Protein AF-0000000080889737 (afdb_homodimer)

Nearest PDB structures (foldseek):
  6ryp-assembly1_A  TM=1.732E-01  e=6.998E+00  Staphylococcus aureus
  6ryp-assembly1_A  TM=1.732E-01  e=7.139E+00  Staphylococcus aureus

pLDDT: mean 74.16, std 23.26, range [21.64, 98.75]

Organism: NCBI:txid3140254

Solvent-accessible surface area (backbone atoms only — not comparable to full-atom values): 50080 Å² total; per-residue (Å²): 130,80,76,72,72,70,71,72,69,67,74,71,61,77,74,63,71,77,74,74,55,51,22,38,29,39,62,39,66,63,62,84,56,89,77,61,66,96,61,54,48,76,28,49,43,54,47,41,39,51,41,52,27,42,63,52,41,45,27,58,56,53,74,92,54,93,87,60,56,65,66,61,43,58,71,64,33,32,68,84,51,82,49,72,81,49,82,46,80,57,62,31,30,44,34,38,37,38,22,29,40,83,57,65,67,75,52,39,95,63,80,43,56,31,27,28,47,71,49,60,49,60,48,53,51,32,44,33,52,52,49,53,47,55,52,47,19,63,74,51,70,30,72,66,46,57,62,45,71,47,29,74,20,27,36,31,36,34,37,32,64,46,90,77,64,82,65,59,71,80,49,74,61,60,38,65,66,56,49,29,68,73,66,32,64,76,63,40,66,71,52,45,64,63,37,69,47,40,42,45,33,52,33,52,51,36,43,42,45,31,34,36,74,54,24,43,62,47,31,60,72,50,44,17,28,37,46,36,36,45,40,32,47,30,45,35,29,72,74,63,28,73,85,28,70,56,36,50,51,50,49,52,54,53,21,53,41,49,44,44,30,53,59,57,38,58,98,45,40,32,37,40,35,42,25,28,58,75,61,92,76,58,75,82,61,90,62,56,46,61,47,65,55,62,77,50,67,59,76,72,70,74,77,69,79,72,74,73,75,80,72,76,77,79,76,80,76,71,77,75,75,83,73,81,78,79,74,79,78,75,79,76,77,73,80,56,94,46,52,23,80,37,57,65,52,26,25,69,72,26,56,42,10,64,76,34,32,44,62,34,71,46,93,86,43,88,70,19,14,26,34,47,45,41,68,47,73,46,71,56,96,88,41,76,43,73,42,41,33,27,62,55,24,24,76,35,75,42,53,53,64,64,42,48,52,49,48,50,52,48,49,52,49,51,50,46,49,49,48,53,49,51,49,52,51,54,57,62,66,48,74,70,76,68,66,77,63,66,69,77,66,75,78,74,133,132,78,76,71,70,69,71,72,69,67,72,70,60,76,75,63,70,78,74,74,56,51,21,38,30,38,62,38,66,63,61,83,56,92,77,61,65,96,59,56,48,76,26,49,43,54,45,40,40,51,40,52,27,40,62,52,40,44,25,58,56,52,74,92,54,94,86,60,56,65,66,63,44,58,72,64,32,32,68,86,51,85,48,71,83,48,85,46,83,57,63,29,30,45,35,39,36,37,24,30,39,82,56,66,66,74,52,37,95,62,80,41,56,29,26,29,48,73,48,61,51,58,48,53,53,34,43,34,51,51,49,52,48,53,51,47,19,63,74,52,71,30,72,65,47,57,63,47,71,47,29,74,20,27,36,31,35,32,36,32,66,46,90,76,66,83,66,59,72,80,49,74,60,61,38,67,66,57,50,28,67,73,64,32,63,77,64,41,66,71,52,46,64,63,36,68,46,40,42,45,32,52,33,53,50,37,42,42,45,34,35,35,73,55,24,43,63,47,32,61,74,50,46,16,29,37,45,36,37,44,40,30,46,29,45,34,28,72,74,61,28,73,84,29,70,57,36,49,52,51,49,51,53,52,21,53,41,50,47,45,31,52,58,56,36,60,96,46,40,32,38,41,33,41,26,30,58,73,62,94,75,59,75,81,61,92,62,56,44,61,50,66,56,61,76,49,66,58,75,71,70,71,75,67,80,73,75,72,75,80,72,74,80,73,82,75,79,69,78,77,72,80,72,83,74,79,71,78,76,73,76,75,76,74,82,56,95,43,54,22,79,38,56,65,53,27,25,68,73,27,56,40,9,64,75,35,32,44,62,34,70,45,94,88,41,88,72,20,15,24,32,46,45,42,70,46,73,47,71,56,95,88,41,76,43,72,42,41,32,26,62,55,26,24,77,36,76,42,53,54,64,64,41,49,52,50,48,49,51,46,49,52,48,50,49,47,49,49,48,52,48,50,50,50,52,54,56,61,67,50,75,70,79,70,70,76,69,70,65,80,71,75,77,77,127

Structure (mmCIF, N/CA/C/O backbone):
data_AF-0000000080889737-model_v1
#
loop_
_entity.id
_entity.type
_entity.pdbx_description
1 polymer 'DUF3844 domain-containing protein'
#
loop_
_atom_site.group_PDB
_atom_site.id
_atom_site.type_symbol
_atom_site.label_atom_id
_atom_site.label_alt_id
_atom_site.label_comp_id
_atom_site.label_asym_id
_atom_site.label_entity_id
_atom_site.label_seq_id
_atom_site.pdbx_PDB_ins_code
_atom_site.Cartn_x
_atom_site.Cartn_y
_atom_site.Cartn_z
_atom_site.occupancy
_atom_site.B_iso_or_equiv
_atom_site.auth_seq_id
_atom_site.auth_comp_id
_atom_site.auth_asym_id
_atom_site.auth_atom_id
_atom_site.pdbx_PDB_model_num
ATOM 1 N N . MET A 1 1 ? -20.016 -43.688 48.219 1 25.53 1 MET A N 1
ATOM 2 C CA . MET A 1 1 ? -20.312 -42.5 47.469 1 25.53 1 MET A CA 1
ATOM 3 C C . MET A 1 1 ? -19.047 -41.906 46.844 1 25.53 1 MET A C 1
ATOM 5 O O . MET A 1 1 ? -19.062 -40.812 46.281 1 25.53 1 MET A O 1
ATOM 9 N N . LYS A 1 2 ? -17.828 -42.469 47.125 1 28.89 2 LYS A N 1
ATOM 10 C CA . LYS A 1 2 ? -16.516 -42 46.719 1 28.89 2 LYS A CA 1
ATOM 11 C C . LYS A 1 2 ? -16.25 -42.281 45.25 1 28.89 2 LYS A C 1
ATOM 13 O O . LYS A 1 2 ? -15.156 -42 44.75 1 28.89 2 LYS A O 1
ATOM 18 N N . ALA A 1 3 ? -17 -43.219 44.625 1 37.38 3 ALA A N 1
ATOM 19 C CA . ALA A 1 3 ? -16.625 -43.719 43.312 1 37.38 3 ALA A CA 1
ATOM 20 C C . ALA A 1 3 ? -16.812 -42.656 42.25 1 37.38 3 ALA A C 1
ATOM 22 O O . ALA A 1 3 ? -16.453 -42.844 41.094 1 37.38 3 ALA A O 1
ATOM 23 N N . THR A 1 4 ? -17.672 -41.594 42.562 1 36.59 4 THR A N 1
ATOM 24 C CA . THR A 1 4 ? -18.125 -40.812 41.438 1 36.59 4 THR A CA 1
ATOM 25 C C . THR A 1 4 ? -17.016 -39.875 40.969 1 36.59 4 THR A C 1
ATOM 27 O O . THR A 1 4 ? -17.219 -39.062 40.031 1 36.59 4 THR A O 1
ATOM 30 N N . LEU A 1 5 ? -15.914 -39.688 41.719 1 41.41 5 LEU A N 1
ATOM 31 C CA . LEU A 1 5 ? -15.07 -38.562 41.375 1 41.41 5 LEU A CA 1
ATOM 32 C C . LEU A 1 5 ? -14.219 -38.875 40.156 1 41.41 5 LEU A C 1
ATOM 34 O O . LEU A 1 5 ? -13.555 -38 39.594 1 41.41 5 LEU A O 1
ATOM 38 N N . LEU A 1 6 ? -13.992 -40.188 39.781 1 38.62 6 LEU A N 1
ATOM 39 C CA . LEU A 1 6 ? -12.898 -40.438 38.844 1 38.62 6 LEU A CA 1
ATOM 40 C C . LEU A 1 6 ? -13.297 -40.094 37.438 1 38.62 6 LEU A C 1
ATOM 42 O O . LEU A 1 6 ? -12.453 -40.062 36.531 1 38.62 6 LEU A O 1
ATOM 46 N N . SER A 1 7 ? -14.609 -40.125 37.062 1 36.62 7 SER A N 1
ATOM 47 C CA . SER A 1 7 ? -14.875 -40.188 35.656 1 36.62 7 SER A CA 1
ATOM 48 C C . SER A 1 7 ? -14.672 -38.844 34.969 1 36.62 7 SER A C 1
ATOM 50 O O . SER A 1 7 ? -14.891 -38.719 33.75 1 36.62 7 SER A O 1
ATOM 52 N N . THR A 1 8 ? -14.617 -37.75 35.75 1 41.69 8 THR A N 1
ATOM 53 C CA . THR A 1 8 ? -14.766 -36.5 34.969 1 41.69 8 THR A CA 1
ATOM 54 C C . THR A 1 8 ? -13.477 -36.188 34.219 1 41.69 8 THR A C 1
ATOM 56 O O . THR A 1 8 ? -13.414 -35.188 33.5 1 41.69 8 THR A O 1
ATOM 59 N N . LEU A 1 9 ? -12.32 -36.875 34.469 1 38.62 9 LEU A N 1
ATOM 60 C CA . LEU A 1 9 ? -11.117 -36.281 33.875 1 38.62 9 LEU A CA 1
ATOM 61 C C . LEU A 1 9 ? -11.055 -36.562 32.375 1 38.62 9 LEU A C 1
ATOM 63 O O . LEU A 1 9 ? -10.109 -36.188 31.703 1 38.62 9 LEU A O 1
ATOM 67 N N . ALA A 1 10 ? -11.812 -37.531 31.844 1 37.31 10 ALA A N 1
ATOM 68 C CA . ALA A 1 10 ? -11.398 -38 30.516 1 37.31 10 ALA A CA 1
ATOM 69 C C . ALA A 1 10 ? -11.648 -36.906 29.453 1 37.31 10 ALA A C 1
ATOM 71 O O . ALA A 1 10 ? -11.273 -37.094 28.297 1 37.31 10 ALA A O 1
ATOM 72 N N . VAL A 1 11 ? -12.641 -36.094 29.656 1 38.22 11 VAL A N 1
ATOM 73 C CA . VAL A 1 11 ? -13.031 -35.375 28.422 1 38.22 11 VAL A CA 1
ATOM 74 C C . VAL A 1 11 ? -11.977 -34.344 28.062 1 38.22 11 VAL A C 1
ATOM 76 O O . VAL A 1 11 ? -12.289 -33.312 27.453 1 38.22 11 VAL A O 1
ATOM 79 N N . LEU A 1 12 ? -10.812 -34.312 28.719 1 37.28 12 LEU A N 1
ATOM 80 C CA . LEU A 1 12 ? -9.977 -33.312 28.047 1 37.28 12 LEU A CA 1
ATOM 81 C C . LEU A 1 12 ? -9.711 -33.719 26.609 1 37.28 12 LEU A C 1
ATOM 83 O O . LEU A 1 12 ? -8.773 -34.469 26.328 1 37.28 12 LEU A O 1
ATOM 87 N N . ALA A 1 13 ? -10.664 -34.281 25.891 1 34.97 13 ALA A N 1
ATOM 88 C CA . ALA A 1 13 ? -10.43 -34.5 24.469 1 34.97 13 ALA A CA 1
ATOM 89 C C . ALA A 1 13 ? -9.562 -33.406 23.875 1 34.97 13 ALA A C 1
ATOM 91 O O . ALA A 1 13 ? -9.641 -32.25 24.312 1 34.97 13 ALA A O 1
ATOM 92 N N . SER A 1 14 ? -8.484 -33.781 23.234 1 34.56 14 SER A N 1
ATOM 93 C CA . SER A 1 14 ? -7.477 -33.094 22.438 1 34.56 14 SER A CA 1
ATOM 94 C C . SER A 1 14 ? -8.117 -32.062 21.516 1 34.56 14 SER A C 1
ATOM 96 O O . SER A 1 14 ? -8.844 -32.438 20.594 1 34.56 14 SER A O 1
ATOM 98 N N . LEU A 1 15 ? -8.656 -30.984 22.031 1 35.72 15 LEU A N 1
ATOM 99 C CA . LEU A 1 15 ? -8.805 -29.891 21.078 1 35.72 15 LEU A CA 1
ATOM 100 C C . LEU A 1 15 ? -7.668 -29.891 20.062 1 35.72 15 LEU A C 1
ATOM 102 O O . LEU A 1 15 ? -6.551 -29.484 20.375 1 35.72 15 LEU A O 1
ATOM 106 N N . ARG A 1 16 ? -7.566 -30.922 19.234 1 36.78 16 ARG A N 1
ATOM 107 C CA . ARG A 1 16 ? -6.68 -30.734 18.094 1 36.78 16 ARG A CA 1
ATOM 108 C C . ARG A 1 16 ? -6.719 -29.297 17.578 1 36.78 16 ARG A C 1
ATOM 110 O O . ARG A 1 16 ? -7.793 -28.734 17.375 1 36.78 16 ARG A O 1
ATOM 117 N N . PRO A 1 17 ? -5.777 -28.547 17.875 1 40.69 17 PRO A N 1
ATOM 118 C CA . PRO A 1 17 ? -5.734 -27.234 17.234 1 40.69 17 PRO A CA 1
ATOM 119 C C . PRO A 1 17 ? -6.199 -27.266 15.773 1 40.69 17 PRO A C 1
ATOM 121 O O . PRO A 1 17 ? -5.953 -28.25 15.07 1 40.69 17 PRO A O 1
ATOM 124 N N . ALA A 1 18 ? -7.414 -26.953 15.43 1 42.88 18 ALA A N 1
ATOM 125 C CA . ALA A 1 18 ? -7.852 -26.75 14.055 1 42.88 18 ALA A CA 1
ATOM 126 C C . ALA A 1 18 ? -6.672 -26.453 13.141 1 42.88 18 ALA A C 1
ATOM 128 O O . ALA A 1 18 ? -5.891 -25.531 13.406 1 42.88 18 ALA A O 1
ATOM 129 N N . SER A 1 19 ? -5.965 -27.484 12.586 1 48.62 19 SER A N 1
ATOM 130 C CA . SER A 1 19 ? -4.906 -27.375 11.594 1 48.62 19 SER A CA 1
ATOM 131 C C . SER A 1 19 ? -5.086 -26.125 10.727 1 48.62 19 SER A C 1
ATOM 133 O O . SER A 1 19 ? -6.207 -25.812 10.312 1 48.62 19 SER A O 1
ATOM 135 N N . ALA A 1 20 ? -4.207 -25.188 10.781 1 61.47 20 ALA A N 1
ATOM 136 C CA . ALA A 1 20 ? -4.18 -23.984 9.953 1 61.47 20 ALA A CA 1
ATOM 137 C C . ALA A 1 20 ? -4.387 -24.328 8.484 1 61.47 20 ALA A C 1
ATOM 139 O O . ALA A 1 20 ? -3.779 -25.266 7.965 1 61.47 20 ALA A O 1
ATOM 140 N N . ALA A 1 21 ? -5.516 -23.984 7.82 1 82.69 21 ALA A N 1
ATOM 141 C CA . ALA A 1 21 ? -5.871 -24.203 6.422 1 82.69 21 ALA A CA 1
ATOM 142 C C . ALA A 1 21 ? -4.758 -23.734 5.492 1 82.69 21 ALA A C 1
ATOM 144 O O . ALA A 1 21 ? -4.074 -22.75 5.785 1 82.69 21 ALA A O 1
ATOM 145 N N . ASN A 1 22 ? -4.336 -24.609 4.535 1 91.62 22 ASN A N 1
ATOM 146 C CA . ASN A 1 22 ? -3.34 -24.281 3.525 1 91.62 22 ASN A CA 1
ATOM 147 C C . ASN A 1 22 ? -3.854 -23.219 2.562 1 91.62 22 ASN A C 1
ATOM 149 O O . ASN A 1 22 ? -5.062 -23.062 2.387 1 91.62 22 ASN A O 1
ATOM 153 N N . ALA A 1 23 ? -2.963 -22.422 2.113 1 95.69 23 ALA A N 1
ATOM 154 C CA . ALA A 1 23 ? -3.344 -21.469 1.075 1 95.69 23 ALA A CA 1
ATOM 155 C C . ALA A 1 23 ? -3.516 -22.156 -0.272 1 95.69 23 ALA A C 1
ATOM 157 O O . ALA A 1 23 ? -2.602 -22.844 -0.747 1 95.69 23 ALA A O 1
ATOM 158 N N . ALA A 1 24 ? -4.633 -22.016 -0.938 1 96.56 24 ALA A N 1
ATOM 159 C CA . ALA A 1 24 ? -4.961 -22.688 -2.188 1 96.56 24 ALA A CA 1
ATOM 160 C C . ALA A 1 24 ? -4.633 -21.812 -3.393 1 96.56 24 ALA A C 1
ATOM 162 O O . ALA A 1 24 ? -4.969 -20.625 -3.412 1 96.56 24 ALA A O 1
ATOM 163 N N . PHE A 1 25 ? -3.975 -22.391 -4.398 1 96.94 25 PHE A N 1
ATOM 164 C CA . PHE A 1 25 ? -3.633 -21.641 -5.609 1 96.94 25 PHE A CA 1
ATOM 165 C C . PHE A 1 25 ? -4.219 -22.328 -6.84 1 96.94 25 PHE A C 1
ATOM 167 O O . PHE A 1 25 ? -4.105 -23.547 -6.996 1 96.94 25 PHE A O 1
ATOM 174 N N . TYR A 1 26 ? -4.879 -21.5 -7.641 1 96.06 26 TYR A N 1
ATOM 175 C CA . TYR A 1 26 ? -5.477 -21.906 -8.914 1 96.06 26 TYR A CA 1
ATOM 176 C C . TYR A 1 26 ? -4.742 -21.266 -10.086 1 96.06 26 TYR A C 1
ATOM 178 O O . TYR A 1 26 ? -4.473 -20.062 -10.078 1 96.06 26 TYR A O 1
ATOM 186 N N . THR A 1 27 ? -4.348 -22.109 -11.039 1 94.06 27 THR A N 1
ATOM 187 C CA . THR A 1 27 ? -3.568 -21.578 -12.156 1 94.06 27 THR A CA 1
ATOM 188 C C . THR A 1 27 ? -4.156 -22.031 -13.484 1 94.06 27 THR A C 1
ATOM 190 O O . THR A 1 27 ? -4.781 -23.094 -13.562 1 94.06 27 THR A O 1
ATOM 193 N N . TRP A 1 28 ? -4.035 -21.203 -14.484 1 91.75 28 TRP A N 1
ATOM 194 C CA . TRP A 1 28 ? -4.398 -21.5 -15.867 1 91.75 28 TRP A CA 1
ATOM 195 C C . TRP A 1 28 ? -3.303 -21.047 -16.828 1 91.75 28 TRP A C 1
ATOM 197 O O . TRP A 1 28 ? -2.688 -20 -16.625 1 91.75 28 TRP A O 1
ATOM 207 N N . PRO A 1 29 ? -2.988 -21.672 -17.891 1 89 29 PRO A N 1
ATOM 208 C CA . PRO A 1 29 ? -3.512 -22.984 -18.266 1 89 29 PRO A CA 1
ATOM 209 C C . PRO A 1 29 ? -2.865 -24.125 -17.5 1 89 29 PRO A C 1
ATOM 211 O O . PRO A 1 29 ? -1.823 -23.938 -16.859 1 89 29 PRO A O 1
ATOM 214 N N . ASN A 1 30 ? -3.561 -25.188 -17.391 1 84.12 30 ASN A N 1
ATOM 215 C CA . ASN A 1 30 ? -3.006 -26.375 -16.766 1 84.12 30 ASN A CA 1
ATOM 216 C C . ASN A 1 30 ? -2.98 -27.562 -17.75 1 84.12 30 ASN A C 1
ATOM 218 O O . ASN A 1 30 ? -3.801 -27.625 -18.656 1 84.12 30 ASN A O 1
ATOM 222 N N . SER A 1 31 ? -1.761 -28.297 -17.688 1 68.19 31 SER A N 1
ATOM 223 C CA . SER A 1 31 ? -1.694 -29.484 -18.531 1 68.19 31 SER A CA 1
ATOM 224 C C . SER A 1 31 ? -2.766 -30.5 -18.125 1 68.19 31 SER A C 1
ATOM 226 O O . SER A 1 31 ? -3.119 -30.609 -16.953 1 68.19 31 SER A O 1
ATOM 228 N N . VAL A 1 32 ? -3.699 -30.875 -19.078 1 57.19 32 VAL A N 1
ATOM 229 C CA . VAL A 1 32 ? -4.738 -31.891 -18.875 1 57.19 32 VAL A CA 1
ATOM 230 C C . VAL A 1 32 ? -4.102 -33.188 -18.406 1 57.19 32 VAL A C 1
ATOM 232 O O . VAL A 1 32 ? -3.379 -33.844 -19.172 1 57.19 32 VAL A O 1
ATOM 235 N N . SER A 1 33 ? -3.299 -33.219 -17.422 1 51.44 33 SER A N 1
ATOM 236 C CA . SER A 1 33 ? -2.803 -34.562 -17.188 1 51.44 33 SER A CA 1
ATOM 237 C C . SER A 1 33 ? -3.928 -35.5 -16.75 1 51.44 33 SER A C 1
ATOM 239 O O . SER A 1 33 ? -4.715 -35.188 -15.867 1 51.44 33 SER A O 1
ATOM 241 N N . THR A 1 34 ? -4.336 -36.406 -17.562 1 48.47 34 THR A N 1
ATOM 242 C CA . THR A 1 34 ? -5.18 -37.562 -17.281 1 48.47 34 THR A CA 1
ATOM 243 C C . THR A 1 34 ? -4.891 -38.125 -15.898 1 48.47 34 THR A C 1
ATOM 245 O O . THR A 1 34 ? -5.766 -38.719 -15.266 1 48.47 34 THR A O 1
ATOM 248 N N . ASP A 1 35 ? -3.57 -38.219 -15.445 1 47.88 35 ASP A N 1
ATOM 249 C CA . ASP A 1 35 ? -3.197 -38.969 -14.242 1 47.88 35 ASP A CA 1
ATOM 250 C C . ASP A 1 35 ? -3.047 -38.031 -13.047 1 47.88 35 ASP A C 1
ATOM 252 O O . ASP A 1 35 ? -2.324 -38.344 -12.094 1 47.88 35 ASP A O 1
ATOM 256 N N . ARG A 1 36 ? -3.359 -36.781 -13.086 1 54.38 36 ARG A N 1
ATOM 257 C CA . ARG A 1 36 ? -3.131 -35.938 -11.914 1 54.38 36 ARG A CA 1
ATOM 258 C C . ARG A 1 36 ? -3.873 -36.5 -10.695 1 54.38 36 ARG A C 1
ATOM 260 O O . ARG A 1 36 ? -5.066 -36.781 -10.773 1 54.38 36 ARG A O 1
ATOM 267 N N . SER A 1 37 ? -3.172 -36.906 -9.773 1 57.22 37 SER A N 1
ATOM 268 C CA . SER A 1 37 ? -3.738 -37.344 -8.5 1 57.22 37 SER A CA 1
ATOM 269 C C . SER A 1 37 ? -4.836 -36.406 -8.039 1 57.22 37 SER A C 1
ATOM 271 O O . SER A 1 37 ? -4.82 -35.219 -8.375 1 57.22 37 SER A O 1
ATOM 273 N N . GLU A 1 38 ? -5.984 -36.906 -7.621 1 66.56 38 GLU A N 1
ATOM 274 C CA . GLU A 1 38 ? -7.203 -36.281 -7.121 1 66.56 38 GLU A CA 1
ATOM 275 C C . GLU A 1 38 ? -6.883 -35.219 -6.062 1 66.56 38 GLU A C 1
ATOM 277 O O . GLU A 1 38 ? -7.668 -34.312 -5.852 1 66.56 38 GLU A O 1
ATOM 282 N N . LYS A 1 39 ? -5.555 -35.188 -5.551 1 82.56 39 LYS A N 1
ATOM 283 C CA . LYS A 1 39 ? -5.277 -34.25 -4.461 1 82.56 39 LYS A CA 1
ATOM 284 C C . LYS A 1 39 ? -4.273 -33.188 -4.895 1 82.56 39 LYS A C 1
ATOM 286 O O . LYS A 1 39 ? -3.311 -33.5 -5.605 1 82.56 39 LYS A O 1
ATOM 291 N N . PRO A 1 40 ? -4.453 -32.031 -4.562 1 90.44 40 PRO A N 1
ATOM 292 C CA . PRO A 1 40 ? -3.508 -30.953 -4.891 1 90.44 40 PRO A CA 1
ATOM 293 C C . PRO A 1 40 ? -2.127 -31.188 -4.285 1 90.44 40 PRO A C 1
ATOM 295 O O . PRO A 1 40 ? -2.01 -31.781 -3.215 1 90.44 40 PRO A O 1
ATOM 298 N N . GLU A 1 41 ? -1.133 -30.797 -5.016 1 92.06 41 GLU A N 1
ATOM 299 C CA . GLU A 1 41 ? 0.22 -30.828 -4.473 1 92.06 41 GLU A CA 1
ATOM 300 C C . GLU A 1 41 ? 0.368 -29.859 -3.303 1 92.06 41 GLU A C 1
ATOM 302 O O . GLU A 1 41 ? -0.063 -28.719 -3.389 1 92.06 41 GLU A O 1
ATOM 307 N N . VAL A 1 42 ? 0.894 -30.344 -2.219 1 94.44 42 VAL A N 1
ATOM 308 C CA . VAL A 1 42 ? 1.177 -29.484 -1.081 1 94.44 42 VAL A CA 1
ATOM 309 C C . VAL A 1 42 ? 2.639 -29.031 -1.119 1 94.44 42 VAL A C 1
ATOM 311 O O . VAL A 1 42 ? 3.547 -29.875 -1.066 1 94.44 42 VAL A O 1
ATOM 314 N N . LEU A 1 43 ? 2.846 -27.797 -1.239 1 94.62 43 LEU A N 1
ATOM 315 C CA . LEU A 1 43 ? 4.18 -27.219 -1.413 1 94.62 43 LEU A CA 1
ATOM 316 C C . LEU A 1 43 ? 4.633 -26.516 -0.144 1 94.62 43 LEU A C 1
ATOM 318 O O . LEU A 1 43 ? 3.818 -25.938 0.577 1 94.62 43 LEU A O 1
ATOM 322 N N . SER A 1 44 ? 5.969 -26.578 0.11 1 92.25 44 SER A N 1
ATOM 323 C CA . SER A 1 44 ? 6.57 -25.734 1.138 1 92.25 44 SER A CA 1
ATOM 324 C C . SER A 1 44 ? 6.598 -24.281 0.708 1 92.25 44 SER A C 1
ATOM 326 O O . SER A 1 44 ? 6.25 -23.953 -0.429 1 92.25 44 SER A O 1
ATOM 328 N N . HIS A 1 45 ? 6.973 -23.406 1.587 1 92.25 45 HIS A N 1
ATOM 329 C CA . HIS A 1 45 ? 7.07 -21.984 1.271 1 92.25 45 HIS A CA 1
ATOM 330 C C . HIS A 1 45 ? 8.031 -21.75 0.111 1 92.25 45 HIS A C 1
ATOM 332 O O . HIS A 1 45 ? 7.703 -21.016 -0.827 1 92.25 45 HIS A O 1
ATOM 338 N N . LEU A 1 46 ? 9.195 -22.375 0.16 1 90.5 46 LEU A N 1
ATOM 339 C CA . LEU A 1 46 ? 10.18 -22.234 -0.911 1 90.5 46 LEU A CA 1
ATOM 340 C C . LEU A 1 46 ? 9.609 -22.75 -2.23 1 90.5 46 LEU A C 1
ATOM 342 O O . LEU A 1 46 ? 9.719 -22.094 -3.262 1 90.5 46 LEU A O 1
ATOM 346 N N . GLU A 1 47 ? 8.992 -23.906 -2.184 1 92.31 47 GLU A N 1
ATOM 347 C CA . GLU A 1 47 ? 8.422 -24.516 -3.389 1 92.31 47 GLU A CA 1
ATOM 348 C C . GLU A 1 47 ? 7.301 -23.641 -3.955 1 92.31 47 GLU A C 1
ATOM 350 O O . GLU A 1 47 ? 7.145 -23.547 -5.176 1 92.31 47 GLU A O 1
ATOM 355 N N . GLY A 1 48 ? 6.465 -23.078 -3.059 1 94.25 48 GLY A N 1
ATOM 356 C CA . GLY A 1 48 ? 5.422 -22.172 -3.502 1 94.25 48 GLY A CA 1
ATOM 357 C C . GLY A 1 48 ? 5.957 -20.984 -4.281 1 94.25 48 GLY A C 1
ATOM 358 O O . GLY A 1 48 ? 5.438 -20.641 -5.344 1 94.25 48 GLY A O 1
ATOM 359 N N . ARG A 1 49 ? 6.988 -20.375 -3.754 1 93.81 49 ARG A N 1
ATOM 360 C CA . ARG A 1 49 ? 7.641 -19.266 -4.445 1 93.81 49 ARG A CA 1
ATOM 361 C C . ARG A 1 49 ? 8.156 -19.703 -5.812 1 93.81 49 ARG A C 1
ATOM 363 O O . ARG A 1 49 ? 7.945 -19 -6.812 1 93.81 49 ARG A O 1
ATOM 370 N N . LEU A 1 50 ? 8.812 -20.859 -5.836 1 91.44 50 LEU A N 1
ATOM 371 C CA . LEU A 1 50 ? 9.398 -21.344 -7.082 1 91.44 50 LEU A CA 1
ATOM 372 C C . LEU A 1 50 ? 8.312 -21.656 -8.102 1 91.44 50 LEU A C 1
ATOM 374 O O . LEU A 1 50 ? 8.484 -21.406 -9.297 1 91.44 50 LEU A O 1
ATOM 378 N N . ALA A 1 51 ? 7.25 -22.234 -7.641 1 92.19 51 ALA A N 1
ATOM 379 C CA . ALA A 1 51 ? 6.137 -22.547 -8.531 1 92.19 51 ALA A CA 1
ATOM 380 C C . ALA A 1 51 ? 5.562 -21.281 -9.148 1 92.19 51 ALA A C 1
ATOM 382 O O . ALA A 1 51 ? 5.324 -21.219 -10.359 1 92.19 51 ALA A O 1
ATOM 383 N N . LEU A 1 52 ? 5.367 -20.281 -8.328 1 93.56 52 LEU A N 1
ATOM 384 C CA . LEU A 1 52 ? 4.824 -19 -8.812 1 93.56 52 LEU A CA 1
ATOM 385 C C . LEU A 1 52 ? 5.797 -18.328 -9.766 1 93.56 52 LEU A C 1
ATOM 387 O O . LEU A 1 52 ? 5.387 -17.812 -10.805 1 93.56 52 LEU A O 1
ATOM 391 N N . ALA A 1 53 ? 7.043 -18.328 -9.391 1 91.56 53 ALA A N 1
ATOM 392 C CA . ALA A 1 53 ? 8.062 -17.734 -10.258 1 91.56 53 ALA A CA 1
ATOM 393 C C . ALA A 1 53 ? 8.086 -18.422 -11.617 1 91.56 53 ALA A C 1
ATOM 395 O O . ALA A 1 53 ? 8.203 -17.766 -12.656 1 91.56 53 ALA A O 1
ATOM 396 N N . SER A 1 54 ? 7.941 -19.688 -11.594 1 89 54 SER A N 1
ATOM 397 C CA . SER A 1 54 ? 7.953 -20.453 -12.836 1 89 54 SER A CA 1
ATOM 398 C C . SER A 1 54 ? 6.754 -20.094 -13.711 1 89 54 SER A C 1
ATOM 400 O O . SER A 1 54 ? 6.895 -19.891 -14.914 1 89 54 SER A O 1
ATOM 402 N N . ARG A 1 55 ? 5.625 -20 -13.078 1 89.56 55 ARG A N 1
ATOM 403 C CA . ARG A 1 55 ? 4.398 -19.688 -13.805 1 89.56 55 ARG A CA 1
ATOM 404 C C . ARG A 1 55 ? 4.469 -18.297 -14.43 1 89.56 55 ARG A C 1
ATOM 406 O O . ARG A 1 55 ? 3.869 -18.062 -15.477 1 89.56 55 ARG A O 1
ATOM 413 N N . LEU A 1 56 ? 5.254 -17.453 -13.828 1 91.19 56 LEU A N 1
ATOM 414 C CA . LEU A 1 56 ? 5.336 -16.078 -14.281 1 91.19 56 LEU A CA 1
ATOM 415 C C . LEU A 1 56 ? 6.539 -15.867 -15.195 1 91.19 56 LEU A C 1
ATOM 417 O O . LEU A 1 56 ? 6.793 -14.75 -15.656 1 91.19 56 LEU A O 1
ATOM 421 N N . GLY A 1 57 ? 7.277 -16.906 -15.406 1 87.12 57 GLY A N 1
ATOM 422 C CA . GLY A 1 57 ? 8.477 -16.812 -16.219 1 87.12 57 GLY A CA 1
ATOM 423 C C . GLY A 1 57 ? 9.617 -16.109 -15.523 1 87.12 57 GLY A C 1
ATOM 424 O O . GLY A 1 57 ? 10.406 -15.398 -16.156 1 87.12 57 GLY A O 1
ATOM 425 N N . LEU A 1 58 ? 9.672 -16.234 -14.242 1 88.75 58 LEU A N 1
ATOM 426 C CA . LEU A 1 58 ? 10.648 -15.469 -13.469 1 88.75 58 LEU A CA 1
ATOM 427 C C . LEU A 1 58 ? 11.633 -16.406 -12.781 1 88.75 58 LEU A C 1
ATOM 429 O O . LEU A 1 58 ? 12.336 -16 -11.852 1 88.75 58 LEU A O 1
ATOM 433 N N . SER A 1 59 ? 11.789 -17.625 -13.18 1 86.62 59 SER A N 1
ATOM 434 C CA . SER A 1 59 ? 12.609 -18.641 -12.531 1 86.62 59 SER A CA 1
ATOM 435 C C . SER A 1 59 ? 14.086 -18.234 -12.523 1 86.62 59 SER A C 1
ATOM 437 O O . SER A 1 59 ? 14.852 -18.688 -11.664 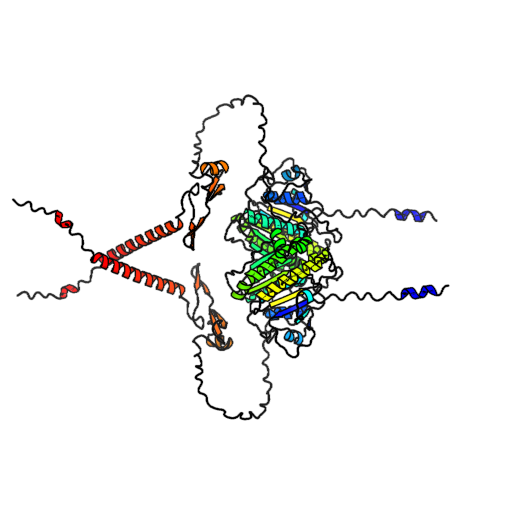1 86.62 59 SER A O 1
ATOM 439 N N . GLN A 1 60 ? 14.492 -17.406 -13.414 1 84.94 60 GLN A N 1
ATOM 440 C CA . GLN A 1 60 ? 15.891 -17.016 -13.547 1 84.94 60 GLN A CA 1
ATOM 441 C C . GLN A 1 60 ? 16.375 -16.281 -12.312 1 84.94 60 GLN A C 1
ATOM 443 O O . GLN A 1 60 ? 17.578 -16.188 -12.07 1 84.94 60 GLN A O 1
ATOM 448 N N . PHE A 1 61 ? 15.492 -15.758 -11.562 1 85.94 61 PHE A N 1
ATOM 449 C CA . PHE A 1 61 ? 15.891 -14.977 -10.391 1 85.94 61 PHE A CA 1
ATOM 450 C C . PHE A 1 61 ? 15.906 -15.852 -9.141 1 85.94 61 PHE A C 1
ATOM 452 O O . PHE A 1 61 ? 16.219 -15.375 -8.055 1 85.94 61 PHE A O 1
ATOM 459 N N . HIS A 1 62 ? 15.602 -17.109 -9.336 1 86.81 62 HIS A N 1
ATOM 460 C CA . HIS A 1 62 ? 15.461 -17.969 -8.172 1 86.81 62 HIS A CA 1
ATOM 461 C C . HIS A 1 62 ? 16.312 -19.234 -8.32 1 86.81 62 HIS A C 1
ATOM 463 O O . HIS A 1 62 ? 16.609 -19.656 -9.438 1 86.81 62 HIS A O 1
ATOM 469 N N . GLN A 1 63 ? 16.766 -19.781 -7.176 1 83.06 63 GLN A N 1
ATOM 470 C CA . GLN A 1 63 ? 17.547 -21.016 -7.141 1 83.06 63 GLN A CA 1
ATOM 471 C C . GLN A 1 63 ? 16.766 -22.141 -6.469 1 83.06 63 GLN A C 1
ATOM 473 O O . GLN A 1 63 ? 15.992 -21.906 -5.539 1 83.06 63 GLN A O 1
ATOM 478 N N . LEU A 1 64 ? 17.141 -23.297 -7.102 1 83.44 64 LEU A N 1
ATOM 479 C CA . LEU A 1 64 ? 16.547 -24.469 -6.461 1 83.44 64 LEU A CA 1
ATOM 480 C C . LEU A 1 64 ? 17.172 -24.703 -5.086 1 83.44 64 LEU A C 1
ATOM 482 O O . LEU A 1 64 ? 18.391 -24.688 -4.941 1 83.44 64 LEU A O 1
ATOM 486 N N . GLY A 1 65 ? 16.5 -24.375 -4.023 1 76.19 65 GLY A N 1
ATOM 487 C CA . GLY A 1 65 ? 16.969 -24.547 -2.66 1 76.19 65 GLY A CA 1
ATOM 488 C C . GLY A 1 65 ? 17.031 -26 -2.236 1 76.19 65 GLY A C 1
ATOM 489 O O . GLY A 1 65 ? 16.469 -26.875 -2.902 1 76.19 65 GLY A O 1
ATOM 490 N N . THR A 1 66 ? 17.812 -26.125 -1.128 1 79.12 66 THR A N 1
ATOM 491 C CA . THR A 1 66 ? 17.906 -27.469 -0.555 1 79.12 66 THR A CA 1
ATOM 492 C C . THR A 1 66 ? 16.531 -27.938 -0.05 1 79.12 66 THR A C 1
ATOM 494 O O . THR A 1 66 ? 15.812 -27.156 0.582 1 79.12 66 THR A O 1
ATOM 497 N N . GLY A 1 67 ? 16.047 -29.141 -0.553 1 79.38 67 GLY A N 1
ATOM 498 C CA . GLY A 1 67 ? 14.812 -29.703 -0.037 1 79.38 67 GLY A CA 1
ATOM 499 C C . GLY A 1 67 ? 13.641 -29.547 -0.985 1 79.38 67 GLY A C 1
ATOM 500 O O . GLY A 1 67 ? 12.562 -30.094 -0.748 1 79.38 67 GLY A O 1
ATOM 501 N N . SER A 1 68 ? 13.969 -28.766 -1.998 1 85.62 68 SER A N 1
ATOM 502 C CA . SER A 1 68 ? 12.883 -28.625 -2.961 1 85.62 68 SER A CA 1
ATOM 503 C C . SER A 1 68 ? 12.727 -29.891 -3.811 1 85.62 68 SER A C 1
ATOM 505 O O . SER A 1 68 ? 13.719 -30.516 -4.191 1 85.62 68 SER A O 1
ATOM 507 N N . ASP A 1 69 ? 11.492 -30.281 -3.996 1 87.62 69 ASP A N 1
ATOM 508 C CA . ASP A 1 69 ? 11.164 -31.406 -4.859 1 87.62 69 ASP A CA 1
ATOM 509 C C . ASP A 1 69 ? 10.867 -30.938 -6.281 1 87.62 69 ASP A C 1
ATOM 511 O O . ASP A 1 69 ? 9.797 -30.406 -6.555 1 87.62 69 ASP A O 1
ATOM 515 N N . VAL A 1 70 ? 11.719 -31.266 -7.172 1 84.88 70 VAL A N 1
ATOM 516 C CA . VAL A 1 70 ? 11.641 -30.781 -8.547 1 84.88 70 VAL A CA 1
ATOM 517 C C . VAL A 1 70 ? 10.43 -31.406 -9.242 1 84.88 70 VAL A C 1
ATOM 519 O O . VAL A 1 70 ? 9.805 -30.781 -10.094 1 84.88 70 VAL A O 1
ATOM 522 N N . ASN A 1 71 ? 10.102 -32.594 -8.859 1 84.38 71 ASN A N 1
ATOM 523 C CA . ASN A 1 71 ? 8.945 -33.25 -9.469 1 84.38 71 ASN A CA 1
ATOM 524 C C . ASN A 1 71 ? 7.648 -32.531 -9.148 1 84.38 71 ASN A C 1
ATOM 526 O O . ASN A 1 71 ? 6.785 -32.375 -10.008 1 84.38 71 ASN A O 1
ATOM 530 N N . LYS A 1 72 ? 7.551 -32.094 -7.895 1 87.31 72 LYS A N 1
ATOM 531 C CA . LYS A 1 72 ? 6.375 -31.312 -7.527 1 87.31 72 LYS A CA 1
ATOM 532 C C . LYS A 1 72 ? 6.285 -30.031 -8.352 1 87.31 72 LYS A C 1
ATOM 534 O O . LYS A 1 72 ? 5.207 -29.672 -8.812 1 87.31 72 LYS A O 1
ATOM 539 N N . LEU A 1 73 ? 7.406 -29.406 -8.516 1 89.25 73 LEU A N 1
ATOM 540 C CA . LEU A 1 73 ? 7.457 -28.156 -9.258 1 89.25 73 LEU A CA 1
ATOM 541 C C . LEU A 1 73 ? 7.074 -28.375 -10.719 1 89.25 73 LEU A C 1
ATOM 543 O O . LEU A 1 73 ? 6.391 -27.547 -11.312 1 89.25 73 LEU A O 1
ATOM 547 N N . GLN A 1 74 ? 7.441 -29.484 -11.297 1 84.12 74 GLN A N 1
ATOM 548 C CA . GLN A 1 74 ? 7.105 -29.797 -12.68 1 84.12 74 GLN A CA 1
ATOM 549 C C . GLN A 1 74 ? 5.617 -30.094 -12.836 1 84.12 74 GLN A C 1
ATOM 551 O O . GLN A 1 74 ? 5.008 -29.75 -13.844 1 84.12 74 GLN A O 1
ATOM 556 N N . ASN A 1 75 ? 5.109 -30.703 -11.836 1 84.69 75 ASN A N 1
ATOM 557 C CA . ASN A 1 75 ? 3.701 -31.078 -11.883 1 84.69 75 ASN A CA 1
ATOM 558 C C . ASN A 1 75 ? 2.789 -29.859 -11.875 1 84.69 75 ASN A C 1
ATOM 560 O O . ASN A 1 75 ? 1.681 -29.906 -12.406 1 84.69 75 ASN A O 1
ATOM 564 N N . VAL A 1 76 ? 3.289 -28.766 -11.227 1 89.25 76 VAL A N 1
ATOM 565 C CA . VAL A 1 76 ? 2.408 -27.609 -11.094 1 89.25 76 VAL A CA 1
ATOM 566 C C . VAL A 1 76 ? 2.812 -26.531 -12.094 1 89.25 76 VAL A C 1
ATOM 568 O O . VAL A 1 76 ? 2.213 -25.453 -12.133 1 89.25 76 VAL A O 1
ATOM 571 N N . ALA A 1 77 ? 3.756 -26.828 -12.891 1 84.56 77 ALA A N 1
ATOM 572 C CA . ALA A 1 77 ? 4.25 -25.875 -13.883 1 84.56 77 ALA A CA 1
ATOM 573 C C . ALA A 1 77 ? 3.262 -25.719 -15.039 1 84.56 77 ALA A C 1
ATOM 575 O O . ALA A 1 77 ? 2.391 -26.578 -15.227 1 84.56 77 ALA A O 1
ATOM 576 N N . SER A 1 78 ? 3.361 -24.609 -15.703 1 81.56 78 SER A N 1
ATOM 577 C CA . SER A 1 78 ? 2.578 -24.406 -16.922 1 81.56 78 SER A CA 1
ATOM 578 C C . SER A 1 78 ? 3.01 -25.375 -18.016 1 81.56 78 SER A C 1
ATOM 580 O O . SER A 1 78 ? 4.188 -25.719 -18.125 1 81.56 78 SER A O 1
ATOM 582 N N . PRO A 1 79 ? 2.068 -25.875 -18.797 1 75.75 79 PRO A N 1
ATOM 583 C CA . PRO A 1 79 ? 2.436 -26.766 -19.906 1 75.75 79 PRO A CA 1
ATOM 584 C C . PRO A 1 79 ? 3.441 -26.141 -20.859 1 75.75 79 PRO A C 1
ATOM 586 O O . PRO A 1 79 ? 4.168 -26.859 -21.562 1 75.75 79 PRO A O 1
ATOM 589 N N . ARG A 1 80 ? 3.4 -24.875 -20.891 1 68.06 80 ARG A N 1
ATOM 590 C CA . ARG A 1 80 ? 4.297 -24.188 -21.812 1 68.06 80 ARG A CA 1
ATOM 591 C C . ARG A 1 80 ? 5.715 -24.125 -21.25 1 68.06 80 ARG A C 1
ATOM 593 O O . ARG A 1 80 ? 6.668 -23.859 -21.984 1 68.06 80 ARG A O 1
ATOM 600 N N . MET A 1 81 ? 5.727 -24.25 -19.969 1 60.62 81 MET A N 1
ATOM 601 C CA . MET A 1 81 ? 7.043 -24.156 -19.344 1 60.62 81 MET A CA 1
ATOM 602 C C . MET A 1 81 ? 7.637 -25.547 -19.109 1 60.62 81 MET A C 1
ATOM 604 O O . MET A 1 81 ? 7.141 -26.297 -18.281 1 60.62 81 MET A O 1
ATOM 608 N N . ARG A 1 82 ? 8.508 -26.062 -20.016 1 50.84 82 ARG A N 1
ATOM 609 C CA . ARG A 1 82 ? 9.055 -27.422 -19.906 1 50.84 82 ARG A CA 1
ATOM 610 C C . ARG A 1 82 ? 9.977 -27.547 -18.703 1 50.84 82 ARG A C 1
ATOM 612 O O . ARG A 1 82 ? 9.836 -28.484 -17.906 1 50.84 82 ARG A O 1
ATOM 619 N N . LEU A 1 83 ? 11.125 -26.625 -18.734 1 53.44 83 LEU A N 1
ATOM 620 C CA . LEU A 1 83 ? 12.094 -26.75 -17.656 1 53.44 83 LEU A CA 1
ATOM 621 C C . LEU A 1 83 ? 12.125 -25.469 -16.812 1 53.44 83 LEU A C 1
ATOM 623 O O . LEU A 1 83 ? 11.914 -24.375 -17.328 1 53.44 83 LEU A O 1
ATOM 627 N N . TRP A 1 84 ? 12.062 -25.672 -15.406 1 54.22 84 TRP A N 1
ATOM 628 C CA . TRP A 1 84 ? 12.156 -24.578 -14.453 1 54.22 84 TRP A CA 1
ATOM 629 C C . TRP A 1 84 ? 13.18 -23.531 -14.922 1 54.22 84 TRP A C 1
ATOM 631 O O . TRP A 1 84 ? 13.008 -22.344 -14.68 1 54.22 84 TRP A O 1
ATOM 641 N N . THR A 1 85 ? 14.25 -24.062 -15.562 1 51.75 85 THR A N 1
ATOM 642 C CA . THR A 1 85 ? 15.375 -23.219 -15.938 1 51.75 85 THR A CA 1
ATOM 643 C C . THR A 1 85 ? 15.094 -22.516 -17.266 1 51.75 85 THR A C 1
ATOM 645 O O . THR A 1 85 ? 15.898 -21.688 -17.719 1 51.75 85 THR A O 1
ATOM 648 N N . ASP A 1 86 ? 14 -22.859 -17.859 1 52.69 86 ASP A N 1
ATOM 649 C CA . ASP A 1 86 ? 13.812 -22.328 -19.203 1 52.69 86 ASP A CA 1
ATOM 650 C C . ASP A 1 86 ? 13.445 -20.844 -19.172 1 52.69 86 ASP A C 1
ATOM 652 O O . ASP A 1 86 ? 12.742 -20.391 -18.266 1 52.69 86 ASP A O 1
ATOM 656 N N . LYS A 1 87 ? 14.32 -20 -19.672 1 50.53 87 LYS A N 1
ATOM 657 C CA . LYS A 1 87 ? 13.969 -18.594 -19.875 1 50.53 87 LYS A CA 1
ATOM 658 C C . LYS A 1 87 ? 12.68 -18.469 -20.688 1 50.53 87 LYS A C 1
ATOM 660 O O . LYS A 1 87 ? 12.672 -18.703 -21.906 1 50.53 87 LYS A O 1
ATOM 665 N N . SER A 1 88 ? 11.617 -18.953 -20.266 1 52.28 88 SER A N 1
ATOM 666 C CA . SER A 1 88 ? 10.469 -18.797 -21.156 1 52.28 88 SER A CA 1
ATOM 667 C C . SER A 1 88 ? 9.977 -17.359 -21.188 1 52.28 88 SER A C 1
ATOM 669 O O . SER A 1 88 ? 10.289 -16.578 -20.281 1 52.28 88 SER A O 1
ATOM 671 N N . ASP A 1 89 ? 9.555 -16.891 -22.391 1 54 89 ASP A N 1
ATOM 672 C CA . ASP A 1 89 ? 8.812 -15.688 -22.719 1 54 89 ASP A CA 1
ATOM 673 C C . ASP A 1 89 ? 7.711 -15.422 -21.688 1 54 89 ASP A C 1
ATOM 675 O O . ASP A 1 89 ? 6.891 -16.297 -21.422 1 54 89 ASP A O 1
ATOM 679 N N . VAL A 1 90 ? 8 -14.609 -20.828 1 59.06 90 VAL A N 1
ATOM 680 C CA . VAL A 1 90 ? 7.023 -14.156 -19.844 1 59.06 90 VAL A CA 1
ATOM 681 C C . VAL A 1 90 ? 5.738 -13.734 -20.547 1 59.06 90 VAL A C 1
ATOM 683 O O . VAL A 1 90 ? 5.746 -12.812 -21.375 1 59.06 90 VAL A O 1
ATOM 686 N N . ASP A 1 91 ? 4.734 -14.68 -20.781 1 70.88 91 ASP A N 1
ATOM 687 C CA . ASP A 1 91 ? 3.465 -14.07 -21.172 1 70.88 91 ASP A CA 1
ATOM 688 C C . ASP A 1 91 ? 2.822 -13.344 -20 1 70.88 91 ASP A C 1
ATOM 690 O O . ASP A 1 91 ? 2.99 -13.742 -18.844 1 70.88 91 ASP A O 1
ATOM 694 N N . GLY A 1 92 ? 2.244 -12.195 -20.375 1 89.44 92 GLY A N 1
ATOM 695 C CA . GLY A 1 92 ? 1.449 -11.477 -19.391 1 89.44 92 GLY A CA 1
ATOM 696 C C . GLY A 1 92 ? 0.504 -12.383 -18.625 1 89.44 92 GLY A C 1
ATOM 697 O O . GLY A 1 92 ? 0.049 -13.398 -19.141 1 89.44 92 GLY A O 1
ATOM 698 N N . THR A 1 93 ? 0.305 -12.195 -17.375 1 95.56 93 THR A N 1
ATOM 699 C CA . THR A 1 93 ? -0.472 -13.031 -16.469 1 95.56 93 THR A CA 1
ATOM 700 C C . THR A 1 93 ? -1.338 -12.18 -15.555 1 95.56 93 THR A C 1
ATOM 702 O O . THR A 1 93 ? -0.92 -11.102 -15.125 1 95.56 93 THR A O 1
ATOM 705 N N . VAL A 1 94 ? -2.572 -12.633 -15.352 1 98 94 VAL A N 1
ATOM 706 C CA . VAL A 1 94 ? -3.389 -12.047 -14.297 1 98 94 VAL A CA 1
ATOM 707 C C . VAL A 1 94 ? -3.133 -12.773 -12.984 1 98 94 VAL A C 1
ATOM 709 O O . VAL A 1 94 ? -3.436 -13.961 -12.852 1 98 94 VAL A O 1
ATOM 712 N N . VAL A 1 95 ? -2.535 -12.078 -12.047 1 98.44 95 VAL A N 1
ATOM 713 C CA . VAL A 1 95 ? -2.227 -12.641 -10.742 1 98.44 95 VAL A CA 1
ATOM 714 C C . VAL A 1 95 ? -3.1 -11.984 -9.672 1 98.44 95 VAL A C 1
ATOM 716 O O . VAL A 1 95 ? -3.031 -10.773 -9.469 1 98.44 95 VAL A O 1
ATOM 719 N N . ILE A 1 96 ? -3.9 -12.758 -8.969 1 98.75 96 ILE A N 1
ATOM 720 C CA . ILE A 1 96 ? -4.762 -12.227 -7.914 1 98.75 96 ILE A CA 1
ATOM 721 C C . ILE A 1 96 ? -4.574 -13.039 -6.633 1 98.75 96 ILE A C 1
ATOM 723 O O . ILE A 1 96 ? -4.672 -14.273 -6.652 1 98.75 96 ILE A O 1
ATOM 727 N N . THR A 1 97 ? -4.273 -12.43 -5.555 1 98.5 97 THR A N 1
ATOM 728 C CA . THR A 1 97 ? -4.25 -13.062 -4.238 1 98.5 97 THR A CA 1
ATOM 729 C C . THR A 1 97 ? -5.281 -12.422 -3.314 1 98.5 97 THR A C 1
ATOM 731 O O . THR A 1 97 ? -5.422 -11.195 -3.285 1 98.5 97 THR A O 1
ATOM 734 N N . VAL A 1 98 ? -6.027 -13.227 -2.619 1 98.44 98 VAL A N 1
ATOM 735 C CA . VAL A 1 98 ? -7.059 -12.766 -1.695 1 98.44 98 VAL A CA 1
ATOM 736 C C . VAL A 1 98 ? -6.793 -13.328 -0.3 1 98.44 98 VAL A C 1
ATOM 738 O O . VAL A 1 98 ? -6.73 -14.547 -0.115 1 98.44 98 VAL A O 1
ATOM 741 N N . GLY A 1 99 ? -6.652 -12.422 0.64 1 97.12 99 GLY A N 1
ATOM 742 C CA . GLY A 1 99 ? -6.488 -12.836 2.025 1 97.12 99 GLY A CA 1
ATOM 743 C C . GLY A 1 99 ? -7.801 -12.945 2.775 1 97.12 99 GLY A C 1
ATOM 744 O O . GLY A 1 99 ? -8.766 -12.242 2.465 1 97.12 99 GLY A O 1
ATOM 745 N N . GLY A 1 100 ? -7.832 -13.812 3.795 1 96.31 100 GLY A N 1
ATOM 746 C CA . GLY A 1 100 ? -8.969 -13.922 4.691 1 96.31 100 GLY A CA 1
ATOM 747 C C . GLY A 1 100 ? -10.016 -14.906 4.215 1 96.31 100 GLY A C 1
ATOM 748 O O . GLY A 1 100 ? -11.188 -14.805 4.578 1 96.31 100 GLY A O 1
ATOM 749 N N . VAL A 1 101 ? -9.586 -15.844 3.396 1 96.62 101 VAL A N 1
ATOM 750 C CA . VAL A 1 101 ? -10.523 -16.797 2.816 1 96.62 101 VAL A CA 1
ATOM 751 C C . VAL A 1 101 ? -10.641 -18.016 3.721 1 96.62 101 VAL A C 1
ATOM 753 O O . VAL A 1 101 ? -9.719 -18.828 3.803 1 96.62 101 VAL A O 1
ATOM 756 N N . SER A 1 102 ? -11.758 -18.156 4.301 1 92.81 102 SER A N 1
ATOM 757 C CA . SER A 1 102 ? -11.953 -19.281 5.223 1 92.81 102 SER A CA 1
ATOM 758 C C . SER A 1 102 ? -12.352 -20.547 4.477 1 92.81 102 SER A C 1
ATOM 760 O O . SER A 1 102 ? -11.961 -21.656 4.863 1 92.81 102 SER A O 1
ATOM 762 N N . LYS A 1 103 ? -13.133 -20.453 3.473 1 92.81 103 LYS A N 1
ATOM 763 C CA . LYS A 1 103 ? -13.594 -21.578 2.67 1 92.81 103 LYS A CA 1
ATOM 764 C C . LYS A 1 103 ? -13.328 -21.344 1.186 1 92.81 103 LYS A C 1
ATOM 766 O O . LYS A 1 103 ? -14.102 -20.672 0.505 1 92.81 103 LYS A O 1
ATOM 771 N N . ALA A 1 104 ? -12.344 -22.031 0.727 1 93.69 104 ALA A N 1
ATOM 772 C CA . ALA A 1 104 ? -11.914 -21.844 -0.657 1 93.69 104 ALA A CA 1
ATOM 773 C C . ALA A 1 104 ? -13 -22.281 -1.633 1 93.69 104 ALA A C 1
ATOM 775 O O . ALA A 1 104 ? -13.102 -21.75 -2.74 1 93.69 104 ALA A O 1
ATOM 776 N N . ASP A 1 105 ? -13.859 -23.172 -1.254 1 92.88 105 ASP A N 1
ATOM 777 C CA . ASP A 1 105 ? -14.875 -23.75 -2.129 1 92.88 105 ASP A CA 1
ATOM 778 C C . ASP A 1 105 ? -15.93 -22.703 -2.5 1 92.88 105 ASP A C 1
ATOM 780 O O . ASP A 1 105 ? -16.625 -22.859 -3.504 1 92.88 105 ASP A O 1
ATOM 784 N N . VAL A 1 106 ? -16.062 -21.703 -1.714 1 94.56 106 VAL A N 1
ATOM 785 C CA . VAL A 1 106 ? -17 -20.625 -2.01 1 94.56 106 VAL A CA 1
ATOM 786 C C . VAL A 1 106 ? -16.484 -19.812 -3.201 1 94.56 106 VAL A C 1
ATOM 788 O O . VAL A 1 106 ? -17.281 -19.266 -3.973 1 94.56 106 VAL A O 1
ATOM 791 N N . PHE A 1 107 ? -15.195 -19.781 -3.354 1 96.69 107 PHE A N 1
ATOM 792 C CA . PHE A 1 107 ? -14.562 -18.906 -4.332 1 96.69 107 PHE A CA 1
ATOM 793 C C . PHE A 1 107 ? -14.352 -19.625 -5.652 1 96.69 107 PHE A C 1
ATOM 795 O O . PHE A 1 107 ? -14.422 -19.016 -6.723 1 96.69 107 PHE A O 1
ATOM 802 N N . MET A 1 108 ? -14.023 -20.844 -5.562 1 94.19 108 MET A N 1
ATOM 803 C CA . MET A 1 108 ? -13.703 -21.609 -6.762 1 94.19 108 MET A CA 1
ATOM 804 C C . MET A 1 108 ? -14.391 -22.969 -6.742 1 94.19 108 MET A C 1
ATOM 806 O O . MET A 1 108 ? -14.398 -23.656 -5.719 1 94.19 108 MET A O 1
ATOM 810 N N . ASP A 1 109 ? -14.898 -23.328 -7.949 1 89.81 109 ASP A N 1
ATOM 811 C CA . ASP A 1 109 ? -15.609 -24.594 -8.07 1 89.81 109 ASP A CA 1
ATOM 812 C C . ASP A 1 109 ? -14.656 -25.734 -8.43 1 89.81 109 ASP A C 1
ATOM 814 O O . ASP A 1 109 ? -15.062 -26.906 -8.477 1 89.81 109 ASP A O 1
ATOM 818 N N . ARG A 1 110 ? -13.492 -25.531 -8.594 1 89.75 110 ARG A N 1
ATOM 819 C CA . ARG A 1 110 ? -12.508 -26.547 -8.945 1 89.75 110 ARG A CA 1
ATOM 820 C C . ARG A 1 110 ? -11.461 -26.688 -7.848 1 89.75 110 ARG A C 1
ATOM 822 O O . ARG A 1 110 ? -11.344 -25.828 -6.973 1 89.75 110 ARG A O 1
ATOM 829 N N . LYS A 1 111 ? -10.75 -27.781 -7.91 1 91.38 111 LYS A N 1
ATOM 830 C CA . LYS A 1 111 ? -9.672 -28.016 -6.953 1 91.38 111 LYS A CA 1
ATOM 831 C C . LYS A 1 111 ? -8.445 -27.172 -7.289 1 91.38 111 LYS A C 1
ATOM 833 O O . LYS A 1 111 ? -8.148 -26.953 -8.469 1 91.38 111 LYS A O 1
ATOM 838 N N . PRO A 1 112 ? -7.828 -26.734 -6.238 1 94.69 112 PRO A N 1
ATOM 839 C CA . PRO A 1 112 ? -6.594 -26 -6.512 1 94.69 112 PRO A CA 1
ATOM 840 C C . PRO A 1 112 ? -5.516 -26.875 -7.156 1 94.69 112 PRO A C 1
ATOM 842 O O . PRO A 1 112 ? -5.527 -28.094 -7 1 94.69 112 PRO A O 1
ATOM 845 N N . ILE A 1 113 ? -4.648 -26.219 -7.91 1 93.5 113 ILE A N 1
ATOM 846 C CA . ILE A 1 113 ? -3.535 -26.922 -8.539 1 93.5 113 ILE A CA 1
ATOM 847 C C . ILE A 1 113 ? -2.482 -27.266 -7.484 1 93.5 113 ILE A C 1
ATOM 849 O O . ILE A 1 113 ? -1.912 -28.359 -7.5 1 93.5 113 ILE A O 1
ATOM 853 N N . PHE A 1 114 ? -2.26 -26.375 -6.605 1 94.81 114 PHE A N 1
ATOM 854 C CA . PHE A 1 114 ? -1.392 -26.672 -5.469 1 94.81 114 PHE A CA 1
ATOM 855 C C . PHE A 1 114 ? -1.795 -25.844 -4.254 1 94.81 114 PHE A C 1
ATOM 857 O O . PHE A 1 114 ? -2.59 -24.906 -4.371 1 94.81 114 PHE A O 1
ATOM 864 N N . GLU A 1 115 ? -1.33 -26.266 -3.129 1 96.06 115 GLU A N 1
ATOM 865 C CA . GLU A 1 115 ? -1.499 -25.578 -1.858 1 96.06 115 GLU A CA 1
ATOM 866 C C . GLU A 1 115 ? -0.152 -25.312 -1.191 1 96.06 115 GLU A C 1
ATOM 868 O O . GLU A 1 115 ? 0.789 -26.078 -1.35 1 96.06 115 GLU A O 1
ATOM 873 N N . ILE A 1 116 ? -0.052 -24.188 -0.601 1 94.38 116 ILE A N 1
ATOM 874 C CA . ILE A 1 116 ? 1.144 -23.906 0.186 1 94.38 116 ILE A CA 1
ATOM 875 C C . ILE A 1 116 ? 0.885 -24.234 1.654 1 94.38 116 ILE A C 1
ATOM 877 O O . ILE A 1 116 ? -0.062 -23.719 2.256 1 94.38 116 ILE A O 1
ATOM 881 N N . ASP A 1 117 ? 1.776 -25.031 2.184 1 89.75 117 ASP A N 1
ATOM 882 C CA . ASP A 1 117 ? 1.618 -25.484 3.562 1 89.75 117 ASP A CA 1
ATOM 883 C C . ASP A 1 117 ? 1.873 -24.344 4.551 1 89.75 117 ASP A C 1
ATOM 885 O O . ASP A 1 117 ? 2.436 -23.312 4.184 1 89.75 117 ASP A O 1
ATOM 889 N N . ASP A 1 118 ? 1.421 -24.531 5.75 1 83.56 118 ASP A N 1
ATOM 890 C CA . ASP A 1 118 ? 1.575 -23.5 6.773 1 83.56 118 ASP A CA 1
ATOM 891 C C . ASP A 1 118 ? 1.18 -22.125 6.238 1 83.56 118 ASP A C 1
ATOM 893 O O . ASP A 1 118 ? 2.02 -21.391 5.711 1 83.56 118 ASP A O 1
ATOM 897 N N . THR A 1 119 ? 0.032 -21.812 6.367 1 83.06 119 THR A N 1
ATOM 898 C CA . THR A 1 119 ? -0.555 -20.594 5.805 1 83.06 119 THR A CA 1
ATOM 899 C C . THR A 1 119 ? 0.337 -19.391 6.074 1 83.06 119 THR A C 1
ATOM 901 O O . THR A 1 119 ? 0.538 -19 7.227 1 83.06 119 THR A O 1
ATOM 904 N N . PRO A 1 120 ? 0.845 -18.875 4.926 1 87.12 120 PRO A N 1
ATOM 905 C CA . PRO A 1 120 ? 1.591 -17.625 5.094 1 87.12 120 PRO A CA 1
ATOM 906 C C . PRO A 1 120 ? 0.689 -16.453 5.445 1 87.12 120 PRO A C 1
ATOM 908 O O . PRO A 1 120 ? -0.494 -16.453 5.094 1 87.12 120 PRO A O 1
ATOM 911 N N . ALA A 1 121 ? 1.298 -15.5 6.176 1 88.88 121 ALA A N 1
ATOM 912 C CA . ALA A 1 121 ? 0.552 -14.266 6.406 1 88.88 121 ALA A CA 1
ATOM 913 C C . ALA A 1 121 ? 0.246 -13.562 5.09 1 88.88 121 ALA A C 1
ATOM 915 O O . ALA A 1 121 ? 1.062 -13.57 4.164 1 88.88 121 ALA A O 1
ATOM 916 N N . VAL A 1 122 ? -0.931 -12.953 5.051 1 93 122 VAL A N 1
ATOM 917 C CA . VAL A 1 122 ? -1.356 -12.289 3.826 1 93 122 VAL A CA 1
ATOM 918 C C . VAL A 1 122 ? -0.348 -11.203 3.451 1 93 122 VAL A C 1
ATOM 920 O O . VAL A 1 122 ? -0.098 -10.969 2.268 1 93 122 VAL A O 1
ATOM 923 N N . SER A 1 123 ? 0.284 -10.539 4.453 1 90.81 123 SER A N 1
ATOM 924 C CA . SER A 1 123 ? 1.289 -9.516 4.184 1 90.81 123 SER A CA 1
ATOM 925 C C . SER A 1 123 ? 2.531 -10.117 3.535 1 90.81 123 SER A C 1
ATOM 927 O O . SER A 1 123 ? 3.166 -9.477 2.691 1 90.81 123 SER A O 1
ATOM 929 N N . GLU A 1 124 ? 2.889 -11.367 3.895 1 91.38 124 GLU A N 1
ATOM 930 C CA . GLU A 1 124 ? 4.031 -12.047 3.293 1 91.38 124 GLU A CA 1
ATOM 931 C C . GLU A 1 124 ? 3.754 -12.414 1.839 1 91.38 124 GLU A C 1
ATOM 933 O O . GLU A 1 124 ? 4.645 -12.336 0.991 1 91.38 124 GLU A O 1
ATOM 938 N N . VAL A 1 125 ? 2.561 -12.828 1.641 1 95.44 125 VAL A N 1
ATOM 939 C CA . VAL A 1 125 ? 2.17 -13.102 0.263 1 95.44 125 VAL A CA 1
ATOM 940 C C . VAL A 1 125 ? 2.25 -11.828 -0.567 1 95.44 125 VAL A C 1
ATOM 942 O O . VAL A 1 125 ? 2.744 -11.844 -1.697 1 95.44 125 VAL A O 1
ATOM 945 N N . GLY A 1 126 ? 1.76 -10.758 -0.005 1 96.06 126 GLY A N 1
ATOM 946 C CA . GLY A 1 126 ? 1.88 -9.469 -0.671 1 96.06 126 GLY A CA 1
ATOM 947 C C . GLY A 1 126 ? 3.316 -9.086 -0.972 1 96.06 126 GLY A C 1
ATOM 948 O O . GLY A 1 126 ? 3.613 -8.57 -2.053 1 96.06 126 GLY A O 1
ATOM 949 N N . ARG A 1 127 ? 4.195 -9.344 -0.053 1 93 127 ARG A N 1
ATOM 950 C CA . ARG A 1 127 ? 5.613 -9.062 -0.254 1 93 127 ARG A CA 1
ATOM 951 C C . ARG A 1 127 ? 6.184 -9.891 -1.4 1 93 127 ARG A C 1
ATOM 953 O O . ARG A 1 127 ? 7.008 -9.406 -2.176 1 93 127 ARG A O 1
ATOM 960 N N . LEU A 1 128 ? 5.812 -11.117 -1.408 1 95.06 128 LEU A N 1
ATOM 961 C CA . LEU A 1 128 ? 6.246 -11.969 -2.516 1 95.06 128 LEU A CA 1
ATOM 962 C C . LEU A 1 128 ? 5.754 -11.414 -3.848 1 95.06 128 LEU A C 1
ATOM 964 O O . LEU A 1 128 ? 6.512 -11.359 -4.82 1 95.06 128 LEU A O 1
ATOM 968 N N . MET A 1 129 ? 4.484 -10.977 -3.898 1 96.81 129 MET A N 1
ATOM 969 C CA . MET A 1 129 ? 3.934 -10.422 -5.133 1 96.81 129 MET A CA 1
ATOM 970 C C . MET A 1 129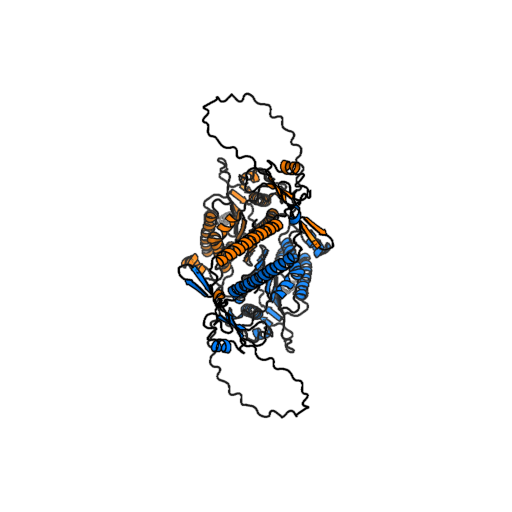 ? 4.719 -9.195 -5.574 1 96.81 129 MET A C 1
ATOM 972 O O . MET A 1 129 ? 4.984 -9.016 -6.766 1 96.81 129 MET A O 1
ATOM 976 N N . LYS A 1 130 ? 5.047 -8.383 -4.605 1 93.88 130 LYS A N 1
ATOM 977 C CA . LYS A 1 130 ? 5.836 -7.195 -4.934 1 93.88 130 LYS A CA 1
ATOM 978 C C . LYS A 1 130 ? 7.207 -7.582 -5.473 1 93.88 130 LYS A C 1
ATOM 980 O O . LYS A 1 130 ? 7.715 -6.953 -6.402 1 93.88 130 LYS A O 1
ATOM 985 N N . ARG A 1 131 ? 7.801 -8.586 -4.906 1 91.56 131 ARG A N 1
ATOM 986 C CA . ARG A 1 131 ? 9.086 -9.078 -5.398 1 91.56 131 ARG A CA 1
ATOM 987 C C . ARG A 1 131 ? 8.961 -9.594 -6.828 1 91.56 131 ARG A C 1
ATOM 989 O O . ARG A 1 131 ? 9.781 -9.266 -7.688 1 91.56 131 ARG A O 1
ATOM 996 N N . LEU A 1 132 ? 7.988 -10.375 -7.035 1 93.44 132 LEU A N 1
ATOM 997 C CA . LEU A 1 132 ? 7.77 -10.93 -8.367 1 93.44 132 LEU A CA 1
ATOM 998 C C . LEU A 1 132 ? 7.473 -9.828 -9.375 1 93.44 132 LEU A C 1
ATOM 1000 O O . LEU A 1 132 ? 7.871 -9.922 -10.539 1 93.44 132 LEU A O 1
ATOM 1004 N N . GLU A 1 133 ? 6.777 -8.82 -8.93 1 94.31 133 GLU A N 1
ATOM 1005 C CA . GLU A 1 133 ? 6.539 -7.645 -9.766 1 94.31 133 GLU A CA 1
ATOM 1006 C C . GLU A 1 133 ? 7.852 -6.992 -10.188 1 94.31 133 GLU A C 1
ATOM 1008 O O . GLU A 1 133 ? 8.039 -6.664 -11.359 1 94.31 133 GLU A O 1
ATOM 1013 N N . THR A 1 134 ? 8.727 -6.809 -9.242 1 90.81 134 THR A N 1
ATOM 1014 C CA . THR A 1 134 ? 10.023 -6.203 -9.523 1 90.81 134 THR A CA 1
ATOM 1015 C C . THR A 1 134 ? 10.812 -7.055 -10.516 1 90.81 134 THR A C 1
ATOM 1017 O O . THR A 1 134 ? 11.477 -6.523 -11.406 1 90.81 134 THR A O 1
ATOM 1020 N N . GLU A 1 135 ? 10.773 -8.336 -10.32 1 89.69 135 GLU A N 1
ATOM 1021 C CA . GLU A 1 135 ? 11.43 -9.242 -11.25 1 89.69 135 GLU A CA 1
ATOM 1022 C C . GLU A 1 135 ? 10.828 -9.141 -12.648 1 89.69 135 GLU A C 1
ATOM 1024 O O . GLU A 1 135 ? 11.555 -9.156 -13.641 1 89.69 135 GLU A O 1
ATOM 1029 N N . ALA A 1 136 ? 9.523 -9.039 -12.719 1 91.69 136 ALA A N 1
ATOM 1030 C CA . ALA A 1 136 ? 8.844 -8.898 -14.008 1 91.69 136 ALA A CA 1
ATOM 1031 C C . ALA A 1 136 ? 9.266 -7.609 -14.711 1 91.69 136 ALA A C 1
ATOM 1033 O O . ALA A 1 136 ? 9.414 -7.586 -15.93 1 91.69 136 ALA A O 1
ATOM 1034 N N . GLU A 1 137 ? 9.43 -6.562 -13.914 1 90.5 137 GLU A N 1
ATOM 1035 C CA . GLU A 1 137 ? 9.914 -5.301 -14.477 1 90.5 137 GLU A CA 1
ATOM 1036 C C . GLU A 1 137 ? 11.25 -5.488 -15.188 1 90.5 137 GLU A C 1
ATOM 1038 O O . GLU A 1 137 ? 11.461 -4.938 -16.266 1 90.5 137 GLU A O 1
ATOM 1043 N N . LYS A 1 138 ? 12.07 -6.234 -14.531 1 86.25 138 LYS A N 1
ATOM 1044 C CA . LYS A 1 138 ? 13.406 -6.445 -15.086 1 86.25 138 LYS A CA 1
ATOM 1045 C C . LYS A 1 138 ? 13.344 -7.266 -16.375 1 86.25 138 LYS A C 1
ATOM 1047 O O . LYS A 1 138 ? 14.062 -6.973 -17.328 1 86.25 138 LYS A O 1
ATOM 1052 N N . VAL A 1 139 ? 12.461 -8.219 -16.312 1 86.19 139 VAL A N 1
ATOM 1053 C CA . VAL A 1 139 ? 12.359 -9.102 -17.469 1 86.19 139 VAL A CA 1
ATOM 1054 C C . VAL A 1 139 ? 11.711 -8.352 -18.641 1 86.19 139 VAL A C 1
ATOM 1056 O O . VAL A 1 139 ? 12.156 -8.469 -19.781 1 86.19 139 VAL A O 1
ATOM 1059 N N . MET A 1 140 ? 10.727 -7.559 -18.391 1 86.19 140 MET A N 1
ATOM 1060 C CA . MET A 1 140 ? 10.016 -6.848 -19.438 1 86.19 140 MET A CA 1
ATOM 1061 C C . MET A 1 140 ? 10.68 -5.512 -19.734 1 86.19 140 MET A C 1
ATOM 1063 O O . MET A 1 140 ? 10.289 -4.812 -20.688 1 86.19 140 MET A O 1
ATOM 1067 N N . ALA A 1 141 ? 11.656 -5.109 -18.953 1 86.19 141 ALA A N 1
ATOM 1068 C CA . ALA A 1 141 ? 12.422 -3.879 -19.125 1 86.19 141 ALA A CA 1
ATOM 1069 C C . ALA A 1 141 ? 11.508 -2.654 -19.109 1 86.19 141 ALA A C 1
ATOM 1071 O O . ALA A 1 141 ? 11.656 -1.762 -19.953 1 86.19 141 ALA A O 1
ATOM 1072 N N . THR A 1 142 ? 10.477 -2.709 -18.375 1 88.25 142 THR A N 1
ATOM 1073 C CA . THR A 1 142 ? 9.547 -1.602 -18.172 1 88.25 142 THR A CA 1
ATOM 1074 C C . THR A 1 142 ? 9.219 -1.437 -16.688 1 88.25 142 THR A C 1
ATOM 1076 O O . THR A 1 142 ? 9.242 -2.406 -15.93 1 88.25 142 THR A O 1
ATOM 1079 N N . ASN A 1 143 ? 8.891 -0.222 -16.328 1 87 143 ASN A N 1
ATOM 1080 C CA . ASN A 1 143 ? 8.492 0.023 -14.938 1 87 143 ASN A CA 1
ATOM 1081 C C . ASN A 1 143 ? 7.031 -0.34 -14.703 1 87 143 ASN A C 1
ATOM 1083 O O . ASN A 1 143 ? 6.191 -0.161 -15.586 1 87 143 ASN A O 1
ATOM 1087 N N . ALA A 1 144 ? 6.824 -0.767 -13.492 1 92.12 144 ALA A N 1
ATOM 1088 C CA . ALA A 1 144 ? 5.449 -1.072 -13.102 1 92.12 144 ALA A CA 1
ATOM 1089 C C . ALA A 1 144 ? 4.609 0.198 -13.023 1 92.12 144 ALA A C 1
ATOM 1091 O O . ALA A 1 144 ? 5.113 1.262 -12.656 1 92.12 144 ALA A O 1
ATOM 1092 N N . LYS A 1 145 ? 3.42 0.085 -13.469 1 93.12 145 LYS A N 1
ATOM 1093 C CA . LYS A 1 145 ? 2.414 1.117 -13.227 1 93.12 145 LYS A CA 1
ATOM 1094 C C . LYS A 1 145 ? 1.548 0.773 -12.023 1 93.12 145 LYS A C 1
ATOM 1096 O O . LYS A 1 145 ? 0.927 -0.291 -11.977 1 93.12 145 LYS A O 1
ATOM 1101 N N . PHE A 1 146 ? 1.549 1.7 -11.016 1 94.19 146 PHE A N 1
ATOM 1102 C CA . PHE A 1 146 ? 0.747 1.509 -9.812 1 94.19 146 PHE A CA 1
ATOM 1103 C C . PHE A 1 146 ? -0.654 2.078 -10 1 94.19 146 PHE A C 1
ATOM 1105 O O . PHE A 1 146 ? -0.812 3.242 -10.375 1 94.19 146 PHE A O 1
ATOM 1112 N N . LEU A 1 147 ? -1.657 1.247 -9.734 1 94.75 147 LEU A N 1
ATOM 1113 C CA . LEU A 1 147 ? -3.021 1.651 -10.062 1 94.75 147 LEU A CA 1
ATOM 1114 C C . LEU A 1 147 ? -3.836 1.89 -8.797 1 94.75 147 LEU A C 1
ATOM 1116 O O . LEU A 1 147 ? -4.781 2.68 -8.797 1 94.75 147 LEU A O 1
ATOM 1120 N N . TYR A 1 148 ? -3.521 1.214 -7.805 1 95.19 148 TYR A N 1
ATOM 1121 C CA . TYR A 1 148 ? -4.27 1.292 -6.555 1 95.19 148 TYR A CA 1
ATOM 1122 C C . TYR A 1 148 ? -3.42 0.829 -5.379 1 95.19 148 TYR A C 1
ATOM 1124 O O . TYR A 1 148 ? -2.621 -0.101 -5.508 1 95.19 148 TYR A O 1
ATOM 1132 N N . SER A 1 149 ? -3.584 1.426 -4.246 1 94.88 149 SER A N 1
ATOM 1133 C CA . SER A 1 149 ? -3.037 0.943 -2.982 1 94.88 149 SER A CA 1
ATOM 1134 C C . SER A 1 149 ? -3.844 1.462 -1.797 1 94.88 149 SER A C 1
ATOM 1136 O O . SER A 1 149 ? -4.488 2.51 -1.888 1 94.88 149 SER A O 1
ATOM 1138 N N . ASN A 1 150 ? -3.859 0.757 -0.766 1 92.31 150 ASN A N 1
ATOM 1139 C CA . ASN A 1 150 ? -4.445 1.248 0.477 1 92.31 150 ASN A CA 1
ATOM 1140 C C . ASN A 1 150 ? -3.498 1.053 1.657 1 92.31 150 ASN A C 1
ATOM 1142 O O . ASN A 1 150 ? -2.414 0.488 1.503 1 92.31 150 ASN A O 1
ATOM 1146 N N . SER A 1 151 ? -3.846 1.56 2.781 1 91.69 151 SER A N 1
ATOM 1147 C CA . SER A 1 151 ? -2.938 1.619 3.922 1 91.69 151 SER A CA 1
ATOM 1148 C C . SER A 1 151 ? -2.891 0.286 4.66 1 91.69 151 SER A C 1
ATOM 1150 O O . SER A 1 151 ? -2.24 0.17 5.703 1 91.69 151 SER A O 1
ATOM 1152 N N . ASN A 1 152 ? -3.576 -0.715 4.16 1 92.38 152 ASN A N 1
ATOM 1153 C CA . ASN A 1 152 ? -3.555 -2.037 4.777 1 92.38 152 ASN A CA 1
ATOM 1154 C C . ASN A 1 152 ? -2.766 -3.035 3.936 1 92.38 152 ASN A C 1
ATOM 1156 O O . ASN A 1 152 ? -2.715 -4.223 4.258 1 92.38 152 ASN A O 1
ATOM 1160 N N . GLY A 1 153 ? -2.225 -2.543 2.939 1 94.56 153 GLY A N 1
ATOM 1161 C CA . GLY A 1 153 ? -1.301 -3.373 2.184 1 94.56 153 GLY A CA 1
ATOM 1162 C C . GLY A 1 153 ? -1.896 -3.908 0.895 1 94.56 153 GLY A C 1
ATOM 1163 O O . GLY A 1 153 ? -1.236 -4.645 0.159 1 94.56 153 GLY A O 1
ATOM 1164 N N . GLY A 1 154 ? -3.172 -3.596 0.577 1 96.88 154 GLY A N 1
ATOM 1165 C CA . GLY A 1 154 ? -3.746 -3.941 -0.713 1 96.88 154 GLY A CA 1
ATOM 1166 C C . GLY A 1 154 ? -3.215 -3.092 -1.852 1 96.88 154 GLY A C 1
ATOM 1167 O O . GLY A 1 154 ? -2.951 -1.901 -1.673 1 96.88 154 GLY A O 1
ATOM 1168 N N . PHE A 1 155 ? -3.066 -3.764 -3.031 1 97.69 155 PHE A N 1
ATOM 1169 C CA . PHE A 1 155 ? -2.564 -2.984 -4.156 1 97.69 155 PHE A CA 1
ATOM 1170 C C . PHE A 1 155 ? -2.953 -3.631 -5.48 1 97.69 155 PHE A C 1
ATOM 1172 O O . PHE A 1 155 ? -3.334 -4.805 -5.516 1 97.69 155 PHE A O 1
ATOM 1179 N N . VAL A 1 156 ? -2.951 -2.871 -6.539 1 97.94 156 VAL A N 1
ATOM 1180 C CA . VAL A 1 156 ? -3.051 -3.291 -7.93 1 97.94 156 VAL A CA 1
ATOM 1181 C C . VAL A 1 156 ? -1.956 -2.619 -8.758 1 97.94 156 VAL A C 1
ATOM 1183 O O . VAL A 1 156 ? -1.898 -1.39 -8.836 1 97.94 156 VAL A O 1
ATOM 1186 N N . ASP A 1 157 ? -1.09 -3.455 -9.312 1 97.44 157 ASP A N 1
ATOM 1187 C CA . ASP A 1 157 ? 0.003 -2.967 -10.148 1 97.44 157 ASP A CA 1
ATOM 1188 C C . ASP A 1 157 ? 0.06 -3.723 -11.477 1 97.44 157 ASP A C 1
ATOM 1190 O O . ASP A 1 157 ? -0.412 -4.859 -11.57 1 97.44 157 ASP A O 1
ATOM 1194 N N . THR A 1 158 ? 0.598 -3.094 -12.484 1 96.56 158 THR A N 1
ATOM 1195 C CA . THR A 1 158 ? 0.742 -3.748 -13.781 1 96.56 158 THR A CA 1
ATOM 1196 C C . THR A 1 158 ? 2.154 -3.559 -14.328 1 96.56 158 THR A C 1
ATOM 1198 O O . THR A 1 158 ? 2.791 -2.535 -14.078 1 96.56 158 THR A O 1
ATOM 1201 N N . VAL A 1 159 ? 2.658 -4.562 -14.922 1 95.69 159 VAL A N 1
ATOM 1202 C CA . VAL A 1 159 ? 3.885 -4.512 -15.711 1 95.69 159 VAL A CA 1
ATOM 1203 C C . VAL A 1 159 ? 3.578 -4.848 -17.172 1 95.69 159 VAL A C 1
ATOM 1205 O O . VAL A 1 159 ? 3.111 -5.949 -17.469 1 95.69 159 VAL A O 1
ATOM 1208 N N . SER A 1 160 ? 3.73 -3.877 -18.016 1 94.56 160 SER A N 1
ATOM 1209 C CA . SER A 1 160 ? 3.414 -4.023 -19.438 1 94.56 160 SER A CA 1
ATOM 1210 C C . SER A 1 160 ? 4.656 -3.848 -20.297 1 94.56 160 SER A C 1
ATOM 1212 O O . SER A 1 160 ? 5.492 -2.982 -20.031 1 94.56 160 SER A O 1
ATOM 1214 N N . PRO A 1 161 ? 4.762 -4.691 -21.297 1 90.88 161 PRO A N 1
ATOM 1215 C CA . PRO A 1 161 ? 5.867 -4.477 -22.234 1 90.88 161 PRO A CA 1
ATOM 1216 C C . PRO A 1 161 ? 5.668 -3.236 -23.109 1 90.88 161 PRO A C 1
ATOM 1218 O O . PRO A 1 161 ? 6.609 -2.787 -23.766 1 90.88 161 PRO A O 1
ATOM 1221 N N . ALA A 1 162 ? 4.488 -2.67 -23.047 1 87.75 162 ALA A N 1
ATOM 1222 C CA . ALA A 1 162 ? 4.227 -1.443 -23.797 1 87.75 162 ALA A CA 1
ATOM 1223 C C . ALA A 1 162 ? 4.836 -0.231 -23.094 1 87.75 162 ALA A C 1
ATOM 1225 O O . ALA A 1 162 ? 4.746 -0.103 -21.875 1 87.75 162 ALA A O 1
ATOM 1226 N N . HIS A 1 163 ? 5.559 0.611 -23.766 1 79.69 163 HIS A N 1
ATOM 1227 C CA . HIS A 1 163 ? 6.211 1.779 -23.188 1 79.69 163 HIS A CA 1
ATOM 1228 C C . HIS A 1 163 ? 5.195 2.727 -22.547 1 79.69 163 HIS A C 1
ATOM 1230 O O . HIS A 1 163 ? 5.434 3.264 -21.469 1 79.69 163 HIS A O 1
ATOM 1236 N N . ALA A 1 164 ? 4.137 2.934 -23.281 1 84.88 164 ALA A N 1
ATOM 1237 C CA . ALA A 1 164 ? 3.049 3.725 -22.703 1 84.88 164 ALA A CA 1
ATOM 1238 C C . ALA A 1 164 ? 1.802 2.871 -22.5 1 84.88 164 ALA A C 1
ATOM 1240 O O . ALA A 1 164 ? 0.992 2.711 -23.406 1 84.88 164 ALA A O 1
ATOM 1241 N N . SER A 1 165 ? 1.766 2.318 -21.312 1 89.94 165 SER A N 1
ATOM 1242 C CA . SER A 1 165 ? 0.64 1.432 -21.031 1 89.94 165 SER A CA 1
ATOM 1243 C C . SER A 1 165 ? -0.66 2.215 -20.891 1 89.94 165 SER A C 1
ATOM 1245 O O . SER A 1 165 ? -0.708 3.225 -20.188 1 89.94 165 SER A O 1
ATOM 1247 N N . GLY A 1 166 ? -1.697 1.747 -21.562 1 90.88 166 GLY A N 1
ATOM 1248 C CA . GLY A 1 166 ? -3.023 2.328 -21.438 1 90.88 166 GLY A CA 1
ATOM 1249 C C . GLY A 1 166 ? -3.867 1.661 -20.375 1 90.88 166 GLY A C 1
ATOM 1250 O O . GLY A 1 166 ? -5.055 1.966 -20.234 1 90.88 166 GLY A O 1
ATOM 1251 N N . ILE A 1 167 ? -3.279 0.748 -19.641 1 93.81 167 ILE A N 1
ATOM 1252 C CA . ILE A 1 167 ? -4.031 0.065 -18.594 1 93.81 167 ILE A CA 1
ATOM 1253 C C . ILE A 1 167 ? -4.359 1.047 -17.469 1 93.81 167 ILE A C 1
ATOM 1255 O O . ILE A 1 167 ? -3.479 1.751 -16.969 1 93.81 167 ILE A O 1
ATOM 1259 N N . ASP A 1 168 ? -5.574 1.122 -17.156 1 90.81 168 ASP A N 1
ATOM 1260 C CA . ASP A 1 168 ? -6.035 2.039 -16.125 1 90.81 168 ASP A CA 1
ATOM 1261 C C . ASP A 1 168 ? -7.078 1.377 -15.219 1 90.81 168 ASP A C 1
ATOM 1263 O O . ASP A 1 168 ? -7.566 0.287 -15.531 1 90.81 168 ASP A O 1
ATOM 1267 N N . LEU A 1 169 ? -7.207 1.976 -14.078 1 91.69 169 LEU A N 1
ATOM 1268 C CA . LEU A 1 169 ? -8.195 1.542 -13.094 1 91.69 169 LEU A CA 1
ATOM 1269 C C . LEU A 1 169 ? -9.047 2.719 -12.625 1 91.69 169 LEU A C 1
ATOM 1271 O O . LEU A 1 169 ? -8.555 3.604 -11.922 1 91.69 169 LEU A O 1
ATOM 1275 N N . VAL A 1 170 ? -10.25 2.828 -13.156 1 82 170 VAL A N 1
ATOM 1276 C CA . VAL A 1 170 ? -11.203 3.85 -12.727 1 82 170 VAL A CA 1
ATOM 1277 C C . VAL A 1 170 ? -12.328 3.203 -11.922 1 82 170 VAL A C 1
ATOM 1279 O O . VAL A 1 170 ? -13.227 2.58 -12.492 1 82 170 VAL A O 1
ATOM 1282 N N . ALA A 1 171 ? -12.18 3.268 -10.664 1 83.31 171 ALA A N 1
ATOM 1283 C CA . ALA A 1 171 ? -13.195 2.697 -9.781 1 83.31 171 ALA A CA 1
ATOM 1284 C C . ALA A 1 171 ? -13.883 3.785 -8.961 1 83.31 171 ALA A C 1
ATOM 1286 O O . ALA A 1 171 ? -13.242 4.766 -8.562 1 83.31 171 ALA A O 1
ATOM 1287 N N . ASP A 1 172 ? -15.117 3.705 -8.852 1 78.38 172 ASP A N 1
ATOM 1288 C CA . ASP A 1 172 ? -15.867 4.617 -7.988 1 78.38 172 ASP A CA 1
ATOM 1289 C C . ASP A 1 172 ? -15.75 4.211 -6.52 1 78.38 172 ASP A C 1
ATOM 1291 O O . ASP A 1 172 ? -16.719 3.721 -5.93 1 78.38 172 ASP A O 1
ATOM 1295 N N . MET A 1 173 ? -14.625 4.457 -5.934 1 77 173 MET A N 1
ATOM 1296 C CA . MET A 1 173 ? -14.359 3.936 -4.598 1 77 173 MET A CA 1
ATOM 1297 C C . MET A 1 173 ? -14.758 4.945 -3.527 1 77 173 MET A C 1
ATOM 1299 O O . MET A 1 173 ? -14.68 4.656 -2.332 1 77 173 MET A O 1
ATOM 1303 N N . ASN A 1 174 ? -15.297 6.09 -3.842 1 74 174 ASN A N 1
ATOM 1304 C CA . ASN A 1 174 ? -15.602 7.121 -2.852 1 74 174 ASN A CA 1
ATOM 1305 C C . ASN A 1 174 ? -17.094 7.406 -2.779 1 74 174 ASN A C 1
ATOM 1307 O O . ASN A 1 174 ? -17.516 8.445 -2.26 1 74 174 ASN A O 1
ATOM 1311 N N . ARG A 1 175 ? -17.828 6.457 -3.297 1 79.94 175 ARG A N 1
ATOM 1312 C CA . ARG A 1 175 ? -19.281 6.621 -3.279 1 79.94 175 ARG A CA 1
ATOM 1313 C C . ARG A 1 175 ? -19.953 5.398 -2.672 1 79.94 175 ARG A C 1
ATOM 1315 O O . ARG A 1 175 ? -20.094 4.367 -3.332 1 79.94 175 ARG A O 1
ATOM 1322 N N . TRP A 1 176 ? -20.453 5.57 -1.534 1 85.81 176 TRP A N 1
ATOM 1323 C CA . TRP A 1 176 ? -21.125 4.484 -0.831 1 85.81 176 TRP A CA 1
ATOM 1324 C C . TRP A 1 176 ? -22.328 3.996 -1.617 1 85.81 176 TRP A C 1
ATOM 1326 O O . TRP A 1 176 ? -22.609 2.797 -1.66 1 85.81 176 TRP A O 1
ATOM 1336 N N . THR A 1 177 ? -23 4.934 -2.287 1 88.12 177 THR A N 1
ATOM 1337 C CA . THR A 1 177 ? -24.188 4.609 -3.057 1 88.12 177 THR A CA 1
ATOM 1338 C C . THR A 1 177 ? -23.859 3.67 -4.211 1 88.12 177 THR A C 1
ATOM 1340 O O . THR A 1 177 ? -24.656 2.801 -4.566 1 88.12 177 THR A O 1
ATOM 1343 N N . ALA A 1 178 ? -22.703 3.922 -4.77 1 89.44 178 ALA A N 1
ATOM 1344 C CA . ALA A 1 178 ? -22.266 3.041 -5.852 1 89.44 178 ALA A CA 1
ATOM 1345 C C . ALA A 1 178 ? -22.047 1.617 -5.348 1 89.44 178 ALA A C 1
ATOM 1347 O O . ALA A 1 178 ? -22.375 0.65 -6.043 1 89.44 178 ALA A O 1
ATOM 1348 N N . PHE A 1 179 ? -21.562 1.487 -4.148 1 93.06 179 PHE A N 1
ATOM 1349 C CA . PHE A 1 179 ? -21.359 0.183 -3.529 1 93.06 179 PHE A CA 1
ATOM 1350 C C . PHE A 1 179 ? -22.703 -0.494 -3.254 1 93.06 179 PHE A C 1
ATOM 1352 O O . PHE A 1 179 ? -22.875 -1.676 -3.557 1 93.06 179 PHE A O 1
ATOM 1359 N N . GLU A 1 180 ? -23.641 0.273 -2.727 1 93.44 180 GLU A N 1
ATOM 1360 C CA . GLU A 1 180 ? -24.969 -0.256 -2.453 1 93.44 180 GLU A CA 1
ATOM 1361 C C . GLU A 1 180 ? -25.641 -0.753 -3.732 1 93.44 180 GLU A C 1
ATOM 1363 O O . GLU A 1 180 ? -26.297 -1.799 -3.732 1 93.44 180 GLU A O 1
ATOM 1368 N N . ALA A 1 181 ? -25.469 -0.008 -4.723 1 94.12 181 ALA A N 1
ATOM 1369 C CA . ALA A 1 181 ? -26.047 -0.391 -6.004 1 94.12 181 ALA A CA 1
ATOM 1370 C C . ALA A 1 181 ? -25.406 -1.66 -6.547 1 94.12 181 ALA A C 1
ATOM 1372 O O . ALA A 1 181 ? -26.062 -2.482 -7.184 1 94.12 181 ALA A O 1
ATOM 1373 N N . ALA A 1 182 ? -24.141 -1.815 -6.324 1 94.75 182 ALA A N 1
ATOM 1374 C CA . ALA A 1 182 ? -23.375 -2.928 -6.891 1 94.75 182 ALA A CA 1
ATOM 1375 C C . ALA A 1 182 ? -23.688 -4.23 -6.156 1 94.75 182 ALA A C 1
ATOM 1377 O O . ALA A 1 182 ? -23.734 -5.301 -6.766 1 94.75 182 ALA A O 1
ATOM 1378 N N . VAL A 1 183 ? -23.891 -4.18 -4.836 1 96.38 183 VAL A N 1
ATOM 1379 C CA . VAL A 1 183 ? -23.984 -5.418 -4.07 1 96.38 183 VAL A CA 1
ATOM 1380 C C . VAL A 1 183 ? -25.438 -5.648 -3.641 1 96.38 183 VAL A C 1
ATOM 1382 O O . VAL A 1 183 ? -25.797 -6.742 -3.203 1 96.38 183 VAL A O 1
ATOM 1385 N N . GLY A 1 184 ? -26.281 -4.684 -3.736 1 95.69 184 GLY A N 1
ATOM 1386 C CA . GLY A 1 184 ? -27.656 -4.742 -3.254 1 95.69 184 GLY A CA 1
ATOM 1387 C C . GLY A 1 184 ? -27.812 -4.18 -1.855 1 95.69 184 GLY A C 1
ATOM 1388 O O . GLY A 1 184 ? -26.922 -4.301 -1.021 1 95.69 184 GLY A O 1
ATOM 1389 N N . GLN A 1 185 ? -28.969 -3.65 -1.55 1 94.12 185 GLN A N 1
ATOM 1390 C CA . GLN A 1 185 ? -29.234 -2.959 -0.292 1 94.12 185 GLN A CA 1
ATOM 1391 C C . GLN A 1 185 ? -29.141 -3.918 0.892 1 94.12 185 GLN A C 1
ATOM 1393 O O . GLN A 1 185 ? -28.609 -3.555 1.951 1 94.12 185 GLN A O 1
ATOM 1398 N N . SER A 1 186 ? -29.609 -5.059 0.749 1 95.31 186 SER A N 1
ATOM 1399 C CA . SER A 1 186 ? -29.625 -6.031 1.835 1 95.31 186 SER A CA 1
ATOM 1400 C C . SER A 1 186 ? -28.203 -6.395 2.275 1 95.31 186 SER A C 1
ATOM 1402 O O . SER A 1 186 ? -27.891 -6.336 3.463 1 95.31 186 SER A O 1
ATOM 1404 N N . ASP A 1 187 ? -27.359 -6.727 1.31 1 96.88 187 ASP A N 1
ATOM 1405 C CA . ASP A 1 187 ? -25.984 -7.078 1.628 1 96.88 187 ASP A CA 1
ATOM 1406 C C . ASP A 1 187 ? -25.203 -5.859 2.129 1 96.88 187 ASP A C 1
ATOM 1408 O O . ASP A 1 187 ? -24.438 -5.953 3.094 1 96.88 187 ASP A O 1
ATOM 1412 N N . ALA A 1 188 ? -25.438 -4.68 1.558 1 95.81 188 ALA A N 1
ATOM 1413 C CA . ALA A 1 188 ? -24.719 -3.453 1.903 1 95.81 188 ALA A CA 1
ATOM 1414 C C . ALA A 1 188 ? -25.016 -3.029 3.338 1 95.81 188 ALA A C 1
ATOM 1416 O O . ALA A 1 188 ? -24.188 -2.414 4 1 95.81 188 ALA A O 1
ATOM 1417 N N . SER A 1 189 ? -26.156 -3.375 3.846 1 95.19 189 SER A N 1
ATOM 1418 C CA . SER A 1 189 ? -26.609 -2.938 5.164 1 95.19 189 SER A CA 1
ATOM 1419 C C . SER A 1 189 ? -25.75 -3.547 6.266 1 95.19 189 SER A C 1
ATOM 1421 O O . SER A 1 189 ? -25.719 -3.047 7.395 1 95.19 189 SER A O 1
ATOM 1423 N N . LEU A 1 190 ? -25.031 -4.59 5.965 1 96.31 190 LEU A N 1
ATOM 1424 C CA . LEU A 1 190 ? -24.203 -5.254 6.957 1 96.31 190 LEU A CA 1
ATOM 1425 C C . LEU A 1 190 ? -22.891 -4.488 7.168 1 96.31 190 LEU A C 1
ATOM 1427 O O . LEU A 1 190 ? -22.156 -4.754 8.125 1 96.31 190 LEU A O 1
ATOM 1431 N N . PHE A 1 191 ? -22.594 -3.533 6.285 1 94.75 191 PHE A N 1
ATOM 1432 C CA . PHE A 1 191 ? -21.359 -2.77 6.336 1 94.75 191 PHE A CA 1
ATOM 1433 C C . PHE A 1 191 ? -21.609 -1.336 6.781 1 94.75 191 PHE A C 1
ATOM 1435 O O . PHE A 1 191 ? -22.719 -0.813 6.59 1 94.75 191 PHE A O 1
ATOM 1442 N N . LYS A 1 192 ? -20.562 -0.811 7.391 1 89.81 192 LYS A N 1
ATOM 1443 C CA . LYS A 1 192 ? -20.656 0.562 7.883 1 89.81 192 LYS A CA 1
ATOM 1444 C C . LYS A 1 192 ? -19.656 1.469 7.168 1 89.81 192 LYS A C 1
ATOM 1446 O O . LYS A 1 192 ? -18.484 1.123 7.031 1 89.81 192 LYS A O 1
ATOM 1451 N N . SER A 1 193 ? -20.094 2.672 6.801 1 85.81 193 SER A N 1
ATOM 1452 C CA . SER A 1 193 ? -19.281 3.602 6.02 1 85.81 193 SER A CA 1
ATOM 1453 C C . SER A 1 193 ? -18.25 4.305 6.898 1 85.81 193 SER A C 1
ATOM 1455 O O . SER A 1 193 ? -17.359 4.98 6.387 1 85.81 193 SER A O 1
ATOM 1457 N N . ASP A 1 194 ? -18.297 4.113 8.156 1 80.62 194 ASP A N 1
ATOM 1458 C CA . ASP A 1 194 ? -17.344 4.758 9.062 1 80.62 194 ASP A CA 1
ATOM 1459 C C . ASP A 1 194 ? -16.422 3.73 9.703 1 80.62 194 ASP A C 1
ATOM 1461 O O . ASP A 1 194 ? -15.664 4.055 10.625 1 80.62 194 ASP A O 1
ATOM 1465 N N . ALA A 1 195 ? -16.578 2.512 9.328 1 85.94 195 ALA A N 1
ATOM 1466 C CA . ALA A 1 195 ? -15.695 1.459 9.82 1 85.94 195 ALA A CA 1
ATOM 1467 C C . ALA A 1 195 ? -14.578 1.173 8.828 1 85.94 195 ALA A C 1
ATOM 1469 O O . ALA A 1 195 ? -14.836 0.861 7.66 1 85.94 195 ALA A O 1
ATOM 1470 N N . ALA A 1 196 ? -13.406 1.204 9.359 1 84.94 196 ALA A N 1
ATOM 1471 C CA . ALA A 1 196 ? -12.219 1.113 8.516 1 84.94 196 ALA A CA 1
ATOM 1472 C C . ALA A 1 196 ? -12.219 -0.178 7.707 1 84.94 196 ALA A C 1
ATOM 1474 O O . ALA A 1 196 ? -12.047 -0.151 6.484 1 84.94 196 ALA A O 1
ATOM 1475 N N . ALA A 1 197 ? -12.445 -1.281 8.352 1 89.75 197 ALA A N 1
ATOM 1476 C CA . ALA A 1 197 ? -12.398 -2.578 7.684 1 89.75 197 ALA A CA 1
ATOM 1477 C C . ALA A 1 197 ? -13.469 -2.67 6.594 1 89.75 197 ALA A C 1
ATOM 1479 O O . ALA A 1 197 ? -13.227 -3.25 5.531 1 89.75 197 ALA A O 1
ATOM 1480 N N . ASP A 1 198 ? -14.602 -2.057 6.789 1 92.31 198 ASP A N 1
ATOM 1481 C CA . ASP A 1 198 ? -15.711 -2.09 5.836 1 92.31 198 ASP A CA 1
ATOM 1482 C C . ASP A 1 198 ? -15.422 -1.202 4.629 1 92.31 198 ASP A C 1
ATOM 1484 O O . ASP A 1 198 ? -15.719 -1.573 3.49 1 92.31 198 ASP A O 1
ATOM 1488 N N . VAL A 1 199 ? -14.828 -0.135 4.91 1 89.44 199 VAL A N 1
ATOM 1489 C CA . VAL A 1 199 ? -14.477 0.788 3.838 1 89.44 199 VAL A CA 1
ATOM 1490 C C . VAL A 1 199 ? -13.414 0.153 2.938 1 89.44 199 VAL A C 1
ATOM 1492 O O . VAL A 1 199 ? -13.5 0.241 1.711 1 89.44 199 VAL A O 1
ATOM 1495 N N . ASP A 1 200 ? -12.43 -0.463 3.527 1 91.56 200 ASP A N 1
ATOM 1496 C CA . ASP A 1 200 ? -11.414 -1.173 2.752 1 91.56 200 ASP A CA 1
ATOM 1497 C C . ASP A 1 200 ? -12.047 -2.248 1.873 1 91.56 200 ASP A C 1
ATOM 1499 O O . ASP A 1 200 ? -11.641 -2.443 0.728 1 91.56 200 ASP A O 1
ATOM 1503 N N . PHE A 1 201 ? -12.992 -2.938 2.447 1 96.56 201 PHE A N 1
ATOM 1504 C CA . PHE A 1 201 ? -13.672 -3.988 1.697 1 96.56 201 PHE A CA 1
ATOM 1505 C C . PHE A 1 201 ? -14.39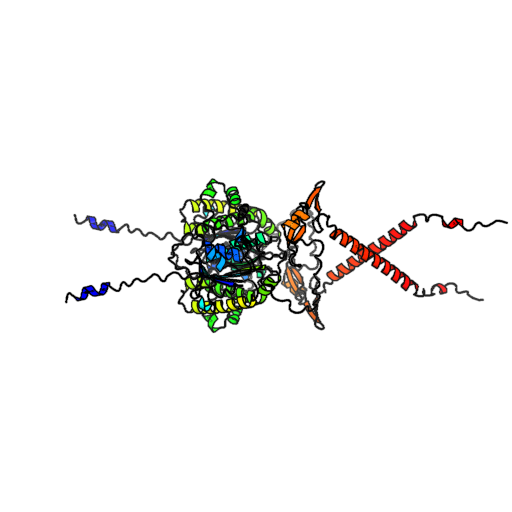8 -3.406 0.493 1 96.56 201 PHE A C 1
ATOM 1507 O O . PHE A 1 201 ? -14.297 -3.934 -0.616 1 96.56 201 PHE A O 1
ATOM 1514 N N . LEU A 1 202 ? -15.172 -2.389 0.751 1 94.44 202 LEU A N 1
ATOM 1515 C CA . LEU A 1 202 ? -15.891 -1.726 -0.331 1 94.44 202 LEU A CA 1
ATOM 1516 C C . LEU A 1 202 ? -14.93 -1.283 -1.43 1 94.44 202 LEU A C 1
ATOM 1518 O O . LEU A 1 202 ? -15.195 -1.503 -2.615 1 94.44 202 LEU A O 1
ATOM 1522 N N . GLU A 1 203 ? -13.844 -0.634 -1.062 1 93.38 203 GLU A N 1
ATOM 1523 C CA . GLU A 1 203 ? -12.867 -0.158 -2.041 1 93.38 203 GLU A CA 1
ATOM 1524 C C . GLU A 1 203 ? -12.328 -1.307 -2.887 1 93.38 203 GLU A C 1
ATOM 1526 O O . GLU A 1 203 ? -12.336 -1.233 -4.117 1 93.38 203 GLU A O 1
ATOM 1531 N N . GLU A 1 204 ? -11.922 -2.322 -2.238 1 96.88 204 GLU A N 1
ATOM 1532 C CA . GLU A 1 204 ? -11.305 -3.438 -2.949 1 96.88 204 GLU A CA 1
ATOM 1533 C C . GLU A 1 204 ? -12.328 -4.184 -3.805 1 96.88 204 GLU A C 1
ATOM 1535 O O . GLU A 1 204 ? -11.992 -4.688 -4.879 1 96.88 204 GLU A O 1
ATOM 1540 N N . TYR A 1 205 ? -13.586 -4.273 -3.305 1 97.69 205 TYR A N 1
ATOM 1541 C CA . TYR A 1 205 ? -14.648 -4.852 -4.117 1 97.69 205 TYR A CA 1
ATOM 1542 C C . TYR A 1 205 ? -14.836 -4.066 -5.41 1 97.69 205 TYR A C 1
ATOM 1544 O O . TYR A 1 205 ? -14.906 -4.652 -6.496 1 97.69 205 TYR A O 1
ATOM 1552 N N . MET A 1 206 ? -14.914 -2.762 -5.281 1 96.31 206 MET A N 1
ATOM 1553 C CA . MET A 1 206 ? -15.133 -1.906 -6.445 1 96.31 206 MET A CA 1
ATOM 1554 C C . MET A 1 206 ? -13.938 -1.954 -7.391 1 96.31 206 MET A C 1
ATOM 1556 O O . MET A 1 206 ? -14.102 -1.861 -8.609 1 96.31 206 MET A O 1
ATOM 1560 N N . VAL A 1 207 ? -12.758 -2.096 -6.875 1 96.75 207 VAL A N 1
ATOM 1561 C CA . VAL A 1 207 ? -11.539 -2.234 -7.664 1 96.75 207 VAL A CA 1
ATOM 1562 C C . VAL A 1 207 ? -11.609 -3.506 -8.508 1 96.75 207 VAL A C 1
ATOM 1564 O O . VAL A 1 207 ? -11.383 -3.469 -9.719 1 96.75 207 VAL A O 1
ATOM 1567 N N . LEU A 1 208 ? -11.961 -4.621 -7.879 1 97.69 208 LEU A N 1
ATOM 1568 C CA . LEU A 1 208 ? -12.062 -5.883 -8.609 1 97.69 208 LEU A CA 1
ATOM 1569 C C . LEU A 1 208 ? -13.141 -5.805 -9.688 1 97.69 208 LEU A C 1
ATOM 1571 O O . LEU A 1 208 ? -12.953 -6.316 -10.797 1 97.69 208 LEU A O 1
ATOM 1575 N N . LYS A 1 209 ? -14.227 -5.18 -9.336 1 97.12 209 LYS A N 1
ATOM 1576 C CA . LYS A 1 209 ? -15.289 -4.992 -10.32 1 97.12 209 LYS A CA 1
ATOM 1577 C C . LYS A 1 209 ? -14.797 -4.207 -11.531 1 97.12 209 LYS A C 1
ATOM 1579 O O . LYS A 1 209 ? -15.086 -4.566 -12.672 1 97.12 209 LYS A O 1
ATOM 1584 N N . ALA A 1 210 ? -14.078 -3.139 -11.289 1 96.75 210 ALA A N 1
ATOM 1585 C CA . ALA A 1 210 ? -13.523 -2.314 -12.359 1 96.75 210 ALA A CA 1
ATOM 1586 C C . ALA A 1 210 ? -12.531 -3.105 -13.211 1 96.75 210 ALA A C 1
ATOM 1588 O O . ALA A 1 210 ? -12.484 -2.945 -14.43 1 96.75 210 ALA A O 1
ATOM 1589 N N . ILE A 1 211 ? -11.742 -3.936 -12.586 1 97.75 211 ILE A N 1
ATOM 1590 C CA . ILE A 1 211 ? -10.766 -4.762 -13.297 1 97.75 211 ILE A CA 1
ATOM 1591 C C . ILE A 1 211 ? -11.492 -5.723 -14.234 1 97.75 211 ILE A C 1
ATOM 1593 O O . ILE A 1 211 ? -11.133 -5.852 -15.406 1 97.75 211 ILE A O 1
ATOM 1597 N N . ALA A 1 212 ? -12.516 -6.355 -13.734 1 97.44 212 ALA A N 1
ATOM 1598 C CA . ALA A 1 212 ? -13.281 -7.316 -14.523 1 97.44 212 ALA A CA 1
ATOM 1599 C C . ALA A 1 212 ? -13.938 -6.645 -15.727 1 97.44 212 ALA A C 1
ATOM 1601 O O . ALA A 1 212 ? -13.969 -7.211 -16.812 1 97.44 212 ALA A O 1
ATOM 1602 N N . GLU A 1 213 ? -14.359 -5.441 -15.531 1 95.25 213 GLU A N 1
ATOM 1603 C CA . GLU A 1 213 ? -15.18 -4.773 -16.531 1 95.25 213 GLU A CA 1
ATOM 1604 C C . GLU A 1 213 ? -14.32 -4.055 -17.562 1 95.25 213 GLU A C 1
ATOM 1606 O O . GLU A 1 213 ? -14.695 -3.955 -18.734 1 95.25 213 GLU A O 1
ATOM 1611 N N . LYS A 1 214 ? -13.18 -3.568 -17.141 1 93.38 214 LYS A N 1
ATOM 1612 C CA . LYS A 1 214 ? -12.492 -2.639 -18.031 1 93.38 214 LYS A CA 1
ATOM 1613 C C . LYS A 1 214 ? -11.016 -2.992 -18.172 1 93.38 214 LYS A C 1
ATOM 1615 O O . LYS A 1 214 ? -10.492 -3.088 -19.281 1 93.38 214 LYS A O 1
ATOM 1620 N N . SER A 1 215 ? -10.328 -3.289 -17.156 1 96.19 215 SER A N 1
ATOM 1621 C CA . SER A 1 215 ? -8.867 -3.322 -17.156 1 96.19 215 SER A CA 1
ATOM 1622 C C . SER A 1 215 ? -8.336 -4.602 -17.797 1 96.19 215 SER A C 1
ATOM 1624 O O . SER A 1 215 ? -7.305 -4.582 -18.469 1 96.19 215 SER A O 1
ATOM 1626 N N . VAL A 1 216 ? -9.047 -5.75 -17.625 1 97.12 216 VAL A N 1
ATOM 1627 C CA . VAL A 1 216 ? -8.539 -7.051 -18.062 1 97.12 216 VAL A CA 1
ATOM 1628 C C . VAL A 1 216 ? -8.375 -7.062 -19.578 1 97.12 216 VAL A C 1
ATOM 1630 O O . VAL A 1 216 ? -7.414 -7.645 -20.094 1 97.12 216 VAL A O 1
ATOM 1633 N N . GLU A 1 217 ? -9.219 -6.453 -20.281 1 95.56 217 GLU A N 1
ATOM 1634 C CA . GLU A 1 217 ? -9.133 -6.43 -21.734 1 95.56 217 GLU A CA 1
ATOM 1635 C C . GLU A 1 217 ? -7.848 -5.75 -22.203 1 95.56 217 GLU A C 1
ATOM 1637 O O . GLU A 1 217 ? -7.184 -6.234 -23.109 1 95.56 217 GLU A O 1
ATOM 1642 N N . GLN A 1 218 ? -7.547 -4.656 -21.641 1 95.5 218 GLN A N 1
ATOM 1643 C CA . GLN A 1 218 ? -6.328 -3.945 -22 1 95.5 218 GLN A CA 1
ATOM 1644 C C . GLN A 1 218 ? -5.086 -4.723 -21.562 1 95.5 218 GLN A C 1
ATOM 1646 O O . GLN A 1 218 ? -4.055 -4.684 -22.234 1 95.5 218 GLN A O 1
ATOM 1651 N N . VAL A 1 219 ? -5.18 -5.387 -20.438 1 97 219 VAL A N 1
ATOM 1652 C CA . VAL A 1 219 ? -4.094 -6.242 -19.969 1 97 219 VAL A CA 1
ATOM 1653 C C . VAL A 1 219 ? -3.795 -7.32 -21 1 97 219 VAL A C 1
ATOM 1655 O O . VAL A 1 219 ? -2.635 -7.547 -21.359 1 97 219 VAL A O 1
ATOM 1658 N N . LYS A 1 220 ? -4.82 -7.934 -21.5 1 95.56 220 LYS A N 1
ATOM 1659 C CA . LYS A 1 220 ? -4.676 -8.953 -22.547 1 95.56 220 LYS A CA 1
ATOM 1660 C C . LYS A 1 220 ? -4.078 -8.352 -23.812 1 95.56 220 LYS A C 1
ATOM 1662 O O . LYS A 1 220 ? -3.156 -8.922 -24.406 1 95.56 220 LYS A O 1
ATOM 1667 N N . ALA A 1 221 ? -4.555 -7.191 -24.172 1 94.06 221 ALA A N 1
ATOM 1668 C CA . ALA A 1 221 ? -4.121 -6.539 -25.406 1 94.06 221 ALA A CA 1
ATOM 1669 C C . ALA A 1 221 ? -2.641 -6.176 -25.344 1 94.06 221 ALA A C 1
ATOM 1671 O O . ALA A 1 221 ? -1.933 -6.262 -26.359 1 94.06 221 ALA A O 1
ATOM 1672 N N . GLU A 1 222 ? -2.184 -5.859 -24.203 1 94.25 222 GLU A N 1
ATOM 1673 C CA . GLU A 1 222 ? -0.803 -5.41 -24.062 1 94.25 222 GLU A CA 1
ATOM 1674 C C . GLU A 1 222 ? 0.114 -6.566 -23.656 1 94.25 222 GLU A C 1
ATOM 1676 O O . GLU A 1 222 ? 1.326 -6.387 -23.531 1 94.25 222 GLU A O 1
ATOM 1681 N N . LYS A 1 223 ? -0.506 -7.719 -23.438 1 93.38 223 LYS A N 1
ATOM 1682 C CA . LYS A 1 223 ? 0.243 -8.867 -22.938 1 93.38 223 LYS A CA 1
ATOM 1683 C C . LYS A 1 223 ? 0.958 -8.539 -21.641 1 93.38 223 LYS A C 1
ATOM 1685 O O . LYS A 1 223 ? 2.131 -8.867 -21.453 1 93.38 223 LYS A O 1
ATOM 1690 N N . ALA A 1 224 ? 0.217 -7.785 -20.812 1 96.06 224 ALA A N 1
ATOM 1691 C CA . ALA A 1 224 ? 0.765 -7.301 -19.547 1 96.06 224 ALA A CA 1
ATOM 1692 C C . ALA A 1 224 ? 0.509 -8.297 -18.422 1 96.06 224 ALA A C 1
ATOM 1694 O O . ALA A 1 224 ? -0.253 -9.25 -18.594 1 96.06 224 ALA A O 1
ATOM 1695 N N . THR A 1 225 ? 1.271 -8.125 -17.359 1 96.81 225 THR A N 1
ATOM 1696 C CA . THR A 1 225 ? 0.973 -8.812 -16.109 1 96.81 225 THR A CA 1
ATOM 1697 C C . THR A 1 225 ? 0.338 -7.855 -15.109 1 96.81 225 THR A C 1
ATOM 1699 O O . THR A 1 225 ? 0.842 -6.75 -14.898 1 96.81 225 THR A O 1
ATOM 1702 N N . ILE A 1 226 ? -0.772 -8.258 -14.586 1 98.12 226 ILE A N 1
ATOM 1703 C CA . ILE A 1 226 ? -1.408 -7.457 -13.547 1 98.12 226 ILE A CA 1
ATOM 1704 C C . ILE A 1 226 ? -1.341 -8.203 -12.211 1 98.12 226 ILE A C 1
ATOM 1706 O O . ILE A 1 226 ? -1.676 -9.383 -12.133 1 98.12 226 ILE A O 1
ATOM 1710 N N . PHE A 1 227 ? -0.803 -7.535 -11.188 1 98.44 227 PHE A N 1
ATOM 1711 C CA . PHE A 1 227 ? -0.72 -8.039 -9.82 1 98.44 227 PHE A CA 1
ATOM 1712 C C . PHE A 1 227 ? -1.793 -7.41 -8.945 1 98.44 227 PHE A C 1
ATOM 1714 O O . PHE A 1 227 ? -1.789 -6.195 -8.727 1 98.44 227 PHE A O 1
ATOM 1721 N N . VAL A 1 228 ? -2.699 -8.211 -8.445 1 98.62 228 VAL A N 1
ATOM 1722 C CA . VAL A 1 228 ? -3.783 -7.754 -7.582 1 98.62 228 VAL A CA 1
ATOM 1723 C C . VAL A 1 228 ? -3.686 -8.445 -6.223 1 98.62 228 VAL A C 1
ATOM 1725 O O . VAL A 1 228 ? -3.732 -9.672 -6.137 1 98.62 228 VAL A O 1
ATOM 1728 N N . HIS A 1 229 ? -3.514 -7.684 -5.188 1 98.62 229 HIS A N 1
ATOM 1729 C CA . HIS A 1 229 ? -3.439 -8.211 -3.828 1 98.62 229 HIS A CA 1
ATOM 1730 C C . HIS A 1 229 ? -4.535 -7.613 -2.949 1 98.62 229 HIS A C 1
ATOM 1732 O O . HIS A 1 229 ? -4.52 -6.418 -2.65 1 98.62 229 HIS A O 1
ATOM 1738 N N . ILE A 1 230 ? -5.48 -8.469 -2.545 1 98.38 230 ILE A N 1
ATOM 1739 C CA . ILE A 1 230 ? -6.66 -8.07 -1.784 1 98.38 230 ILE A CA 1
ATOM 1740 C C . ILE A 1 230 ? -6.52 -8.523 -0.334 1 98.38 230 ILE A C 1
ATOM 1742 O O . ILE A 1 230 ? -6.273 -9.703 -0.07 1 98.38 230 ILE A O 1
ATOM 1746 N N . VAL A 1 231 ? -6.781 -7.598 0.623 1 97.12 231 VAL A N 1
ATOM 1747 C CA . VAL A 1 231 ? -6.488 -7.938 2.012 1 97.12 231 VAL A CA 1
ATOM 1748 C C . VAL A 1 231 ? -7.703 -7.625 2.885 1 97.12 231 VAL A C 1
ATOM 1750 O O . VAL A 1 231 ? -7.719 -7.953 4.074 1 97.12 231 VAL A O 1
ATOM 1753 N N . SER A 1 232 ? -8.734 -7.074 2.385 1 96.06 232 SER A N 1
ATOM 1754 C CA . SER A 1 232 ? -9.828 -6.523 3.174 1 96.06 232 SER A CA 1
ATOM 1755 C C . SER A 1 232 ? -10.617 -7.625 3.879 1 96.06 232 SER A C 1
ATOM 1757 O O . SER A 1 232 ? -11.117 -7.426 4.984 1 96.06 232 SER A O 1
ATOM 1759 N N . LEU A 1 233 ? -10.75 -8.781 3.227 1 96.75 233 LEU A N 1
ATOM 1760 C CA . LEU A 1 233 ? -11.461 -9.883 3.867 1 96.75 233 LEU A CA 1
ATOM 1761 C C . LEU A 1 233 ? -10.727 -10.336 5.125 1 96.75 233 LEU A C 1
ATOM 1763 O O . LEU A 1 233 ? -11.359 -10.75 6.102 1 96.75 233 LEU A O 1
ATOM 1767 N N . ASP A 1 234 ? -9.469 -10.281 5.059 1 95.31 234 ASP A N 1
ATOM 1768 C CA . ASP A 1 234 ? -8.664 -10.609 6.23 1 95.31 234 ASP A CA 1
ATOM 1769 C C . ASP A 1 234 ? -8.914 -9.625 7.371 1 95.31 234 ASP A C 1
ATOM 1771 O O . ASP A 1 234 ? -9.016 -10.023 8.531 1 95.31 234 ASP A O 1
ATOM 1775 N N . SER A 1 235 ? -9.039 -8.352 7.031 1 92.5 235 SER A N 1
ATOM 1776 C CA . SER A 1 235 ? -9.344 -7.332 8.023 1 92.5 235 SER A CA 1
ATOM 1777 C C . SER A 1 235 ? -10.703 -7.586 8.68 1 92.5 235 SER A C 1
ATOM 1779 O O . SER A 1 235 ? -10.844 -7.457 9.898 1 92.5 235 SER A O 1
ATOM 1781 N N . ILE A 1 236 ? -11.641 -7.938 7.879 1 95.38 236 ILE A N 1
ATOM 1782 C CA . ILE A 1 236 ? -12.977 -8.227 8.391 1 95.38 236 ILE A CA 1
ATOM 1783 C C . ILE A 1 236 ? -12.93 -9.469 9.281 1 95.38 236 ILE A C 1
ATOM 1785 O O . ILE A 1 236 ? -13.562 -9.508 10.336 1 95.38 236 ILE A O 1
ATOM 1789 N N . SER A 1 237 ? -12.18 -10.477 8.906 1 94.44 237 SER A N 1
ATOM 1790 C CA . SER A 1 237 ? -12.07 -11.688 9.703 1 94.44 237 SER A CA 1
ATOM 1791 C C . SER A 1 237 ? -11.461 -11.398 11.078 1 94.44 237 SER A C 1
ATOM 1793 O O . SER A 1 237 ? -11.867 -11.992 12.078 1 94.44 237 SER A O 1
ATOM 1795 N N . ARG A 1 238 ? -10.555 -10.523 11.133 1 89 238 ARG A N 1
ATOM 1796 C CA . ARG A 1 238 ? -9.891 -10.18 12.391 1 89 238 ARG A CA 1
ATOM 1797 C C . ARG A 1 238 ? -10.812 -9.383 13.297 1 89 238 ARG A C 1
ATOM 1799 O O . ARG A 1 238 ? -10.828 -9.594 14.516 1 89 238 ARG A O 1
ATOM 1806 N N . LYS A 1 239 ? -11.578 -8.539 12.695 1 88.25 239 LYS A N 1
ATOM 1807 C CA . LYS A 1 239 ? -12.414 -7.629 13.469 1 88.25 239 LYS A CA 1
ATOM 1808 C C . LYS A 1 239 ? -13.719 -8.305 13.898 1 88.25 239 LYS A C 1
ATOM 1810 O O . LYS A 1 239 ? -14.133 -8.188 15.055 1 88.25 239 LYS A O 1
ATOM 1815 N N . ASP A 1 240 ? -14.312 -9 12.938 1 92.38 240 ASP A N 1
ATOM 1816 C CA . ASP A 1 240 ? -15.664 -9.508 13.172 1 92.38 240 ASP A CA 1
ATOM 1817 C C . ASP A 1 240 ? -15.656 -11.023 13.375 1 92.38 240 ASP A C 1
ATOM 1819 O O . ASP A 1 240 ? -16.625 -11.594 13.867 1 92.38 240 ASP A O 1
ATOM 1823 N N . GLY A 1 241 ? -14.617 -11.688 13.031 1 92 241 GLY A N 1
ATOM 1824 C CA . GLY A 1 241 ? -14.531 -13.133 13.141 1 92 241 GLY A CA 1
ATOM 1825 C C . GLY A 1 241 ? -14.922 -13.844 11.859 1 92 241 GLY A C 1
ATOM 1826 O O . GLY A 1 241 ? -15.781 -13.367 11.109 1 92 241 GLY A O 1
ATOM 1827 N N . VAL A 1 242 ? -14.375 -14.992 11.727 1 91.12 242 VAL A N 1
ATOM 1828 C CA . VAL A 1 242 ? -14.547 -15.766 10.5 1 91.12 242 VAL A CA 1
ATOM 1829 C C . VAL A 1 242 ? -15.961 -16.328 10.438 1 91.12 242 VAL A C 1
ATOM 1831 O O . VAL A 1 242 ? -16.5 -16.562 9.352 1 91.12 242 VAL A O 1
ATOM 1834 N N . ASN A 1 243 ? -16.609 -16.5 11.57 1 92.81 243 ASN A N 1
ATOM 1835 C CA . ASN A 1 243 ? -17.938 -17.094 11.617 1 92.81 243 ASN A CA 1
ATOM 1836 C C . ASN A 1 243 ? -19.031 -16.031 11.68 1 92.81 243 ASN A C 1
ATOM 1838 O O . ASN A 1 243 ? -20.219 -16.359 11.719 1 92.81 243 ASN A O 1
ATOM 1842 N N . SER A 1 244 ? -18.672 -14.797 11.594 1 95.5 244 SER A N 1
ATOM 1843 C CA . SER A 1 244 ? -19.656 -13.719 11.625 1 95.5 244 SER A CA 1
ATOM 1844 C C . SER A 1 244 ? -20.469 -13.68 10.344 1 95.5 244 SER A C 1
ATOM 1846 O O . SER A 1 244 ? -20 -14.117 9.289 1 95.5 244 SER A O 1
ATOM 1848 N N . GLN A 1 245 ? -21.703 -13.195 10.492 1 96.56 245 GLN A N 1
ATOM 1849 C CA . GLN A 1 245 ? -22.547 -13.016 9.32 1 96.56 245 GLN A CA 1
ATOM 1850 C C . GLN A 1 245 ? -21.891 -12.07 8.305 1 96.56 245 GLN A C 1
ATOM 1852 O O . GLN A 1 245 ? -21.984 -12.297 7.098 1 96.56 245 GLN A O 1
ATOM 1857 N N . LYS A 1 246 ? -21.281 -11.031 8.758 1 97.06 246 LYS A N 1
ATOM 1858 C CA . LYS A 1 246 ? -20.594 -10.07 7.887 1 97.06 246 LYS A CA 1
ATOM 1859 C C . LYS A 1 246 ? -19.5 -10.742 7.066 1 97.06 246 LYS A C 1
ATOM 1861 O O . LYS A 1 246 ? -19.422 -10.539 5.852 1 97.06 246 LYS A O 1
ATOM 1866 N N . HIS A 1 247 ? -18.688 -11.531 7.695 1 97 247 HIS A N 1
ATOM 1867 C CA . HIS A 1 247 ? -17.609 -12.195 6.969 1 97 247 HIS A CA 1
ATOM 1868 C C . HIS A 1 247 ? -18.172 -13.156 5.922 1 97 247 HIS A C 1
ATOM 1870 O O . HIS A 1 247 ? -17.625 -13.266 4.82 1 97 247 HIS A O 1
ATOM 1876 N N . LYS A 1 248 ? -19.219 -13.828 6.234 1 96.94 248 LYS A N 1
ATOM 1877 C CA . LYS A 1 248 ? -19.844 -14.766 5.305 1 96.94 248 LYS A CA 1
ATOM 1878 C C . LYS A 1 248 ? -20.359 -14.055 4.059 1 96.94 248 LYS A C 1
ATOM 1880 O O . LYS A 1 248 ? -20.094 -14.477 2.934 1 96.94 248 LYS A O 1
ATOM 1885 N N . VAL A 1 249 ? -21.047 -12.992 4.262 1 97.94 249 VAL A N 1
ATOM 1886 C CA . VAL A 1 249 ? -21.594 -12.234 3.145 1 97.94 249 VAL A CA 1
ATOM 1887 C C . VAL A 1 249 ? -20.469 -11.586 2.352 1 97.94 249 VAL A C 1
ATOM 1889 O O . VAL A 1 249 ? -20.484 -11.578 1.118 1 97.94 249 VAL A O 1
ATOM 1892 N N . ALA A 1 250 ? -19.484 -11.023 3.062 1 98.44 250 ALA A N 1
ATOM 1893 C CA . A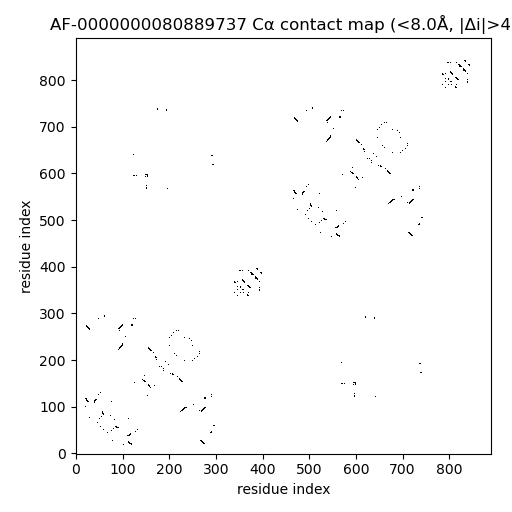LA A 1 250 ? -18.312 -10.445 2.398 1 98.44 250 ALA A CA 1
ATOM 1894 C C . ALA A 1 250 ? -17.625 -11.484 1.523 1 98.44 250 ALA A C 1
ATOM 1896 O O . ALA A 1 250 ? -17.219 -11.18 0.396 1 98.44 250 ALA A O 1
ATOM 1897 N N . SER A 1 251 ? -17.5 -12.703 2.025 1 98.06 251 SER A N 1
ATOM 1898 C CA . SER A 1 251 ? -16.875 -13.789 1.272 1 98.06 251 SER A CA 1
ATOM 1899 C C . SER A 1 251 ? -17.656 -14.117 0.008 1 98.06 251 SER A C 1
ATOM 1901 O O . SER A 1 251 ? -17.078 -14.297 -1.062 1 98.06 251 SER A O 1
ATOM 1903 N N . LYS A 1 252 ? -18.891 -14.148 0.141 1 97.94 252 LYS A N 1
ATOM 1904 C CA . LYS A 1 252 ? -19.75 -14.438 -1.008 1 97.94 252 LYS A CA 1
ATOM 1905 C C . LYS A 1 252 ? -19.625 -13.344 -2.07 1 97.94 252 LYS A C 1
ATOM 1907 O O . LYS A 1 252 ? -19.516 -13.648 -3.264 1 97.94 252 LYS A O 1
ATOM 1912 N N . LEU A 1 253 ? -19.688 -12.125 -1.653 1 98.38 253 LEU A N 1
ATOM 1913 C CA . LEU A 1 253 ? -19.562 -10.992 -2.568 1 98.38 253 LEU A CA 1
ATOM 1914 C C . LEU A 1 253 ? -18.203 -10.992 -3.258 1 98.38 253 LEU A C 1
ATOM 1916 O O . LEU A 1 253 ? -18.125 -10.836 -4.477 1 98.38 253 LEU A O 1
ATOM 1920 N N . MET A 1 254 ? -17.125 -11.172 -2.48 1 98.44 254 MET A N 1
ATOM 1921 C CA . MET A 1 254 ? -15.773 -11.195 -3.02 1 98.44 254 MET A CA 1
ATOM 1922 C C . MET A 1 254 ? -15.602 -12.352 -4 1 98.44 254 MET A C 1
ATOM 1924 O O . MET A 1 254 ? -14.977 -12.195 -5.051 1 98.44 254 MET A O 1
ATOM 1928 N N . ALA A 1 255 ? -16.188 -13.484 -3.666 1 98.44 255 ALA A N 1
ATOM 1929 C CA . ALA A 1 255 ? -16.141 -14.648 -4.543 1 98.44 255 ALA A CA 1
ATOM 1930 C C . ALA A 1 255 ? -16.812 -14.359 -5.883 1 98.44 255 ALA A C 1
ATOM 1932 O O . ALA A 1 255 ? -16.297 -14.719 -6.938 1 98.44 255 ALA A O 1
ATOM 1933 N N . ALA A 1 256 ? -17.906 -13.742 -5.828 1 98 256 ALA A N 1
ATOM 1934 C CA . ALA A 1 256 ? -18.656 -13.438 -7.039 1 98 256 ALA A CA 1
ATOM 1935 C C . ALA A 1 256 ? -17.875 -12.523 -7.969 1 98 256 ALA A C 1
ATOM 1937 O O . ALA A 1 256 ? -17.812 -12.758 -9.172 1 98 256 ALA A O 1
ATOM 1938 N N . VAL A 1 257 ? -17.297 -11.469 -7.418 1 98 257 VAL A N 1
ATOM 1939 C CA . VAL A 1 257 ? -16.562 -10.523 -8.258 1 98 257 VAL A CA 1
ATOM 1940 C C . VAL A 1 257 ? -15.273 -11.156 -8.758 1 98 257 VAL A C 1
ATOM 1942 O O . VAL A 1 257 ? -14.836 -10.898 -9.875 1 98 257 VAL A O 1
ATOM 1945 N N . LEU A 1 258 ? -14.656 -11.992 -7.945 1 98.19 258 LEU A N 1
ATOM 1946 C CA . LEU A 1 258 ? -13.461 -12.711 -8.375 1 98.19 258 LEU A CA 1
ATOM 1947 C C . LEU A 1 258 ? -13.773 -13.617 -9.562 1 98.19 258 LEU A C 1
ATOM 1949 O O . LEU A 1 258 ? -12.977 -13.719 -10.492 1 98.19 258 LEU A O 1
ATOM 1953 N N . LYS A 1 259 ? -14.875 -14.289 -9.492 1 97.19 259 LYS A N 1
ATOM 1954 C CA . LYS A 1 259 ? -15.297 -15.141 -10.602 1 97.19 259 LYS A CA 1
ATOM 1955 C C . LYS A 1 259 ? -15.516 -14.328 -11.875 1 97.19 259 LYS A C 1
ATOM 1957 O O . LYS A 1 259 ? -15.242 -14.805 -12.977 1 97.19 259 LYS A O 1
ATOM 1962 N N . GLN A 1 260 ? -16 -13.117 -11.75 1 97.56 260 GLN A N 1
ATOM 1963 C CA . GLN A 1 260 ? -16.141 -12.227 -12.898 1 97.56 260 GLN A CA 1
ATOM 1964 C C . GLN A 1 260 ? -14.781 -11.891 -13.508 1 97.56 260 GLN A C 1
ATOM 1966 O O . GLN A 1 260 ? -14.633 -11.852 -14.727 1 97.56 260 GLN A O 1
ATOM 1971 N N . VAL A 1 261 ? -13.805 -11.609 -12.648 1 98.06 261 VAL A N 1
ATOM 1972 C CA . VAL A 1 261 ? -12.461 -11.32 -13.141 1 98.06 261 VAL A CA 1
ATOM 1973 C C . VAL A 1 261 ? -11.898 -12.547 -13.867 1 98.06 261 VAL A C 1
ATOM 1975 O O . VAL A 1 261 ? -11.312 -12.422 -14.938 1 98.06 261 VAL A O 1
ATOM 1978 N N . ALA A 1 262 ? -12.094 -13.703 -13.234 1 96.56 262 ALA A N 1
ATOM 1979 C CA . ALA A 1 262 ? -11.609 -14.945 -13.836 1 96.56 262 ALA A CA 1
ATOM 1980 C C . ALA A 1 262 ? -12.242 -15.18 -15.203 1 96.56 262 ALA A C 1
ATOM 1982 O O . ALA A 1 262 ? -11.562 -15.594 -16.141 1 96.56 262 ALA A O 1
ATOM 1983 N N . SER A 1 263 ? -13.492 -14.891 -15.32 1 96.31 263 SER A N 1
ATOM 1984 C CA . SER A 1 263 ? -14.203 -15.039 -16.594 1 96.31 263 SER A CA 1
ATOM 1985 C C . SER A 1 263 ? -13.68 -14.062 -17.641 1 96.31 263 SER A C 1
ATOM 1987 O O . SER A 1 263 ? -13.492 -14.43 -18.797 1 96.31 263 SER A O 1
ATOM 1989 N N . ALA A 1 264 ? -13.461 -12.844 -17.203 1 97.31 264 ALA A N 1
ATOM 1990 C CA . ALA A 1 264 ? -12.93 -11.836 -18.109 1 97.31 264 ALA A CA 1
ATOM 1991 C C . ALA A 1 264 ? -11.531 -12.211 -18.594 1 97.31 264 ALA A C 1
ATOM 1993 O O . ALA A 1 264 ? -11.133 -11.867 -19.703 1 97.31 264 ALA A O 1
ATOM 1994 N N . ALA A 1 265 ? -10.82 -12.945 -17.75 1 96.94 265 ALA A N 1
ATOM 1995 C CA . ALA A 1 265 ? -9.438 -13.305 -18.047 1 96.94 265 ALA A CA 1
ATOM 1996 C C . ALA A 1 265 ? -9.367 -14.641 -18.797 1 96.94 265 ALA A C 1
ATOM 1998 O O . ALA A 1 265 ? -8.281 -15.188 -19 1 96.94 265 ALA A O 1
ATOM 1999 N N . GLU A 1 266 ? -10.484 -15.164 -19.156 1 94.5 266 GLU A N 1
ATOM 2000 C CA . GLU A 1 266 ? -10.5 -16.469 -19.812 1 94.5 266 GLU A CA 1
ATOM 2001 C C . GLU A 1 266 ? -9.57 -16.484 -21.016 1 94.5 266 GLU A C 1
ATOM 2003 O O . GLU A 1 266 ? -9.539 -15.523 -21.797 1 94.5 266 GLU A O 1
ATOM 2008 N N . GLY A 1 267 ? -8.812 -17.531 -21.141 1 91.56 267 GLY A N 1
ATOM 2009 C CA . GLY A 1 267 ? -7.891 -17.672 -22.266 1 91.56 267 GLY A CA 1
ATOM 2010 C C . GLY A 1 267 ? -6.551 -17 -22.031 1 91.56 267 GLY A C 1
ATOM 2011 O O . GLY A 1 267 ? -5.633 -17.141 -22.844 1 91.56 267 GLY A O 1
ATOM 2012 N N . TYR A 1 268 ? -6.465 -16.219 -21.016 1 94.5 268 TYR A N 1
ATOM 2013 C CA . TYR A 1 268 ? -5.227 -15.555 -20.641 1 94.5 268 TYR A CA 1
ATOM 2014 C C . TYR A 1 268 ? -4.617 -16.203 -19.406 1 94.5 268 TYR A C 1
ATOM 2016 O O . TYR A 1 268 ? -5.332 -16.594 -18.484 1 94.5 268 TYR A O 1
ATOM 2024 N N . PRO A 1 269 ? -3.295 -16.438 -19.375 1 94.06 269 PRO A N 1
ATOM 2025 C CA . PRO A 1 269 ? -2.697 -17.031 -18.188 1 94.06 269 PRO A CA 1
ATOM 2026 C C . PRO A 1 269 ? -3.125 -16.328 -16.891 1 94.06 269 PRO A C 1
ATOM 2028 O O . PRO A 1 269 ? -3.17 -15.102 -16.844 1 94.06 269 PRO A O 1
ATOM 2031 N N . SER A 1 270 ? -3.49 -17.141 -15.93 1 96.25 270 SER A N 1
ATOM 2032 C CA . SER A 1 270 ? -4 -16.562 -14.688 1 96.25 270 SER A CA 1
ATOM 2033 C C . SER A 1 270 ? -3.555 -17.391 -13.484 1 96.25 270 SER A C 1
ATOM 2035 O O . SER A 1 270 ? -3.4 -18.609 -13.57 1 96.25 270 SER A O 1
ATOM 2037 N N . ILE A 1 271 ? -3.285 -16.719 -12.375 1 97 271 ILE A N 1
ATOM 2038 C CA . ILE A 1 271 ? -2.984 -17.297 -11.07 1 97 271 ILE A CA 1
ATOM 2039 C C . ILE A 1 271 ? -3.893 -16.672 -10.008 1 97 271 ILE A C 1
ATOM 2041 O O . ILE A 1 271 ? -3.918 -15.453 -9.852 1 97 271 ILE A O 1
ATOM 2045 N N . ILE A 1 272 ? -4.645 -17.438 -9.32 1 98.31 272 ILE A N 1
ATOM 2046 C CA . ILE A 1 272 ? -5.473 -16.969 -8.219 1 98.31 272 ILE A CA 1
ATOM 2047 C C . ILE A 1 272 ? -5.074 -17.672 -6.926 1 98.31 272 ILE A C 1
ATOM 2049 O O . ILE A 1 272 ? -5.117 -18.906 -6.848 1 98.31 272 ILE A O 1
ATOM 2053 N N . GLY A 1 273 ? -4.613 -16.938 -5.949 1 98.12 273 GLY A N 1
ATOM 2054 C CA . GLY A 1 273 ? -4.262 -17.469 -4.641 1 98.12 273 GLY A CA 1
ATOM 2055 C C . GLY A 1 273 ? -5.242 -17.062 -3.555 1 98.12 273 GLY A C 1
ATOM 2056 O O . GLY A 1 273 ? -5.531 -15.883 -3.375 1 98.12 273 GLY A O 1
ATOM 2057 N N . LEU A 1 274 ? -5.758 -18.031 -2.848 1 98 274 LEU A N 1
ATOM 2058 C CA . LEU A 1 274 ? -6.664 -17.812 -1.724 1 98 274 LEU A CA 1
ATOM 2059 C C . LEU A 1 274 ? -5.98 -18.156 -0.403 1 98 274 LEU A C 1
ATOM 2061 O O . LEU A 1 274 ? -5.656 -19.312 -0.142 1 98 274 LEU A O 1
ATOM 2065 N N . VAL A 1 275 ? -5.805 -17.141 0.457 1 96.56 275 VAL A N 1
ATOM 2066 C CA . VAL A 1 275 ? -5.027 -17.25 1.687 1 96.56 275 VAL A CA 1
ATOM 2067 C C . VAL A 1 275 ? -5.965 -17.266 2.891 1 96.56 275 VAL A C 1
ATOM 2069 O O . VAL A 1 275 ? -6.719 -16.312 3.102 1 96.56 275 VAL A O 1
ATOM 2072 N N . PRO A 1 276 ? -5.914 -18.281 3.688 1 94.81 276 PRO A N 1
ATOM 2073 C CA . PRO A 1 276 ? -6.762 -18.312 4.883 1 94.81 276 PRO A CA 1
ATOM 2074 C C . PRO A 1 276 ? -6.363 -17.266 5.922 1 94.81 276 PRO A C 1
ATOM 2076 O O . PRO A 1 276 ? -5.25 -16.734 5.875 1 94.81 276 PRO A O 1
ATOM 2079 N N . PRO A 1 277 ? -7.352 -16.953 6.781 1 90.69 277 PRO A N 1
ATOM 2080 C CA . PRO A 1 277 ? -7.012 -15.992 7.84 1 90.69 277 PRO A CA 1
ATOM 2081 C C . PRO A 1 277 ? -5.98 -16.547 8.82 1 90.69 277 PRO A C 1
ATOM 2083 O O . PRO A 1 277 ? -5.938 -17.75 9.062 1 90.69 277 PRO A O 1
ATOM 2086 N N . THR A 1 278 ? -5.035 -15.664 9.156 1 73.5 278 THR A N 1
ATOM 2087 C CA . THR A 1 278 ? -4.012 -16.094 10.102 1 73.5 278 THR A CA 1
ATOM 2088 C C . THR A 1 278 ? -4.57 -16.125 11.523 1 73.5 278 THR A C 1
ATOM 2090 O O . THR A 1 278 ? -5.359 -15.258 11.906 1 73.5 278 THR A O 1
ATOM 2093 N N . SER A 1 279 ? -4.355 -17.297 12.109 1 59.81 279 SER A N 1
ATOM 2094 C CA . SER A 1 279 ? -4.773 -17.391 13.508 1 59.81 279 SER A CA 1
ATOM 2095 C C . SER A 1 279 ? -3.969 -16.438 14.383 1 59.81 279 SER A C 1
ATOM 2097 O O . SER A 1 279 ? -2.801 -16.172 14.109 1 59.81 279 SER A O 1
ATOM 2099 N N . LYS A 1 280 ? -4.57 -15.586 15.211 1 54 280 LYS A N 1
ATOM 2100 C CA . LYS A 1 280 ? -3.961 -14.664 16.156 1 54 280 LYS A CA 1
ATOM 2101 C C . LYS A 1 280 ? -2.689 -15.25 16.766 1 54 280 LYS A C 1
ATOM 2103 O O . LYS A 1 280 ? -1.738 -14.523 17.047 1 54 280 LYS A O 1
ATOM 2108 N N . ASN A 1 281 ? -2.619 -16.531 16.969 1 47.28 281 ASN A N 1
ATOM 2109 C CA . ASN A 1 281 ? -1.555 -17.172 17.734 1 47.28 281 ASN A CA 1
ATOM 2110 C C . ASN A 1 281 ? -0.462 -17.719 16.828 1 47.28 281 ASN A C 1
ATOM 2112 O O . ASN A 1 281 ? 0.407 -18.469 17.266 1 47.28 281 ASN A O 1
ATOM 2116 N N . ALA A 1 282 ? -0.616 -17.5 15.742 1 45.78 282 ALA A N 1
ATOM 2117 C CA . ALA A 1 282 ? 0.371 -18.219 14.945 1 45.78 282 ALA A CA 1
ATOM 2118 C C . ALA A 1 282 ? 1.735 -17.531 15.016 1 45.78 282 ALA A C 1
ATOM 2120 O O . ALA A 1 282 ? 1.844 -16.328 14.805 1 45.78 282 ALA A O 1
ATOM 2121 N N . LYS A 1 283 ? 2.619 -18.094 15.812 1 45.78 283 LYS A N 1
ATOM 2122 C CA . LYS A 1 283 ? 4.016 -17.672 15.891 1 45.78 283 LYS A CA 1
ATOM 2123 C C . LYS A 1 283 ? 4.574 -17.375 14.5 1 45.78 283 LYS A C 1
ATOM 2125 O O . LYS A 1 283 ? 4.512 -18.219 13.602 1 45.78 283 LYS A O 1
ATOM 2130 N N . ARG A 1 284 ? 4.645 -16.125 14.148 1 50.25 284 ARG A N 1
ATOM 2131 C CA . ARG A 1 284 ? 5.199 -15.648 12.883 1 50.25 284 ARG A CA 1
ATOM 2132 C C . ARG A 1 284 ? 6.562 -16.281 12.617 1 50.25 284 ARG A C 1
ATOM 2134 O O . ARG A 1 284 ? 7.551 -15.922 13.266 1 50.25 284 ARG A O 1
ATOM 2141 N N . ILE A 1 285 ? 6.617 -17.578 12.25 1 46.28 285 ILE A N 1
ATOM 2142 C CA . ILE A 1 285 ? 7.895 -18.188 11.883 1 46.28 285 ILE A CA 1
ATOM 2143 C C . ILE A 1 285 ? 8.453 -17.484 10.648 1 46.28 285 ILE A C 1
ATOM 2145 O O . ILE A 1 285 ? 7.723 -17.219 9.688 1 46.28 285 ILE A O 1
ATOM 2149 N N . ASP A 1 286 ? 9.586 -16.734 10.898 1 53.97 286 ASP A N 1
ATOM 2150 C CA . ASP A 1 286 ? 10.352 -16.328 9.719 1 53.97 286 ASP A CA 1
ATOM 2151 C C . ASP A 1 286 ? 10.266 -17.391 8.625 1 53.97 286 ASP A C 1
ATOM 2153 O O . ASP A 1 286 ? 10.562 -18.562 8.859 1 53.97 286 ASP A O 1
ATOM 2157 N N . ASN A 1 287 ? 9.297 -17.156 7.645 1 63.88 287 ASN A N 1
ATOM 2158 C CA . ASN A 1 287 ? 9.141 -18.156 6.586 1 63.88 287 ASN A CA 1
ATOM 2159 C C . ASN A 1 287 ? 9.914 -17.766 5.332 1 63.88 287 ASN A C 1
ATOM 2161 O O . ASN A 1 287 ? 10.359 -16.625 5.203 1 63.88 287 ASN A O 1
ATOM 2165 N N . ASP A 1 288 ? 10.406 -18.719 4.602 1 74.94 288 ASP A N 1
ATOM 2166 C CA . ASP A 1 288 ? 11.242 -18.594 3.412 1 74.94 288 ASP A CA 1
ATOM 2167 C C . ASP A 1 288 ? 10.398 -18.344 2.168 1 74.94 288 ASP A C 1
ATOM 2169 O O . ASP A 1 288 ? 10.758 -18.766 1.068 1 74.94 288 ASP A O 1
ATOM 2173 N N . LEU A 1 289 ? 9.195 -17.719 2.41 1 83.38 289 LEU A N 1
ATOM 2174 C CA . LEU A 1 289 ? 8.312 -17.562 1.261 1 83.38 289 LEU A CA 1
ATOM 2175 C C . LEU A 1 289 ? 8.883 -16.531 0.281 1 83.38 289 LEU A C 1
ATOM 2177 O O . LEU A 1 289 ? 8.875 -16.766 -0.932 1 83.38 289 LEU A O 1
ATOM 2181 N N . VAL A 1 290 ? 9.391 -15.469 0.729 1 83.88 290 VAL A N 1
ATOM 2182 C CA . VAL A 1 290 ? 9.828 -14.383 -0.141 1 83.88 290 VAL A CA 1
ATOM 2183 C C . VAL A 1 290 ? 11.281 -14.594 -0.554 1 83.88 290 VAL A C 1
ATOM 2185 O O . VAL A 1 290 ? 11.672 -14.25 -1.671 1 83.88 290 VAL A O 1
ATOM 2188 N N . GLY A 1 291 ? 12.07 -15.242 0.206 1 76.81 291 GLY A N 1
ATOM 2189 C CA . GLY A 1 291 ? 13.477 -15.477 -0.099 1 76.81 291 GLY A CA 1
ATOM 2190 C C . GLY A 1 291 ? 14.344 -14.258 0.135 1 76.81 291 GLY A C 1
ATOM 2191 O O . GLY A 1 291 ? 13.953 -13.336 0.851 1 76.81 291 GLY A O 1
ATOM 2192 N N . THR A 1 292 ? 15.555 -14.352 -0.478 1 69.81 292 THR A N 1
ATOM 2193 C CA . THR A 1 292 ? 16.562 -13.32 -0.203 1 69.81 292 THR A CA 1
ATOM 2194 C C . THR A 1 292 ? 16.297 -12.078 -1.05 1 69.81 292 THR A C 1
ATOM 2196 O O . THR A 1 292 ? 15.758 -12.172 -2.15 1 69.81 292 THR A O 1
ATOM 2199 N N . PHE A 1 293 ? 16.703 -10.977 -0.577 1 66.06 293 PHE A N 1
ATOM 2200 C CA . PHE A 1 293 ? 16.453 -9.641 -1.095 1 66.06 293 PHE A CA 1
ATOM 2201 C C . PHE A 1 293 ? 17.188 -9.414 -2.408 1 66.06 293 PHE A C 1
ATOM 2203 O O . PHE A 1 293 ? 16.672 -8.789 -3.326 1 66.06 293 PHE A O 1
ATOM 2210 N N . GLU A 1 294 ? 18.312 -9.992 -2.553 1 67.75 294 GLU A N 1
ATOM 2211 C CA . GLU A 1 294 ? 19.141 -9.648 -3.707 1 67.75 294 GLU A CA 1
ATOM 2212 C C . GLU A 1 294 ? 18.625 -10.32 -4.977 1 67.75 294 GLU A C 1
ATOM 2214 O O . GLU A 1 294 ? 18.406 -11.539 -4.996 1 67.75 294 GLU A O 1
ATOM 2219 N N . LEU A 1 295 ? 18.359 -9.469 -5.855 1 65.69 295 LEU A N 1
ATOM 2220 C CA . LEU A 1 295 ? 17.969 -10 -7.156 1 65.69 295 LEU A CA 1
ATOM 2221 C C . LEU A 1 295 ? 19.203 -10.406 -7.965 1 65.69 295 LEU A C 1
ATOM 2223 O O . LEU A 1 295 ? 19.891 -9.555 -8.516 1 65.69 295 LEU A O 1
ATOM 2227 N N . LYS A 1 296 ? 19.688 -11.68 -7.754 1 63.59 296 LYS A N 1
ATOM 2228 C CA . LYS A 1 296 ? 20.797 -12.172 -8.562 1 63.59 296 LYS A CA 1
ATOM 2229 C C . LYS A 1 296 ? 20.328 -13.219 -9.57 1 63.59 296 LYS A C 1
ATOM 2231 O O . LYS A 1 296 ? 19.609 -14.148 -9.203 1 63.59 296 LYS A O 1
ATOM 2236 N N . LYS A 1 297 ? 20.594 -12.883 -10.82 1 63.34 297 LYS A N 1
ATOM 2237 C CA . LYS A 1 297 ? 20.312 -13.906 -11.82 1 63.34 297 LYS A CA 1
ATOM 2238 C C . LYS A 1 297 ? 21.188 -15.133 -11.625 1 63.34 297 LYS A C 1
ATOM 2240 O O . LYS A 1 297 ? 22.359 -15.016 -11.281 1 63.34 297 LYS A O 1
ATOM 2245 N N . ARG A 1 298 ? 20.609 -16.344 -11.578 1 59.84 298 ARG A N 1
ATOM 2246 C CA . ARG A 1 298 ? 21.359 -17.578 -11.438 1 59.84 298 ARG A CA 1
ATOM 2247 C C . ARG A 1 298 ? 22.484 -17.656 -12.461 1 59.84 298 ARG A C 1
ATOM 2249 O O . ARG A 1 298 ? 22.312 -17.297 -13.625 1 59.84 298 ARG A O 1
ATOM 2256 N N . LYS A 1 299 ? 23.688 -17.812 -11.797 1 50.16 299 LYS A N 1
ATOM 2257 C CA . LYS A 1 299 ? 24.797 -18.047 -12.703 1 50.16 299 LYS A CA 1
ATOM 2258 C C . LYS A 1 299 ? 24.562 -19.297 -13.547 1 50.16 299 LYS A C 1
ATOM 2260 O O . LYS A 1 299 ? 24.172 -20.344 -13.023 1 50.16 299 LYS A O 1
ATOM 2265 N N . GLU A 1 300 ? 24.156 -19.234 -14.602 1 44.66 300 GLU A N 1
ATOM 2266 C CA . GLU A 1 300 ? 24 -20.391 -15.477 1 44.66 300 GLU A CA 1
ATOM 2267 C C . GLU A 1 300 ? 25.156 -21.375 -15.289 1 44.66 300 GLU A C 1
ATOM 2269 O O . GLU A 1 300 ? 26.328 -21 -15.375 1 44.66 300 GLU A O 1
ATOM 2274 N N . ALA A 1 301 ? 25.094 -22.406 -14.391 1 39.62 301 ALA A N 1
ATOM 2275 C CA . ALA A 1 301 ? 26.125 -23.438 -14.484 1 39.62 301 ALA A CA 1
ATOM 2276 C C . ALA A 1 301 ? 26.469 -23.719 -15.945 1 39.62 301 ALA A C 1
ATOM 2278 O O . ALA A 1 301 ? 25.594 -23.781 -16.797 1 39.62 301 ALA A O 1
ATOM 2279 N N . PRO A 1 302 ? 27.688 -23.688 -16.281 1 34 302 PRO A N 1
ATOM 2280 C CA . PRO A 1 302 ? 28 -24.156 -17.641 1 34 302 PRO A CA 1
ATOM 2281 C C . PRO A 1 302 ? 27.375 -25.516 -17.953 1 34 302 PRO A C 1
ATOM 2283 O O . PRO A 1 302 ? 27.297 -26.375 -17.062 1 34 302 PRO A O 1
ATOM 2286 N N . LEU A 1 303 ? 26.484 -25.688 -18.797 1 34.44 303 LEU A N 1
ATOM 2287 C CA . LEU A 1 303 ? 26.062 -27 -19.266 1 34.44 303 LEU A CA 1
ATOM 2288 C C . LEU A 1 303 ? 27.203 -28 -19.219 1 34.44 303 LEU A C 1
ATOM 2290 O O . LEU A 1 303 ? 28.234 -27.797 -19.859 1 34.44 303 LEU A O 1
ATOM 2294 N N . ALA A 1 304 ? 27.359 -28.75 -18.219 1 32.44 304 ALA A N 1
ATOM 2295 C CA . ALA A 1 304 ? 28.234 -29.891 -18.438 1 32.44 304 ALA A CA 1
ATOM 2296 C C . ALA A 1 304 ? 28 -30.516 -19.797 1 32.44 304 ALA A C 1
ATOM 2298 O O . ALA A 1 304 ? 26.859 -30.609 -20.266 1 32.44 304 ALA A O 1
ATOM 2299 N N . PRO A 1 305 ? 29 -30.828 -20.609 1 31.48 305 PRO A N 1
ATOM 2300 C CA . PRO A 1 305 ? 28.797 -31.547 -21.859 1 31.48 305 PRO A CA 1
ATOM 2301 C C . PRO A 1 305 ? 27.953 -32.812 -21.672 1 31.48 305 PRO A C 1
ATOM 2303 O O . PRO A 1 305 ? 28.297 -33.688 -20.859 1 31.48 305 PRO A O 1
ATOM 2306 N N . SER A 1 306 ? 26.703 -32.781 -21.641 1 30.75 306 SER A N 1
ATOM 2307 C CA . SER A 1 306 ? 25.922 -34.031 -21.641 1 30.75 306 SER A CA 1
ATOM 2308 C C . SER A 1 306 ? 26.609 -35.125 -22.453 1 30.75 306 SER A C 1
ATOM 2310 O O . SER A 1 306 ? 26.875 -34.938 -23.641 1 30.75 306 SER A O 1
ATOM 2312 N N . GLN A 1 307 ? 27.406 -35.906 -21.891 1 29.08 307 GLN A N 1
ATOM 2313 C CA . GLN A 1 307 ? 27.734 -37.156 -22.609 1 29.08 307 GLN A CA 1
ATOM 2314 C C . GLN A 1 307 ? 26.484 -37.75 -23.25 1 29.08 307 GLN A C 1
ATOM 2316 O O . GLN A 1 307 ? 25.438 -37.844 -22.609 1 29.08 307 GLN A O 1
ATOM 2321 N N . THR A 1 308 ? 26.344 -37.781 -24.547 1 30.39 308 THR A N 1
ATOM 2322 C CA . THR A 1 308 ? 25.359 -38.375 -25.438 1 30.39 308 THR A CA 1
ATOM 2323 C C . THR A 1 308 ? 25.031 -39.812 -24.984 1 30.39 308 THR A C 1
ATOM 2325 O O . THR A 1 308 ? 25.906 -40.688 -25 1 30.39 308 THR A O 1
ATOM 2328 N N . PRO A 1 309 ? 24.312 -40.031 -23.938 1 30.05 309 PRO A N 1
ATOM 2329 C CA . PRO A 1 309 ? 24.109 -41.469 -23.828 1 30.05 309 PRO A CA 1
ATOM 2330 C C . PRO A 1 309 ? 23.734 -42.125 -25.156 1 30.05 309 PRO A C 1
ATOM 2332 O O . PRO A 1 309 ? 23 -41.531 -25.953 1 30.05 309 PRO A O 1
ATOM 2335 N N . LYS A 1 310 ? 24.562 -43 -25.656 1 30.09 310 LYS A N 1
ATOM 2336 C CA . LYS A 1 310 ? 24.406 -43.875 -26.812 1 30.09 310 LYS A CA 1
ATOM 2337 C C . LYS A 1 310 ? 23.062 -44.594 -26.781 1 30.09 310 LYS A C 1
ATOM 2339 O O . LYS A 1 310 ? 22.891 -45.531 -26.016 1 30.09 310 LYS A O 1
ATOM 2344 N N . PHE A 1 311 ? 21.891 -43.875 -26.844 1 25.55 311 PHE A N 1
ATOM 2345 C CA . PHE A 1 311 ? 20.672 -44.656 -27.094 1 25.55 311 PHE A CA 1
ATOM 2346 C C . PHE A 1 311 ? 20.875 -45.625 -28.266 1 25.55 311 PHE A C 1
ATOM 2348 O O . PHE A 1 311 ? 21.312 -45.219 -29.344 1 25.55 311 PHE A O 1
ATOM 2355 N N . THR A 1 312 ? 21.172 -46.781 -28 1 24.64 312 THR A N 1
ATOM 2356 C CA . THR A 1 312 ? 21.109 -47.875 -28.969 1 24.64 312 THR A CA 1
ATOM 2357 C C . THR A 1 312 ? 19.859 -47.75 -29.844 1 24.64 312 THR A C 1
ATOM 2359 O O . THR A 1 312 ? 18.766 -47.562 -29.328 1 24.64 312 THR A O 1
ATOM 2362 N N . ALA A 1 313 ? 20.016 -47.5 -31.156 1 25.06 313 ALA A N 1
ATOM 2363 C CA . ALA A 1 313 ? 19.172 -47.375 -32.344 1 25.06 313 ALA A CA 1
ATOM 2364 C C . ALA A 1 313 ? 18.141 -48.5 -32.375 1 25.06 313 ALA A C 1
ATOM 2366 O O . ALA A 1 313 ? 18.469 -49.656 -32.688 1 25.06 313 ALA A O 1
ATOM 2367 N N . ALA A 1 314 ? 17.359 -48.75 -31.328 1 24.53 314 ALA A N 1
ATOM 2368 C CA . ALA A 1 314 ? 16.453 -49.875 -31.578 1 24.53 314 ALA A CA 1
ATOM 2369 C C . ALA A 1 314 ? 15.836 -49.781 -32.969 1 24.53 314 ALA A C 1
ATOM 2371 O O . ALA A 1 314 ? 15.609 -48.688 -33.469 1 24.53 314 ALA A O 1
ATOM 2372 N N . GLU A 1 315 ? 15.734 -50.906 -33.656 1 23.33 315 GLU A N 1
ATOM 2373 C CA . GLU A 1 315 ? 15.531 -51.438 -35.031 1 23.33 315 GLU A CA 1
ATOM 2374 C C . GLU A 1 315 ? 14.305 -50.812 -35.656 1 23.33 315 GLU A C 1
ATOM 2376 O O . GLU A 1 315 ? 14.391 -50.281 -36.781 1 23.33 315 GLU A O 1
ATOM 2381 N N . ALA A 1 316 ? 13.164 -51.531 -35.875 1 22.67 316 ALA A N 1
ATOM 2382 C CA . ALA A 1 316 ? 12.484 -51.875 -37.125 1 22.67 316 ALA A CA 1
ATOM 2383 C C . ALA A 1 316 ? 11.383 -50.875 -37.438 1 22.67 316 ALA A C 1
ATOM 2385 O O . ALA A 1 316 ? 10.445 -50.688 -36.656 1 22.67 316 ALA A O 1
ATOM 2386 N N . VAL A 1 317 ? 11.711 -49.75 -37.969 1 25 317 VAL A N 1
ATOM 2387 C CA . VAL A 1 317 ? 10.719 -48.906 -38.594 1 25 317 VAL A CA 1
ATOM 2388 C C . VAL A 1 317 ? 9.797 -49.75 -39.469 1 25 317 VAL A C 1
ATOM 2390 O O . VAL A 1 317 ? 10.242 -50.375 -40.438 1 25 317 VAL A O 1
ATOM 2393 N N . ILE A 1 318 ? 8.906 -50.469 -38.812 1 23.44 318 ILE A N 1
ATOM 2394 C CA . ILE A 1 318 ? 8.031 -51.219 -39.719 1 23.44 318 ILE A CA 1
ATOM 2395 C C . ILE A 1 318 ? 7.457 -50.281 -40.781 1 23.44 318 ILE A C 1
ATOM 2397 O O . ILE A 1 318 ? 7.016 -49.156 -40.438 1 23.44 318 ILE A O 1
ATOM 2401 N N . PRO A 1 319 ? 7.766 -50.5 -42.094 1 24.84 319 PRO A N 1
ATOM 2402 C CA . PRO A 1 319 ? 7.363 -49.812 -43.312 1 24.84 319 PRO A CA 1
ATOM 2403 C C . PRO A 1 319 ? 5.875 -49.469 -43.344 1 24.84 319 PRO A C 1
ATOM 2405 O O . PRO A 1 319 ? 5.031 -50.375 -43.25 1 24.84 319 PRO A O 1
ATOM 2408 N N . LEU A 1 320 ? 5.395 -48.625 -42.375 1 23.67 320 LEU A N 1
ATOM 2409 C CA . LEU A 1 320 ? 3.973 -48.469 -42.656 1 23.67 320 LEU A CA 1
ATOM 2410 C C . LEU A 1 320 ? 3.756 -48.156 -44.125 1 23.67 320 LEU A C 1
ATOM 2412 O O . LEU A 1 320 ? 4.535 -47.438 -44.75 1 23.67 320 LEU A O 1
ATOM 2416 N N . LYS A 1 321 ? 3.012 -48.938 -44.812 1 22.8 321 LYS A N 1
ATOM 2417 C CA . LYS A 1 321 ? 2.512 -49.062 -46.188 1 22.8 321 LYS A CA 1
ATOM 2418 C C . LYS A 1 321 ? 2.1 -47.719 -46.781 1 22.8 321 LYS A C 1
ATOM 2420 O O . LYS A 1 321 ? 1.569 -46.875 -46.062 1 22.8 321 LYS A O 1
ATOM 2425 N N . ASN A 1 322 ? 2.408 -47.5 -48.062 1 21.64 322 ASN A N 1
ATOM 2426 C CA . ASN A 1 322 ? 2.436 -46.562 -49.188 1 21.64 322 ASN A CA 1
ATOM 2427 C C . ASN A 1 322 ? 1.101 -45.875 -49.344 1 21.64 322 ASN A C 1
ATOM 2429 O O . ASN A 1 322 ? 0.25 -46.312 -50.125 1 21.64 322 ASN A O 1
ATOM 2433 N N . LYS A 1 323 ? 0.233 -45.625 -48.281 1 22.89 323 LYS A N 1
ATOM 2434 C CA . LYS A 1 323 ? -1.01 -45.281 -48.969 1 22.89 323 LYS A CA 1
ATOM 2435 C C . LYS A 1 323 ? -0.819 -44.062 -49.875 1 22.89 323 LYS A C 1
ATOM 2437 O O . LYS A 1 323 ? 0.111 -43.281 -49.656 1 22.89 323 LYS A O 1
ATOM 2442 N N . ASN A 1 324 ? -1.791 -43.656 -50.594 1 22.62 324 ASN A N 1
ATOM 2443 C CA . ASN A 1 324 ? -2.086 -42.938 -51.812 1 22.62 324 ASN A CA 1
ATOM 2444 C C . ASN A 1 324 ? -1.672 -41.469 -51.719 1 22.62 324 ASN A C 1
ATOM 2446 O O . ASN A 1 324 ? -1.752 -40.875 -50.656 1 22.62 324 ASN A O 1
ATOM 2450 N N . LYS A 1 325 ? -0.933 -40.844 -52.688 1 23.22 325 LYS A N 1
ATOM 2451 C CA . LYS A 1 325 ? -0.149 -39.75 -53.25 1 23.22 325 LYS A CA 1
ATOM 2452 C C . LYS A 1 325 ? -0.915 -38.438 -53.156 1 23.22 325 LYS A C 1
ATOM 2454 O O . LYS A 1 325 ? -0.527 -37.438 -53.781 1 23.22 325 LYS A O 1
ATOM 2459 N N . GLY A 1 326 ? -2.023 -38.281 -52.344 1 24.27 326 GLY A N 1
ATOM 2460 C CA . GLY A 1 326 ? -2.641 -37.094 -52.938 1 24.27 326 GLY A CA 1
ATOM 2461 C C . GLY A 1 326 ? -1.791 -35.844 -52.812 1 24.27 326 GLY A C 1
ATOM 2462 O O . GLY A 1 326 ? -0.896 -35.781 -51.969 1 24.27 326 GLY A O 1
ATOM 2463 N N . LYS A 1 327 ? -1.52 -34.969 -53.812 1 24.86 327 LYS A N 1
ATOM 2464 C CA . LYS A 1 327 ? -0.751 -33.844 -54.344 1 24.86 327 LYS A CA 1
ATOM 2465 C C . LYS A 1 327 ? -0.799 -32.656 -53.406 1 24.86 327 LYS A C 1
ATOM 2467 O O . LYS A 1 327 ? -0.433 -31.531 -53.781 1 24.86 327 LYS A O 1
ATOM 2472 N N . ASP A 1 328 ? -1.259 -32.719 -52.125 1 24.8 328 ASP A N 1
ATOM 2473 C CA . ASP A 1 328 ? -1.576 -31.359 -51.719 1 24.8 328 ASP A CA 1
ATOM 2474 C C . ASP A 1 328 ? -0.308 -30.516 -51.594 1 24.8 328 ASP A C 1
ATOM 2476 O O . ASP A 1 328 ? 0.665 -30.969 -50.969 1 24.8 328 ASP A O 1
ATOM 2480 N N . THR A 1 329 ? 0.072 -29.547 -52.438 1 25.42 329 THR A N 1
ATOM 2481 C CA . THR A 1 329 ? 1.084 -28.531 -52.719 1 25.42 329 THR A CA 1
ATOM 2482 C C . THR A 1 329 ? 1.366 -27.703 -51.469 1 25.42 329 THR A C 1
ATOM 2484 O O . THR A 1 329 ? 0.66 -26.719 -51.188 1 25.42 329 THR A O 1
ATOM 2487 N N . ASN A 1 330 ? 1.545 -28.234 -50.344 1 25.78 330 ASN A N 1
ATOM 2488 C CA . ASN A 1 330 ? 1.715 -27.328 -49.219 1 25.78 330 ASN A CA 1
ATOM 2489 C C . ASN A 1 330 ? 2.982 -26.484 -49.344 1 25.78 330 ASN A C 1
ATOM 2491 O O . ASN A 1 330 ? 4.09 -27.031 -49.375 1 25.78 330 ASN A O 1
ATOM 2495 N N . LYS A 1 331 ? 2.979 -25.312 -50.062 1 27.28 331 LYS A N 1
ATOM 2496 C CA . LYS A 1 331 ? 4 -24.297 -50.312 1 27.28 331 LYS A CA 1
ATOM 2497 C C . LYS A 1 331 ? 4.805 -23.984 -49.062 1 27.28 331 LYS A C 1
ATOM 2499 O O . LYS A 1 331 ? 4.238 -23.594 -48.031 1 27.28 331 LYS A O 1
ATOM 2504 N N . ILE A 1 332 ? 5.957 -24.516 -48.938 1 29.42 332 ILE A N 1
ATOM 2505 C CA . ILE A 1 332 ? 6.98 -24.266 -47.906 1 29.42 332 ILE A CA 1
ATOM 2506 C C . ILE A 1 332 ? 7.348 -22.781 -47.938 1 29.42 332 ILE A C 1
ATOM 2508 O O . ILE A 1 332 ? 7.82 -22.25 -48.938 1 29.42 332 ILE A O 1
ATOM 2512 N N . ALA A 1 333 ? 6.684 -21.969 -47.281 1 31.06 333 ALA A N 1
ATOM 2513 C CA . ALA A 1 333 ? 6.984 -20.547 -47.156 1 31.06 333 ALA A CA 1
ATOM 2514 C C . ALA A 1 333 ? 8.477 -20.328 -46.969 1 31.06 333 ALA A C 1
ATOM 2516 O O . ALA A 1 333 ? 9.117 -21 -46.156 1 31.06 333 ALA A O 1
ATOM 2517 N N . ARG A 1 334 ? 9.242 -19.844 -47.938 1 31.75 334 ARG A N 1
ATOM 2518 C CA . ARG A 1 334 ? 10.625 -19.406 -48 1 31.75 334 ARG A CA 1
ATOM 2519 C C . ARG A 1 334 ? 11.023 -18.625 -46.75 1 31.75 334 ARG A C 1
ATOM 2521 O O . ARG A 1 334 ? 10.297 -17.75 -46.281 1 31.75 334 ARG A O 1
ATOM 2528 N N . PRO A 1 335 ? 12.047 -19.125 -46.062 1 36.53 335 PRO A N 1
ATOM 2529 C CA . PRO A 1 335 ? 12.555 -18.438 -44.844 1 36.53 335 PRO A CA 1
ATOM 2530 C C . PRO A 1 335 ? 12.969 -17 -45.125 1 36.53 335 PRO A C 1
ATOM 2532 O O . PRO A 1 335 ? 13.664 -16.719 -46.094 1 36.53 335 PRO A O 1
ATOM 2535 N N . ARG A 1 336 ? 12.242 -16.047 -44.938 1 44.88 336 ARG A N 1
ATOM 2536 C CA . ARG A 1 336 ? 12.539 -14.641 -45.156 1 44.88 336 ARG A CA 1
ATOM 2537 C C . ARG A 1 336 ? 13.93 -14.281 -44.656 1 44.88 336 ARG A C 1
ATOM 2539 O O . ARG A 1 336 ? 14.375 -14.812 -43.625 1 44.88 336 ARG A O 1
ATOM 2546 N N . PRO A 1 337 ? 14.766 -13.508 -45.406 1 55.53 337 PRO A N 1
ATOM 2547 C CA . PRO A 1 337 ? 16.062 -12.945 -45.031 1 55.53 337 PRO A CA 1
ATOM 2548 C C . PRO A 1 337 ? 16.031 -12.203 -43.688 1 55.53 337 PRO A C 1
ATOM 2550 O O . PRO A 1 337 ? 15.148 -11.375 -43.469 1 55.53 337 PRO A O 1
ATOM 2553 N N . GLY A 1 338 ? 16.75 -12.75 -42.625 1 60.38 338 GLY A N 1
ATOM 2554 C CA . GLY A 1 338 ? 16.875 -12.164 -41.312 1 60.38 338 GLY A CA 1
ATOM 2555 C C . GLY A 1 338 ? 16.297 -13.047 -40.219 1 60.38 338 GLY A C 1
ATOM 2556 O O . GLY A 1 338 ? 16.328 -12.68 -39.031 1 60.38 338 GLY A O 1
ATOM 2557 N N . CYS A 1 339 ? 15.797 -14.156 -40.688 1 66.31 339 CYS A N 1
ATOM 2558 C CA . CYS A 1 339 ? 15.234 -15.094 -39.719 1 66.31 339 CYS A CA 1
ATOM 2559 C C . CYS A 1 339 ? 16.141 -16.312 -39.562 1 66.31 339 CYS A C 1
ATOM 2561 O O . CYS A 1 339 ? 16.516 -16.953 -40.531 1 66.31 339 CYS A O 1
ATOM 2563 N N . PHE A 1 340 ? 16.688 -16.562 -38.344 1 73.94 340 PHE A N 1
ATOM 2564 C CA . PHE A 1 340 ? 17.547 -17.703 -38.031 1 73.94 340 PHE A CA 1
ATOM 2565 C C . PHE A 1 340 ? 16.797 -18.719 -37.188 1 73.94 340 PHE A C 1
ATOM 2567 O O . PHE A 1 340 ? 15.867 -18.375 -36.438 1 73.94 340 PHE A O 1
ATOM 2574 N N . GLU A 1 341 ? 17.062 -19.938 -37.25 1 68.19 341 GLU A N 1
ATOM 2575 C CA . GLU A 1 341 ? 16.344 -21.047 -36.656 1 68.19 341 GLU A CA 1
ATOM 2576 C C . GLU A 1 341 ? 16.516 -21.062 -35.125 1 68.19 341 GLU A C 1
ATOM 2578 O O . GLU A 1 341 ? 15.641 -21.562 -34.406 1 68.19 341 GLU A O 1
ATOM 2583 N N . SER A 1 342 ? 17.672 -20.547 -34.625 1 72.69 342 SER A N 1
ATOM 2584 C CA . SER A 1 342 ? 17.969 -20.5 -33.219 1 72.69 342 SER A CA 1
ATOM 2585 C C . SER A 1 342 ? 18.812 -19.281 -32.844 1 72.69 342 SER A C 1
ATOM 2587 O O . SER A 1 342 ? 19.391 -18.641 -33.719 1 72.69 342 SER A O 1
ATOM 2589 N N . ARG A 1 343 ? 18.812 -18.922 -31.609 1 73.94 343 ARG A N 1
ATOM 2590 C CA . ARG A 1 343 ? 19.562 -17.781 -31.094 1 73.94 343 ARG A CA 1
ATOM 2591 C C . ARG A 1 343 ? 21.062 -17.922 -31.391 1 73.94 343 ARG A C 1
ATOM 2593 O O . ARG A 1 343 ? 21.719 -16.953 -31.766 1 73.94 343 ARG A O 1
ATOM 2600 N N . ASP A 1 344 ? 21.594 -19.094 -31.297 1 73.81 344 ASP A N 1
ATOM 2601 C CA . ASP A 1 344 ? 23.016 -19.328 -31.547 1 73.81 344 ASP A CA 1
ATOM 2602 C C . ASP A 1 344 ? 23.344 -19.141 -33.031 1 73.81 344 ASP A C 1
ATOM 2604 O O . ASP A 1 344 ? 24.391 -18.562 -33.375 1 73.81 344 ASP A O 1
ATOM 2608 N N . VAL A 1 345 ? 22.484 -19.562 -33.781 1 74.31 345 VAL A N 1
ATOM 2609 C CA . VAL A 1 345 ? 22.703 -19.406 -35.188 1 74.31 345 VAL A CA 1
ATOM 2610 C C . VAL A 1 345 ? 22.594 -17.922 -35.562 1 74.31 345 VAL A C 1
ATOM 2612 O O . VAL A 1 345 ? 23.391 -17.422 -36.375 1 74.31 345 VAL A O 1
ATOM 2615 N N . CYS A 1 346 ? 21.719 -17.297 -34.938 1 75 346 CYS A N 1
ATOM 2616 C CA . CYS A 1 346 ? 21.594 -15.844 -35.094 1 75 346 CYS A CA 1
ATOM 2617 C C . CYS A 1 346 ? 22.859 -15.133 -34.656 1 75 346 CYS A C 1
ATOM 2619 O O . CYS A 1 346 ? 23.406 -14.312 -35.406 1 75 346 CYS A O 1
ATOM 2621 N N . GLY A 1 347 ? 23.328 -15.406 -33.562 1 76.19 347 GLY A N 1
ATOM 2622 C CA . GLY A 1 347 ? 24.531 -14.805 -33.062 1 76.19 347 GLY A CA 1
ATOM 2623 C C . GLY A 1 347 ? 25.766 -15.125 -33.875 1 76.19 347 GLY A C 1
ATOM 2624 O O . GLY A 1 347 ? 26.562 -14.242 -34.219 1 76.19 347 GLY A O 1
ATOM 2625 N N . ASN A 1 348 ? 25.953 -16.391 -34.219 1 74.06 348 ASN A N 1
ATOM 2626 C CA . ASN A 1 348 ? 27.125 -16.797 -34.969 1 74.06 348 ASN A CA 1
ATOM 2627 C C . ASN A 1 348 ? 27.109 -16.25 -36.375 1 74.06 348 ASN A C 1
ATOM 2629 O O . ASN A 1 348 ? 28.141 -15.891 -36.938 1 74.06 348 ASN A O 1
ATOM 2633 N N . SER A 1 349 ? 25.828 -16.188 -36.875 1 72.25 349 SER A N 1
ATOM 2634 C CA . SER A 1 349 ? 25.688 -15.758 -38.25 1 72.25 349 SER A CA 1
ATOM 2635 C C . SER A 1 349 ? 25.797 -14.242 -38.375 1 72.25 349 SER A C 1
ATOM 2637 O O . SER A 1 349 ? 26.125 -13.711 -39.438 1 72.25 349 SER A O 1
ATOM 2639 N N . THR A 1 350 ? 25.453 -13.617 -37.312 1 74.62 350 THR A N 1
ATOM 2640 C CA . THR A 1 350 ? 25.438 -12.164 -37.312 1 74.62 350 THR A CA 1
ATOM 2641 C C . THR A 1 350 ? 26.578 -11.594 -36.5 1 74.62 350 THR A C 1
ATOM 2643 O O . THR A 1 350 ? 26.672 -10.375 -36.312 1 74.62 350 THR A O 1
ATOM 2646 N N . ASN A 1 351 ? 27.516 -12.359 -36.031 1 74.62 351 ASN A N 1
ATOM 2647 C CA . ASN A 1 351 ? 28.609 -11.945 -35.188 1 74.62 351 ASN A CA 1
ATOM 2648 C C . ASN A 1 351 ? 28.109 -11.211 -33.938 1 74.62 351 ASN A C 1
ATOM 2650 O O . ASN A 1 351 ? 28.594 -10.117 -33.625 1 74.62 351 ASN A O 1
ATOM 2654 N N . SER A 1 352 ? 27.188 -11.812 -33.344 1 74 352 SER A N 1
ATOM 2655 C CA . SER A 1 352 ? 26.531 -11.25 -32.156 1 74 352 SER A CA 1
ATOM 2656 C C . SER A 1 352 ? 25.938 -9.875 -32.469 1 74 352 SER A C 1
ATOM 2658 O O . SER A 1 352 ? 26.141 -8.93 -31.719 1 74 352 SER A O 1
ATOM 2660 N N . CYS A 1 353 ? 25.234 -9.75 -33.469 1 73.19 353 CYS A N 1
ATOM 2661 C CA . CYS A 1 353 ? 24.625 -8.539 -34 1 73.19 353 CYS A CA 1
ATOM 2662 C C . CYS A 1 353 ? 25.641 -7.41 -34.094 1 73.19 353 CYS A C 1
ATOM 2664 O O . CYS A 1 353 ? 25.328 -6.254 -33.812 1 73.19 353 CYS A O 1
ATOM 2666 N N . ASN A 1 354 ? 26.875 -7.793 -34.406 1 74.06 354 ASN A N 1
ATOM 2667 C CA . ASN A 1 354 ? 28.031 -6.914 -34.562 1 74.06 354 ASN A CA 1
ATOM 2668 C C . ASN A 1 354 ? 28.281 -6.078 -33.312 1 74.06 354 ASN A C 1
ATOM 2670 O O . ASN A 1 354 ? 28.844 -4.98 -33.406 1 74.06 354 ASN A O 1
ATOM 2674 N N . GLY A 1 355 ? 27.828 -6.523 -32.188 1 73.56 355 GLY A N 1
ATOM 2675 C CA . GLY A 1 355 ? 28.094 -5.848 -30.938 1 73.56 355 GLY A CA 1
ATOM 2676 C C . GLY A 1 355 ? 27.141 -4.695 -30.656 1 73.56 355 GLY A C 1
ATOM 2677 O O . GLY A 1 355 ? 27.359 -3.91 -29.734 1 73.56 355 GLY A O 1
ATOM 2678 N N . ARG A 1 356 ? 26.172 -4.559 -31.422 1 69.44 356 ARG A N 1
ATOM 2679 C CA . ARG A 1 356 ? 25.266 -3.418 -31.328 1 69.44 356 ARG A CA 1
ATOM 2680 C C . ARG A 1 356 ? 23.812 -3.877 -31.219 1 69.44 356 ARG A C 1
ATOM 2682 O O . ARG A 1 356 ? 22.891 -3.127 -31.531 1 69.44 356 ARG A O 1
ATOM 2689 N N . GLY A 1 357 ? 23.609 -5.129 -30.859 1 70.62 357 GLY A N 1
ATOM 2690 C CA . GLY A 1 357 ? 22.281 -5.691 -30.719 1 70.62 357 GLY A CA 1
ATOM 2691 C C . GLY A 1 357 ? 22.281 -7.059 -30.062 1 70.62 357 GLY A C 1
ATOM 2692 O O . GLY A 1 357 ? 23.312 -7.523 -29.578 1 70.62 357 GLY A O 1
ATOM 2693 N N . SER A 1 358 ? 21.109 -7.605 -29.922 1 75.5 358 SER A N 1
ATOM 2694 C CA . SER A 1 358 ? 20.953 -8.953 -29.375 1 75.5 358 SER A CA 1
ATOM 2695 C C . SER A 1 358 ? 19.922 -9.742 -30.172 1 75.5 358 SER A C 1
ATOM 2697 O O . SER A 1 358 ? 18.938 -9.188 -30.656 1 75.5 358 SER A O 1
ATOM 2699 N N . CYS A 1 359 ? 20.281 -10.977 -30.422 1 74.38 359 CYS A N 1
ATOM 2700 C CA . CYS A 1 359 ? 19.391 -11.859 -31.141 1 74.38 359 CYS A CA 1
ATOM 2701 C C . CYS A 1 359 ? 18.109 -12.109 -30.344 1 74.38 359 CYS A C 1
ATOM 2703 O O . CYS A 1 359 ? 18.172 -12.5 -29.172 1 74.38 359 CYS A O 1
ATOM 2705 N N . MET A 1 360 ? 17.016 -11.672 -31.141 1 74.31 360 MET A N 1
ATOM 2706 C CA . MET A 1 360 ? 15.719 -11.844 -30.516 1 74.31 360 MET A CA 1
ATOM 2707 C C . MET A 1 360 ? 14.781 -12.633 -31.422 1 74.31 360 MET A C 1
ATOM 2709 O O . MET A 1 360 ? 14.859 -12.531 -32.656 1 74.31 360 MET A O 1
ATOM 2713 N N . LYS A 1 361 ? 13.961 -13.461 -30.766 1 70.88 361 LYS A N 1
ATOM 2714 C CA . LYS A 1 361 ? 12.969 -14.211 -31.547 1 70.88 361 LYS A CA 1
ATOM 2715 C C . LYS A 1 361 ? 11.867 -13.297 -32.062 1 70.88 361 LYS A C 1
ATOM 2717 O O . LYS A 1 361 ? 11.344 -12.469 -31.312 1 70.88 361 LYS A O 1
ATOM 2722 N N . SER A 1 362 ? 11.547 -13.43 -33.312 1 63.25 362 SER A N 1
ATOM 2723 C CA . SER A 1 362 ? 10.539 -12.602 -33.969 1 63.25 362 SER A CA 1
ATOM 2724 C C . SER A 1 362 ? 9.141 -12.914 -33.438 1 63.25 362 SER A C 1
ATOM 2726 O O . SER A 1 362 ? 8.781 -14.078 -33.25 1 63.25 362 SER A O 1
ATOM 2728 N N . SER A 1 363 ? 8.328 -11.836 -33.094 1 58.03 363 SER A N 1
ATOM 2729 C CA . SER A 1 363 ? 6.961 -11.977 -32.625 1 58.03 363 SER A CA 1
ATOM 2730 C C . SER A 1 363 ? 5.996 -12.258 -33.781 1 58.03 363 SER A C 1
ATOM 2732 O O . SER A 1 363 ? 4.871 -12.703 -33.562 1 58.03 363 SER A O 1
ATOM 2734 N N . THR A 1 364 ? 6.34 -12.148 -34.969 1 55.47 364 THR A N 1
ATOM 2735 C CA . THR A 1 364 ? 5.43 -12.211 -36.094 1 55.47 364 THR A CA 1
ATOM 2736 C C . THR A 1 364 ? 5.656 -13.484 -36.906 1 55.47 364 THR A C 1
ATOM 2738 O O . THR A 1 364 ? 4.758 -13.953 -37.594 1 55.47 364 THR A O 1
ATOM 2741 N N . GLN A 1 365 ? 6.902 -14.023 -36.781 1 55.34 365 GLN A N 1
ATOM 2742 C CA . GLN A 1 365 ? 7.172 -15.211 -37.594 1 55.34 365 GLN A CA 1
ATOM 2743 C C . GLN A 1 365 ? 7.66 -16.359 -36.719 1 55.34 365 GLN A C 1
ATOM 2745 O O . GLN A 1 365 ? 8.547 -16.188 -35.875 1 55.34 365 GLN A O 1
ATOM 2750 N N . SER A 1 366 ? 6.961 -17.453 -36.781 1 60.28 366 SER A N 1
ATOM 2751 C CA . SER A 1 366 ? 7.301 -18.672 -36.031 1 60.28 366 SER A CA 1
ATOM 2752 C C . SER A 1 366 ? 8.711 -19.156 -36.375 1 60.28 366 SER A C 1
ATOM 2754 O O . SER A 1 366 ? 9.102 -19.156 -37.562 1 60.28 366 SER A O 1
ATOM 2756 N N . ASN A 1 367 ? 9.578 -19.5 -35.344 1 60.56 367 ASN A N 1
ATOM 2757 C CA . ASN A 1 367 ? 10.898 -20.094 -35.469 1 60.56 367 ASN A CA 1
ATOM 2758 C C . ASN A 1 367 ? 11.891 -19.156 -36.125 1 60.56 367 ASN A C 1
ATOM 2760 O O . ASN A 1 367 ? 12.711 -19.578 -36.938 1 60.56 367 ASN A O 1
ATOM 2764 N N . CYS A 1 368 ? 11.688 -17.859 -35.875 1 69 368 CYS A N 1
ATOM 2765 C CA . CYS A 1 368 ? 12.594 -16.891 -36.469 1 69 368 CYS A CA 1
ATOM 2766 C C . CYS A 1 368 ? 13.289 -16.062 -35.406 1 69 368 CYS A C 1
ATOM 2768 O O . CYS A 1 368 ? 12.633 -15.391 -34.594 1 69 368 CYS A O 1
ATOM 2770 N N . TRP A 1 369 ? 14.57 -16.188 -35.312 1 72.31 369 TRP A N 1
ATOM 2771 C CA . TRP A 1 369 ? 15.453 -15.344 -34.531 1 72.31 369 TRP A CA 1
ATOM 2772 C C . TRP A 1 369 ? 16.078 -14.25 -35.375 1 72.31 369 TRP A C 1
ATOM 2774 O O . TRP A 1 369 ? 16.562 -14.508 -36.469 1 72.31 369 TRP A O 1
ATOM 2784 N N . SER A 1 370 ? 15.812 -13.008 -34.906 1 77.25 370 SER A N 1
ATOM 2785 C CA . SER A 1 370 ? 16.406 -11.891 -35.625 1 77.25 370 SER A CA 1
ATOM 2786 C C . SER A 1 370 ? 17.094 -10.914 -34.688 1 77.25 370 SER A C 1
ATOM 2788 O O . SER A 1 370 ? 16.781 -10.891 -33.469 1 77.25 370 SER A O 1
ATOM 2790 N N . CYS A 1 371 ? 18.016 -10.055 -35.125 1 74.06 371 CYS A N 1
ATOM 2791 C CA . CYS A 1 371 ? 18.781 -9.078 -34.344 1 74.06 371 CYS A CA 1
ATOM 2792 C C . CYS A 1 371 ? 17.922 -7.871 -34 1 74.06 371 CYS A C 1
ATOM 2794 O O . CYS A 1 371 ? 17.281 -7.277 -34.875 1 74.06 371 CYS A O 1
ATOM 2796 N N . ALA A 1 372 ? 17.703 -7.672 -32.781 1 74.12 372 ALA A N 1
ATOM 2797 C CA . ALA A 1 372 ? 17.188 -6.387 -32.312 1 74.12 372 ALA A CA 1
ATOM 2798 C C . ALA A 1 372 ? 18.312 -5.402 -32.031 1 74.12 372 ALA A C 1
ATOM 2800 O O . ALA A 1 372 ? 19.078 -5.566 -31.078 1 74.12 372 ALA A O 1
ATOM 2801 N N . CYS A 1 373 ? 18.375 -4.363 -32.75 1 69.94 373 CYS A N 1
ATOM 2802 C CA . CYS A 1 373 ? 19.5 -3.428 -32.781 1 69.94 373 CYS A CA 1
ATOM 2803 C C . CYS A 1 373 ? 19.344 -2.355 -31.703 1 69.94 373 CYS A C 1
ATOM 2805 O O . CYS A 1 373 ? 18.234 -1.881 -31.453 1 69.94 373 CYS A O 1
ATOM 2807 N N . ASN A 1 374 ? 20.391 -2.055 -30.938 1 69.44 374 ASN A N 1
ATOM 2808 C CA . ASN A 1 374 ? 20.438 -0.976 -29.953 1 69.44 374 ASN A CA 1
ATOM 2809 C C . ASN A 1 374 ? 21.141 0.259 -30.516 1 69.44 374 ASN A C 1
ATOM 2811 O O . ASN A 1 374 ? 22.016 0.143 -31.375 1 69.44 374 ASN A O 1
ATOM 2815 N N . ALA A 1 375 ? 20.656 1.413 -29.906 1 70.06 375 ALA A N 1
ATOM 2816 C CA . ALA A 1 375 ? 21.328 2.645 -30.328 1 70.06 375 ALA A CA 1
ATOM 2817 C C . ALA A 1 375 ? 22.656 2.822 -29.609 1 70.06 375 ALA A C 1
ATOM 2819 O O . ALA A 1 375 ? 22.812 2.451 -28.438 1 70.06 375 ALA A O 1
ATOM 2820 N N . THR A 1 376 ? 23.672 3.281 -30.312 1 69.19 376 THR A N 1
ATOM 2821 C CA . THR A 1 376 ? 24.984 3.627 -29.75 1 69.19 376 THR A CA 1
ATOM 2822 C C . THR A 1 376 ? 25.109 5.137 -29.578 1 69.19 376 THR A C 1
ATOM 2824 O O . THR A 1 376 ? 24.828 5.898 -30.5 1 69.19 376 THR A O 1
ATOM 2827 N N . ILE A 1 377 ? 25.344 5.586 -28.391 1 65.56 377 ILE A N 1
ATOM 2828 C CA . ILE A 1 377 ? 25.594 6.996 -28.109 1 65.56 377 ILE A CA 1
ATOM 2829 C C . ILE A 1 377 ? 27.094 7.242 -27.969 1 65.56 377 ILE A C 1
ATOM 2831 O O . ILE A 1 377 ? 27.75 6.676 -27.094 1 65.56 377 ILE A O 1
ATOM 2835 N N . ILE A 1 378 ? 27.703 7.938 -28.938 1 63.66 378 ILE A N 1
ATOM 2836 C CA . ILE A 1 378 ? 29.109 8.344 -28.891 1 63.66 378 ILE A CA 1
ATOM 2837 C C . ILE A 1 378 ? 29.203 9.852 -28.703 1 63.66 378 ILE A C 1
ATOM 2839 O O . ILE A 1 378 ? 28.516 10.609 -29.391 1 63.66 378 ILE A O 1
ATOM 2843 N N . LYS A 1 379 ? 29.969 10.273 -27.766 1 59.72 379 LYS A N 1
ATOM 2844 C CA . LYS A 1 379 ? 30.266 11.688 -27.578 1 59.72 379 LYS A CA 1
ATOM 2845 C C . LYS A 1 379 ? 31.297 12.18 -28.594 1 59.72 379 LYS A C 1
ATOM 2847 O O . LYS A 1 379 ? 32.438 11.727 -28.578 1 59.72 379 LYS A O 1
ATOM 2852 N N . VAL A 1 380 ? 30.828 12.711 -29.453 1 58.66 380 VAL A N 1
ATOM 2853 C CA . VAL A 1 380 ? 31.719 13.375 -30.391 1 58.66 380 VAL A CA 1
ATOM 2854 C C . VAL A 1 380 ? 31.672 14.891 -30.188 1 58.66 380 VAL A C 1
ATOM 2856 O O . VAL A 1 380 ? 30.609 15.5 -30.312 1 58.66 380 VAL A O 1
ATOM 2859 N N . HIS A 1 381 ? 32.781 15.484 -29.859 1 58.84 381 HIS A N 1
ATOM 2860 C CA . HIS A 1 381 ? 33.062 16.906 -29.641 1 58.84 381 HIS A CA 1
ATOM 2861 C C . HIS A 1 381 ? 32.062 17.484 -28.625 1 58.84 381 HIS A C 1
ATOM 2863 O O . HIS A 1 381 ? 31.562 18.594 -28.812 1 58.84 381 HIS A O 1
ATOM 2869 N N . GLY A 1 382 ? 31.703 16.672 -27.516 1 62 382 GLY A N 1
ATOM 2870 C CA . GLY A 1 382 ? 30.906 17.156 -26.406 1 62 382 GLY A CA 1
ATOM 2871 C C . GLY A 1 382 ? 29.406 16.938 -26.594 1 62 382 GLY A C 1
ATOM 2872 O O . GLY A 1 382 ? 28.609 17.266 -25.719 1 62 382 GLY A O 1
ATOM 2873 N N . GLN A 1 383 ? 28.859 16.484 -27.688 1 56.66 383 GLN A N 1
ATOM 2874 C CA . GLN A 1 383 ? 27.453 16.203 -27.969 1 56.66 383 GLN A CA 1
ATOM 2875 C C . GLN A 1 383 ? 27.219 14.703 -28.172 1 56.66 383 GLN A C 1
ATOM 2877 O O . GLN A 1 383 ? 28.062 14.008 -28.734 1 56.66 383 GLN A O 1
ATOM 2882 N N . ASN A 1 384 ? 26.25 14.195 -27.531 1 55.16 384 ASN A N 1
ATOM 2883 C CA . ASN A 1 384 ? 25.875 12.789 -27.703 1 55.16 384 ASN A CA 1
ATOM 2884 C C . ASN A 1 384 ? 25.281 12.531 -29.078 1 55.16 384 ASN A C 1
ATOM 2886 O O . ASN A 1 384 ? 24.266 13.133 -29.438 1 55.16 384 ASN A O 1
ATOM 2890 N N . LYS A 1 385 ? 25.891 11.891 -29.797 1 58.91 385 LYS A N 1
ATOM 2891 C CA . LYS A 1 385 ? 25.391 11.422 -31.078 1 58.91 385 LYS A CA 1
ATOM 2892 C C . LYS A 1 385 ? 24.828 10.008 -30.969 1 58.91 385 LYS A C 1
ATOM 2894 O O . LYS A 1 385 ? 25.547 9.062 -30.656 1 58.91 385 LYS A O 1
ATOM 2899 N N . THR A 1 386 ? 23.562 9.906 -31.078 1 65.5 386 THR A N 1
ATOM 2900 C CA . THR A 1 386 ? 22.891 8.609 -31.031 1 65.5 386 THR A CA 1
ATOM 2901 C C . THR A 1 386 ? 22.781 8.023 -32.438 1 65.5 386 THR A C 1
ATOM 2903 O O . THR A 1 386 ? 22.234 8.672 -33.344 1 65.5 386 THR A O 1
ATOM 2906 N N . THR A 1 387 ? 23.344 6.875 -32.594 1 67.69 387 THR A N 1
ATOM 2907 C CA . THR A 1 387 ? 23.25 6.16 -33.844 1 67.69 387 THR A CA 1
ATOM 2908 C C . THR A 1 387 ? 22.344 4.938 -33.719 1 67.69 387 THR A C 1
ATOM 2910 O O . THR A 1 387 ? 22.531 4.109 -32.812 1 67.69 387 THR A O 1
ATOM 2913 N N . TYR A 1 388 ? 21.375 4.988 -34.562 1 72.5 388 TYR A N 1
ATOM 2914 C CA . TYR A 1 388 ? 20.484 3.836 -34.594 1 72.5 388 TYR A CA 1
ATOM 2915 C C . TYR A 1 388 ? 20.969 2.828 -35.656 1 72.5 388 TYR A C 1
ATOM 2917 O O . TYR A 1 388 ? 21.406 3.209 -36.719 1 72.5 388 TYR A O 1
ATOM 2925 N N . TRP A 1 389 ? 20.969 1.63 -35.188 1 72.38 389 TRP A N 1
ATOM 2926 C CA . TRP A 1 389 ? 21.438 0.538 -36.031 1 72.38 389 TRP A CA 1
ATOM 2927 C C . TRP A 1 389 ? 20.25 -0.301 -36.531 1 72.38 389 TRP A C 1
ATOM 2929 O O . TRP A 1 389 ? 19.25 -0.443 -35.844 1 72.38 389 TRP A O 1
ATOM 2939 N N . GLY A 1 390 ? 20.359 -0.657 -37.844 1 70.38 390 GLY A N 1
ATOM 2940 C CA . GLY A 1 390 ? 19.359 -1.499 -38.469 1 70.38 390 GLY A CA 1
ATOM 2941 C C . GLY A 1 390 ? 19.953 -2.602 -39.344 1 70.38 390 GLY A C 1
ATOM 2942 O O . GLY A 1 390 ? 21.188 -2.738 -39.406 1 70.38 390 GLY A O 1
ATOM 2943 N N . GLY A 1 391 ? 19.094 -3.549 -39.875 1 72.31 391 GLY A N 1
ATOM 2944 C CA . GLY A 1 391 ? 19.484 -4.715 -40.656 1 72.31 391 GLY A CA 1
ATOM 2945 C C . GLY A 1 391 ? 19.266 -6.023 -39.906 1 72.31 391 GLY A C 1
ATOM 2946 O O . GLY A 1 391 ? 18.969 -6.027 -38.719 1 72.31 391 GLY A O 1
ATOM 2947 N N . ASN A 1 392 ? 19.594 -7.094 -40.562 1 72.31 392 ASN A N 1
ATOM 2948 C CA . ASN A 1 392 ? 19.344 -8.422 -40 1 72.31 392 ASN A CA 1
ATOM 2949 C C . ASN A 1 392 ? 20.359 -8.766 -38.938 1 72.31 392 ASN A C 1
ATOM 2951 O O . ASN A 1 392 ? 20.109 -9.625 -38.094 1 72.31 392 ASN A O 1
ATOM 2955 N N . ALA A 1 393 ? 21.516 -8.008 -38.938 1 74.5 393 ALA A N 1
ATOM 2956 C CA . ALA A 1 393 ? 22.594 -8.242 -38 1 74.5 393 ALA A CA 1
ATOM 2957 C C . ALA A 1 393 ? 23.062 -6.926 -37.375 1 74.5 393 ALA A C 1
ATOM 2959 O O . ALA A 1 393 ? 24.188 -6.836 -36.875 1 74.5 393 ALA A O 1
ATOM 2960 N N . CYS A 1 394 ? 22.312 -5.824 -37.469 1 74.06 394 CYS A N 1
ATOM 2961 C CA . CYS A 1 394 ? 22.609 -4.496 -36.938 1 74.06 394 CYS A CA 1
ATOM 2962 C C . CYS A 1 394 ? 23.875 -3.934 -37.562 1 74.06 394 CYS A C 1
ATOM 2964 O O . CYS A 1 394 ? 24.688 -3.322 -36.875 1 74.06 394 CYS A O 1
ATOM 2966 N N . GLN A 1 395 ? 24.016 -4.289 -38.75 1 71.19 395 GLN A N 1
ATOM 2967 C CA . GLN A 1 395 ? 25.266 -3.957 -39.438 1 71.19 395 GLN A CA 1
ATOM 2968 C C . GLN A 1 395 ? 25.141 -2.631 -40.188 1 71.19 395 GLN A C 1
ATOM 2970 O O . GLN A 1 395 ? 26.141 -2.064 -40.625 1 71.19 395 GLN A O 1
ATOM 2975 N N . LYS A 1 396 ? 23.875 -2.215 -40.219 1 74 396 LYS A N 1
ATOM 2976 C CA . LYS A 1 396 ? 23.703 -0.992 -41 1 74 396 LYS A CA 1
ATOM 2977 C C . LYS A 1 396 ? 23.188 0.146 -40.125 1 74 396 LYS A C 1
ATOM 2979 O O . LYS A 1 396 ? 22.391 -0.08 -39.219 1 74 396 LYS A O 1
ATOM 2984 N N . GLU A 1 397 ? 23.734 1.27 -40.156 1 71.19 397 GLU A N 1
ATOM 2985 C CA . GLU A 1 397 ? 23.188 2.451 -39.5 1 71.19 397 GLU A CA 1
ATOM 2986 C C . GLU A 1 397 ? 21.797 2.779 -40.031 1 71.19 397 GLU A C 1
ATOM 2988 O O . GLU A 1 397 ? 21.594 2.869 -41.25 1 71.19 397 GLU A O 1
ATOM 2993 N N . ASP A 1 398 ? 20.766 2.619 -39.062 1 59.56 398 ASP A N 1
ATOM 2994 C CA . ASP A 1 398 ? 19.391 2.916 -39.438 1 59.56 398 ASP A CA 1
ATOM 2995 C C . ASP A 1 398 ? 19.188 4.41 -39.688 1 59.56 398 ASP A C 1
ATOM 2997 O O . ASP A 1 398 ? 19.094 5.199 -38.75 1 59.56 398 ASP A O 1
ATOM 3001 N N . VAL A 1 399 ? 19.328 4.828 -40.75 1 58.78 399 VAL A N 1
ATOM 3002 C CA . VAL A 1 399 ? 19.125 6.195 -41.219 1 58.78 399 VAL A CA 1
ATOM 3003 C C . VAL A 1 399 ? 17.703 6.367 -41.719 1 58.78 399 VAL A C 1
ATOM 3005 O O . VAL A 1 399 ? 17.406 7.258 -42.531 1 58.78 399 VAL A O 1
ATOM 3008 N N . SER A 1 400 ? 16.812 5.461 -41.125 1 54.72 400 SER A N 1
ATOM 3009 C CA . SER A 1 400 ? 15.453 5.414 -41.656 1 54.72 400 SER A CA 1
ATOM 3010 C C . SER A 1 400 ? 14.672 6.676 -41.281 1 54.72 400 SER A C 1
ATOM 3012 O O . SER A 1 400 ? 13.883 7.172 -42.094 1 54.72 400 SER A O 1
ATOM 3014 N N . VAL A 1 401 ? 14.914 7.113 -40.094 1 54.31 401 VAL A N 1
ATOM 3015 C CA . VAL A 1 401 ? 14.172 8.312 -39.688 1 54.31 401 VAL A CA 1
ATOM 3016 C C . VAL A 1 401 ? 14.656 9.508 -40.531 1 54.31 401 VAL A C 1
ATOM 3018 O O . VAL A 1 401 ? 13.852 10.219 -41.125 1 54.31 401 VAL A O 1
ATOM 3021 N N . PRO A 1 402 ? 15.859 9.672 -40.5 1 55.09 402 PRO A N 1
ATOM 3022 C CA . PRO A 1 402 ? 16.266 10.781 -41.375 1 55.09 402 PRO A CA 1
ATOM 3023 C C . PRO A 1 402 ? 15.93 10.539 -42.844 1 55.09 402 PRO A C 1
ATOM 3025 O O . PRO A 1 402 ? 15.562 11.477 -43.531 1 55.09 402 PRO A O 1
ATOM 3028 N N . PHE A 1 403 ? 15.883 9.359 -43.156 1 58.41 403 PHE A N 1
ATOM 3029 C CA . PHE A 1 403 ? 15.562 9.008 -44.562 1 58.41 403 PHE A CA 1
ATOM 3030 C C . PHE A 1 403 ? 14.078 9.211 -44.844 1 58.41 403 PHE A C 1
ATOM 3032 O O . PHE A 1 403 ? 13.703 9.773 -45.875 1 58.41 403 PHE A O 1
ATOM 3039 N N . LEU A 1 404 ? 13.367 8.758 -43.938 1 60.28 404 LEU A N 1
ATOM 3040 C CA . LEU A 1 404 ? 11.93 8.953 -44.094 1 60.28 404 LEU A CA 1
ATOM 3041 C C . LEU A 1 404 ? 11.578 10.438 -44.094 1 60.28 404 LEU A C 1
ATOM 3043 O O . LEU A 1 404 ? 10.734 10.891 -44.875 1 60.28 404 LEU A O 1
ATOM 3047 N N . LEU A 1 405 ? 12.18 11.125 -43.312 1 62.91 405 LEU A N 1
ATOM 3048 C CA . LEU A 1 405 ? 11.992 12.578 -43.281 1 62.91 405 LEU A CA 1
ATOM 3049 C C . LEU A 1 405 ? 12.445 13.188 -44.625 1 62.91 405 LEU A C 1
ATOM 3051 O O . LEU A 1 405 ? 11.773 14.062 -45.156 1 62.91 405 LEU A O 1
ATOM 3055 N N . PHE A 1 406 ? 13.469 12.625 -45.125 1 64.81 406 PHE A N 1
ATOM 3056 C CA . PHE A 1 406 ? 14.016 13.109 -46.375 1 64.81 406 PHE A CA 1
ATOM 3057 C C . PHE A 1 406 ? 13.109 12.719 -47.531 1 64.81 406 PHE A C 1
ATOM 3059 O O . PHE A 1 406 ? 12.867 13.531 -48.438 1 64.81 406 PHE A O 1
ATOM 3066 N N . VAL A 1 407 ? 12.57 11.602 -47.469 1 68.25 407 VAL A N 1
ATOM 3067 C CA . VAL A 1 407 ? 11.719 11.117 -48.562 1 68.25 407 VAL A CA 1
ATOM 3068 C C . VAL A 1 407 ? 10.359 11.805 -48.5 1 68.25 407 VAL A C 1
ATOM 3070 O O . VAL A 1 407 ? 9.828 12.242 -49.531 1 68.25 407 VAL A O 1
ATOM 3073 N N . THR A 1 408 ? 9.922 11.93 -47.375 1 67.5 408 THR A N 1
ATOM 3074 C CA . THR A 1 408 ? 8.633 12.594 -47.219 1 67.5 408 THR A CA 1
ATOM 3075 C C . THR A 1 408 ? 8.734 14.07 -47.594 1 67.5 408 THR A C 1
ATOM 3077 O O . THR A 1 408 ? 7.84 14.609 -48.25 1 67.5 408 THR A O 1
ATOM 3080 N N . PHE A 1 409 ? 9.797 14.633 -47.188 1 69.56 409 PHE A N 1
ATOM 3081 C CA . PHE A 1 409 ? 10.062 16 -47.594 1 69.56 409 PHE A CA 1
ATOM 3082 C C . PHE A 1 409 ? 10.203 16.109 -49.094 1 69.56 409 PHE A C 1
ATOM 3084 O O . PHE A 1 409 ? 9.688 17.047 -49.719 1 69.56 409 PHE A O 1
ATOM 3091 N N . GLY A 1 410 ? 10.75 15.094 -49.625 1 67.19 410 GLY A N 1
ATOM 3092 C CA . GLY A 1 410 ? 10.883 15.031 -51.062 1 67.19 410 GLY A CA 1
ATOM 3093 C C . GLY A 1 410 ? 9.555 14.875 -51.781 1 67.19 410 GLY A C 1
ATOM 3094 O O . GLY A 1 410 ? 9.297 15.555 -52.781 1 67.19 410 GLY A O 1
ATOM 3095 N N . ILE A 1 411 ? 8.773 14.148 -51.281 1 71.56 411 ILE A N 1
ATOM 3096 C CA . ILE A 1 411 ? 7.465 13.898 -51.875 1 71.56 411 ILE A CA 1
ATOM 3097 C C . ILE A 1 411 ? 6.59 15.141 -51.75 1 71.56 411 ILE A C 1
ATOM 3099 O O . ILE A 1 411 ? 5.949 15.57 -52.719 1 71.56 411 ILE A O 1
ATOM 3103 N N . ILE A 1 412 ? 6.645 15.719 -50.656 1 75 412 ILE A N 1
ATOM 3104 C CA . ILE A 1 412 ? 5.855 16.922 -50.406 1 75 412 ILE A CA 1
ATOM 3105 C C . ILE A 1 412 ? 6.348 18.047 -51.312 1 75 412 ILE A C 1
ATOM 3107 O O . ILE A 1 412 ? 5.543 18.766 -51.906 1 75 412 ILE A O 1
ATOM 3111 N N . MET A 1 413 ? 7.547 18.016 -51.5 1 73.44 413 MET A N 1
ATOM 3112 C CA . MET A 1 413 ? 8.141 19.016 -52.375 1 73.44 413 MET A CA 1
ATOM 3113 C C . MET A 1 413 ? 7.742 18.766 -53.812 1 73.44 413 MET A C 1
ATOM 3115 O O . MET A 1 413 ? 7.422 19.703 -54.562 1 73.44 413 MET A O 1
ATOM 3119 N N . THR A 1 414 ? 7.707 17.641 -54.281 1 73.5 414 THR A N 1
ATOM 3120 C CA . THR A 1 414 ? 7.332 17.281 -55.625 1 73.5 414 THR A CA 1
ATOM 3121 C C . THR A 1 414 ? 5.844 17.531 -55.875 1 73.5 414 THR A C 1
ATOM 3123 O O . THR A 1 414 ? 5.453 18.016 -56.938 1 73.5 414 THR A O 1
ATOM 3126 N N . LEU A 1 415 ? 5.105 17.25 -54.906 1 75.75 415 LEU A N 1
ATOM 3127 C CA . LEU A 1 415 ? 3.674 17.5 -55 1 75.75 415 LEU A CA 1
ATOM 3128 C C . LEU A 1 415 ? 3.391 19 -54.969 1 75.75 415 LEU A C 1
ATOM 3130 O O . LEU A 1 415 ? 2.512 19.484 -55.688 1 75.75 415 LEU A O 1
ATOM 3134 N N . GLY A 1 416 ? 4.211 19.562 -54.125 1 72.12 416 GLY A N 1
ATOM 3135 C CA . GLY A 1 416 ? 4.141 21.016 -54.125 1 72.12 416 GLY A CA 1
ATOM 3136 C C . GLY A 1 416 ? 4.496 21.625 -55.438 1 72.12 416 GLY A C 1
ATOM 3137 O O . GLY A 1 416 ? 3.805 22.531 -55.906 1 72.12 416 GLY A O 1
ATOM 3138 N N . VAL A 1 417 ? 5.445 21.109 -56.031 1 73.69 417 VAL A N 1
ATOM 3139 C CA . VAL A 1 417 ? 5.863 21.578 -57.375 1 73.69 417 VAL A CA 1
ATOM 3140 C C . VAL A 1 417 ? 4.785 21.234 -58.406 1 73.69 417 VAL A C 1
ATOM 3142 O O . VAL A 1 417 ? 4.422 22.078 -59.219 1 73.69 417 VAL A O 1
ATOM 3145 N N . ALA A 1 418 ? 4.219 20.156 -58.375 1 73.88 418 ALA A N 1
ATOM 3146 C CA . ALA A 1 418 ? 3.168 19.734 -59.281 1 73.88 418 ALA A CA 1
ATOM 3147 C C . ALA A 1 418 ? 1.903 20.562 -59.094 1 73.88 418 ALA A C 1
ATOM 3149 O O . ALA A 1 418 ? 1.255 20.953 -60.062 1 73.88 418 ALA A O 1
ATOM 3150 N N . TRP A 1 419 ? 1.735 20.812 -57.875 1 74.88 419 TRP A N 1
ATOM 3151 C CA . TRP A 1 419 ? 0.588 21.656 -57.531 1 74.88 419 TRP A CA 1
ATOM 3152 C C . TRP A 1 419 ? 0.785 23.078 -58.031 1 74.88 419 TRP A C 1
ATOM 3154 O O . TRP A 1 419 ? -0.126 23.656 -58.625 1 74.88 419 TRP A O 1
ATOM 3164 N N . THR A 1 420 ? 1.963 23.578 -57.844 1 68.88 420 THR A N 1
ATOM 3165 C CA . THR A 1 420 ? 2.311 24.891 -58.375 1 68.88 420 THR A CA 1
ATOM 3166 C C . THR A 1 420 ? 2.238 24.906 -59.906 1 68.88 420 THR A C 1
ATOM 3168 O O . THR A 1 420 ? 1.721 25.859 -60.5 1 68.88 420 THR A O 1
ATOM 3171 N N . ILE A 1 421 ? 2.629 23.844 -60.469 1 72.12 421 ILE A N 1
ATOM 3172 C CA . ILE A 1 421 ? 2.578 23.719 -61.906 1 72.12 421 ILE A CA 1
ATOM 3173 C C . ILE A 1 421 ? 1.125 23.641 -62.375 1 72.12 421 ILE A C 1
ATOM 3175 O O . ILE A 1 421 ? 0.732 24.312 -63.344 1 72.12 421 ILE A O 1
ATOM 3179 N N . ASN A 1 422 ? 0.338 22.859 -61.75 1 68 422 ASN A N 1
ATOM 3180 C CA . ASN A 1 422 ? -1.067 22.703 -62.125 1 68 422 ASN A CA 1
ATOM 3181 C C . ASN A 1 422 ? -1.842 24 -61.938 1 68 422 ASN A C 1
ATOM 3183 O O . ASN A 1 422 ? -2.674 24.359 -62.781 1 68 422 ASN A O 1
ATOM 3187 N N . LYS A 1 423 ? -1.508 24.625 -60.875 1 67.88 423 LYS A N 1
ATOM 3188 C CA . LYS A 1 423 ? -2.16 25.906 -60.656 1 67.88 423 LYS A CA 1
ATOM 3189 C C . LYS A 1 423 ? -1.674 26.953 -61.656 1 67.88 423 LYS A C 1
ATOM 3191 O O . LYS A 1 423 ? -2.457 27.766 -62.125 1 67.88 423 LYS A O 1
ATOM 3196 N N . MET A 1 424 ? -0.499 26.797 -61.969 1 59.75 424 MET A N 1
ATOM 3197 C CA . MET A 1 424 ? 0.056 27.672 -63 1 59.75 424 MET A CA 1
ATOM 3198 C C . MET A 1 424 ? -0.557 27.375 -64.375 1 59.75 424 MET A C 1
ATOM 3200 O O . MET A 1 424 ? -0.853 28.281 -65.125 1 59.75 424 MET A O 1
ATOM 3204 N N . LEU A 1 425 ? -0.889 26.219 -64.688 1 63.22 425 LEU A N 1
ATOM 3205 C CA . LEU A 1 425 ? -1.505 25.828 -65.938 1 63.22 425 LEU A CA 1
ATOM 3206 C C . LEU A 1 425 ? -2.986 26.188 -65.938 1 63.22 425 LEU A C 1
ATOM 3208 O O . LEU A 1 425 ? -3.523 26.562 -67 1 63.22 425 LEU A O 1
ATOM 3212 N N . SER A 1 426 ? -3.588 26 -64.875 1 53.06 426 SER A N 1
ATOM 3213 C CA . SER A 1 426 ? -5.004 26.344 -64.812 1 53.06 426 SER A CA 1
ATOM 3214 C C . SER A 1 426 ? -5.203 27.859 -64.812 1 53.06 426 SER A C 1
ATOM 3216 O O . SER A 1 426 ? -6.191 28.359 -65.375 1 53.06 426 SER A O 1
ATOM 3218 N N . MET A 1 427 ? -4.324 28.531 -64.125 1 50.06 427 MET A N 1
ATOM 3219 C CA . MET A 1 427 ? -4.422 29.984 -64.188 1 50.06 427 MET A CA 1
ATOM 3220 C C . MET A 1 427 ? -4.164 30.469 -65.625 1 50.06 427 MET A C 1
ATOM 3222 O O . MET A 1 427 ? -4.66 31.531 -66 1 50.06 427 MET A O 1
ATOM 3226 N N . GLY A 1 428 ? -3.326 29.656 -66.312 1 47.06 428 GLY A N 1
ATOM 3227 C CA . GLY A 1 428 ? -3.08 30.047 -67.688 1 47.06 428 GLY A CA 1
ATOM 3228 C C . GLY A 1 428 ? -4.328 30 -68.562 1 47.06 428 GLY A C 1
ATOM 3229 O O . GLY A 1 428 ? -4.336 30.531 -69.688 1 47.06 428 GLY A O 1
ATOM 3230 N N . GLU A 1 429 ? -5.18 29 -68.312 1 45.75 429 GLU A N 1
ATOM 3231 C CA . GLU A 1 429 ? -6.309 28.906 -69.188 1 45.75 429 GLU A CA 1
ATOM 3232 C C . GLU A 1 429 ? -7.32 30.016 -68.938 1 45.75 429 GLU A C 1
ATOM 3234 O O . GLU A 1 429 ? -8.367 30.078 -69.625 1 45.75 429 GLU A O 1
ATOM 3239 N N . GLU A 1 430 ? -7.199 30.625 -67.75 1 39.72 430 GLU A N 1
ATOM 3240 C CA . GLU A 1 430 ? -8.203 31.672 -67.625 1 39.72 430 GLU A CA 1
ATOM 3241 C C . GLU A 1 430 ? -7.844 32.875 -68.5 1 39.72 430 GLU A C 1
ATOM 3243 O O . GLU A 1 430 ? -6.695 33.344 -68.5 1 39.72 430 GLU A O 1
ATOM 3248 N N . GLU A 1 431 ? -8.641 33.062 -69.5 1 37.31 431 GLU A N 1
ATOM 3249 C CA . GLU A 1 431 ? -8.633 34.219 -70.438 1 37.31 431 GLU A CA 1
ATOM 3250 C C . GLU A 1 431 ? -8.383 35.5 -69.688 1 37.31 431 GLU A C 1
ATOM 3252 O O . GLU A 1 431 ? -8.969 35.75 -68.625 1 37.31 431 GLU A O 1
ATOM 3257 N N . LEU A 1 432 ? -7.156 35.969 -69.688 1 36.47 432 LEU A N 1
ATOM 3258 C CA . LEU A 1 432 ? -6.84 37.281 -69.125 1 36.47 432 LEU A CA 1
ATOM 3259 C C . LEU A 1 432 ? -7.938 38.281 -69.5 1 36.47 432 LEU A C 1
ATOM 3261 O O . LEU A 1 432 ? -8.422 38.312 -70.625 1 36.47 432 LEU A O 1
ATOM 3265 N N . PRO A 1 433 ? -8.82 38.656 -68.625 1 36.69 433 PRO A N 1
ATOM 3266 C CA . PRO A 1 433 ? -9.82 39.656 -69.062 1 36.69 433 PRO A CA 1
ATOM 3267 C C . PRO A 1 433 ? -9.211 40.781 -69.875 1 36.69 433 PRO A C 1
ATOM 3269 O O . PRO A 1 433 ? -8.047 41.125 -69.688 1 36.69 433 PRO A O 1
ATOM 3272 N N . GLY A 1 434 ? -9.508 40.906 -71.188 1 36.47 434 GLY A N 1
ATOM 3273 C CA . GLY A 1 434 ? -9.219 41.875 -72.25 1 36.47 434 GLY A CA 1
ATOM 3274 C C . GLY A 1 434 ? -9.25 43.312 -71.75 1 36.47 434 GLY A C 1
ATOM 3275 O O . GLY A 1 434 ? -9.367 44.25 -72.562 1 36.47 434 GLY A O 1
ATOM 3276 N N . GLU A 1 435 ? -9.266 43.438 -70.438 1 35.06 435 GLU A N 1
ATOM 3277 C CA . GLU A 1 435 ? -9.594 44.812 -70.062 1 35.06 435 GLU A CA 1
ATOM 3278 C C . GLU A 1 435 ? -8.57 45.781 -70.625 1 35.06 435 GLU A C 1
ATOM 3280 O O . GLU A 1 435 ? -8.688 47 -70.438 1 35.06 435 GLU A O 1
ATOM 3285 N N . LEU A 1 436 ? -7.406 45.25 -71.062 1 32.44 436 LEU A N 1
ATOM 3286 C CA . LEU A 1 436 ? -6.523 46.406 -71.312 1 32.44 436 LEU A CA 1
ATOM 3287 C C . LEU A 1 436 ? -7.039 47.25 -72.5 1 32.44 436 LEU A C 1
ATOM 3289 O O . LEU A 1 436 ? -6.355 48.156 -72.938 1 32.44 436 LEU A O 1
ATOM 3293 N N . SER A 1 437 ? -8.062 46.625 -73.188 1 31.5 437 SER A N 1
ATOM 3294 C CA . SER A 1 437 ? -8.281 47.312 -74.438 1 31.5 437 SER A CA 1
ATOM 3295 C C . SER A 1 437 ? -8.781 48.75 -74.188 1 31.5 437 SER A C 1
ATOM 3297 O O . SER A 1 437 ? -9.203 49.438 -75.125 1 31.5 437 SER A O 1
ATOM 3299 N N . ALA A 1 438 ? -9.242 49.031 -73 1 32.78 438 ALA A N 1
ATOM 3300 C CA . ALA A 1 438 ? -10.094 50.219 -73 1 32.78 438 ALA A CA 1
ATOM 3301 C C . ALA A 1 438 ? -9.32 51.469 -73.438 1 32.78 438 ALA A C 1
ATOM 3303 O O . ALA A 1 438 ? -9.898 52.531 -73.625 1 32.78 438 ALA A O 1
ATOM 3304 N N . GLY A 1 439 ? -7.988 51.469 -73.188 1 32.41 439 GLY A N 1
ATOM 3305 C CA . GLY A 1 439 ? -7.547 52.844 -73.188 1 32.41 439 GLY A CA 1
ATOM 3306 C C . GLY A 1 439 ? -7.668 53.469 -74.562 1 32.41 439 GLY A C 1
ATOM 3307 O O . GLY A 1 439 ? -7.637 54.688 -74.75 1 32.41 439 GLY A O 1
ATOM 3308 N N . VAL A 1 440 ? -7.199 52.688 -75.625 1 32.47 440 VAL A N 1
ATOM 3309 C CA . VAL A 1 440 ? -6.848 53.562 -76.75 1 32.47 440 VAL A CA 1
ATOM 3310 C C . VAL A 1 440 ? -8.109 53.969 -77.5 1 32.47 440 VAL A C 1
ATOM 3312 O O . VAL A 1 440 ? -8.766 53.125 -78.125 1 32.47 440 VAL A O 1
ATOM 3315 N N . ALA A 1 441 ? -9.07 54.688 -76.812 1 32.69 441 ALA A N 1
ATOM 3316 C CA . ALA A 1 441 ? -10.172 55.344 -77.5 1 32.69 441 ALA A CA 1
ATOM 3317 C C . ALA A 1 441 ? -9.688 56.094 -78.75 1 32.69 441 ALA A C 1
ATOM 3319 O O . ALA A 1 441 ? -8.836 56.969 -78.688 1 32.69 441 ALA A O 1
ATOM 3320 N N . ILE A 1 442 ? -9.492 55.438 -79.875 1 28.45 442 ILE A N 1
ATOM 3321 C CA . ILE A 1 442 ? -9.352 56.188 -81.125 1 28.45 442 ILE A CA 1
ATOM 3322 C C . ILE A 1 442 ? -10.555 57.094 -81.375 1 28.45 442 ILE A C 1
ATOM 3324 O O . ILE A 1 442 ? -11.688 56.625 -81.438 1 28.45 442 ILE A O 1
ATOM 3328 N N . VAL A 1 443 ? -10.562 58.281 -80.688 1 27.33 443 VAL A N 1
ATOM 3329 C CA . VAL A 1 443 ? -11.438 59.375 -81.062 1 27.33 443 VAL A CA 1
ATOM 3330 C C . VAL A 1 443 ? -11.406 59.594 -82.562 1 27.33 443 VAL A C 1
ATOM 3332 O O . VAL A 1 443 ? -10.352 59.812 -83.125 1 27.33 443 VAL A O 1
ATOM 3335 N N . LYS A 1 444 ? -12.227 58.812 -83.312 1 26.34 444 LYS A N 1
ATOM 3336 C CA . LYS A 1 444 ? -12.5 59.25 -84.688 1 26.34 444 LYS A CA 1
ATOM 3337 C C . LYS A 1 444 ? -12.984 60.719 -84.688 1 26.34 444 LYS A C 1
ATOM 3339 O O . LYS A 1 444 ? -13.867 61.094 -83.938 1 26.34 444 LYS A O 1
ATOM 3344 N N . LYS A 1 445 ? -12.453 61.531 -85.625 1 23.45 445 LYS A N 1
ATOM 3345 C CA . LYS A 1 445 ? -13.148 62.562 -86.438 1 23.45 445 LYS A CA 1
ATOM 3346 C C . LYS A 1 445 ? -14.328 61.938 -87.188 1 23.45 445 LYS A C 1
ATOM 3348 O O . LYS A 1 445 ? -14.219 60.875 -87.75 1 23.45 445 LYS A O 1
ATOM 3353 N N . MET B 1 1 ? 6.074 -13.398 66.375 1 26.56 1 MET B N 1
ATOM 3354 C CA . MET B 1 1 ? 6.676 -13.555 65.062 1 26.56 1 MET B CA 1
ATOM 3355 C C . MET B 1 1 ? 5.641 -13.312 63.938 1 26.56 1 MET B C 1
ATOM 3357 O O . MET B 1 1 ? 5.91 -13.562 62.75 1 26.56 1 MET B O 1
ATOM 3361 N N . LYS B 1 2 ? 4.336 -13.102 64.312 1 29.67 2 LYS B N 1
ATOM 3362 C CA . LYS B 1 2 ? 3.191 -12.969 63.375 1 29.67 2 LYS B CA 1
ATOM 3363 C C . LYS B 1 2 ? 3.178 -11.609 62.719 1 29.67 2 LYS B C 1
ATOM 3365 O O . LYS B 1 2 ? 2.273 -11.305 61.938 1 29.67 2 LYS B O 1
ATOM 3370 N N . ALA B 1 3 ? 3.922 -10.609 63.219 1 37.94 3 ALA B N 1
ATOM 3371 C CA . ALA B 1 3 ? 3.746 -9.234 62.75 1 37.94 3 ALA B CA 1
ATOM 3372 C C . ALA B 1 3 ? 4.285 -9.07 61.344 1 37.94 3 ALA B C 1
ATOM 3374 O O . ALA B 1 3 ? 4.105 -8.016 60.719 1 37.94 3 ALA B O 1
ATOM 3375 N N . THR B 1 4 ? 5.211 -10 60.938 1 37.44 4 THR B N 1
ATOM 3376 C CA . THR B 1 4 ? 5.969 -9.625 59.719 1 37.44 4 THR B CA 1
ATOM 3377 C C . THR B 1 4 ? 5.121 -9.797 58.469 1 37.44 4 THR B C 1
ATOM 3379 O O . THR B 1 4 ? 5.602 -9.57 57.375 1 37.44 4 THR B O 1
ATOM 3382 N N . LEU B 1 5 ? 3.93 -10.453 58.562 1 41.47 5 LEU B N 1
ATOM 3383 C CA . LEU B 1 5 ? 3.336 -10.828 57.281 1 41.47 5 LEU B CA 1
ATOM 3384 C C . LEU B 1 5 ? 2.67 -9.625 56.625 1 41.47 5 LEU B C 1
ATOM 3386 O O . LEU B 1 5 ? 2.225 -9.711 55.5 1 41.47 5 LEU B O 1
ATOM 3390 N N . LEU B 1 6 ? 2.361 -8.508 57.375 1 37.78 6 LEU B N 1
ATOM 3391 C CA . LEU B 1 6 ? 1.436 -7.547 56.812 1 37.78 6 LEU B CA 1
ATOM 3392 C C . LEU B 1 6 ? 2.146 -6.66 55.781 1 37.78 6 LEU B C 1
ATOM 3394 O O . LEU B 1 6 ? 1.503 -5.875 55.094 1 37.78 6 LEU B O 1
ATOM 3398 N N . SER B 1 7 ? 3.49 -6.5 55.875 1 36.5 7 SER B N 1
ATOM 3399 C CA . SER B 1 7 ? 4.031 -5.355 55.156 1 36.5 7 SER B CA 1
ATOM 3400 C C . SER B 1 7 ? 4.117 -5.641 53.656 1 36.5 7 SER B C 1
ATOM 3402 O O . SER B 1 7 ? 4.574 -4.793 52.875 1 36.5 7 SER B O 1
ATOM 3404 N N . THR B 1 8 ? 4.059 -6.918 53.25 1 41.56 8 THR B N 1
ATOM 3405 C CA . THR B 1 8 ? 4.477 -7.09 51.844 1 41.56 8 THR B CA 1
ATOM 3406 C C . THR B 1 8 ? 3.387 -6.613 50.906 1 41.56 8 THR B C 1
ATOM 3408 O O . THR B 1 8 ? 3.551 -6.684 49.688 1 41.56 8 THR B O 1
ATOM 3411 N N . LEU B 1 9 ? 2.146 -6.242 51.375 1 37.97 9 LEU B N 1
ATOM 3412 C CA . LEU B 1 9 ? 1.136 -6.012 50.344 1 37.97 9 LEU B CA 1
ATOM 3413 C C . LEU B 1 9 ? 1.353 -4.668 49.656 1 37.97 9 LEU B C 1
ATOM 3415 O O . LEU B 1 9 ? 0.586 -4.289 48.75 1 37.97 9 LEU B O 1
ATOM 3419 N N . ALA B 1 10 ? 2.133 -3.736 50.219 1 37.41 10 ALA B N 1
ATOM 3420 C CA . ALA B 1 10 ? 1.947 -2.371 49.719 1 37.41 10 ALA B CA 1
ATOM 3421 C C . ALA B 1 10 ? 2.49 -2.215 48.312 1 37.41 10 ALA B C 1
ATOM 3423 O O . ALA B 1 10 ? 2.299 -1.176 47.688 1 37.41 10 ALA B O 1
ATOM 3424 N N . VAL B 1 11 ? 3.521 -2.947 47.969 1 37.41 11 VAL B N 1
ATOM 3425 C CA . VAL B 1 11 ? 4.203 -2.432 46.812 1 37.41 11 VAL B CA 1
ATOM 3426 C C . VAL B 1 11 ? 3.373 -2.727 45.562 1 37.41 11 VAL B C 1
ATOM 3428 O O . VAL B 1 11 ? 3.918 -2.889 44.469 1 37.41 11 VAL B O 1
ATOM 3431 N N . LEU B 1 12 ? 2.146 -3.199 45.688 1 36.91 12 LEU B N 1
ATOM 3432 C CA . LEU B 1 12 ? 1.57 -3.211 44.344 1 36.91 12 LEU B CA 1
ATOM 3433 C C . LEU B 1 12 ? 1.506 -1.801 43.75 1 36.91 12 LEU B C 1
ATOM 3435 O O . LEU B 1 12 ? 0.535 -1.076 44 1 36.91 12 LEU B O 1
ATOM 3439 N N . A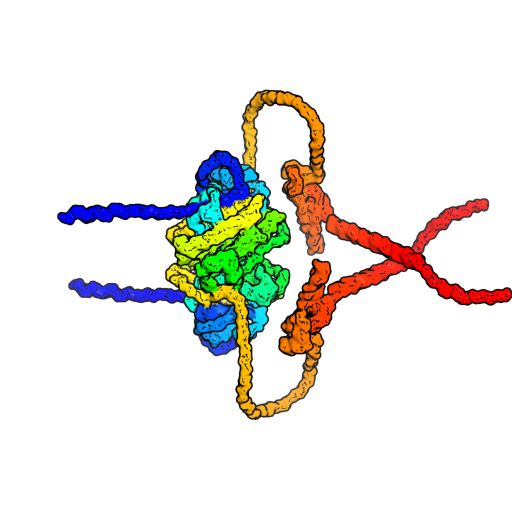LA B 1 13 ? 2.482 -0.952 44 1 35.03 13 ALA B N 1
ATOM 3440 C CA . ALA B 1 13 ? 2.471 0.328 43.281 1 35.03 13 ALA B CA 1
ATOM 3441 C C . ALA B 1 13 ? 1.884 0.18 41.906 1 35.03 13 ALA B C 1
ATOM 3443 O O . ALA B 1 13 ? 2.051 -0.859 41.25 1 35.03 13 ALA B O 1
ATOM 3444 N N . SER B 1 14 ? 0.919 1.021 41.562 1 34.47 14 SER B N 1
ATOM 3445 C CA . SER B 1 14 ? 0.162 1.3 40.344 1 34.47 14 SER B CA 1
ATOM 3446 C C . SER B 1 14 ? 1.074 1.342 39.125 1 34.47 14 SER B C 1
ATOM 3448 O O . SER B 1 14 ? 1.929 2.225 39.031 1 34.47 14 SER B O 1
ATOM 3450 N N . LEU B 1 15 ? 1.614 0.232 38.719 1 35.69 15 LEU B N 1
ATOM 3451 C CA . LEU B 1 15 ? 2.051 0.297 37.312 1 35.69 15 LEU B CA 1
ATOM 3452 C C . LEU B 1 15 ? 1.129 1.196 36.5 1 35.69 15 LEU B C 1
ATOM 3454 O O . LEU B 1 15 ? 0.022 0.793 36.125 1 35.69 15 LEU B O 1
ATOM 3458 N N . ARG B 1 16 ? 1.095 2.477 36.812 1 36.47 16 ARG B N 1
ATOM 3459 C CA . ARG B 1 16 ? 0.458 3.35 35.844 1 36.47 16 ARG B CA 1
ATOM 3460 C C . ARG B 1 16 ? 0.741 2.875 34.406 1 36.47 16 ARG B C 1
ATOM 3462 O O . ARG B 1 16 ? 1.89 2.6 34.062 1 36.47 16 ARG B O 1
ATOM 3469 N N . PRO B 1 17 ? -0.148 2.254 33.781 1 40.78 17 PRO B N 1
ATOM 3470 C CA . PRO B 1 17 ? 0.069 1.967 32.375 1 40.78 17 PRO B CA 1
ATOM 3471 C C . PRO B 1 17 ? 0.792 3.098 31.641 1 40.78 17 PRO B C 1
ATOM 3473 O O . PRO B 1 17 ? 0.572 4.273 31.953 1 40.78 17 PRO B O 1
ATOM 3476 N N . ALA B 1 18 ? 2.07 3.082 31.453 1 42.59 18 ALA B N 1
ATOM 3477 C CA . ALA B 1 18 ? 2.775 4.012 30.578 1 42.59 18 ALA B CA 1
ATOM 3478 C C . ALA B 1 18 ? 1.82 4.641 29.562 1 42.59 18 ALA B C 1
ATOM 3480 O O . ALA B 1 18 ? 1.11 3.936 28.844 1 42.59 18 ALA B O 1
ATOM 3481 N N . SER B 1 19 ? 1.129 5.762 29.922 1 48.5 19 SER B N 1
ATOM 3482 C CA . SER B 1 19 ? 0.282 6.562 29.047 1 48.5 19 SER B CA 1
ATOM 3483 C C . SER B 1 19 ? 0.753 6.484 27.594 1 48.5 19 SER B C 1
ATOM 3485 O O . SER B 1 19 ? 1.955 6.535 27.328 1 48.5 19 SER B O 1
ATOM 3487 N N . ALA B 1 20 ? -0.014 5.949 26.719 1 61.72 20 ALA B N 1
ATOM 3488 C CA . ALA B 1 20 ? 0.241 5.879 25.281 1 61.72 20 ALA B CA 1
ATOM 3489 C C . ALA B 1 20 ? 0.675 7.238 24.734 1 61.72 20 ALA B C 1
ATOM 3491 O O . ALA B 1 20 ? 0.079 8.266 25.062 1 61.72 20 ALA B O 1
ATOM 3492 N N . ALA B 1 21 ? 1.938 7.457 24.297 1 82.88 21 ALA B N 1
ATOM 3493 C CA . ALA B 1 21 ? 2.51 8.672 23.719 1 82.88 21 ALA B CA 1
ATOM 3494 C C . ALA B 1 21 ? 1.632 9.219 22.609 1 82.88 21 ALA B C 1
ATOM 3496 O O . ALA B 1 21 ? 1.009 8.453 21.859 1 82.88 21 ALA B O 1
ATOM 3497 N N . ASN B 1 22 ? 1.311 10.547 22.656 1 91.69 22 ASN B N 1
ATOM 3498 C CA . ASN B 1 22 ? 0.547 11.227 21.625 1 91.69 22 ASN B CA 1
ATOM 3499 C C . ASN B 1 22 ? 1.32 11.289 20.312 1 91.69 22 ASN B C 1
ATOM 3501 O O . ASN B 1 22 ? 2.551 11.227 20.312 1 91.69 22 ASN B O 1
ATOM 3505 N N . ALA B 1 23 ? 0.588 11.234 19.25 1 95.69 23 ALA B N 1
ATOM 3506 C CA . ALA B 1 23 ? 1.234 11.438 17.969 1 95.69 23 ALA B CA 1
ATOM 3507 C C . ALA B 1 23 ? 1.585 12.914 17.75 1 95.69 23 ALA B C 1
ATOM 3509 O O . ALA B 1 23 ? 0.716 13.781 17.844 1 95.69 23 ALA B O 1
ATOM 3510 N N . ALA B 1 24 ? 2.82 13.25 17.438 1 96.56 24 ALA B N 1
ATOM 3511 C CA . ALA B 1 24 ? 3.307 14.617 17.312 1 96.56 24 ALA B CA 1
ATOM 3512 C C . ALA B 1 24 ? 3.283 15.062 15.844 1 96.56 24 ALA B C 1
ATOM 3514 O O . ALA B 1 24 ? 3.721 14.328 14.961 1 96.56 24 ALA B O 1
ATOM 3515 N N . PHE B 1 25 ? 2.766 16.266 15.586 1 97 25 PHE B N 1
ATOM 3516 C CA . PHE B 1 25 ? 2.717 16.812 14.234 1 97 25 PHE B CA 1
ATOM 3517 C C . PHE B 1 25 ? 3.453 18.141 14.156 1 97 25 PHE B C 1
ATOM 3519 O O . PHE B 1 25 ? 3.262 19.016 15.008 1 97 25 PHE B O 1
ATOM 3526 N N . TYR B 1 26 ? 4.32 18.219 13.164 1 96.06 26 TYR B N 1
ATOM 3527 C CA . TYR B 1 26 ? 5.098 19.406 12.836 1 96.06 26 TYR B CA 1
ATOM 3528 C C . TYR B 1 26 ? 4.648 20.016 11.516 1 96.06 26 TYR B C 1
ATOM 3530 O O . TYR B 1 26 ? 4.492 19.297 10.523 1 96.06 26 TYR B O 1
ATOM 3538 N N . THR B 1 27 ? 4.367 21.312 11.547 1 94.12 27 THR B N 1
ATOM 3539 C CA . THR B 1 27 ? 3.852 21.938 10.336 1 94.12 27 THR B CA 1
ATOM 3540 C C . THR B 1 27 ? 4.629 23.219 10.016 1 94.12 27 THR B C 1
ATOM 3542 O O . THR B 1 27 ? 5.172 23.859 10.914 1 94.12 27 THR B O 1
ATOM 3545 N N . TRP B 1 28 ? 4.762 23.5 8.758 1 91.75 28 TRP B N 1
ATOM 3546 C CA . TRP B 1 28 ? 5.34 24.734 8.242 1 91.75 28 TRP B CA 1
ATOM 3547 C C . TRP B 1 28 ? 4.477 25.312 7.133 1 91.75 28 TRP B C 1
ATOM 3549 O O . TRP B 1 28 ? 3.939 24.578 6.305 1 91.75 28 TRP B O 1
ATOM 3559 N N . PRO B 1 29 ? 4.297 26.562 6.926 1 89.19 29 PRO B N 1
ATOM 3560 C CA . PRO B 1 29 ? 4.77 27.609 7.836 1 89.19 29 PRO B CA 1
ATOM 3561 C C . PRO B 1 29 ? 3.893 27.75 9.078 1 89.19 29 PRO B C 1
ATOM 3563 O O . PRO B 1 29 ? 2.773 27.234 9.109 1 89.19 29 PRO B O 1
ATOM 3566 N N . ASN B 1 30 ? 4.465 28.25 10.102 1 84.44 30 ASN B N 1
ATOM 3567 C CA . ASN B 1 30 ? 3.707 28.531 11.312 1 84.44 30 ASN B CA 1
ATOM 3568 C C . ASN B 1 30 ? 3.758 30.016 11.68 1 84.44 30 ASN B C 1
ATOM 3570 O O . ASN B 1 30 ? 4.723 30.703 11.344 1 84.44 30 ASN B O 1
ATOM 3574 N N . SER B 1 31 ? 2.486 30.531 12.086 1 69 31 SER B N 1
ATOM 3575 C CA . SER B 1 31 ? 2.469 31.922 12.523 1 69 31 SER B CA 1
ATOM 3576 C C . SER B 1 31 ? 3.363 32.125 13.742 1 69 31 SER B C 1
ATOM 3578 O O . SER B 1 31 ? 3.49 31.234 14.586 1 69 31 SER B O 1
ATOM 3580 N N . VAL B 1 32 ? 4.398 33.031 13.664 1 57.69 32 VAL B N 1
ATOM 3581 C CA . VAL B 1 32 ? 5.297 33.375 14.758 1 57.69 32 VAL B CA 1
ATOM 3582 C C . VAL B 1 32 ? 4.48 33.875 15.961 1 57.69 32 VAL B C 1
ATOM 3584 O O . VAL B 1 32 ? 3.848 34.938 15.898 1 57.69 32 VAL B O 1
ATOM 3587 N N . SER B 1 33 ? 3.525 33.156 16.406 1 51.72 33 SER B N 1
ATOM 3588 C CA . SER B 1 33 ? 2.861 33.844 17.516 1 51.72 33 SER B CA 1
ATOM 3589 C C . SER B 1 33 ? 3.791 33.969 18.719 1 51.72 33 SER B C 1
ATOM 3591 O O . SER B 1 33 ? 4.434 33 19.125 1 51.72 33 SER B O 1
ATOM 3593 N N . THR B 1 34 ? 4.238 35.156 19.031 1 48.72 34 THR B N 1
ATOM 3594 C CA . THR B 1 34 ? 4.895 35.562 20.266 1 48.72 34 THR B CA 1
ATOM 3595 C C . THR B 1 34 ? 4.301 34.844 21.469 1 48.72 34 THR B C 1
ATOM 3597 O O . THR B 1 34 ? 4.98 34.625 22.484 1 48.72 34 THR B O 1
ATOM 3600 N N . ASP B 1 35 ? 2.914 34.625 21.547 1 48.03 35 ASP B N 1
ATOM 3601 C CA . ASP B 1 35 ? 2.254 34.156 22.766 1 48.03 35 ASP B CA 1
ATOM 3602 C C . ASP B 1 35 ? 1.987 32.656 22.703 1 48.03 35 ASP B C 1
ATOM 3604 O O . ASP B 1 35 ? 1.087 32.156 23.391 1 48.03 35 ASP B O 1
ATOM 3608 N N . ARG B 1 36 ? 2.408 31.922 21.734 1 54.66 36 ARG B N 1
ATOM 3609 C CA . ARG B 1 36 ? 2.064 30.5 21.719 1 54.66 36 ARG B CA 1
ATOM 3610 C C . ARG B 1 36 ? 2.533 29.812 23 1 54.66 36 ARG B C 1
ATOM 3612 O O . ARG B 1 36 ? 3.691 29.953 23.391 1 54.66 36 ARG B O 1
ATOM 3619 N N . SER B 1 37 ? 1.637 29.406 23.75 1 57 37 SER B N 1
ATOM 3620 C CA . SER B 1 37 ? 1.932 28.609 24.938 1 57 37 SER B CA 1
ATOM 3621 C C . SER B 1 37 ? 3.012 27.578 24.656 1 57 37 SER B C 1
ATOM 3623 O O . SER B 1 37 ? 3.154 27.125 23.516 1 57 37 SER B O 1
ATOM 3625 N N . GLU B 1 38 ? 4.027 27.453 25.484 1 66.31 38 GLU B N 1
ATOM 3626 C CA . GLU B 1 38 ? 5.184 26.578 25.5 1 66.31 38 GLU B CA 1
ATOM 3627 C C . GLU B 1 38 ? 4.777 25.125 25.25 1 66.31 38 GLU B C 1
ATOM 3629 O O . GLU B 1 38 ? 5.59 24.312 24.797 1 66.31 38 GLU B O 1
ATOM 3634 N N . LYS B 1 39 ? 3.381 24.828 25.281 1 82.44 39 LYS B N 1
ATOM 3635 C CA . LYS B 1 39 ? 2.992 23.422 25.141 1 82.44 39 LYS B CA 1
ATOM 3636 C C . LYS B 1 39 ? 2.184 23.203 23.859 1 82.44 39 LYS B C 1
ATOM 3638 O O . LYS B 1 39 ? 1.339 24.031 23.5 1 82.44 39 LYS B O 1
ATOM 3643 N N . PRO B 1 40 ? 2.395 22.219 23.172 1 90.56 40 PRO B N 1
ATOM 3644 C CA . PRO B 1 40 ? 1.623 21.906 21.969 1 90.56 40 PRO B CA 1
ATOM 3645 C C . PRO B 1 40 ? 0.138 21.688 22.25 1 90.56 40 PRO B C 1
ATOM 3647 O O . PRO B 1 40 ? -0.224 21.234 23.344 1 90.56 40 PRO B O 1
ATOM 3650 N N . GLU B 1 41 ? -0.662 22.125 21.344 1 92.12 41 GLU B N 1
ATOM 3651 C CA . GLU B 1 41 ? -2.09 21.844 21.453 1 92.12 41 GLU B CA 1
ATOM 3652 C C . GLU B 1 41 ? -2.361 20.344 21.344 1 92.12 41 GLU B C 1
ATOM 3654 O O . GLU B 1 41 ? -1.825 19.672 20.453 1 92.12 41 GLU B O 1
ATOM 3659 N N . VAL B 1 42 ? -3.117 19.828 22.281 1 94.5 42 VAL B N 1
ATOM 3660 C CA . VAL B 1 42 ? -3.523 18.422 22.203 1 94.5 42 VAL B CA 1
ATOM 3661 C C . VAL B 1 42 ? -4.906 18.312 21.562 1 94.5 42 VAL B C 1
ATOM 3663 O O . VAL B 1 42 ? -5.883 18.859 22.094 1 94.5 42 VAL B O 1
ATOM 3666 N N . LEU B 1 43 ? -4.973 17.672 20.469 1 94.75 43 LEU B N 1
ATOM 3667 C CA . LEU B 1 43 ? -6.191 17.578 19.688 1 94.75 43 LEU B CA 1
ATOM 3668 C C . LEU B 1 43 ? -6.805 16.188 19.781 1 94.75 43 LEU B C 1
ATOM 3670 O O . LEU B 1 43 ? -6.082 15.195 19.891 1 94.75 43 LEU B O 1
ATOM 3674 N N . SER B 1 44 ? -8.164 16.156 19.75 1 92.25 44 SER B N 1
ATOM 3675 C CA . SER B 1 44 ? -8.859 14.883 19.562 1 92.25 44 SER B CA 1
ATOM 3676 C C . SER B 1 44 ? -8.68 14.336 18.156 1 92.25 44 SER B C 1
ATOM 3678 O O . SER B 1 44 ? -8.102 15.008 17.297 1 92.25 44 SER B O 1
ATOM 3680 N N . HIS B 1 45 ? -9.133 13.148 17.922 1 92.25 45 HIS B N 1
ATOM 3681 C CA . HIS B 1 45 ? -9.047 12.539 16.594 1 92.25 45 HIS B CA 1
ATOM 3682 C C . HIS B 1 45 ? -9.758 13.398 15.547 1 92.25 45 HIS B C 1
ATOM 3684 O O . HIS B 1 45 ? -9.203 13.664 14.477 1 92.25 45 HIS B O 1
ATOM 3690 N N . LEU B 1 46 ? -10.961 13.844 15.867 1 90.56 46 LEU B N 1
ATOM 3691 C CA . LEU B 1 46 ? -11.719 14.703 14.961 1 90.56 46 LEU B CA 1
ATOM 3692 C C . LEU B 1 46 ? -10.977 16 14.695 1 90.56 46 LEU B C 1
ATOM 3694 O O . LEU B 1 46 ? -10.836 16.422 13.547 1 90.56 46 LEU B O 1
ATOM 3698 N N . GLU B 1 47 ? -10.477 16.609 15.75 1 92.56 47 GLU B N 1
ATOM 3699 C CA . GLU B 1 47 ? -9.75 17.875 15.617 1 92.56 47 GLU B CA 1
ATOM 3700 C C . GLU B 1 47 ? -8.477 17.703 14.805 1 92.56 47 GLU B C 1
ATOM 3702 O O . GLU B 1 47 ? -8.086 18.578 14.039 1 92.56 47 GLU B O 1
ATOM 3707 N N . GLY B 1 48 ? -7.773 16.578 15.039 1 94.31 48 GLY B N 1
ATOM 3708 C CA . GLY B 1 48 ? -6.59 16.281 14.242 1 94.31 48 GLY B CA 1
ATOM 3709 C C . GLY B 1 48 ? -6.867 16.219 12.758 1 94.31 48 GLY B C 1
ATOM 3710 O O . GLY B 1 48 ? -6.133 16.797 11.961 1 94.31 48 GLY B O 1
ATOM 3711 N N . ARG B 1 49 ? -7.91 15.523 12.391 1 93.94 49 ARG B N 1
ATOM 3712 C CA . ARG B 1 49 ? -8.328 15.453 10.992 1 93.94 49 ARG B CA 1
ATOM 3713 C C . ARG B 1 49 ? -8.617 16.844 10.438 1 93.94 49 ARG B C 1
ATOM 3715 O O . ARG B 1 49 ? -8.172 17.188 9.344 1 93.94 49 ARG B O 1
ATOM 3722 N N . LEU B 1 50 ? -9.359 17.625 11.227 1 91.62 50 LEU B N 1
ATOM 3723 C CA . LEU B 1 50 ? -9.75 18.953 10.773 1 91.62 50 LEU B CA 1
ATOM 3724 C C . LEU B 1 50 ? -8.523 19.859 10.625 1 91.62 50 LEU B C 1
ATOM 3726 O O . LEU B 1 50 ? -8.453 20.672 9.688 1 91.62 50 LEU B O 1
ATOM 3730 N N . ALA B 1 51 ? -7.617 19.75 11.547 1 92.31 51 ALA B N 1
ATOM 3731 C CA . ALA B 1 51 ? -6.395 20.547 11.469 1 92.31 51 ALA B CA 1
ATOM 3732 C C . ALA B 1 51 ? -5.605 20.203 10.203 1 92.31 51 ALA B C 1
ATOM 3734 O O . ALA B 1 51 ? -5.148 21.109 9.492 1 92.31 51 ALA B O 1
ATOM 3735 N N . LEU B 1 52 ? -5.477 18.922 9.922 1 93.81 52 LEU B N 1
ATOM 3736 C CA . LEU B 1 52 ? -4.742 18.484 8.742 1 93.81 52 LEU B CA 1
ATOM 3737 C C . LEU B 1 52 ? -5.461 18.922 7.465 1 93.81 52 LEU B C 1
ATOM 3739 O O . LEU B 1 52 ? -4.828 19.391 6.52 1 93.81 52 LEU B O 1
ATOM 3743 N N . ALA B 1 53 ? -6.746 18.734 7.461 1 91.75 53 ALA B N 1
ATOM 3744 C CA . ALA B 1 53 ? -7.539 19.156 6.309 1 91.75 53 ALA B CA 1
ATOM 3745 C C . ALA B 1 53 ? -7.379 20.656 6.047 1 91.75 53 ALA B C 1
ATOM 3747 O O . ALA B 1 53 ? -7.246 21.078 4.895 1 91.75 53 ALA B O 1
ATOM 3748 N N . SER B 1 54 ? -7.355 21.375 7.09 1 89.31 54 SER B N 1
ATOM 3749 C CA . SER B 1 54 ? -7.211 22.828 6.957 1 89.31 54 SER B CA 1
ATOM 3750 C C . SER B 1 54 ? -5.848 23.203 6.387 1 89.31 54 SER B C 1
ATOM 3752 O O . SER B 1 54 ? -5.75 24.031 5.484 1 89.31 54 SER B O 1
ATOM 3754 N N . ARG B 1 55 ? -4.848 22.531 6.883 1 89.81 55 ARG B N 1
ATOM 3755 C CA . ARG B 1 55 ? -3.486 22.812 6.434 1 89.81 55 ARG B CA 1
ATOM 3756 C C . ARG B 1 55 ? -3.316 22.469 4.957 1 89.81 55 ARG B C 1
ATOM 3758 O O . ARG B 1 55 ? -2.52 23.094 4.254 1 89.81 55 ARG B O 1
ATOM 3765 N N . LEU B 1 56 ? -4.125 21.547 4.508 1 91.5 56 LEU B N 1
ATOM 3766 C CA . LEU B 1 56 ? -3.998 21.078 3.135 1 91.5 56 LEU B CA 1
ATOM 3767 C C . LEU B 1 56 ? -4.996 21.781 2.221 1 91.5 56 LEU B C 1
ATOM 3769 O O . LEU B 1 56 ? -5.062 21.484 1.025 1 91.5 56 LEU B O 1
ATOM 3773 N N . GLY B 1 57 ? -5.773 22.641 2.783 1 87.5 57 GLY B N 1
ATOM 3774 C CA . GLY B 1 57 ? -6.789 23.344 2.008 1 87.5 57 GLY B CA 1
ATOM 3775 C C . GLY B 1 57 ? -7.973 22.453 1.65 1 87.5 57 GLY B C 1
ATOM 3776 O O . GLY B 1 57 ? -8.562 22.594 0.577 1 87.5 57 GLY B O 1
ATOM 3777 N N . LEU B 1 58 ? -8.258 21.531 2.494 1 89 58 LEU B N 1
ATOM 3778 C CA . LEU B 1 58 ? -9.289 20.547 2.172 1 89 58 LEU B CA 1
ATOM 3779 C C . LEU B 1 58 ? -10.469 20.656 3.135 1 89 58 LEU B C 1
ATOM 3781 O O . LEU B 1 58 ? -11.281 19.734 3.23 1 89 58 LEU B O 1
ATOM 3785 N N . SER B 1 59 ? -10.648 21.719 3.836 1 87 59 SER B N 1
ATOM 3786 C CA . SER B 1 59 ? -11.664 21.891 4.871 1 87 59 SER B CA 1
ATOM 3787 C C . SER B 1 59 ? -13.07 21.781 4.293 1 87 59 SER B C 1
ATOM 3789 O O . SER B 1 59 ? -14.016 21.438 5.004 1 87 59 SER B O 1
ATOM 3791 N N . GLN B 1 60 ? -13.227 22.016 3.045 1 85.5 60 GLN B N 1
ATOM 3792 C CA . GLN B 1 60 ? -14.531 22.016 2.4 1 85.5 60 GLN B CA 1
ATOM 3793 C C . GLN B 1 60 ? -15.172 20.641 2.449 1 85.5 60 GLN B C 1
ATOM 3795 O O . GLN B 1 60 ? -16.391 20.5 2.297 1 85.5 60 GLN B O 1
ATOM 3800 N N . PHE B 1 61 ? -14.398 19.656 2.633 1 86.19 61 PHE B N 1
ATOM 3801 C CA . PHE B 1 61 ? -14.93 18.297 2.627 1 86.19 61 PHE B CA 1
ATOM 3802 C C . PHE B 1 61 ? -15.258 17.828 4.043 1 86.19 61 PHE B C 1
ATOM 3804 O O . PHE B 1 61 ? -15.727 16.719 4.246 1 86.19 61 PHE B O 1
ATOM 3811 N N . HIS B 1 62 ? -15.031 18.719 4.984 1 87.06 62 HIS B N 1
ATOM 3812 C CA . HIS B 1 62 ? -15.188 18.312 6.379 1 87.06 62 HIS B CA 1
ATOM 3813 C C . HIS B 1 62 ? -16.109 19.281 7.125 1 87.06 62 HIS B C 1
ATOM 3815 O O . HIS B 1 62 ? -16.25 20.438 6.746 1 87.06 62 HIS B O 1
ATOM 3821 N N . GLN B 1 63 ? -16.797 18.75 8.156 1 83.25 63 GLN B N 1
ATOM 3822 C CA . GLN B 1 63 ? -17.672 19.547 9.008 1 83.25 63 GLN B CA 1
ATOM 3823 C C . GLN B 1 63 ? -17.141 19.625 10.43 1 83.25 63 GLN B C 1
ATOM 3825 O O . GLN B 1 63 ? -16.531 18.688 10.93 1 83.25 63 GLN B O 1
ATOM 3830 N N . LEU B 1 64 ? -17.516 20.859 10.906 1 83.5 64 LEU B N 1
ATOM 3831 C CA . LEU B 1 64 ? -17.156 21.016 12.312 1 83.5 64 LEU B CA 1
ATOM 3832 C C . LEU B 1 64 ? -18.016 20.125 13.195 1 83.5 64 LEU B C 1
ATOM 3834 O O . LEU B 1 64 ? -19.25 20.125 13.07 1 83.5 64 LEU B O 1
ATOM 3838 N N . GLY B 1 65 ? -17.531 19.016 13.672 1 76 65 GLY B N 1
ATOM 3839 C CA . GLY B 1 65 ? -18.25 18.094 14.531 1 76 65 GLY B CA 1
ATOM 3840 C C . GLY B 1 65 ? -18.516 18.656 15.914 1 76 65 GLY B C 1
ATOM 3841 O O . GLY B 1 65 ? -17.922 19.656 16.312 1 76 65 GLY B O 1
ATOM 3842 N N . THR B 1 66 ? -19.484 17.906 16.531 1 79.25 66 THR B N 1
ATOM 3843 C CA . THR B 1 66 ? -19.797 18.281 17.906 1 79.25 66 THR B CA 1
ATOM 3844 C C . THR B 1 66 ? -18.594 18.047 18.812 1 79.25 66 THR B C 1
ATOM 3846 O O . THR B 1 66 ? -17.938 17.016 18.703 1 79.25 66 THR B O 1
ATOM 3849 N N . GLY B 1 67 ? -18.141 19.125 19.547 1 79.31 67 GLY B N 1
ATOM 3850 C CA . GLY B 1 67 ? -17.078 18.953 20.531 1 79.31 67 GLY B CA 1
ATOM 3851 C C . GLY B 1 67 ? -15.742 19.5 20.062 1 79.31 67 GLY B C 1
ATOM 3852 O O . GLY B 1 67 ? -14.781 19.547 20.828 1 79.31 67 GLY B O 1
ATOM 3853 N N . SER B 1 68 ? -15.82 19.859 18.797 1 85.62 68 SER B N 1
ATOM 3854 C CA . SER B 1 68 ? -14.562 20.438 18.312 1 85.62 68 SER B CA 1
ATOM 3855 C C . SER B 1 68 ? -14.375 21.859 18.828 1 85.62 68 SER B C 1
ATOM 3857 O O . SER B 1 68 ? -15.328 22.625 18.922 1 85.62 68 SER B O 1
ATOM 3859 N N . ASP B 1 69 ? -13.164 22.141 19.25 1 88 69 ASP B N 1
ATOM 3860 C CA . ASP B 1 69 ? -12.789 23.484 19.703 1 88 69 ASP B CA 1
ATOM 3861 C C . ASP B 1 69 ? -12.203 24.297 18.547 1 88 69 ASP B C 1
ATOM 3863 O O . ASP B 1 69 ? -11.055 24.078 18.156 1 88 69 ASP B O 1
ATOM 3867 N N . VAL B 1 70 ? -12.898 25.266 18.141 1 85.69 70 VAL B N 1
ATOM 3868 C CA . VAL B 1 70 ? -12.523 26.062 16.969 1 85.69 70 VAL B CA 1
ATOM 3869 C C . VAL B 1 70 ? -11.273 26.875 17.266 1 85.69 70 VAL B C 1
ATOM 3871 O O . VAL B 1 70 ? -10.453 27.109 16.375 1 85.69 70 VAL B O 1
ATOM 3874 N N . ASN B 1 71 ? -11.117 27.266 18.484 1 85.06 71 ASN B N 1
ATOM 3875 C CA . ASN B 1 71 ? -9.938 28.031 18.859 1 85.06 71 ASN B CA 1
ATOM 3876 C C . ASN B 1 71 ? -8.656 27.219 18.703 1 85.06 71 ASN B C 1
ATOM 3878 O O . ASN B 1 71 ? -7.637 27.734 18.234 1 85.06 71 ASN B O 1
ATOM 3882 N N . LYS B 1 72 ? -8.758 25.969 19.125 1 87.75 72 LYS B N 1
ATOM 3883 C CA . LYS B 1 72 ? -7.605 25.094 18.938 1 87.75 72 LYS B CA 1
ATOM 3884 C C . LYS B 1 72 ? -7.254 24.953 17.453 1 87.75 72 LYS B C 1
ATOM 3886 O O . LYS B 1 72 ? -6.078 24.984 17.094 1 87.75 72 LYS B O 1
ATOM 3891 N N . LEU B 1 73 ? -8.266 24.797 16.672 1 89.62 73 LEU B N 1
ATOM 3892 C CA . LEU B 1 73 ? -8.07 24.641 15.234 1 89.62 73 LEU B CA 1
ATOM 3893 C C . LEU B 1 73 ? -7.453 25.891 14.625 1 89.62 73 LEU B C 1
ATOM 3895 O O . LEU B 1 73 ? -6.605 25.797 13.734 1 89.62 73 LEU B O 1
ATOM 3899 N N . GLN B 1 74 ? -7.809 27.047 15.078 1 84.5 74 GLN B N 1
ATOM 3900 C CA . GLN B 1 74 ? -7.258 28.297 14.578 1 84.5 74 GLN B CA 1
ATOM 3901 C C . GLN B 1 74 ? -5.797 28.469 14.992 1 84.5 74 GLN B C 1
ATOM 3903 O O . GLN B 1 74 ? -4.984 29 14.234 1 84.5 74 GLN B O 1
ATOM 3908 N N . ASN B 1 75 ? -5.52 28 16.156 1 85.12 75 ASN B N 1
ATOM 3909 C CA . ASN B 1 75 ? -4.164 28.141 16.672 1 85.12 75 ASN B CA 1
ATOM 3910 C C . ASN B 1 75 ? -3.168 27.312 15.875 1 85.12 75 ASN B C 1
ATOM 3912 O O . ASN B 1 75 ? -1.989 27.656 15.789 1 85.12 75 ASN B O 1
ATOM 3916 N N . VAL B 1 76 ? -3.688 26.188 15.312 1 89.38 76 VAL B N 1
ATOM 3917 C CA . VAL B 1 76 ? -2.75 25.297 14.633 1 89.38 76 VAL B CA 1
ATOM 3918 C C . VAL B 1 76 ? -2.871 25.469 13.125 1 89.38 76 VAL B C 1
ATOM 3920 O O . VAL B 1 76 ? -2.184 24.781 12.359 1 89.38 76 VAL B O 1
ATOM 3923 N N . ALA B 1 77 ? -3.68 26.359 12.711 1 85.06 77 ALA B N 1
ATOM 3924 C CA . ALA B 1 77 ? -3.898 26.609 11.289 1 85.06 77 ALA B CA 1
ATOM 3925 C C . ALA B 1 77 ? -2.709 27.344 10.664 1 85.06 77 ALA B C 1
ATOM 3927 O O . ALA B 1 77 ? -1.892 27.922 11.383 1 85.06 77 ALA B O 1
ATOM 3928 N N . SER B 1 78 ? -2.598 27.203 9.383 1 82.31 78 SER B N 1
ATOM 3929 C CA . SER B 1 78 ? -1.591 27.969 8.656 1 82.31 78 SER B CA 1
ATOM 3930 C C . SER B 1 78 ? -1.887 29.469 8.711 1 82.31 78 SER B C 1
ATOM 3932 O O . SER B 1 78 ? -3.049 29.875 8.727 1 82.31 78 SER B O 1
ATOM 3934 N N . PRO B 1 79 ? -0.857 30.297 8.836 1 76.75 79 PRO B N 1
ATOM 3935 C CA . PRO B 1 79 ? -1.084 31.734 8.844 1 76.75 79 PRO B CA 1
ATOM 3936 C C . PRO B 1 79 ? -1.837 32.219 7.609 1 76.75 79 PRO B C 1
ATOM 3938 O O . PRO B 1 79 ? -2.465 33.281 7.648 1 76.75 79 PRO B O 1
ATOM 3941 N N . ARG B 1 80 ? -1.731 31.484 6.609 1 69 80 ARG B N 1
ATOM 3942 C CA . ARG B 1 80 ? -2.385 31.891 5.371 1 69 80 ARG B CA 1
ATOM 3943 C C . ARG B 1 80 ? -3.877 31.562 5.406 1 69 80 ARG B C 1
ATOM 3945 O O . ARG B 1 80 ? -4.648 32.094 4.594 1 69 80 ARG B O 1
ATOM 3952 N N . MET B 1 81 ? -4.125 30.672 6.301 1 62.06 81 MET B N 1
ATOM 3953 C CA . MET B 1 81 ? -5.527 30.266 6.375 1 62.06 81 MET B CA 1
ATOM 3954 C C . MET B 1 81 ? -6.246 31 7.504 1 62.06 81 MET B C 1
ATOM 3956 O O . MET B 1 81 ? -5.914 30.812 8.68 1 62.06 81 MET B O 1
ATOM 3960 N N . ARG B 1 82 ? -7.062 32.031 7.223 1 52.88 82 ARG B N 1
ATOM 3961 C CA . ARG B 1 82 ? -7.719 32.844 8.242 1 52.88 82 ARG B CA 1
ATOM 3962 C C . ARG B 1 82 ? -8.836 32.062 8.93 1 52.88 82 ARG B C 1
ATOM 3964 O O . ARG B 1 82 ? -8.906 32.031 10.156 1 52.88 82 ARG B O 1
ATOM 3971 N N . LEU B 1 83 ? -9.797 31.531 7.988 1 56.03 83 LEU B N 1
ATOM 3972 C CA . LEU B 1 83 ? -10.922 30.797 8.562 1 56.03 83 LEU B CA 1
ATOM 3973 C C . LEU B 1 83 ? -10.945 29.359 8.047 1 56.03 83 LEU B C 1
ATOM 3975 O O . LEU B 1 83 ? -10.562 29.094 6.91 1 56.03 83 LEU B O 1
ATOM 3979 N N . TRP B 1 84 ? -11.164 28.375 9.031 1 56.62 84 TRP B N 1
ATOM 3980 C CA . TRP B 1 84 ? -11.266 26.953 8.711 1 56.62 84 TRP B CA 1
ATOM 3981 C C . TRP B 1 84 ? -12.117 26.75 7.461 1 56.62 84 TRP B C 1
ATOM 3983 O O . TRP B 1 84 ? -11.875 25.828 6.684 1 56.62 84 TRP B O 1
ATOM 3993 N N . THR B 1 85 ? -13.117 27.641 7.324 1 54.06 85 THR B N 1
ATOM 3994 C CA . THR B 1 85 ? -14.078 27.484 6.238 1 54.06 85 THR B CA 1
ATOM 3995 C C . THR B 1 85 ? -13.547 28.094 4.945 1 54.06 85 THR B C 1
ATOM 3997 O O . THR B 1 85 ? -14.18 28 3.893 1 54.06 85 THR B O 1
ATOM 4000 N N . ASP B 1 86 ? -12.391 28.734 5.051 1 54.25 86 ASP B N 1
ATOM 4001 C CA . ASP B 1 86 ? -11.93 29.469 3.875 1 54.25 86 ASP B CA 1
ATOM 4002 C C . ASP B 1 86 ? -11.453 28.516 2.781 1 54.25 86 ASP B C 1
ATOM 4004 O O . ASP B 1 86 ? -10.898 27.453 3.072 1 54.25 86 ASP B O 1
ATOM 4008 N N . LYS B 1 87 ? -12.148 28.547 1.644 1 51.47 87 LYS B N 1
ATOM 4009 C CA . LYS B 1 87 ? -11.641 27.828 0.475 1 51.47 87 LYS B CA 1
ATOM 4010 C C . LYS B 1 87 ? -10.227 28.281 0.126 1 51.47 87 LYS B C 1
ATOM 4012 O O . LYS B 1 87 ? -10.023 29.406 -0.345 1 51.47 87 LYS B O 1
ATOM 4017 N N . SER B 1 88 ? -9.281 28.125 0.938 1 53.5 88 SER B N 1
ATOM 4018 C CA . SER B 1 88 ? -8 28.641 0.489 1 53.5 88 SER B CA 1
ATOM 4019 C C . SER B 1 88 ? -7.383 27.766 -0.587 1 53.5 88 SER B C 1
ATOM 4021 O O . SER B 1 88 ? -7.77 26.594 -0.735 1 53.5 88 SER B O 1
ATOM 4023 N N . ASP B 1 89 ? -6.715 28.422 -1.585 1 54.47 89 ASP B N 1
ATOM 4024 C CA . ASP B 1 89 ? -5.832 27.891 -2.619 1 54.47 89 ASP B CA 1
ATOM 4025 C C . ASP B 1 89 ? -4.91 26.812 -2.053 1 54.47 89 ASP B C 1
ATOM 4027 O O . ASP B 1 89 ? -4.207 27.047 -1.067 1 54.47 89 ASP B O 1
ATOM 4031 N N . VAL B 1 90 ? -5.297 25.656 -2.244 1 59.41 90 VAL B N 1
ATOM 4032 C CA . VAL B 1 90 ? -4.477 24.516 -1.881 1 59.41 90 VAL B CA 1
ATOM 4033 C C . VAL B 1 90 ? -3.062 24.688 -2.43 1 59.41 90 VAL B C 1
ATOM 4035 O O . VAL B 1 90 ? -2.867 24.781 -3.645 1 59.41 90 VAL B O 1
ATOM 4038 N N . ASP B 1 91 ? -2.086 25.328 -1.65 1 71.25 91 ASP B N 1
ATOM 4039 C CA . ASP B 1 91 ? -0.733 25.141 -2.16 1 71.25 91 ASP B CA 1
ATOM 4040 C C . ASP B 1 91 ? -0.261 23.703 -1.93 1 71.25 91 ASP B C 1
ATOM 4042 O O . ASP B 1 91 ? -0.702 23.047 -0.986 1 71.25 91 ASP B O 1
ATOM 4046 N N . GLY B 1 92 ? 0.491 23.234 -2.955 1 90 92 GLY B N 1
ATOM 4047 C CA . GLY B 1 92 ? 1.149 21.953 -2.791 1 90 92 GLY B CA 1
ATOM 4048 C C . GLY B 1 92 ? 1.854 21.812 -1.455 1 90 92 GLY B C 1
ATOM 4049 O O . GLY B 1 92 ? 2.287 22.797 -0.867 1 90 92 GLY B O 1
ATOM 4050 N N . THR B 1 93 ? 1.844 20.703 -0.842 1 95.81 93 THR B N 1
ATOM 4051 C CA . THR B 1 93 ? 2.367 20.438 0.491 1 95.81 93 THR B CA 1
ATOM 4052 C C . THR B 1 93 ? 3.127 19.109 0.514 1 95.81 93 THR B C 1
ATOM 4054 O O . THR B 1 93 ? 2.736 18.156 -0.16 1 95.81 93 THR B O 1
ATOM 4057 N N . VAL B 1 94 ? 4.254 19.125 1.22 1 98 94 VAL B N 1
ATOM 4058 C CA . VAL B 1 94 ? 4.914 17.859 1.523 1 98 94 VAL B CA 1
ATOM 4059 C C . VAL B 1 94 ? 4.359 17.281 2.824 1 98 94 VAL B C 1
ATOM 4061 O O . VAL B 1 94 ? 4.527 17.875 3.895 1 98 94 VAL B O 1
ATOM 4064 N N . VAL B 1 95 ? 3.672 16.172 2.711 1 98.5 95 VAL B N 1
ATOM 4065 C CA . VAL B 1 95 ? 3.08 15.516 3.871 1 98.5 95 VAL B CA 1
ATOM 4066 C C . VAL B 1 95 ? 3.801 14.195 4.137 1 98.5 95 VAL B C 1
ATOM 4068 O O . VAL B 1 95 ? 3.809 13.297 3.287 1 98.5 95 VAL B O 1
ATOM 4071 N N . ILE B 1 96 ? 4.387 14.031 5.312 1 98.75 96 ILE B N 1
ATOM 4072 C CA . ILE B 1 96 ? 5.09 12.805 5.664 1 98.75 96 ILE B CA 1
ATOM 4073 C C . ILE B 1 96 ? 4.598 12.305 7.023 1 98.75 96 ILE B C 1
ATOM 4075 O O . ILE B 1 96 ? 4.586 13.047 8 1 98.75 96 ILE B O 1
ATOM 4079 N N . THR B 1 97 ? 4.168 11.102 7.117 1 98.5 97 THR B N 1
ATOM 4080 C CA . THR B 1 97 ? 3.854 10.453 8.383 1 98.5 97 THR B CA 1
ATOM 4081 C C . THR B 1 97 ? 4.754 9.242 8.602 1 98.5 97 THR B C 1
ATOM 4083 O O . THR B 1 97 ? 5.004 8.461 7.68 1 98.5 97 THR B O 1
ATOM 4086 N N . VAL B 1 98 ? 5.281 9.109 9.789 1 98.44 98 VAL B N 1
ATOM 4087 C CA . VAL B 1 98 ? 6.16 8.008 10.148 1 98.44 98 VAL B CA 1
ATOM 4088 C C . VAL B 1 98 ? 5.594 7.27 11.359 1 98.44 98 VAL B C 1
ATOM 4090 O O . VAL B 1 98 ? 5.391 7.867 12.414 1 98.44 98 VAL B O 1
ATOM 4093 N N . GLY B 1 99 ? 5.375 5.992 11.172 1 97.19 99 GLY B N 1
ATOM 4094 C CA . GLY B 1 99 ? 4.926 5.16 12.281 1 97.19 99 GLY B CA 1
ATOM 4095 C C . GLY B 1 99 ? 6.066 4.523 13.047 1 97.19 99 GLY B C 1
ATOM 4096 O O . GLY B 1 99 ? 7.133 4.262 12.484 1 97.19 99 GLY B O 1
ATOM 4097 N N . GLY B 1 100 ? 5.828 4.238 14.336 1 96.31 100 GLY B N 1
ATOM 4098 C CA . GLY B 1 100 ? 6.773 3.494 15.156 1 96.31 100 GLY B CA 1
ATOM 4099 C C . GLY B 1 100 ? 7.793 4.379 15.844 1 96.31 100 GLY B C 1
ATOM 4100 O O . GLY B 1 100 ? 8.891 3.922 16.188 1 96.31 100 GLY B O 1
ATOM 4101 N N . VAL B 1 101 ? 7.441 5.625 16.016 1 96.69 101 VAL B N 1
ATOM 4102 C CA . VAL B 1 101 ? 8.375 6.582 16.594 1 96.69 101 VAL B CA 1
ATOM 4103 C C . VAL B 1 101 ? 8.219 6.598 18.125 1 96.69 101 VAL B C 1
ATOM 4105 O O . VAL B 1 101 ? 7.223 7.105 18.641 1 96.69 101 VAL B O 1
ATOM 4108 N N . SER B 1 102 ? 9.188 6.137 18.781 1 92.88 102 SER B N 1
ATOM 4109 C CA . SER B 1 102 ? 9.109 6.066 20.234 1 92.88 102 SER B CA 1
ATOM 4110 C C . SER B 1 102 ? 9.523 7.391 20.875 1 92.88 102 SER B C 1
ATOM 4112 O O . SER B 1 102 ? 8.969 7.789 21.891 1 92.88 102 SER B O 1
ATOM 4114 N N . LYS B 1 103 ? 10.484 8.062 20.344 1 92.94 103 LYS B N 1
ATOM 4115 C CA . LYS B 1 103 ? 10.984 9.336 20.844 1 92.94 103 LYS B CA 1
ATOM 4116 C C . LYS B 1 103 ? 11 10.391 19.75 1 92.94 103 LYS B C 1
ATOM 4118 O O . LYS B 1 103 ? 11.953 10.461 18.953 1 92.94 103 LYS B O 1
ATOM 4123 N N . ALA B 1 104 ? 10.062 11.258 19.844 1 93.62 104 ALA B N 1
ATOM 4124 C CA . ALA B 1 104 ? 9.914 12.281 18.797 1 93.62 104 ALA B CA 1
ATOM 4125 C C . ALA B 1 104 ? 11.117 13.219 18.766 1 93.62 104 ALA B C 1
ATOM 4127 O O . ALA B 1 104 ? 11.461 13.758 17.719 1 93.62 104 ALA B O 1
ATOM 4128 N N . ASP B 1 105 ? 11.805 13.375 19.859 1 92.81 105 ASP B N 1
ATOM 4129 C CA . ASP B 1 105 ? 12.906 14.32 19.969 1 92.81 105 ASP B CA 1
ATOM 4130 C C . ASP B 1 105 ? 14.102 13.883 19.125 1 92.81 105 ASP B C 1
ATOM 4132 O O . ASP B 1 105 ? 14.961 14.703 18.781 1 92.81 105 ASP B O 1
ATOM 4136 N N . VAL B 1 106 ? 14.18 12.641 18.828 1 94.5 106 VAL B N 1
ATOM 4137 C CA . VAL B 1 106 ? 15.242 12.133 17.969 1 94.5 106 VAL B CA 1
ATOM 4138 C C . VAL B 1 106 ? 15.031 12.625 16.531 1 94.5 106 VAL B C 1
ATOM 4140 O O . VAL B 1 106 ? 16 12.836 15.797 1 94.5 106 VAL B O 1
ATOM 4143 N N . PHE B 1 107 ? 13.797 12.844 16.188 1 96.62 107 PHE B N 1
ATOM 4144 C CA . PHE B 1 107 ? 13.438 13.148 14.805 1 96.62 107 PHE B CA 1
ATOM 4145 C C . PHE B 1 107 ? 13.398 14.656 14.562 1 96.62 107 PHE B C 1
ATOM 4147 O O . PHE B 1 107 ? 13.719 15.125 13.469 1 96.62 107 PHE B O 1
ATOM 4154 N N . MET B 1 108 ? 12.961 15.352 15.531 1 94.12 108 MET B N 1
ATOM 4155 C CA . MET B 1 108 ? 12.789 16.797 15.375 1 94.12 108 MET B CA 1
ATOM 4156 C C . MET B 1 108 ? 13.336 17.547 16.594 1 94.12 108 MET B C 1
ATOM 4158 O O . MET B 1 108 ? 13.094 17.141 17.734 1 94.12 108 MET B O 1
ATOM 4162 N N . ASP B 1 109 ? 14.008 18.656 16.25 1 89.62 109 ASP B N 1
ATOM 4163 C CA . ASP B 1 109 ? 14.617 19.453 17.312 1 89.62 109 ASP B CA 1
ATOM 4164 C C . ASP B 1 109 ? 13.641 20.516 17.828 1 89.62 109 ASP B C 1
ATOM 4166 O O . ASP B 1 109 ? 13.93 21.203 18.812 1 89.62 109 ASP B O 1
ATOM 4170 N N . ARG B 1 110 ? 12.562 20.641 17.344 1 89.62 110 ARG B N 1
ATOM 4171 C CA . ARG B 1 110 ? 11.57 21.625 17.75 1 89.62 110 ARG B CA 1
ATOM 4172 C C . ARG B 1 110 ? 10.328 20.938 18.328 1 89.62 110 ARG B C 1
ATOM 4174 O O . ARG B 1 110 ? 10.133 19.734 18.141 1 89.62 110 ARG B O 1
ATOM 4181 N N . LYS B 1 111 ? 9.562 21.719 19.016 1 91.31 111 LYS B N 1
ATOM 4182 C CA . LYS B 1 111 ? 8.312 21.203 19.578 1 91.31 111 LYS B CA 1
ATOM 4183 C C . LYS B 1 111 ? 7.25 21.078 18.484 1 91.31 111 LYS B C 1
ATOM 4185 O O . LYS B 1 111 ? 7.188 21.891 17.562 1 91.31 111 LYS B O 1
ATOM 4190 N N . PRO B 1 112 ? 6.477 20.031 18.641 1 94.69 112 PRO B N 1
ATOM 4191 C CA . PRO B 1 112 ? 5.387 19.906 17.672 1 94.69 112 PRO B CA 1
ATOM 4192 C C . PRO B 1 112 ? 4.367 21.031 17.781 1 94.69 112 PRO B C 1
ATOM 4194 O O . PRO B 1 112 ? 4.238 21.656 18.844 1 94.69 112 PRO B O 1
ATOM 4197 N N . ILE B 1 113 ? 3.711 21.328 16.688 1 93.5 113 ILE B N 1
ATOM 4198 C CA . ILE B 1 113 ? 2.668 22.344 16.672 1 93.5 113 ILE B CA 1
ATOM 4199 C C . ILE B 1 113 ? 1.417 21.812 17.359 1 93.5 113 ILE B C 1
ATOM 4201 O O . ILE B 1 113 ? 0.762 22.531 18.109 1 93.5 113 ILE B O 1
ATOM 4205 N N . PHE B 1 114 ? 1.131 20.594 17.141 1 94.88 114 PHE B N 1
ATOM 4206 C CA . PHE B 1 114 ? 0.05 19.953 17.875 1 94.88 114 PHE B CA 1
ATOM 4207 C C . PHE B 1 114 ? 0.301 18.453 18 1 94.88 114 PHE B C 1
ATOM 4209 O O . PHE B 1 114 ? 1.184 17.906 17.344 1 94.88 114 PHE B O 1
ATOM 4216 N N . GLU B 1 115 ? -0.41 17.875 18.922 1 96.12 115 GLU B N 1
ATOM 4217 C CA . GLU B 1 115 ? -0.411 16.438 19.156 1 96.12 115 GLU B CA 1
ATOM 4218 C C . GLU B 1 115 ? -1.825 15.859 19.094 1 96.12 115 GLU B C 1
ATOM 4220 O O . GLU B 1 115 ? -2.791 16.547 19.438 1 96.12 115 GLU B O 1
ATOM 4225 N N . ILE B 1 116 ? -1.919 14.719 18.547 1 94.44 116 ILE B N 1
ATOM 4226 C CA . ILE B 1 116 ? -3.207 14.031 18.562 1 94.44 116 ILE B CA 1
ATOM 4227 C C . ILE B 1 116 ? -3.25 13.047 19.734 1 94.44 116 ILE B C 1
ATOM 4229 O O . ILE B 1 116 ? -2.389 12.172 19.844 1 94.44 116 ILE B O 1
ATOM 4233 N N . ASP B 1 117 ? -4.301 13.195 20.516 1 89.81 117 ASP B N 1
ATOM 4234 C CA . ASP B 1 117 ? -4.441 12.367 21.719 1 89.81 117 ASP B CA 1
ATOM 4235 C C . ASP B 1 117 ? -4.785 10.922 21.344 1 89.81 117 ASP B C 1
ATOM 4237 O O . ASP B 1 117 ? -5.188 10.648 20.203 1 89.81 117 ASP B O 1
ATOM 4241 N N . ASP B 1 118 ? -4.574 10.016 22.266 1 83.62 118 ASP B N 1
ATOM 4242 C CA . ASP B 1 118 ? -4.84 8.602 22.016 1 83.62 118 ASP B CA 1
ATOM 4243 C C . ASP B 1 118 ? -4.25 8.156 20.688 1 83.62 118 ASP B C 1
ATOM 4245 O O . ASP B 1 118 ? -4.965 8.078 19.688 1 83.62 118 ASP B O 1
ATOM 4249 N N . THR B 1 119 ? -3.08 7.836 20.688 1 83.75 119 THR B N 1
ATOM 4250 C CA . THR B 1 119 ? -2.312 7.52 19.484 1 83.75 119 THR B CA 1
ATOM 4251 C C . THR B 1 119 ? -3.113 6.617 18.547 1 83.75 119 THR B C 1
ATOM 4253 O O . THR B 1 119 ? -3.453 5.488 18.906 1 83.75 119 THR B O 1
ATOM 4256 N N . PRO B 1 120 ? -3.373 7.23 17.375 1 87.12 120 PRO B N 1
ATOM 4257 C CA . PRO B 1 120 ? -4.016 6.379 16.375 1 87.12 120 PRO B CA 1
ATOM 4258 C C . PRO B 1 120 ? -3.076 5.309 15.828 1 87.12 120 PRO B C 1
ATOM 4260 O O . PRO B 1 120 ? -1.855 5.484 15.836 1 87.12 120 PRO B O 1
ATOM 4263 N N . ALA B 1 121 ? -3.713 4.195 15.406 1 88.81 121 ALA B N 1
ATOM 4264 C CA . ALA B 1 121 ? -2.906 3.199 14.703 1 88.81 121 ALA B CA 1
ATOM 4265 C C . ALA B 1 121 ? -2.303 3.781 13.43 1 88.81 121 ALA B C 1
ATOM 4267 O O . ALA B 1 121 ? -2.938 4.59 12.75 1 88.81 121 ALA B O 1
ATOM 4268 N N . VAL B 1 122 ? -1.082 3.34 13.148 1 92.94 122 VAL B N 1
ATOM 4269 C CA . VAL B 1 122 ? -0.382 3.867 11.977 1 92.94 122 VAL B CA 1
ATOM 4270 C C . VAL B 1 122 ? -1.202 3.598 10.719 1 92.94 122 VAL B C 1
ATOM 4272 O O . VAL B 1 122 ? -1.21 4.41 9.789 1 92.94 122 VAL B O 1
ATOM 4275 N N . SER B 1 123 ? -1.941 2.453 10.656 1 90.88 123 SER B N 1
ATOM 4276 C CA . SER B 1 123 ? -2.783 2.135 9.508 1 90.88 123 SER B CA 1
ATOM 4277 C C . SER B 1 123 ? -3.938 3.123 9.375 1 90.88 123 SER B C 1
ATOM 4279 O O . SER B 1 123 ? -4.348 3.461 8.266 1 90.88 123 SER B O 1
ATOM 4281 N N . GLU B 1 124 ? -4.469 3.633 10.508 1 91.38 124 GLU B N 1
ATOM 4282 C CA . GLU B 1 124 ? -5.539 4.621 10.492 1 91.38 124 GLU B CA 1
ATOM 4283 C C . GLU B 1 124 ? -5.039 5.969 9.977 1 91.38 124 GLU B C 1
ATOM 4285 O O . GLU B 1 124 ? -5.754 6.668 9.25 1 91.38 124 GLU B O 1
ATOM 4290 N N . VAL B 1 125 ? -3.865 6.27 10.398 1 95.44 125 VAL B N 1
ATOM 4291 C CA . VAL B 1 125 ? -3.26 7.492 9.883 1 95.44 125 VAL B CA 1
ATOM 4292 C C . VAL B 1 125 ? -3.072 7.375 8.375 1 95.44 125 VAL B C 1
ATOM 4294 O O . VAL B 1 125 ? -3.348 8.328 7.633 1 95.44 125 VAL B O 1
ATOM 4297 N N . GLY B 1 126 ? -2.594 6.234 7.949 1 96.06 126 GLY B N 1
ATOM 4298 C CA . GLY B 1 126 ? -2.475 5.992 6.52 1 96.06 126 GLY B CA 1
ATOM 4299 C C . GLY B 1 126 ? -3.793 6.125 5.777 1 96.06 126 GLY B C 1
ATOM 4300 O O . GLY B 1 126 ? -3.842 6.691 4.688 1 96.06 126 GLY B O 1
ATOM 4301 N N . ARG B 1 127 ? -4.844 5.641 6.363 1 93.06 127 ARG B N 1
ATOM 4302 C CA . ARG B 1 127 ? -6.168 5.754 5.762 1 93.06 127 ARG B CA 1
ATOM 4303 C C . ARG B 1 127 ? -6.594 7.215 5.641 1 93.06 127 ARG B C 1
ATOM 4305 O O . ARG B 1 127 ? -7.215 7.605 4.652 1 93.06 127 ARG B O 1
ATOM 4312 N N . LEU B 1 128 ? -6.336 7.938 6.672 1 95.06 128 LEU B N 1
ATOM 4313 C CA . LEU B 1 128 ? -6.637 9.367 6.617 1 95.06 128 LEU B CA 1
ATOM 4314 C C . LEU B 1 128 ? -5.863 10.039 5.484 1 95.06 128 LEU B C 1
ATOM 4316 O O . LEU B 1 128 ? -6.422 10.844 4.738 1 95.06 128 LEU B O 1
ATOM 4320 N N . MET B 1 129 ? -4.574 9.695 5.344 1 96.81 129 MET B N 1
ATOM 4321 C CA . MET B 1 129 ? -3.762 10.281 4.285 1 96.81 129 MET B CA 1
ATOM 4322 C C . MET B 1 129 ? -4.344 9.961 2.912 1 96.81 129 MET B C 1
ATOM 4324 O O . MET B 1 129 ? -4.367 10.812 2.025 1 96.81 129 MET B O 1
ATOM 4328 N N . LYS B 1 130 ? -4.77 8.734 2.781 1 93.81 130 LYS B N 1
ATOM 4329 C CA . LYS B 1 130 ? -5.375 8.344 1.511 1 93.81 130 LYS B CA 1
ATOM 4330 C C . LYS B 1 130 ? -6.656 9.133 1.249 1 93.81 130 LYS B C 1
ATOM 4332 O O . LYS B 1 130 ? -6.93 9.523 0.113 1 93.81 130 LYS B O 1
ATOM 4337 N N . ARG B 1 131 ? -7.434 9.344 2.268 1 91.62 131 ARG B N 1
ATOM 4338 C CA . ARG B 1 131 ? -8.648 10.148 2.133 1 91.62 131 ARG B CA 1
ATOM 4339 C C . ARG B 1 131 ? -8.312 11.578 1.727 1 91.62 131 ARG B C 1
ATOM 4341 O O . ARG B 1 131 ? -8.93 12.133 0.817 1 91.62 131 ARG B O 1
ATOM 4348 N N . LEU B 1 132 ? -7.391 12.125 2.4 1 93.69 132 LEU B N 1
ATOM 4349 C CA . LEU B 1 132 ? -6.984 13.5 2.1 1 93.69 132 LEU B CA 1
ATOM 4350 C C . LEU B 1 132 ? -6.41 13.594 0.69 1 93.69 132 LEU B C 1
ATOM 4352 O O . LEU B 1 132 ? -6.59 14.609 0.011 1 93.69 132 LEU B O 1
ATOM 4356 N N . GLU B 1 133 ? -5.723 12.57 0.281 1 94.5 133 GLU B N 1
ATOM 4357 C CA . GLU B 1 133 ? -5.23 12.5 -1.092 1 94.5 133 GLU B CA 1
ATOM 4358 C C . GLU B 1 133 ? -6.379 12.555 -2.094 1 94.5 133 GLU B C 1
ATOM 4360 O O . GLU B 1 133 ? -6.32 13.297 -3.076 1 94.5 133 GLU B O 1
ATOM 4365 N N . THR B 1 134 ? -7.395 11.773 -1.843 1 90.88 134 THR B N 1
ATOM 4366 C CA . THR B 1 134 ? -8.555 11.75 -2.721 1 90.88 134 THR B CA 1
ATOM 4367 C C . THR B 1 134 ? -9.227 13.117 -2.771 1 90.88 134 THR B C 1
ATOM 4369 O O . THR B 1 134 ? -9.664 13.562 -3.834 1 90.88 134 THR B O 1
ATOM 4372 N N . GLU B 1 135 ? -9.328 13.742 -1.644 1 89.94 135 GLU B N 1
ATOM 4373 C CA . GLU B 1 135 ? -9.891 15.086 -1.591 1 89.94 135 GLU B CA 1
ATOM 4374 C C . GLU B 1 135 ? -9.039 16.078 -2.383 1 89.94 135 GLU B C 1
ATOM 4376 O O . GLU B 1 135 ? -9.57 16.938 -3.088 1 89.94 135 GLU B O 1
ATOM 4381 N N . ALA B 1 136 ? -7.734 15.953 -2.27 1 91.94 136 ALA B N 1
ATOM 4382 C CA . ALA B 1 136 ? -6.824 16.812 -3.012 1 91.94 136 ALA B CA 1
ATOM 4383 C C . ALA B 1 136 ? -6.996 16.625 -4.516 1 91.94 136 ALA B C 1
ATOM 4385 O O . ALA B 1 136 ? -6.914 17.594 -5.281 1 91.94 136 ALA B O 1
ATOM 4386 N N . GLU B 1 137 ? -7.211 15.383 -4.91 1 90.81 137 GLU B N 1
ATOM 4387 C CA . GLU B 1 137 ? -7.465 15.102 -6.32 1 90.81 137 GLU B CA 1
ATOM 4388 C C . GLU B 1 137 ? -8.664 15.898 -6.832 1 90.81 137 GLU B C 1
ATOM 4390 O O . GLU B 1 137 ? -8.625 16.438 -7.938 1 90.81 137 GLU B O 1
ATOM 4395 N N . LYS B 1 138 ? -9.648 15.914 -6.004 1 86.62 138 LYS B N 1
ATOM 4396 C CA . LYS B 1 138 ? -10.875 16.594 -6.402 1 86.62 138 LYS B CA 1
ATOM 4397 C C . LYS B 1 138 ? -10.656 18.109 -6.496 1 86.62 138 LYS B C 1
ATOM 4399 O O . LYS B 1 138 ? -11.156 18.75 -7.422 1 86.62 138 LYS B O 1
ATOM 4404 N N . VAL B 1 139 ? -9.891 18.562 -5.539 1 86.69 139 VAL B N 1
ATOM 4405 C CA . VAL B 1 139 ? -9.656 20 -5.504 1 86.69 139 VAL B CA 1
ATOM 4406 C C . VAL B 1 139 ? -8.75 20.406 -6.66 1 86.69 139 VAL B C 1
ATOM 4408 O O . VAL B 1 139 ? -8.992 21.422 -7.32 1 86.69 139 VAL B O 1
ATOM 4411 N N . MET B 1 140 ? -7.754 19.641 -6.961 1 86.88 140 MET B N 1
ATOM 4412 C CA . MET B 1 140 ? -6.801 19.984 -8.016 1 86.88 140 MET B CA 1
ATOM 4413 C C . MET B 1 140 ? -7.281 19.469 -9.367 1 86.88 140 MET B C 1
ATOM 4415 O O . MET B 1 140 ? -6.664 19.75 -10.398 1 86.88 140 MET B O 1
ATOM 4419 N N . ALA B 1 141 ? -8.344 18.688 -9.398 1 86.81 141 ALA B N 1
ATOM 4420 C CA . ALA B 1 141 ? -8.953 18.141 -10.609 1 86.81 141 ALA B CA 1
ATOM 4421 C C . ALA B 1 141 ? -7.953 17.312 -11.406 1 86.81 141 ALA B C 1
ATOM 4423 O O . ALA B 1 141 ? -7.855 17.453 -12.625 1 86.81 141 ALA B O 1
ATOM 4424 N N . THR B 1 142 ? -7.086 16.656 -10.734 1 88.75 142 THR B N 1
ATOM 4425 C CA . THR B 1 142 ? -6.113 15.742 -11.32 1 88.75 142 THR B CA 1
ATOM 4426 C C . THR B 1 142 ? -6.043 14.438 -10.523 1 88.75 142 THR B C 1
ATOM 4428 O O . THR B 1 142 ? -6.289 14.43 -9.312 1 88.75 142 THR B O 1
ATOM 4431 N N . ASN B 1 143 ? -5.68 13.383 -11.219 1 87.19 143 ASN B N 1
ATOM 4432 C CA . ASN B 1 143 ? -5.523 12.102 -10.531 1 87.19 143 ASN B CA 1
ATOM 4433 C C . ASN B 1 143 ? -4.164 12 -9.844 1 87.19 143 ASN B C 1
ATOM 4435 O O . ASN B 1 143 ? -3.164 12.508 -10.352 1 87.19 143 ASN B O 1
ATOM 4439 N N . ALA B 1 144 ? -4.211 11.273 -8.758 1 92.25 144 ALA B N 1
ATOM 4440 C CA . ALA B 1 144 ? -2.959 11.031 -8.047 1 92.25 144 ALA B CA 1
ATOM 4441 C C . ALA B 1 144 ? -2.037 10.125 -8.852 1 92.25 144 ALA B C 1
ATOM 4443 O O . ALA B 1 144 ? -2.502 9.234 -9.562 1 92.25 144 ALA B O 1
ATOM 4444 N N . LYS B 1 145 ? -0.81 10.445 -8.805 1 93.12 145 LYS B N 1
ATOM 4445 C CA . LYS B 1 145 ? 0.226 9.539 -9.297 1 93.12 145 LYS B CA 1
ATOM 4446 C C . LYS B 1 145 ? 0.824 8.719 -8.164 1 93.12 145 LYS B C 1
ATOM 4448 O O . LYS B 1 145 ? 1.332 9.273 -7.188 1 93.12 145 LYS B O 1
ATOM 4453 N N . PHE B 1 146 ? 0.729 7.359 -8.312 1 94.19 146 PHE B N 1
ATOM 4454 C CA . PHE B 1 146 ? 1.275 6.449 -7.309 1 94.19 146 PHE B CA 1
ATOM 4455 C C . PHE B 1 146 ? 2.732 6.121 -7.609 1 94.19 146 PHE B C 1
ATOM 4457 O O . PHE B 1 146 ? 3.061 5.691 -8.719 1 94.19 146 PHE B O 1
ATOM 4464 N N . LEU B 1 147 ? 3.6 6.344 -6.609 1 94.81 147 LEU B N 1
ATOM 4465 C CA . LEU B 1 147 ? 5.031 6.23 -6.871 1 94.81 147 LEU B CA 1
ATOM 4466 C C . LEU B 1 147 ? 5.621 5.016 -6.168 1 94.81 147 LEU B C 1
ATOM 4468 O O . LEU B 1 147 ? 6.621 4.453 -6.621 1 94.81 147 LEU B O 1
ATOM 4472 N N . TYR B 1 148 ? 5.066 4.668 -5.105 1 95.25 148 TYR B N 1
ATOM 4473 C CA . TYR B 1 148 ? 5.578 3.566 -4.301 1 95.25 148 TYR B CA 1
ATOM 4474 C C . TYR B 1 148 ? 4.488 2.996 -3.4 1 95.25 148 TYR B C 1
ATOM 4476 O O . TYR B 1 148 ? 3.65 3.736 -2.885 1 95.25 148 TYR B O 1
ATOM 4484 N N . SER B 1 149 ? 4.496 1.72 -3.182 1 94.81 149 SER B N 1
ATOM 4485 C CA . SER B 1 149 ? 3.688 1.063 -2.16 1 94.81 149 SER B CA 1
ATOM 4486 C C . SER B 1 149 ? 4.309 -0.261 -1.729 1 94.81 149 SER B C 1
ATOM 4488 O O . SER B 1 149 ? 5.051 -0.883 -2.494 1 94.81 149 SER B O 1
ATOM 4490 N N . ASN B 1 150 ? 4.086 -0.642 -0.567 1 92.31 150 ASN B N 1
ATOM 4491 C CA . ASN B 1 150 ? 4.477 -1.976 -0.123 1 92.31 150 ASN B CA 1
ATOM 4492 C C . ASN B 1 150 ? 3.318 -2.705 0.549 1 92.31 150 ASN B C 1
ATOM 4494 O O . ASN B 1 150 ? 2.232 -2.145 0.703 1 92.31 150 ASN B O 1
ATOM 4498 N N . SER B 1 151 ? 3.502 -3.932 0.888 1 91.56 151 SER B N 1
ATOM 4499 C CA . SER B 1 151 ? 2.412 -4.789 1.342 1 91.56 151 SER B CA 1
ATOM 4500 C C . SER B 1 151 ? 2.107 -4.562 2.818 1 91.56 151 SER B C 1
ATOM 4502 O O . SER B 1 151 ? 1.276 -5.262 3.4 1 91.56 151 SER B O 1
ATOM 4504 N N . ASN B 1 152 ? 2.766 -3.611 3.438 1 92.44 152 ASN B N 1
ATOM 4505 C CA . ASN B 1 152 ? 2.508 -3.301 4.84 1 92.44 152 ASN B CA 1
ATOM 4506 C C . ASN B 1 152 ? 1.804 -1.956 4.996 1 92.44 152 ASN B C 1
ATOM 4508 O O . ASN B 1 152 ? 1.594 -1.487 6.117 1 92.44 152 ASN B O 1
ATOM 4512 N N . GLY B 1 153 ? 1.503 -1.414 3.924 1 94.62 153 GLY B N 1
ATOM 4513 C CA . GLY B 1 153 ? 0.663 -0.228 3.973 1 94.62 153 GLY B CA 1
ATOM 4514 C C . GLY B 1 153 ? 1.433 1.059 3.742 1 94.62 153 GLY B C 1
ATOM 4515 O O . GLY B 1 153 ? 0.854 2.146 3.762 1 94.62 153 GLY B O 1
ATOM 4516 N N . GLY B 1 154 ? 2.773 0.997 3.535 1 96.88 154 GLY B N 1
ATOM 4517 C CA . GLY B 1 154 ? 3.543 2.17 3.154 1 96.88 154 GLY B CA 1
ATOM 4518 C C . GLY B 1 154 ? 3.305 2.602 1.721 1 96.88 154 GLY B C 1
ATOM 4519 O O . GLY B 1 154 ? 3.111 1.763 0.838 1 96.88 154 GLY B O 1
ATOM 4520 N N . PHE B 1 155 ? 3.312 3.961 1.532 1 97.69 155 PHE B N 1
ATOM 4521 C CA . PHE B 1 155 ? 3.094 4.422 0.167 1 97.69 155 PHE B CA 1
ATOM 4522 C C . PHE B 1 155 ? 3.658 5.824 -0.028 1 97.69 155 PHE B C 1
ATOM 4524 O O . PHE B 1 155 ? 3.934 6.531 0.946 1 97.69 155 PHE B O 1
ATOM 4531 N N . VAL B 1 156 ? 3.916 6.195 -1.251 1 97.94 156 VAL B N 1
ATOM 4532 C CA . VAL B 1 156 ? 4.23 7.543 -1.719 1 97.94 156 VAL B CA 1
ATOM 4533 C C . VAL B 1 156 ? 3.367 7.883 -2.934 1 97.94 156 VAL B C 1
ATOM 4535 O O . VAL B 1 156 ? 3.439 7.207 -3.961 1 97.94 156 VAL B O 1
ATOM 4538 N N . ASP B 1 157 ? 2.545 8.906 -2.752 1 97.44 157 ASP B N 1
ATOM 4539 C CA . ASP B 1 157 ? 1.672 9.367 -3.826 1 97.44 157 ASP B CA 1
ATOM 4540 C C . ASP B 1 157 ? 1.786 10.875 -4.016 1 97.44 157 ASP B C 1
ATOM 4542 O O . ASP B 1 157 ? 2.158 11.602 -3.088 1 97.44 157 ASP B O 1
ATOM 4546 N N . THR B 1 158 ? 1.497 11.344 -5.203 1 96.62 158 THR B N 1
ATOM 4547 C CA . THR B 1 158 ? 1.53 12.781 -5.473 1 96.62 158 THR B CA 1
ATOM 4548 C C . THR B 1 158 ? 0.265 13.227 -6.203 1 96.62 158 THR B C 1
ATOM 4550 O O . THR B 1 158 ? -0.309 12.461 -6.98 1 96.62 158 THR B O 1
ATOM 4553 N N . VAL B 1 159 ? -0.218 14.344 -5.848 1 95.88 159 VAL B N 1
ATOM 4554 C CA . VAL B 1 159 ? -1.272 15.039 -6.574 1 95.88 159 VAL B CA 1
ATOM 4555 C C . VAL B 1 159 ? -0.738 16.375 -7.109 1 95.88 159 VAL B C 1
ATOM 4557 O O . VAL B 1 159 ? -0.327 17.234 -6.336 1 95.88 159 VAL B O 1
ATOM 4560 N N . SER B 1 160 ? -0.65 16.469 -8.398 1 94.75 160 SER B N 1
ATOM 4561 C CA . SER B 1 160 ? -0.096 17.641 -9.055 1 94.75 160 SER B CA 1
ATOM 4562 C C . SER B 1 160 ? -1.139 18.328 -9.93 1 94.75 160 SER B C 1
ATOM 4564 O O . SER B 1 160 ? -1.925 17.656 -10.609 1 94.75 160 SER B O 1
ATOM 4566 N N . PRO B 1 161 ? -1.134 19.641 -9.875 1 91.31 161 PRO B N 1
ATOM 4567 C CA . PRO B 1 161 ? -2.023 20.359 -10.789 1 91.31 161 PRO B CA 1
ATOM 4568 C C . PRO B 1 161 ? -1.558 20.281 -12.242 1 91.31 161 PRO B C 1
ATOM 4570 O O . PRO B 1 161 ? -2.314 20.609 -13.156 1 91.31 161 PRO B O 1
ATOM 4573 N N . ALA B 1 162 ? -0.356 19.766 -12.445 1 88.06 162 ALA B N 1
ATOM 4574 C CA . ALA B 1 162 ? 0.148 19.594 -13.805 1 88.06 162 ALA B CA 1
ATOM 4575 C C . ALA B 1 162 ? -0.464 18.375 -14.461 1 88.06 162 ALA B C 1
ATOM 4577 O O . ALA B 1 162 ? -0.593 17.312 -13.828 1 88.06 162 ALA B O 1
ATOM 4578 N N . HIS B 1 163 ? -0.971 18.453 -15.633 1 79.69 163 HIS B N 1
ATOM 4579 C CA . HIS B 1 163 ? -1.611 17.344 -16.344 1 79.69 163 HIS B CA 1
ATOM 4580 C C . HIS B 1 163 ? -0.645 16.188 -16.547 1 79.69 163 HIS B C 1
ATOM 4582 O O . HIS B 1 163 ? -1.022 15.023 -16.375 1 79.69 163 HIS B O 1
ATOM 4588 N N . ALA B 1 164 ? 0.532 16.531 -16.938 1 84.88 164 ALA B N 1
ATOM 4589 C CA . ALA B 1 164 ? 1.566 15.5 -17.031 1 84.88 164 ALA B CA 1
ATOM 4590 C C . ALA B 1 164 ? 2.672 15.734 -16 1 84.88 164 ALA B C 1
ATOM 4592 O O . ALA B 1 164 ? 3.617 16.484 -16.25 1 84.88 164 ALA B O 1
ATOM 4593 N N . SER B 1 165 ? 2.439 15.125 -14.867 1 89.94 165 SER B N 1
ATOM 4594 C CA . SER B 1 165 ? 3.408 15.352 -13.797 1 89.94 165 SER B CA 1
ATOM 4595 C C . SER B 1 165 ? 4.727 14.648 -14.094 1 89.94 165 SER B C 1
ATOM 4597 O O . SER B 1 165 ? 4.742 13.469 -14.469 1 89.94 165 SER B O 1
ATOM 4599 N N . GLY B 1 166 ? 5.828 15.375 -13.938 1 91 166 GLY B N 1
ATOM 4600 C CA . GLY B 1 166 ? 7.16 14.805 -14.086 1 91 166 GLY B CA 1
ATOM 4601 C C . GLY B 1 166 ? 7.73 14.281 -12.773 1 91 166 GLY B C 1
ATOM 4602 O O . GLY B 1 166 ? 8.898 13.883 -12.719 1 91 166 GLY B O 1
ATOM 4603 N N . ILE B 1 167 ? 6.93 14.312 -11.734 1 93.88 167 ILE B N 1
ATOM 4604 C CA . ILE B 1 167 ? 7.414 13.828 -10.445 1 93.88 167 ILE B CA 1
ATOM 4605 C C . ILE B 1 167 ? 7.621 12.32 -10.508 1 93.88 167 ILE B C 1
ATOM 4607 O O . ILE B 1 167 ? 6.734 11.578 -10.938 1 93.88 167 ILE B O 1
ATOM 4611 N N . ASP B 1 168 ? 8.766 11.914 -10.148 1 90.81 168 ASP B N 1
ATOM 4612 C CA . ASP B 1 168 ? 9.117 10.5 -10.18 1 90.81 168 ASP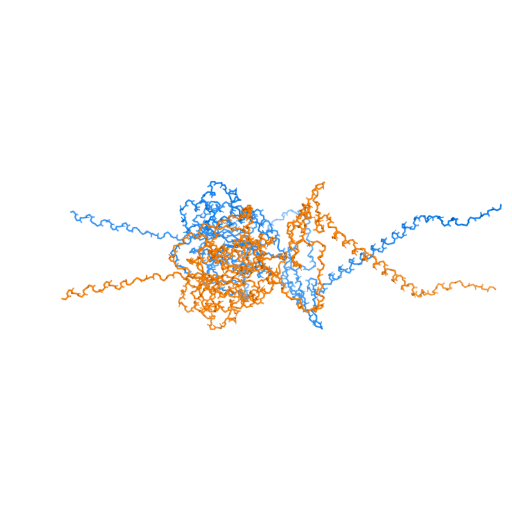 B CA 1
ATOM 4613 C C . ASP B 1 168 ? 9.914 10.102 -8.938 1 90.81 168 ASP B C 1
ATOM 4615 O O . ASP B 1 168 ? 10.344 10.961 -8.172 1 90.81 168 ASP B O 1
ATOM 4619 N N . LEU B 1 169 ? 9.891 8.812 -8.719 1 91.81 169 LEU B N 1
ATOM 4620 C CA . LEU B 1 169 ? 10.648 8.219 -7.625 1 91.81 169 LEU B CA 1
ATOM 4621 C C . LEU B 1 169 ? 11.508 7.062 -8.125 1 91.81 169 LEU B C 1
ATOM 4623 O O . LEU B 1 169 ? 10.984 6.008 -8.484 1 91.81 169 LEU B O 1
ATOM 4627 N N . VAL B 1 170 ? 12.781 7.324 -8.289 1 82.69 170 VAL B N 1
ATOM 4628 C CA . VAL B 1 170 ? 13.734 6.293 -8.68 1 82.69 170 VAL B CA 1
ATOM 4629 C C . VAL B 1 170 ? 14.641 5.945 -7.496 1 82.69 170 VAL B C 1
ATOM 4631 O O . VAL B 1 170 ? 15.578 6.684 -7.191 1 82.69 170 VAL B O 1
ATOM 4634 N N . ALA B 1 171 ? 14.266 4.918 -6.844 1 83.81 171 ALA B N 1
ATOM 4635 C CA . ALA B 1 171 ? 15.047 4.473 -5.691 1 83.81 171 ALA B CA 1
ATOM 4636 C C . ALA B 1 171 ? 15.664 3.104 -5.945 1 83.81 171 ALA B C 1
ATOM 4638 O O . ALA B 1 171 ? 15.07 2.256 -6.609 1 83.81 171 ALA B O 1
ATOM 4639 N N . ASP B 1 172 ? 16.859 2.951 -5.594 1 78.44 172 ASP B N 1
ATOM 4640 C CA . ASP B 1 172 ? 17.516 1.65 -5.676 1 78.44 172 ASP B CA 1
ATOM 4641 C C . ASP B 1 172 ? 17.094 0.752 -4.512 1 78.44 172 ASP B C 1
ATOM 4643 O O . ASP B 1 172 ? 17.891 0.492 -3.605 1 78.44 172 ASP B O 1
ATOM 4647 N N . MET B 1 173 ? 15.914 0.231 -4.559 1 77.12 173 MET B N 1
ATOM 4648 C CA . MET B 1 173 ? 15.359 -0.476 -3.408 1 77.12 173 MET B CA 1
ATOM 4649 C C . MET B 1 173 ? 15.648 -1.972 -3.498 1 77.12 173 MET B C 1
ATOM 4651 O O . MET B 1 173 ? 15.312 -2.727 -2.582 1 77.12 173 MET B O 1
ATOM 4655 N N . ASN B 1 174 ? 16.312 -2.477 -4.469 1 74.19 174 ASN B N 1
ATOM 4656 C CA . ASN B 1 174 ? 16.516 -3.912 -4.641 1 74.19 174 ASN B CA 1
ATOM 4657 C C . ASN B 1 174 ? 18 -4.281 -4.562 1 74.19 174 ASN B C 1
ATOM 4659 O O . ASN B 1 174 ? 18.406 -5.355 -5.016 1 74.19 174 ASN B O 1
ATOM 4663 N N . ARG B 1 175 ? 18.734 -3.359 -3.986 1 79.94 175 ARG B N 1
ATOM 4664 C CA . ARG B 1 175 ? 20.172 -3.605 -3.844 1 79.94 175 ARG B CA 1
ATOM 4665 C C . ARG B 1 175 ? 20.609 -3.404 -2.4 1 79.94 175 ARG B C 1
ATOM 4667 O O . ARG B 1 175 ? 20.766 -2.268 -1.945 1 79.94 175 ARG B O 1
ATOM 4674 N N . TRP B 1 176 ? 20.922 -4.461 -1.795 1 86.25 176 TRP B N 1
ATOM 4675 C CA . TRP B 1 176 ? 21.359 -4.414 -0.404 1 86.25 176 TRP B CA 1
ATOM 4676 C C . TRP B 1 176 ? 22.641 -3.605 -0.265 1 86.25 176 TRP B C 1
ATOM 4678 O O . TRP B 1 176 ? 22.812 -2.871 0.711 1 86.25 176 TRP B O 1
ATOM 4688 N N . THR B 1 177 ? 23.5 -3.693 -1.28 1 88.31 177 THR B N 1
ATOM 4689 C CA . THR B 1 177 ? 24.766 -2.99 -1.264 1 88.31 177 THR B CA 1
ATOM 4690 C C . THR B 1 177 ? 24.562 -1.479 -1.261 1 88.31 177 THR B C 1
ATOM 4692 O O . THR B 1 177 ? 25.328 -0.74 -0.641 1 88.31 177 THR B O 1
ATOM 4695 N N . ALA B 1 178 ? 23.547 -1.098 -1.985 1 89.62 178 ALA B N 1
ATOM 4696 C CA . ALA B 1 178 ? 23.234 0.328 -2.002 1 89.62 178 ALA B CA 1
ATOM 4697 C C . ALA B 1 178 ? 22.797 0.812 -0.621 1 89.62 178 ALA B C 1
ATOM 4699 O O . ALA B 1 178 ? 23.141 1.921 -0.208 1 89.62 178 ALA B O 1
ATOM 4700 N N . PHE B 1 179 ? 22.094 -0.016 0.09 1 93.12 179 PHE B N 1
ATOM 4701 C CA . PHE B 1 179 ? 21.672 0.302 1.448 1 93.12 179 PHE B CA 1
ATOM 4702 C C . PHE B 1 179 ? 22.875 0.382 2.385 1 93.12 179 PHE B C 1
ATOM 4704 O O . PHE B 1 179 ? 23 1.326 3.168 1 93.12 179 PHE B O 1
ATOM 4711 N N . GLU B 1 180 ? 23.766 -0.576 2.26 1 93.56 180 GLU B N 1
ATOM 4712 C CA . GLU B 1 180 ? 24.984 -0.585 3.076 1 93.56 180 GLU B CA 1
ATOM 4713 C C . GLU B 1 180 ? 25.812 0.668 2.836 1 93.56 180 GLU B C 1
ATOM 4715 O O . GLU B 1 180 ? 26.359 1.249 3.779 1 93.56 180 GLU B O 1
ATOM 4720 N N . ALA B 1 181 ? 25.891 1.012 1.63 1 94.25 181 ALA B N 1
ATOM 4721 C CA . ALA B 1 181 ? 26.656 2.207 1.282 1 94.25 181 ALA B CA 1
ATOM 4722 C C . ALA B 1 181 ? 26 3.463 1.847 1 94.25 181 ALA B C 1
ATOM 4724 O O . ALA B 1 181 ? 26.688 4.41 2.234 1 94.25 181 ALA B O 1
ATOM 4725 N N . ALA B 1 182 ? 24.719 3.484 1.876 1 94.81 182 ALA B N 1
ATOM 4726 C CA . ALA B 1 182 ? 23.969 4.672 2.285 1 94.81 182 ALA B CA 1
ATOM 4727 C C . ALA B 1 182 ? 24.016 4.855 3.799 1 94.81 182 ALA B C 1
ATOM 4729 O O . ALA B 1 182 ? 24.078 5.984 4.293 1 94.81 182 ALA B O 1
ATOM 4730 N N . VAL B 1 183 ? 24 3.77 4.574 1 96.44 183 VAL B N 1
ATOM 4731 C CA . VAL B 1 183 ? 23.844 3.906 6.02 1 96.44 183 VAL B CA 1
ATOM 4732 C C . VAL B 1 183 ? 25.156 3.578 6.715 1 96.44 183 VAL B C 1
ATOM 4734 O O . VAL B 1 183 ? 25.328 3.873 7.902 1 96.44 183 VAL B O 1
ATOM 4737 N N . GLY B 1 184 ? 26.078 2.992 6.051 1 95.81 184 GLY B N 1
ATOM 4738 C CA . GLY B 1 184 ? 27.328 2.521 6.633 1 95.81 184 GLY B CA 1
ATOM 4739 C C . GLY B 1 184 ? 27.281 1.06 7.035 1 95.81 184 GLY B C 1
ATOM 4740 O O . GLY B 1 184 ? 26.234 0.559 7.457 1 95.81 184 GLY B O 1
ATOM 4741 N N . GLN B 1 185 ? 28.406 0.385 6.996 1 94.19 185 GLN B N 1
ATOM 4742 C CA . GLN B 1 185 ? 28.484 -1.052 7.238 1 94.19 185 GLN B CA 1
ATOM 4743 C C . GLN B 1 185 ? 28.094 -1.396 8.672 1 94.19 185 GLN B C 1
ATOM 4745 O O . GLN B 1 185 ? 27.438 -2.406 8.914 1 94.19 185 GLN B O 1
ATOM 4750 N N . SER B 1 186 ? 28.484 -0.633 9.578 1 95.38 186 SER B N 1
ATOM 4751 C CA . SER B 1 186 ? 28.219 -0.899 10.992 1 95.38 186 SER B CA 1
ATOM 4752 C C . SER B 1 186 ? 26.719 -0.896 11.273 1 95.38 186 SER B C 1
ATOM 4754 O O . SER B 1 186 ? 26.188 -1.839 11.875 1 95.38 186 SER B O 1
ATOM 4756 N N . ASP B 1 187 ? 26.031 0.144 10.812 1 96.94 187 ASP B N 1
ATOM 4757 C CA . ASP B 1 187 ? 24.594 0.231 11.023 1 96.94 187 ASP B CA 1
ATOM 4758 C C . ASP B 1 187 ? 23.859 -0.834 10.219 1 96.94 187 ASP B C 1
ATOM 4760 O O . ASP B 1 187 ? 22.922 -1.471 10.719 1 96.94 187 ASP B O 1
ATOM 4764 N N . ALA B 1 188 ? 24.297 -1.115 9.008 1 95.81 188 ALA B N 1
ATOM 4765 C CA . ALA B 1 188 ? 23.641 -2.07 8.109 1 95.81 188 ALA B CA 1
ATOM 4766 C C . ALA B 1 188 ? 23.719 -3.486 8.672 1 95.81 188 ALA B C 1
ATOM 4768 O O . ALA B 1 188 ? 22.828 -4.309 8.422 1 95.81 188 ALA B O 1
ATOM 4769 N N . SER B 1 189 ? 24.703 -3.775 9.438 1 95.19 189 SER B N 1
ATOM 4770 C CA . SER B 1 189 ? 24.938 -5.121 9.953 1 95.19 189 SER B CA 1
ATOM 4771 C C . SER B 1 189 ? 23.844 -5.543 10.922 1 95.19 189 SER B C 1
ATOM 4773 O O . SER B 1 189 ? 23.672 -6.734 11.188 1 95.19 189 SER B O 1
ATOM 4775 N N . LEU B 1 190 ? 23.109 -4.602 11.445 1 96.38 190 LEU B N 1
ATOM 4776 C CA . LEU B 1 190 ? 22.047 -4.906 12.398 1 96.38 190 LEU B CA 1
ATOM 4777 C C . LEU B 1 190 ? 20.797 -5.418 11.688 1 96.38 190 LEU B C 1
ATOM 4779 O O . LEU B 1 190 ? 19.891 -5.945 12.328 1 96.38 190 LEU B O 1
ATOM 4783 N N . PHE B 1 191 ? 20.766 -5.293 10.352 1 94.81 191 PHE B N 1
ATOM 4784 C CA . PHE B 1 191 ? 19.609 -5.688 9.555 1 94.81 191 PHE B CA 1
ATOM 4785 C C . PHE B 1 191 ? 19.922 -6.934 8.734 1 94.81 191 PHE B C 1
ATOM 4787 O O . PHE B 1 191 ? 21.078 -7.188 8.406 1 94.81 191 PHE B O 1
ATOM 4794 N N . LYS B 1 192 ? 18.828 -7.641 8.492 1 90.06 192 LYS B N 1
ATOM 4795 C CA . LYS B 1 192 ? 18.953 -8.867 7.719 1 90.06 192 LYS B CA 1
ATOM 4796 C C . LYS B 1 192 ? 18.188 -8.766 6.398 1 90.06 192 LYS B C 1
ATOM 4798 O O . LYS B 1 192 ? 17.031 -8.344 6.375 1 90.06 192 LYS B O 1
ATOM 4803 N N . SER B 1 193 ? 18.797 -9.258 5.32 1 86.12 193 SER B N 1
ATOM 4804 C CA . SER B 1 193 ? 18.234 -9.133 3.979 1 86.12 193 SER B CA 1
ATOM 4805 C C . SER B 1 193 ? 17.125 -10.156 3.746 1 86.12 193 SER B C 1
ATOM 4807 O O . SER B 1 193 ? 16.406 -10.086 2.746 1 86.12 193 SER B O 1
ATOM 4809 N N . ASP B 1 194 ? 16.906 -11.031 4.648 1 80.81 194 ASP B N 1
ATOM 4810 C CA . ASP B 1 194 ? 15.867 -12.047 4.492 1 80.81 194 ASP B CA 1
ATOM 4811 C C . ASP B 1 194 ? 14.75 -11.852 5.512 1 80.81 194 ASP B C 1
ATOM 4813 O O . ASP B 1 194 ? 13.867 -12.703 5.645 1 80.81 194 ASP B O 1
ATOM 4817 N N . ALA B 1 195 ? 14.875 -10.836 6.289 1 86.12 195 ALA B N 1
ATOM 4818 C CA . ALA B 1 195 ? 13.82 -10.508 7.246 1 86.12 195 ALA B CA 1
ATOM 4819 C C . ALA B 1 195 ? 12.875 -9.445 6.684 1 86.12 195 ALA B C 1
ATOM 4821 O O . ALA B 1 195 ? 13.312 -8.359 6.297 1 86.12 195 ALA B O 1
ATOM 4822 N N . ALA B 1 196 ? 11.641 -9.773 6.758 1 84.94 196 ALA B N 1
ATOM 4823 C CA . ALA B 1 196 ? 10.625 -8.945 6.121 1 84.94 196 ALA B CA 1
ATOM 4824 C C . ALA B 1 196 ? 10.648 -7.523 6.664 1 84.94 196 ALA B C 1
ATOM 4826 O O . ALA B 1 196 ? 10.703 -6.559 5.895 1 84.94 196 ALA B O 1
ATOM 4827 N N . ALA B 1 197 ? 10.664 -7.383 7.957 1 89.75 197 ALA B N 1
ATOM 4828 C CA . ALA B 1 197 ? 10.625 -6.062 8.578 1 89.75 197 ALA B CA 1
ATOM 4829 C C . ALA B 1 197 ? 11.859 -5.242 8.211 1 89.75 197 ALA B C 1
ATOM 4831 O O . ALA B 1 197 ? 11.766 -4.031 8.008 1 89.75 197 ALA B O 1
ATOM 4832 N N . ASP B 1 198 ? 12.992 -5.879 8.039 1 92.44 198 ASP B N 1
ATOM 4833 C CA . ASP B 1 198 ? 14.242 -5.207 7.707 1 92.44 198 ASP B CA 1
ATOM 4834 C C . ASP B 1 198 ? 14.258 -4.766 6.246 1 92.44 198 ASP B C 1
ATOM 4836 O O . ASP B 1 198 ? 14.719 -3.668 5.93 1 92.44 198 ASP B O 1
ATOM 4840 N N . VAL B 1 199 ? 13.727 -5.582 5.465 1 89.5 199 VAL B N 1
ATOM 4841 C CA . VAL B 1 199 ? 13.656 -5.262 4.043 1 89.5 199 VAL B CA 1
ATOM 4842 C C . VAL B 1 199 ? 12.727 -4.074 3.822 1 89.5 199 VAL B C 1
ATOM 4844 O O . VAL B 1 199 ? 13.039 -3.166 3.049 1 89.5 199 VAL B O 1
ATOM 4847 N N . ASP B 1 200 ? 11.602 -4.074 4.473 1 91.62 200 ASP B N 1
ATOM 4848 C CA . ASP B 1 200 ? 10.68 -2.941 4.395 1 91.62 200 ASP B CA 1
ATOM 4849 C C . ASP B 1 200 ? 11.359 -1.65 4.84 1 91.62 200 ASP B C 1
ATOM 4851 O O . ASP B 1 200 ? 11.148 -0.591 4.25 1 91.62 200 ASP B O 1
ATOM 4855 N N . PHE B 1 201 ? 12.117 -1.762 5.898 1 96.56 201 PHE B N 1
ATOM 4856 C CA . PHE B 1 201 ? 12.82 -0.592 6.41 1 96.56 201 PHE B CA 1
ATOM 4857 C C . PHE B 1 201 ? 13.812 -0.061 5.379 1 96.56 201 PHE B C 1
ATOM 4859 O O . PHE B 1 201 ? 13.867 1.146 5.129 1 96.56 201 PHE B O 1
ATOM 4866 N N . LEU B 1 202 ? 14.609 -0.95 4.859 1 94.44 202 LEU B N 1
ATOM 4867 C CA . LEU B 1 202 ? 15.57 -0.561 3.832 1 94.44 202 LEU B CA 1
ATOM 4868 C C . LEU B 1 202 ? 14.875 0.12 2.662 1 94.44 202 LEU B C 1
ATOM 4870 O O . LEU B 1 202 ? 15.32 1.163 2.184 1 94.44 202 LEU B O 1
ATOM 4874 N N . GLU B 1 203 ? 13.789 -0.463 2.174 1 93.44 203 GLU B N 1
ATOM 4875 C CA . GLU B 1 203 ? 13.062 0.104 1.046 1 93.44 203 GLU B CA 1
ATOM 4876 C C . GLU B 1 203 ? 12.578 1.519 1.356 1 93.44 203 GLU B C 1
ATOM 4878 O O . GLU B 1 203 ? 12.812 2.445 0.577 1 93.44 203 GLU B O 1
ATOM 4883 N N . GLU B 1 204 ? 11.969 1.668 2.473 1 96.94 204 GLU B N 1
ATOM 4884 C CA . GLU B 1 204 ? 11.391 2.961 2.82 1 96.94 204 GLU B CA 1
ATOM 4885 C C . GLU B 1 204 ? 12.477 3.998 3.094 1 96.94 204 GLU B C 1
ATOM 4887 O O . GLU B 1 204 ? 12.305 5.18 2.799 1 96.94 204 GLU B O 1
ATOM 4892 N N . TYR B 1 205 ? 13.617 3.543 3.674 1 97.69 205 TYR B N 1
ATOM 4893 C CA . TYR B 1 205 ? 14.758 4.441 3.848 1 97.69 205 TYR B CA 1
ATOM 4894 C C . TYR B 1 205 ? 15.242 4.969 2.504 1 97.69 205 TYR B C 1
ATOM 4896 O O . TYR B 1 205 ? 15.461 6.172 2.346 1 97.69 205 TYR B O 1
ATOM 4904 N N . MET B 1 206 ? 15.414 4.059 1.563 1 96.25 206 MET B N 1
ATOM 4905 C CA . MET B 1 206 ? 15.922 4.438 0.247 1 96.25 206 MET B CA 1
ATOM 4906 C C . MET B 1 206 ? 14.914 5.32 -0.487 1 96.25 206 MET B C 1
ATOM 4908 O O . MET B 1 206 ? 15.305 6.211 -1.245 1 96.25 206 MET B O 1
ATOM 4912 N N . VAL B 1 207 ? 13.656 5.109 -0.287 1 96.75 207 VAL B N 1
ATOM 4913 C CA . VAL B 1 207 ? 12.586 5.926 -0.861 1 96.75 207 VAL B CA 1
ATOM 4914 C C . VAL B 1 207 ? 12.695 7.355 -0.339 1 96.75 207 VAL B C 1
ATOM 4916 O O . VAL B 1 207 ? 12.688 8.312 -1.119 1 96.75 207 VAL B O 1
ATOM 4919 N N . LEU B 1 208 ? 12.828 7.508 0.974 1 97.75 208 LEU B N 1
ATOM 4920 C CA . LEU B 1 208 ? 12.938 8.836 1.559 1 97.75 208 LEU B CA 1
ATOM 4921 C C . LEU B 1 208 ? 14.195 9.547 1.062 1 97.75 208 LEU B C 1
ATOM 4923 O O . LEU B 1 208 ? 14.172 10.75 0.784 1 97.75 208 LEU B O 1
ATOM 4927 N N . LYS B 1 209 ? 15.25 8.789 0.968 1 97.19 209 LYS B N 1
ATOM 4928 C CA . LYS B 1 209 ? 16.484 9.359 0.438 1 97.19 209 LYS B CA 1
ATOM 4929 C C . LYS B 1 209 ? 16.297 9.883 -0.981 1 97.19 209 LYS B C 1
ATOM 4931 O O . LYS B 1 209 ? 16.75 10.977 -1.313 1 97.19 209 LYS B O 1
ATOM 4936 N N . ALA B 1 210 ? 15.641 9.109 -1.81 1 96.81 210 ALA B N 1
ATOM 4937 C CA . ALA B 1 210 ? 15.367 9.508 -3.189 1 96.81 210 ALA B CA 1
ATOM 4938 C C . ALA B 1 210 ? 14.477 10.742 -3.24 1 96.81 210 ALA B C 1
ATOM 4940 O O . ALA B 1 210 ? 14.656 11.617 -4.094 1 96.81 210 ALA B O 1
ATOM 4941 N N . ILE B 1 211 ? 13.516 10.828 -2.367 1 97.75 211 ILE B N 1
ATOM 4942 C CA . ILE B 1 211 ? 12.617 11.977 -2.309 1 97.75 211 ILE B CA 1
ATOM 4943 C C . ILE B 1 211 ? 13.406 13.234 -1.966 1 97.75 211 ILE B C 1
ATOM 4945 O O . ILE B 1 211 ? 13.25 14.266 -2.617 1 97.75 211 ILE B O 1
ATOM 4949 N N . ALA B 1 212 ? 14.258 13.133 -0.986 1 97.44 212 ALA B N 1
ATOM 4950 C CA . ALA B 1 212 ? 15.062 14.266 -0.549 1 97.44 212 ALA B CA 1
ATOM 4951 C C . ALA B 1 212 ? 15.984 14.75 -1.668 1 97.44 212 ALA B C 1
ATOM 4953 O O . ALA B 1 212 ? 16.172 15.961 -1.854 1 97.44 212 ALA B O 1
ATOM 4954 N N . GLU B 1 213 ? 16.469 13.828 -2.436 1 95.31 213 GLU B N 1
ATOM 4955 C CA . GLU B 1 213 ? 17.516 14.141 -3.402 1 95.31 213 GLU B CA 1
ATOM 4956 C C . GLU B 1 213 ? 16.922 14.594 -4.734 1 95.31 213 GLU B C 1
ATOM 4958 O O . GLU B 1 213 ? 17.516 15.422 -5.434 1 95.31 213 GLU B O 1
ATOM 4963 N N . LYS B 1 214 ? 15.773 14.055 -5.066 1 93.38 214 LYS B N 1
ATOM 4964 C CA . LYS B 1 214 ? 15.359 14.25 -6.453 1 93.38 214 LYS B CA 1
ATOM 4965 C C . LYS B 1 214 ? 13.898 14.703 -6.531 1 93.38 214 LYS B C 1
ATOM 4967 O O . LYS B 1 214 ? 13.586 15.664 -7.234 1 93.38 214 LYS B O 1
ATOM 4972 N N . SER B 1 215 ? 13.016 14.18 -5.809 1 96.25 215 SER B N 1
ATOM 4973 C CA . SER B 1 215 ? 11.578 14.32 -6.047 1 96.25 215 SER B CA 1
ATOM 4974 C C . SER B 1 215 ? 11.062 15.656 -5.512 1 96.25 215 SER B C 1
ATOM 4976 O O . SER B 1 215 ? 10.172 16.266 -6.105 1 96.25 215 SER B O 1
ATOM 4978 N N . VAL B 1 216 ? 11.625 16.156 -4.387 1 97.12 216 VAL B N 1
ATOM 4979 C CA . VAL B 1 216 ? 11.086 17.328 -3.701 1 97.12 216 VAL B CA 1
ATOM 4980 C C . VAL B 1 216 ? 11.195 18.562 -4.609 1 97.12 216 VAL B C 1
ATOM 4982 O O . VAL B 1 216 ? 10.297 19.406 -4.625 1 97.12 216 VAL B O 1
ATOM 4985 N N . GLU B 1 217 ? 12.219 18.672 -5.352 1 95.69 217 GLU B N 1
ATOM 4986 C CA . GLU B 1 217 ? 12.391 19.812 -6.242 1 95.69 217 GLU B CA 1
ATOM 4987 C C . GLU B 1 217 ? 11.281 19.891 -7.281 1 95.69 217 GLU B C 1
ATOM 4989 O O . GLU B 1 217 ? 10.75 20.969 -7.562 1 95.69 217 GLU B O 1
ATOM 4994 N N . GLN B 1 218 ? 10.984 18.797 -7.859 1 95.62 218 GLN B N 1
ATOM 4995 C CA . GLN B 1 218 ? 9.922 18.766 -8.859 1 95.62 218 GLN B CA 1
ATOM 4996 C C . GLN B 1 218 ? 8.555 19 -8.211 1 95.62 218 GLN B C 1
ATOM 4998 O O . GLN B 1 218 ? 7.672 19.594 -8.828 1 95.62 218 GLN B O 1
ATOM 5003 N N . VAL B 1 219 ? 8.391 18.5 -7.008 1 97.06 219 VAL B N 1
ATOM 5004 C CA . VAL B 1 219 ? 7.16 18.75 -6.254 1 97.06 219 VAL B CA 1
ATOM 5005 C C . VAL B 1 219 ? 6.957 20.25 -6.066 1 97.06 219 VAL B C 1
ATOM 5007 O O . VAL B 1 219 ? 5.863 20.766 -6.305 1 97.06 219 VAL B O 1
ATOM 5010 N N . LYS B 1 220 ? 7.992 20.922 -5.695 1 95.69 220 LYS B N 1
ATOM 5011 C CA . LYS B 1 220 ? 7.945 22.375 -5.531 1 95.69 220 LYS B CA 1
ATOM 5012 C C . LYS B 1 220 ? 7.645 23.078 -6.855 1 95.69 220 LYS B C 1
ATOM 5014 O O . LYS B 1 220 ? 6.797 23.969 -6.914 1 95.69 220 LYS B O 1
ATOM 5019 N N . ALA B 1 221 ? 8.273 22.609 -7.898 1 94.12 221 ALA B N 1
ATOM 5020 C CA . ALA B 1 221 ? 8.133 23.219 -9.211 1 94.12 221 ALA B CA 1
ATOM 5021 C C . ALA B 1 221 ? 6.703 23.094 -9.734 1 94.12 221 ALA B C 1
ATOM 5023 O O . ALA B 1 221 ? 6.188 24 -10.391 1 94.12 221 ALA B O 1
ATOM 5024 N N . GLU B 1 222 ? 6.082 22.031 -9.383 1 94.44 222 GLU B N 1
ATOM 5025 C CA . GLU B 1 222 ? 4.742 21.766 -9.906 1 94.44 222 GLU B CA 1
ATOM 5026 C C . GLU B 1 222 ? 3.666 22.234 -8.93 1 94.44 222 GLU B C 1
ATOM 5028 O O . GLU B 1 222 ? 2.473 22.141 -9.219 1 94.44 222 GLU B O 1
ATOM 5033 N N . LYS B 1 223 ? 4.125 22.703 -7.773 1 93.62 223 LYS B N 1
ATOM 5034 C CA . LYS B 1 223 ? 3.195 23.078 -6.711 1 93.62 223 LYS B CA 1
ATOM 5035 C C . LYS B 1 223 ? 2.291 21.906 -6.34 1 93.62 223 LYS B C 1
ATOM 5037 O O . LYS B 1 223 ? 1.078 22.078 -6.191 1 93.62 223 LYS B O 1
ATOM 5042 N N . ALA B 1 224 ? 2.938 20.734 -6.312 1 96.31 224 ALA B N 1
ATOM 5043 C CA . ALA B 1 224 ? 2.217 19.5 -6.055 1 96.31 224 ALA B CA 1
ATOM 5044 C C . ALA B 1 224 ? 2.176 19.188 -4.559 1 96.31 224 ALA B C 1
ATOM 5046 O O . ALA B 1 224 ? 2.865 19.828 -3.766 1 96.31 224 ALA B O 1
ATOM 5047 N N . THR B 1 225 ? 1.255 18.312 -4.215 1 96.94 225 THR B N 1
ATOM 5048 C CA . THR B 1 225 ? 1.261 17.703 -2.887 1 96.94 225 THR B CA 1
ATOM 5049 C C . THR B 1 225 ? 1.79 16.281 -2.941 1 96.94 225 THR B C 1
ATOM 5051 O O . THR B 1 225 ? 1.357 15.477 -3.777 1 96.94 225 THR B O 1
ATOM 5054 N N . ILE B 1 226 ? 2.744 16.016 -2.111 1 98.19 226 ILE B N 1
ATOM 5055 C CA . ILE B 1 226 ? 3.254 14.648 -2.016 1 98.19 226 ILE B CA 1
ATOM 5056 C C . ILE B 1 226 ? 2.877 14.047 -0.662 1 98.19 226 ILE B C 1
ATOM 5058 O O . ILE B 1 226 ? 3.082 14.68 0.379 1 98.19 226 ILE B O 1
ATOM 5062 N N . PHE B 1 227 ? 2.227 12.891 -0.685 1 98.44 227 PHE B N 1
ATOM 5063 C CA . PHE B 1 227 ? 1.854 12.125 0.5 1 98.44 227 PHE B CA 1
ATOM 5064 C C . PHE B 1 227 ? 2.805 10.953 0.711 1 98.44 227 PHE B C 1
ATOM 5066 O O . PHE B 1 227 ? 2.875 10.047 -0.122 1 98.44 227 PHE B O 1
ATOM 5073 N N . VAL B 1 228 ? 3.531 10.961 1.809 1 98.69 228 VAL B N 1
ATOM 5074 C CA . VAL B 1 228 ? 4.48 9.906 2.15 1 98.69 228 VAL B CA 1
ATOM 5075 C C . VAL B 1 228 ? 4.078 9.258 3.473 1 98.69 228 VAL B C 1
ATOM 5077 O O . VAL B 1 228 ? 3.992 9.938 4.5 1 98.69 228 VAL B O 1
ATOM 5080 N N . HIS B 1 229 ? 3.789 7.992 3.445 1 98.62 229 HIS B N 1
ATOM 5081 C CA . HIS B 1 229 ? 3.424 7.242 4.641 1 98.62 229 HIS B CA 1
ATOM 5082 C C . HIS B 1 229 ? 4.391 6.09 4.887 1 98.62 229 HIS B C 1
ATOM 5084 O O . HIS B 1 229 ? 4.43 5.129 4.113 1 98.62 229 HIS B O 1
ATOM 5090 N N . ILE B 1 230 ? 5.168 6.215 5.973 1 98.38 230 ILE B N 1
ATOM 5091 C CA . ILE B 1 230 ? 6.223 5.262 6.312 1 98.38 230 ILE B CA 1
ATOM 5092 C C . ILE B 1 230 ? 5.781 4.406 7.5 1 98.38 230 ILE B C 1
ATOM 5094 O O . ILE B 1 230 ? 5.395 4.934 8.547 1 98.38 230 ILE B O 1
ATOM 5098 N N . VAL B 1 231 ? 5.945 3.064 7.379 1 97.12 231 VAL B N 1
ATOM 5099 C CA . VAL B 1 231 ? 5.379 2.201 8.406 1 97.12 231 VAL B CA 1
ATOM 5100 C C . VAL B 1 231 ? 6.438 1.214 8.898 1 97.12 231 VAL B C 1
ATOM 5102 O O . VAL B 1 231 ? 6.211 0.475 9.859 1 97.12 231 VAL B O 1
ATOM 5105 N N . SER B 1 232 ? 7.59 1.182 8.359 1 96.06 232 SER B N 1
ATOM 5106 C CA . SER B 1 232 ? 8.57 0.123 8.578 1 96.06 232 SER B CA 1
ATOM 5107 C C . SER B 1 232 ? 9.109 0.166 10.008 1 96.06 232 SER B C 1
ATOM 5109 O O . SER B 1 232 ? 9.422 -0.874 10.586 1 96.06 232 SER B O 1
ATOM 5111 N N . LEU B 1 233 ? 9.258 1.371 10.555 1 96.81 233 LEU B N 1
ATOM 5112 C CA . LEU B 1 233 ? 9.734 1.472 11.93 1 96.81 233 LEU B CA 1
ATOM 5113 C C . LEU B 1 233 ? 8.75 0.823 12.898 1 96.81 233 LEU B C 1
ATOM 5115 O O . LEU B 1 233 ? 9.156 0.248 13.906 1 96.81 233 LEU B O 1
ATOM 5119 N N . ASP B 1 234 ? 7.531 0.95 12.594 1 95.31 234 ASP B N 1
ATOM 5120 C CA . ASP B 1 234 ? 6.5 0.299 13.398 1 95.31 234 ASP B CA 1
ATOM 5121 C C . ASP B 1 234 ? 6.629 -1.221 13.328 1 95.31 234 ASP B C 1
ATOM 5123 O O . ASP B 1 234 ? 6.484 -1.907 14.344 1 95.31 234 ASP B O 1
ATOM 5127 N N . SER B 1 235 ? 6.922 -1.734 12.141 1 92.56 235 SER B N 1
ATOM 5128 C CA . SER B 1 235 ? 7.133 -3.168 11.969 1 92.56 235 SER B CA 1
ATOM 5129 C C . SER B 1 235 ? 8.32 -3.652 12.797 1 92.56 235 SE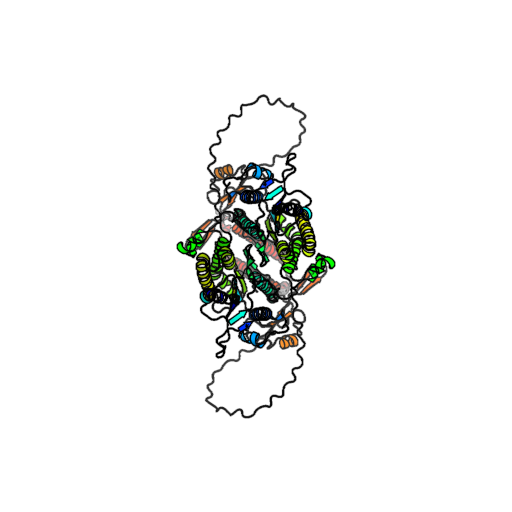R B C 1
ATOM 5131 O O . SER B 1 235 ? 8.25 -4.703 13.438 1 92.56 235 SER B O 1
ATOM 5133 N N . ILE B 1 236 ? 9.359 -2.887 12.789 1 95.44 236 ILE B N 1
ATOM 5134 C CA . ILE B 1 236 ? 10.547 -3.238 13.562 1 95.44 236 ILE B CA 1
ATOM 5135 C C . ILE B 1 236 ? 10.227 -3.182 15.055 1 95.44 236 ILE B C 1
ATOM 5137 O O . ILE B 1 236 ? 10.656 -4.047 15.82 1 95.44 236 ILE B O 1
ATOM 5141 N N . SER B 1 237 ? 9.477 -2.207 15.484 1 94.56 237 SER B N 1
ATOM 5142 C CA . SER B 1 237 ? 9.109 -2.088 16.891 1 94.56 237 SER B CA 1
ATOM 5143 C C . SER B 1 237 ? 8.297 -3.289 17.359 1 94.56 237 SER B C 1
ATOM 5145 O O . SER B 1 237 ? 8.453 -3.754 18.484 1 94.56 237 SER B O 1
ATOM 5147 N N . ARG B 1 238 ? 7.477 -3.789 16.547 1 89.12 238 ARG B N 1
ATOM 5148 C CA . ARG B 1 238 ? 6.629 -4.926 16.891 1 89.12 238 ARG B CA 1
ATOM 5149 C C . ARG B 1 238 ? 7.441 -6.215 16.969 1 89.12 238 ARG B C 1
ATOM 5151 O O . ARG B 1 238 ? 7.219 -7.047 17.844 1 89.12 238 ARG B O 1
ATOM 5158 N N . LYS B 1 239 ? 8.375 -6.316 16.078 1 88.31 239 LYS B N 1
ATOM 5159 C CA . LYS B 1 239 ? 9.133 -7.559 15.961 1 88.31 239 LYS B CA 1
ATOM 5160 C C . LYS B 1 239 ? 10.273 -7.602 16.984 1 88.31 239 LYS B C 1
ATOM 5162 O O . LYS B 1 239 ? 10.477 -8.617 17.641 1 88.31 239 LYS B O 1
ATOM 5167 N N . ASP B 1 240 ? 10.969 -6.477 17.062 1 92.5 240 ASP B N 1
ATOM 5168 C CA . ASP B 1 240 ? 12.203 -6.473 17.859 1 92.5 240 ASP B CA 1
ATOM 5169 C C . ASP B 1 240 ? 12.016 -5.711 19.156 1 92.5 240 ASP B C 1
ATOM 5171 O O . ASP B 1 240 ? 12.836 -5.832 20.078 1 92.5 240 ASP B O 1
ATOM 5175 N N . GLY B 1 241 ? 11 -4.949 19.297 1 92.06 241 GLY B N 1
ATOM 5176 C CA . GLY B 1 241 ? 10.766 -4.145 20.484 1 92.06 241 GLY B CA 1
ATOM 5177 C C . GLY B 1 241 ? 11.32 -2.734 20.375 1 92.06 241 GLY B C 1
ATOM 5178 O O . GLY B 1 241 ? 12.328 -2.512 19.703 1 92.06 241 GLY B O 1
ATOM 5179 N N . VAL B 1 242 ? 10.703 -1.882 21.094 1 91.19 242 VAL B N 1
ATOM 5180 C CA . VAL B 1 242 ? 11.023 -0.46 21.016 1 91.19 242 VAL B CA 1
ATOM 5181 C C . VAL B 1 242 ? 12.375 -0.197 21.688 1 91.19 242 VAL B C 1
ATOM 5183 O O . VAL B 1 242 ? 13.07 0.755 21.328 1 91.19 242 VAL B O 1
ATOM 5186 N N . ASN B 1 243 ? 12.789 -1.048 22.609 1 92.94 243 ASN B N 1
ATOM 5187 C CA . ASN B 1 243 ? 14.031 -0.845 23.344 1 92.94 243 ASN B CA 1
ATOM 5188 C C . ASN B 1 243 ? 15.18 -1.636 22.734 1 92.94 243 ASN B C 1
ATOM 5190 O O . ASN B 1 243 ? 16.312 -1.58 23.234 1 92.94 243 ASN B O 1
ATOM 5194 N N . SER B 1 244 ? 14.953 -2.293 21.656 1 95.56 244 SER B N 1
ATOM 5195 C CA . SER B 1 244 ? 16 -3.059 20.984 1 95.56 244 SER B CA 1
ATOM 5196 C C . SER B 1 244 ? 17.047 -2.141 20.359 1 95.56 244 SER B C 1
ATOM 5198 O O . SER B 1 244 ? 16.734 -1 20 1 95.56 244 SER B O 1
ATOM 5200 N N . GLN B 1 245 ? 18.266 -2.658 20.281 1 96.56 245 GLN B N 1
ATOM 5201 C CA . GLN B 1 245 ? 19.312 -1.92 19.609 1 96.56 245 GLN B CA 1
ATOM 5202 C C . GLN B 1 245 ? 18.953 -1.636 18.156 1 96.56 245 GLN B C 1
ATOM 5204 O O . GLN B 1 245 ? 19.234 -0.553 17.641 1 96.56 245 GLN B O 1
ATOM 5209 N N . LYS B 1 246 ? 18.344 -2.57 17.484 1 97.06 246 LYS B N 1
ATOM 5210 C CA . LYS B 1 246 ? 17.938 -2.406 16.094 1 97.06 246 LYS B CA 1
ATOM 5211 C C . LYS B 1 246 ? 16.953 -1.251 15.945 1 97.06 246 LYS B C 1
ATOM 5213 O O . LYS B 1 246 ? 17.109 -0.407 15.055 1 97.06 246 LYS B O 1
ATOM 5218 N N . HIS B 1 247 ? 15.977 -1.199 16.781 1 97 247 HIS B N 1
ATOM 5219 C CA . HIS B 1 247 ? 14.992 -0.125 16.688 1 97 247 HIS B CA 1
ATOM 5220 C C . HIS B 1 247 ? 15.641 1.234 16.938 1 97 247 HIS B C 1
ATOM 5222 O O . HIS B 1 247 ? 15.289 2.221 16.281 1 97 247 HIS B O 1
ATOM 5228 N N . LYS B 1 248 ? 16.547 1.303 17.844 1 96.94 248 LYS B N 1
ATOM 5229 C CA . LYS B 1 248 ? 17.234 2.555 18.141 1 96.94 248 LYS B CA 1
ATOM 5230 C C . LYS B 1 248 ? 18.031 3.059 16.938 1 96.94 248 LYS B C 1
ATOM 5232 O O . LYS B 1 248 ? 17.938 4.23 16.578 1 96.94 248 LYS B O 1
ATOM 5237 N N . VAL B 1 249 ? 18.766 2.186 16.344 1 97.94 249 VAL B N 1
ATOM 5238 C CA . VAL B 1 249 ? 19.578 2.562 15.195 1 97.94 249 VAL B CA 1
ATOM 5239 C C . VAL B 1 249 ? 18.656 2.895 14.008 1 97.94 249 VAL B C 1
ATOM 5241 O O . VAL B 1 249 ? 18.906 3.865 13.289 1 97.94 249 VAL B O 1
ATOM 5244 N N . ALA B 1 250 ? 17.625 2.086 13.812 1 98.5 250 ALA B N 1
ATOM 5245 C CA . ALA B 1 250 ? 16.656 2.363 12.758 1 98.5 250 ALA B CA 1
ATOM 5246 C C . ALA B 1 250 ? 16.031 3.746 12.93 1 98.5 250 ALA B C 1
ATOM 5248 O O . ALA B 1 250 ? 15.867 4.488 11.961 1 98.5 250 ALA B O 1
ATOM 5249 N N . SER B 1 251 ? 15.719 4.105 14.18 1 98.12 251 SER B N 1
ATOM 5250 C CA . SER B 1 251 ? 15.141 5.41 14.477 1 98.12 251 SER B CA 1
ATOM 5251 C C . SER B 1 251 ? 16.109 6.539 14.133 1 98.12 251 SER B C 1
ATOM 5253 O O . SER B 1 251 ? 15.711 7.547 13.539 1 98.12 251 SER B O 1
ATOM 5255 N N . LYS B 1 252 ? 17.297 6.336 14.453 1 97.94 252 LYS B N 1
ATOM 5256 C CA . LYS B 1 252 ? 18.312 7.344 14.164 1 97.94 252 LYS B CA 1
ATOM 5257 C C . LYS B 1 252 ? 18.484 7.531 12.664 1 97.94 252 LYS B C 1
ATOM 5259 O O . LYS B 1 252 ? 18.578 8.664 12.18 1 97.94 252 LYS B O 1
ATOM 5264 N N . LEU B 1 253 ? 18.562 6.457 11.961 1 98.38 253 LEU B N 1
ATOM 5265 C CA . LEU B 1 253 ? 18.719 6.504 10.508 1 98.38 253 LEU B CA 1
ATOM 5266 C C . LEU B 1 253 ? 17.516 7.168 9.852 1 98.38 253 LEU B C 1
ATOM 5268 O O . LEU B 1 253 ? 17.672 8.039 9 1 98.38 253 LEU B O 1
ATOM 5272 N N . MET B 1 254 ? 16.312 6.762 10.25 1 98.44 254 MET B N 1
ATOM 5273 C CA . MET B 1 254 ? 15.078 7.324 9.711 1 98.44 254 MET B CA 1
ATOM 5274 C C . MET B 1 254 ? 14.977 8.812 10.016 1 98.44 254 MET B C 1
ATOM 5276 O O . MET B 1 254 ? 14.57 9.602 9.164 1 98.44 254 MET B O 1
ATOM 5280 N N . ALA B 1 255 ? 15.391 9.188 11.219 1 98.44 255 ALA B N 1
ATOM 5281 C CA . ALA B 1 255 ? 15.398 10.594 11.609 1 98.44 255 ALA B CA 1
ATOM 5282 C C . ALA B 1 255 ? 16.328 11.406 10.719 1 98.44 255 ALA B C 1
ATOM 5284 O O . ALA B 1 255 ? 15.977 12.516 10.289 1 98.44 255 ALA B O 1
ATOM 5285 N N . ALA B 1 256 ? 17.438 10.898 10.453 1 98 256 ALA B N 1
ATOM 5286 C CA . ALA B 1 256 ? 18.438 11.602 9.641 1 98 256 ALA B CA 1
ATOM 5287 C C . ALA B 1 256 ? 17.906 11.844 8.234 1 98 256 ALA B C 1
ATOM 5289 O O . ALA B 1 256 ? 18.047 12.945 7.695 1 98 256 ALA B O 1
ATOM 5290 N N . VAL B 1 257 ? 17.328 10.828 7.617 1 98 257 VAL B N 1
ATOM 5291 C CA . VAL B 1 257 ? 16.859 10.984 6.246 1 98 257 VAL B CA 1
ATOM 5292 C C . VAL B 1 257 ? 15.617 11.875 6.223 1 98 257 VAL B C 1
ATOM 5294 O O . VAL B 1 257 ? 15.414 12.641 5.277 1 98 257 VAL B O 1
ATOM 5297 N N . LEU B 1 258 ? 14.797 11.789 7.242 1 98.19 258 LEU B N 1
ATOM 5298 C CA . LEU B 1 258 ? 13.641 12.672 7.34 1 98.19 258 LEU B CA 1
ATOM 5299 C C . LEU B 1 258 ? 14.078 14.133 7.418 1 98.19 258 LEU B C 1
ATOM 5301 O O . LEU B 1 258 ? 13.453 15.008 6.809 1 98.19 258 LEU B O 1
ATOM 5305 N N . LYS B 1 259 ? 15.086 14.391 8.188 1 97.19 259 LYS B N 1
ATOM 5306 C CA . LYS B 1 259 ? 15.617 15.742 8.289 1 97.19 259 LYS B CA 1
ATOM 5307 C C . LYS B 1 259 ? 16.141 16.234 6.938 1 97.19 259 LYS B C 1
ATOM 5309 O O . LYS B 1 259 ? 16.031 17.422 6.617 1 97.19 259 LYS B O 1
ATOM 5314 N N . GLN B 1 260 ? 16.703 15.359 6.137 1 97.56 260 GLN B N 1
ATOM 5315 C CA . GLN B 1 260 ? 17.125 15.711 4.789 1 97.56 260 GLN B CA 1
ATOM 5316 C C . GLN B 1 260 ? 15.938 16.109 3.92 1 97.56 260 GLN B C 1
ATOM 5318 O O . GLN B 1 260 ? 16.016 17.062 3.145 1 97.56 260 GLN B O 1
ATOM 5323 N N . VAL B 1 261 ? 14.852 15.352 4.027 1 98.06 261 VAL B N 1
ATOM 5324 C CA . VAL B 1 261 ? 13.648 15.68 3.266 1 98.06 261 VAL B CA 1
ATOM 5325 C C . VAL B 1 261 ? 13.125 17.047 3.705 1 98.06 261 VAL B C 1
ATOM 5327 O O . VAL B 1 261 ? 12.75 17.875 2.869 1 98.06 261 VAL B O 1
ATOM 5330 N N . ALA B 1 262 ? 13.094 17.234 5.02 1 96.56 262 ALA B N 1
ATOM 5331 C CA . ALA B 1 262 ? 12.617 18.516 5.562 1 96.56 262 ALA B CA 1
ATOM 5332 C C . ALA B 1 262 ? 13.469 19.672 5.062 1 96.56 262 ALA B C 1
ATOM 5334 O O . ALA B 1 262 ? 12.938 20.734 4.715 1 96.56 262 ALA B O 1
ATOM 5335 N N . SER B 1 263 ? 14.742 19.469 4.984 1 96.31 263 SER B N 1
ATOM 5336 C CA . SER B 1 263 ? 15.656 20.5 4.488 1 96.31 263 SER B CA 1
ATOM 5337 C C . SER B 1 263 ? 15.422 20.781 3.008 1 96.31 263 SER B C 1
ATOM 5339 O O . SER B 1 263 ? 15.414 21.938 2.58 1 96.31 263 SER B O 1
ATOM 5341 N N . ALA B 1 264 ? 15.234 19.719 2.264 1 97.38 264 ALA B N 1
ATOM 5342 C CA . ALA B 1 264 ? 14.969 19.875 0.837 1 97.38 264 ALA B CA 1
ATOM 5343 C C . ALA B 1 264 ? 13.648 20.609 0.601 1 97.38 264 ALA B C 1
ATOM 5345 O O . ALA B 1 264 ? 13.492 21.312 -0.401 1 97.38 264 ALA B O 1
ATOM 5346 N N . ALA B 1 265 ? 12.734 20.469 1.551 1 96.94 265 ALA B N 1
ATOM 5347 C CA . ALA B 1 265 ? 11.406 21.047 1.409 1 96.94 265 ALA B CA 1
ATOM 5348 C C . ALA B 1 265 ? 11.352 22.438 2.02 1 96.94 265 ALA B C 1
ATOM 5350 O O . ALA B 1 265 ? 10.273 23.031 2.131 1 96.94 265 ALA B O 1
ATOM 5351 N N . GLU B 1 266 ? 12.453 22.938 2.42 1 94.56 266 GLU B N 1
ATOM 5352 C CA . GLU B 1 266 ? 12.477 24.25 3.062 1 94.56 266 GLU B CA 1
ATOM 5353 C C . GLU B 1 266 ? 11.781 25.297 2.199 1 94.56 266 GLU B C 1
ATOM 5355 O O . GLU B 1 266 ? 11.977 25.344 0.982 1 94.56 266 GLU B O 1
ATOM 5360 N N . GLY B 1 267 ? 10.969 26.094 2.814 1 91.69 267 GLY B N 1
ATOM 5361 C CA . GLY B 1 267 ? 10.258 27.156 2.117 1 91.69 267 GLY B CA 1
ATOM 5362 C C . GLY B 1 267 ? 8.961 26.688 1.479 1 91.69 267 GLY B C 1
ATOM 5363 O O . GLY B 1 267 ? 8.188 27.5 0.96 1 91.69 267 GLY B O 1
ATOM 5364 N N . TYR B 1 268 ? 8.766 25.422 1.445 1 94.62 268 TYR B N 1
ATOM 5365 C CA . TYR B 1 268 ? 7.547 24.828 0.911 1 94.62 268 TYR B CA 1
ATOM 5366 C C . TYR B 1 268 ? 6.664 24.297 2.033 1 94.62 268 TYR B C 1
ATOM 5368 O O . TYR B 1 268 ? 7.164 23.734 3.016 1 94.62 268 TYR B O 1
ATOM 5376 N N . PRO B 1 269 ? 5.352 24.547 1.998 1 94.25 269 PRO B N 1
ATOM 5377 C CA . PRO B 1 269 ? 4.496 24.016 3.062 1 94.25 269 PRO B CA 1
ATOM 5378 C C . PRO B 1 269 ? 4.746 22.531 3.342 1 94.25 269 PRO B C 1
ATOM 5380 O O . PRO B 1 269 ? 4.891 21.75 2.408 1 94.25 269 PRO B O 1
ATOM 5383 N N . SER B 1 270 ? 4.848 22.219 4.609 1 96.31 270 SER B N 1
ATOM 5384 C CA . SER B 1 270 ? 5.172 20.844 4.977 1 96.31 270 SER B CA 1
ATOM 5385 C C . SER B 1 270 ? 4.441 20.438 6.25 1 96.31 270 SER B C 1
ATOM 5387 O O . SER B 1 270 ? 4.195 21.25 7.129 1 96.31 270 SER B O 1
ATOM 5389 N N . ILE B 1 271 ? 4.047 19.188 6.328 1 97.06 271 ILE B N 1
ATOM 5390 C CA . ILE B 1 271 ? 3.467 18.531 7.496 1 97.06 271 ILE B CA 1
ATOM 5391 C C . ILE B 1 271 ? 4.223 17.234 7.785 1 97.06 271 ILE B C 1
ATOM 5393 O O . ILE B 1 271 ? 4.332 16.359 6.922 1 97.06 271 ILE B O 1
ATOM 5397 N N . ILE B 1 272 ? 4.758 17.078 8.922 1 98.31 272 ILE B N 1
ATOM 5398 C CA . ILE B 1 272 ? 5.41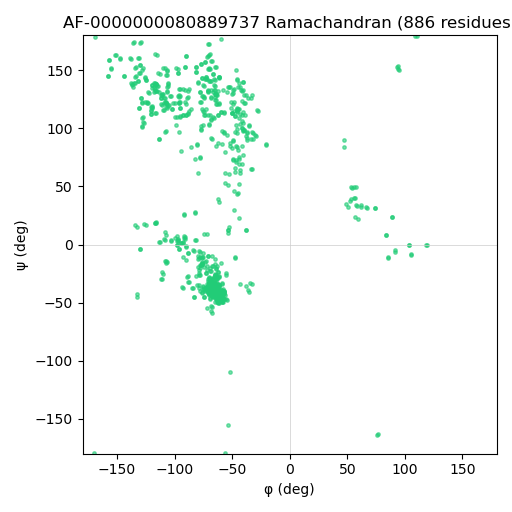 15.852 9.352 1 98.31 272 ILE B CA 1
ATOM 5399 C C . ILE B 1 272 ? 4.719 15.305 10.594 1 98.31 272 ILE B C 1
ATOM 5401 O O . ILE B 1 272 ? 4.637 15.984 11.617 1 98.31 272 ILE B O 1
ATOM 5405 N N . GLY B 1 273 ? 4.168 14.117 10.508 1 98.19 273 GLY B N 1
ATOM 5406 C CA . GLY B 1 273 ? 3.539 13.438 11.625 1 98.19 273 GLY B CA 1
ATOM 5407 C C . GLY B 1 273 ? 4.34 12.25 12.125 1 98.19 273 GLY B C 1
ATOM 5408 O O . GLY B 1 273 ? 4.699 11.367 11.352 1 98.19 273 GLY B O 1
ATOM 5409 N N . LEU B 1 274 ? 4.625 12.234 13.391 1 98 274 LEU B N 1
ATOM 5410 C CA . LEU B 1 274 ? 5.332 11.141 14.047 1 98 274 LEU B CA 1
ATOM 5411 C C . LEU B 1 274 ? 4.391 10.359 14.961 1 98 274 LEU B C 1
ATOM 5413 O O . LEU B 1 274 ? 3.922 10.891 15.969 1 98 274 LEU B O 1
ATOM 5417 N N . VAL B 1 275 ? 4.16 9.078 14.625 1 96.56 275 VAL B N 1
ATOM 5418 C CA . VAL B 1 275 ? 3.168 8.25 15.305 1 96.56 275 VAL B CA 1
ATOM 5419 C C . VAL B 1 275 ? 3.865 7.211 16.188 1 96.56 275 VAL B C 1
ATOM 5421 O O . VAL B 1 275 ? 4.645 6.395 15.688 1 96.56 275 VAL B O 1
ATOM 5424 N N . PRO B 1 276 ? 3.574 7.211 17.453 1 94.88 276 PRO B N 1
ATOM 5425 C CA . PRO B 1 276 ? 4.184 6.215 18.328 1 94.88 276 PRO B CA 1
ATOM 5426 C C . PRO B 1 276 ? 3.695 4.797 18.047 1 94.88 276 PRO B C 1
ATOM 5428 O O . PRO B 1 276 ? 2.66 4.613 17.406 1 94.88 276 PRO B O 1
ATOM 5431 N N . PRO B 1 277 ? 4.527 3.824 18.469 1 90.75 277 PRO B N 1
ATOM 5432 C CA . PRO B 1 277 ? 4.086 2.441 18.281 1 90.75 277 PRO B CA 1
ATOM 5433 C C . PRO B 1 277 ? 2.852 2.098 19.109 1 90.75 277 PRO B C 1
ATOM 5435 O O . PRO B 1 277 ? 2.662 2.646 20.203 1 90.75 277 PRO B O 1
ATOM 5438 N N . THR B 1 278 ? 1.938 1.392 18.438 1 73.56 278 THR B N 1
ATOM 5439 C CA . THR B 1 278 ? 0.726 1.002 19.156 1 73.56 278 THR B CA 1
ATOM 5440 C C . THR B 1 278 ? 1.008 -0.152 20.109 1 73.56 278 THR B C 1
ATOM 5442 O O . THR B 1 278 ? 1.787 -1.053 19.797 1 73.56 278 THR B O 1
ATOM 5445 N N . SER B 1 279 ? 0.576 0.124 21.344 1 59.78 279 SER B N 1
ATOM 5446 C CA . SER B 1 279 ? 0.718 -0.961 22.312 1 59.78 279 SER B CA 1
ATOM 5447 C C . SER B 1 279 ? -0.146 -2.158 21.938 1 59.78 279 SER B C 1
ATOM 5449 O O . SER B 1 279 ? -1.217 -1.994 21.344 1 59.78 279 SER B O 1
ATOM 5451 N N . LYS B 1 280 ? 0.376 -3.379 21.844 1 53.88 280 LYS B N 1
ATOM 5452 C CA . LYS B 1 280 ? -0.31 -4.637 21.562 1 53.88 280 LYS B CA 1
ATOM 5453 C C . LYS B 1 280 ? -1.719 -4.637 22.141 1 53.88 280 LYS B C 1
ATOM 5455 O O . LYS B 1 280 ? -2.637 -5.223 21.562 1 53.88 280 LYS B O 1
ATOM 5460 N N . ASN B 1 281 ? -1.934 -4.004 23.266 1 46.88 281 ASN B N 1
ATOM 5461 C CA . ASN B 1 281 ? -3.174 -4.129 24.016 1 46.88 281 ASN B CA 1
ATOM 5462 C C . ASN B 1 281 ? -4.129 -2.977 23.734 1 46.88 281 ASN B C 1
ATOM 5464 O O . ASN B 1 281 ? -5.129 -2.801 24.438 1 46.88 281 ASN B O 1
ATOM 5468 N N . ALA B 1 282 ? -3.752 -2.24 22.953 1 46.19 282 ALA B N 1
ATOM 5469 C CA . ALA B 1 282 ? -4.637 -1.08 22.891 1 46.19 282 ALA B CA 1
ATOM 5470 C C . ALA B 1 282 ? -5.938 -1.422 22.156 1 46.19 282 ALA B C 1
ATOM 5472 O O . ALA B 1 282 ? -5.914 -1.984 21.062 1 46.19 282 ALA B O 1
ATOM 5473 N N . LYS B 1 283 ? -7.012 -1.62 22.875 1 45.81 283 LYS B N 1
ATOM 5474 C CA . LYS B 1 283 ? -8.359 -1.803 22.344 1 45.81 283 LYS B CA 1
ATOM 5475 C C . LYS B 1 283 ? -8.617 -0.86 21.172 1 45.81 283 LYS B C 1
ATOM 5477 O O . LYS B 1 283 ? -8.445 0.355 21.297 1 45.81 283 LYS B O 1
ATOM 5482 N N . ARG B 1 284 ? -8.484 -1.377 20 1 50.09 284 ARG B N 1
ATOM 5483 C CA . ARG B 1 284 ? -8.75 -0.623 18.766 1 50.09 284 ARG B CA 1
ATOM 5484 C C . ARG B 1 284 ? -10.102 0.083 18.844 1 50.09 284 ARG B C 1
ATOM 5486 O O . ARG B 1 284 ? -11.148 -0.562 18.781 1 50.09 284 ARG B O 1
ATOM 5493 N N . ILE B 1 285 ? -10.227 1.177 19.656 1 46.47 285 ILE B N 1
ATOM 5494 C CA . ILE B 1 285 ? -11.469 1.937 19.656 1 46.47 285 ILE B CA 1
ATOM 5495 C C . ILE B 1 285 ? -11.711 2.541 18.281 1 46.47 285 ILE B C 1
ATOM 5497 O O . ILE B 1 285 ? -10.789 3.07 17.656 1 46.47 285 ILE B O 1
ATOM 5501 N N . ASP B 1 286 ? -12.781 1.981 17.609 1 53.72 286 ASP B N 1
ATOM 5502 C CA . ASP B 1 286 ? -13.273 2.734 16.469 1 53.72 286 ASP B CA 1
ATOM 5503 C C . ASP B 1 286 ? -13.094 4.238 16.672 1 53.72 286 ASP B C 1
ATOM 5505 O O . ASP B 1 286 ? -13.555 4.785 17.688 1 53.72 286 ASP B O 1
ATOM 5509 N N . ASN B 1 287 ? -11.961 4.785 16.109 1 63.81 287 ASN B N 1
ATOM 5510 C CA . ASN B 1 287 ? -11.711 6.211 16.312 1 63.81 287 ASN B CA 1
ATOM 5511 C C . ASN B 1 287 ? -12.195 7.035 15.133 1 63.81 287 ASN B C 1
ATOM 5513 O O . ASN B 1 287 ? -12.523 6.484 14.078 1 63.81 287 ASN B O 1
ATOM 5517 N N . ASP B 1 288 ? -12.641 8.227 15.367 1 74.81 288 ASP B N 1
ATOM 5518 C CA . ASP B 1 288 ? -13.234 9.164 14.414 1 74.81 288 ASP B CA 1
ATOM 5519 C C . ASP B 1 288 ? -12.148 9.914 13.648 1 74.81 288 ASP B C 1
ATOM 5521 O O . ASP B 1 288 ? -12.344 11.07 13.266 1 74.81 288 ASP B O 1
ATOM 5525 N N . LEU B 1 289 ? -10.969 9.234 13.508 1 83.31 289 LEU B N 1
ATOM 5526 C CA . LEU B 1 289 ? -9.875 9.961 12.875 1 83.31 289 LEU B CA 1
ATOM 5527 C C . LEU B 1 289 ? -10.164 10.172 11.391 1 83.31 289 LEU B C 1
ATOM 5529 O O . LEU B 1 289 ? -9.961 11.273 10.859 1 83.31 289 LEU B O 1
ATOM 5533 N N . VAL B 1 290 ? -10.633 9.219 10.719 1 83.62 290 VAL B N 1
ATOM 5534 C CA . VAL B 1 290 ? -10.797 9.289 9.266 1 83.62 290 VAL B CA 1
ATOM 5535 C C . VAL B 1 290 ? -12.164 9.883 8.93 1 83.62 290 VAL B C 1
ATOM 5537 O O . VAL B 1 290 ? -12.305 10.594 7.93 1 83.62 290 VAL B O 1
ATOM 5540 N N . GLY B 1 291 ? -13.133 9.758 9.75 1 76.62 291 GLY B N 1
ATOM 5541 C CA . GLY B 1 291 ? -14.469 10.273 9.492 1 76.62 291 GLY B CA 1
ATOM 5542 C C . GLY B 1 291 ? -15.258 9.43 8.508 1 76.62 291 GLY B C 1
ATOM 5543 O O . GLY B 1 291 ? -14.922 8.266 8.273 1 76.62 291 GLY B O 1
ATOM 5544 N N . THR B 1 292 ? -16.344 10.078 8.008 1 69.69 292 THR B N 1
ATOM 5545 C CA . THR B 1 292 ? -17.281 9.328 7.176 1 69.69 292 THR B CA 1
ATOM 5546 C C . THR B 1 292 ? -16.766 9.227 5.742 1 69.69 292 THR B C 1
ATOM 5548 O O . THR B 1 292 ? -16.031 10.094 5.273 1 69.69 292 THR B O 1
ATOM 5551 N N . PHE B 1 293 ? -17.141 8.219 5.078 1 65.75 293 PHE B N 1
ATOM 5552 C CA . PHE B 1 293 ? -16.688 7.785 3.764 1 65.75 293 PHE B CA 1
ATOM 5553 C C . PHE B 1 293 ? -17.156 8.75 2.682 1 65.75 293 PHE B C 1
ATOM 5555 O O . PHE B 1 293 ? -16.406 9.039 1.737 1 65.75 293 PHE B O 1
ATOM 5562 N N . GLU B 1 294 ? -18.266 9.32 2.85 1 67.69 294 GLU B N 1
ATOM 5563 C CA . GLU B 1 294 ? -18.828 10.094 1.751 1 67.69 294 GLU B CA 1
ATOM 5564 C C . GLU B 1 294 ? -18.156 11.453 1.63 1 67.69 294 GLU B C 1
ATOM 5566 O O . GLU B 1 294 ? -18.031 12.188 2.615 1 67.69 294 GLU B O 1
ATOM 5571 N N . LEU B 1 295 ? -17.656 11.625 0.495 1 65 295 LEU B N 1
ATOM 5572 C CA . LEU B 1 295 ? -17.094 12.938 0.222 1 65 295 LEU B CA 1
ATOM 5573 C C . LEU B 1 295 ? -18.188 13.938 -0.148 1 65 295 LEU B C 1
ATOM 5575 O O . LEU B 1 295 ? -18.672 13.938 -1.279 1 65 295 LEU B O 1
ATOM 5579 N N . LYS B 1 296 ? -18.844 14.586 0.893 1 63.69 296 LYS B N 1
ATOM 5580 C CA . LYS B 1 296 ? -19.828 15.633 0.614 1 63.69 296 LYS B CA 1
ATOM 5581 C C . LYS B 1 296 ? -19.266 17.016 0.945 1 63.69 296 LYS B C 1
ATOM 5583 O O . LYS B 1 296 ? -18.719 17.219 2.029 1 63.69 296 LYS B O 1
ATOM 5588 N N . LYS B 1 297 ? -19.25 17.828 -0.107 1 63.06 297 LYS B N 1
ATOM 5589 C CA . LYS B 1 297 ? -18.875 19.203 0.167 1 63.06 297 LYS B CA 1
ATOM 5590 C C . LYS B 1 297 ? -19.891 19.875 1.096 1 63.06 297 LYS B C 1
ATOM 5592 O O . LYS B 1 297 ? -21.094 19.656 0.979 1 63.06 297 LYS B O 1
ATOM 5597 N N . ARG B 1 298 ? -19.453 20.5 2.178 1 59.66 298 ARG B N 1
ATOM 5598 C CA . ARG B 1 298 ? -20.312 21.219 3.107 1 59.66 298 ARG B CA 1
ATOM 5599 C C . ARG B 1 298 ? -21.25 22.172 2.365 1 59.66 298 ARG B C 1
ATOM 5601 O O . ARG B 1 298 ? -20.828 22.859 1.431 1 59.66 298 ARG B O 1
ATOM 5608 N N . LYS B 1 299 ? -22.547 21.844 2.65 1 49.97 299 LYS B N 1
ATOM 5609 C CA . LYS B 1 299 ? -23.5 22.828 2.117 1 49.97 299 LYS B CA 1
ATOM 5610 C C . LYS B 1 299 ? -23.203 24.219 2.656 1 49.97 299 LYS B C 1
ATOM 5612 O O . LYS B 1 299 ? -23.016 24.406 3.861 1 49.97 299 LYS B O 1
ATOM 5617 N N . GLU B 1 300 ? -22.578 24.969 2.039 1 44.44 300 GLU B N 1
ATOM 5618 C CA . GLU B 1 300 ? -22.344 26.344 2.473 1 44.44 300 GLU B CA 1
ATOM 5619 C C . GLU B 1 300 ? -23.594 26.922 3.156 1 44.44 300 GLU B C 1
ATOM 5621 O O . GLU B 1 300 ? -24.688 26.875 2.602 1 44.44 300 GLU B O 1
ATOM 5626 N N . ALA B 1 301 ? -23.781 26.797 4.508 1 39.59 301 ALA B N 1
ATOM 5627 C CA . ALA B 1 301 ? -24.859 27.609 5.078 1 39.59 301 ALA B CA 1
ATOM 5628 C C . ALA B 1 301 ? -24.938 28.969 4.383 1 39.59 301 ALA B C 1
ATOM 5630 O O . ALA B 1 301 ? -23.922 29.594 4.094 1 39.59 301 ALA B O 1
ATOM 5631 N N . PRO B 1 302 ? -26.047 29.328 3.895 1 34.12 302 PRO B N 1
ATOM 5632 C CA . PRO B 1 302 ? -26.125 30.703 3.414 1 34.12 302 PRO B CA 1
ATOM 5633 C C . PRO B 1 302 ? -25.594 31.719 4.426 1 34.12 302 PRO B C 1
ATOM 5635 O O . PRO B 1 302 ? -25.766 31.531 5.633 1 34.12 302 PRO B O 1
ATOM 5638 N N . LEU B 1 303 ? -24.594 32.406 4.223 1 33.97 303 LEU B N 1
ATOM 5639 C CA . LEU B 1 303 ? -24.203 33.531 5.059 1 33.97 303 LEU B CA 1
ATOM 5640 C C . LEU B 1 303 ? -25.422 34.188 5.699 1 33.97 303 LEU B C 1
ATOM 5642 O O . LEU B 1 303 ? -26.328 34.625 4.996 1 33.97 303 LEU B O 1
ATOM 5646 N N . ALA B 1 304 ? -25.781 33.812 6.844 1 31.52 304 ALA B N 1
ATOM 5647 C CA . ALA B 1 304 ? -26.719 34.75 7.477 1 31.52 304 ALA B CA 1
ATOM 5648 C C . ALA B 1 304 ? -26.328 36.219 7.199 1 31.52 304 ALA B C 1
ATOM 5650 O O . ALA B 1 304 ? -25.141 36.531 7.16 1 31.52 304 ALA B O 1
ATOM 5651 N N . PRO B 1 305 ? -27.156 37.094 6.742 1 31.44 305 PRO B N 1
ATOM 5652 C CA . PRO B 1 305 ? -26.812 38.5 6.598 1 31.44 305 PRO B CA 1
ATOM 5653 C C . PRO B 1 305 ? -26.125 39.062 7.836 1 31.44 305 PRO B C 1
ATOM 5655 O O . PRO B 1 305 ? -26.656 38.969 8.945 1 31.44 305 PRO B O 1
ATOM 5658 N N . SER B 1 306 ? -24.859 38.938 8.016 1 31.06 306 SER B N 1
ATOM 5659 C CA . SER B 1 306 ? -24.188 39.656 9.086 1 31.06 306 SER B CA 1
ATOM 5660 C C . SER B 1 306 ? -24.859 41 9.359 1 31.06 306 SER B C 1
ATOM 5662 O O . SER B 1 306 ? -24.953 41.844 8.469 1 31.06 306 SER B O 1
ATOM 5664 N N . GLN B 1 307 ? -25.781 41.094 10.211 1 29.52 307 GLN B N 1
ATOM 5665 C CA . GLN B 1 307 ? -26.109 42.438 10.703 1 29.52 307 GLN B CA 1
ATOM 5666 C C . GLN B 1 307 ? -24.844 43.219 11 1 29.52 307 GLN B C 1
ATOM 5668 O O . GLN B 1 307 ? -23.922 42.719 11.648 1 29.52 307 GLN B O 1
ATOM 5673 N N . THR B 1 308 ? -24.484 44.219 10.234 1 30.61 308 THR B N 1
ATOM 5674 C CA . THR B 1 308 ? -23.438 45.25 10.336 1 30.61 308 THR B CA 1
ATOM 5675 C C . THR B 1 308 ? -23.328 45.75 11.766 1 30.61 308 THR B C 1
ATOM 5677 O O . THR B 1 308 ? -24.266 46.344 12.297 1 30.61 308 THR B O 1
ATOM 5680 N N . PRO B 1 309 ? -22.734 45.062 12.656 1 30.48 309 PRO B N 1
ATOM 5681 C CA . PRO B 1 309 ? -22.672 45.844 13.898 1 30.48 309 PRO B CA 1
ATOM 5682 C C . PRO B 1 309 ? -22.234 47.281 13.672 1 30.48 309 PRO B C 1
ATOM 5684 O O . PRO B 1 309 ? -21.391 47.531 12.82 1 30.48 309 PRO B O 1
ATOM 5687 N N . LYS B 1 310 ? -23.094 48.219 13.93 1 29.84 310 LYS B N 1
ATOM 5688 C CA . LYS B 1 310 ? -22.891 49.688 13.93 1 29.84 310 LYS B CA 1
ATOM 5689 C C . LYS B 1 310 ? -21.641 50.062 14.695 1 29.84 310 LYS B C 1
ATOM 5691 O O . LYS B 1 310 ? -21.609 50.031 15.93 1 29.84 310 LYS B O 1
ATOM 5696 N N . PHE B 1 311 ? -20.375 49.688 14.242 1 26.25 311 PHE B N 1
ATOM 5697 C CA . PHE B 1 311 ? -19.188 50.312 14.828 1 26.25 311 PHE B CA 1
ATOM 5698 C C . PHE B 1 311 ? -19.375 51.844 14.93 1 26.25 311 PHE B C 1
ATOM 5700 O O . PHE B 1 311 ? -19.766 52.5 13.961 1 26.25 311 PHE B O 1
ATOM 5707 N N . THR B 1 312 ? -19.703 52.281 16.031 1 25.2 312 THR B N 1
ATOM 5708 C CA . THR B 1 312 ? -19.672 53.719 16.344 1 25.2 312 THR B CA 1
ATOM 5709 C C . THR B 1 312 ? -18.406 54.375 15.773 1 25.2 312 THR B C 1
ATOM 5711 O O . THR B 1 312 ? -17.328 53.781 15.852 1 25.2 312 THR B O 1
ATOM 5714 N N . ALA B 1 313 ? -18.531 55.406 14.938 1 25.02 313 ALA B N 1
ATOM 5715 C CA . ALA B 1 313 ? -17.703 56.344 14.203 1 25.02 313 ALA B CA 1
ATOM 5716 C C . ALA B 1 313 ? -16.578 56.906 15.086 1 25.02 313 ALA B C 1
ATOM 5718 O O . ALA B 1 313 ? -16.797 57.812 15.883 1 25.02 313 ALA B O 1
ATOM 5719 N N . ALA B 1 314 ? -15.875 56.062 15.875 1 24.58 314 ALA B N 1
ATOM 5720 C CA . ALA B 1 314 ? -14.938 56.844 16.688 1 24.58 314 ALA B CA 1
ATOM 5721 C C . ALA B 1 314 ? -14.188 57.875 15.852 1 24.58 314 ALA B C 1
ATOM 5723 O O . ALA B 1 314 ? -14.023 57.688 14.641 1 24.58 314 ALA B O 1
ATOM 5724 N N . GLU B 1 315 ? -13.805 59 16.5 1 24.12 315 GLU B N 1
ATOM 5725 C CA . GLU B 1 315 ? -13.375 60.375 16.203 1 24.12 315 GLU B CA 1
ATOM 5726 C C . GLU B 1 315 ? -12.203 60.375 15.234 1 24.12 315 GLU B C 1
ATOM 5728 O O . GLU B 1 315 ? -11.555 59.344 15.016 1 24.12 315 GLU B O 1
ATOM 5733 N N . ALA B 1 316 ? -11.391 61.438 15.266 1 22.47 316 ALA B N 1
ATOM 5734 C CA . ALA B 1 316 ? -10.672 62.438 14.461 1 22.47 316 ALA B CA 1
ATOM 5735 C C . ALA B 1 316 ? -9.312 61.875 14.023 1 22.47 316 ALA B C 1
ATOM 5737 O O . ALA B 1 316 ? -8.508 61.469 14.867 1 22.47 316 ALA B O 1
ATOM 5738 N N . VAL B 1 317 ? -9.289 61.156 12.984 1 25.02 317 VAL B N 1
ATOM 5739 C CA . VAL B 1 317 ? -8 60.906 12.352 1 25.02 317 VAL B CA 1
ATOM 5740 C C . VAL B 1 317 ? -7.18 62.188 12.336 1 25.02 317 VAL B C 1
ATOM 5742 O O . VAL B 1 317 ? -7.609 63.219 11.773 1 25.02 317 VAL B O 1
ATOM 5745 N N . ILE B 1 318 ? -6.492 62.406 13.453 1 23.53 318 ILE B N 1
ATOM 5746 C CA . ILE B 1 318 ? -5.613 63.562 13.477 1 23.53 318 ILE B CA 1
ATOM 5747 C C . ILE B 1 318 ? -4.797 63.625 12.188 1 23.53 318 ILE B C 1
ATOM 5749 O O . ILE B 1 318 ? -4.281 62.594 11.727 1 23.53 318 ILE B O 1
ATOM 5753 N N . PRO B 1 319 ? -4.977 64.688 11.406 1 25 319 PRO B N 1
ATOM 5754 C CA . PRO B 1 319 ? -4.348 65.062 10.125 1 25 319 PRO B CA 1
ATOM 5755 C C . PRO B 1 319 ? -2.84 64.812 10.125 1 25 319 PRO B C 1
ATOM 5757 O O . PRO B 1 319 ? -2.119 65.375 10.945 1 25 319 PRO B O 1
ATOM 5760 N N . LEU B 1 320 ? -2.469 63.469 10.25 1 23.91 320 LEU B N 1
ATOM 5761 C CA . LEU B 1 320 ? -1.01 63.438 10.219 1 23.91 320 LEU B CA 1
ATOM 5762 C C . LEU B 1 320 ? -0.489 64.312 9.086 1 23.91 320 LEU B C 1
ATOM 5764 O O . LEU B 1 320 ? -1.022 64.312 7.977 1 23.91 320 LEU B O 1
ATOM 5768 N N . LYS B 1 321 ? 0.202 65.312 9.414 1 22.34 321 LYS B N 1
ATOM 5769 C CA . LYS B 1 321 ? 0.928 66.375 8.727 1 22.34 321 LYS B CA 1
ATOM 5770 C C . LYS B 1 321 ? 1.67 65.875 7.508 1 22.34 321 LYS B C 1
ATOM 5772 O O . LYS B 1 321 ? 2.174 64.75 7.523 1 22.34 321 LYS B O 1
ATOM 5777 N N . ASN B 1 322 ? 1.662 66.625 6.449 1 21.86 322 ASN B N 1
ATOM 5778 C CA . ASN B 1 322 ? 2.045 66.812 5.051 1 21.86 322 ASN B CA 1
ATOM 5779 C C . ASN B 1 322 ? 3.498 66.375 4.816 1 21.86 322 ASN B C 1
ATOM 5781 O O . ASN B 1 322 ? 4.391 67.25 4.812 1 21.86 322 ASN B O 1
ATOM 5785 N N . LYS B 1 323 ? 4.125 65.5 5.633 1 21.86 323 LYS B N 1
ATOM 5786 C CA . LYS B 1 323 ? 5.52 65.75 5.273 1 21.86 323 LYS B CA 1
ATOM 5787 C C . LYS B 1 323 ? 5.734 65.562 3.771 1 21.86 323 LYS B C 1
ATOM 5789 O O . LYS B 1 323 ? 4.941 64.875 3.094 1 21.86 323 LYS B O 1
ATOM 5794 N N . ASN B 1 324 ? 6.969 65.75 3.314 1 21.94 324 ASN B N 1
ATOM 5795 C CA . ASN B 1 324 ? 7.66 66.125 2.094 1 21.94 324 ASN B CA 1
ATOM 5796 C C . ASN B 1 324 ? 7.465 65.125 0.979 1 21.94 324 ASN B C 1
ATOM 5798 O O . ASN B 1 324 ? 7.398 63.938 1.24 1 21.94 324 ASN B O 1
ATOM 5802 N N . LYS B 1 325 ? 7.066 65.5 -0.287 1 23.62 325 LYS B N 1
ATOM 5803 C CA . LYS B 1 325 ? 6.59 65.25 -1.646 1 23.62 325 LYS B CA 1
ATOM 5804 C C . LYS B 1 325 ? 7.496 64.25 -2.373 1 23.62 325 LYS B C 1
ATOM 5806 O O . LYS B 1 325 ? 7.414 64.125 -3.594 1 23.62 325 LYS B O 1
ATOM 5811 N N . GLY B 1 326 ? 8.422 63.531 -1.663 1 24.34 326 GLY B N 1
ATOM 5812 C CA . GLY B 1 326 ? 9.305 63.125 -2.744 1 24.34 326 GLY B CA 1
ATOM 5813 C C . GLY B 1 326 ? 8.617 62.25 -3.775 1 24.34 326 GLY B C 1
ATOM 5814 O O . GLY B 1 326 ? 7.57 61.656 -3.496 1 24.34 326 GLY B O 1
ATOM 5815 N N . LYS B 1 327 ? 8.711 62.469 -5.082 1 24.88 327 LYS B N 1
ATOM 5816 C CA . LYS B 1 327 ? 8.211 62.188 -6.426 1 24.88 327 LYS B CA 1
ATOM 5817 C C . LYS B 1 327 ? 8.18 60.688 -6.688 1 24.88 327 LYS B C 1
ATOM 5819 O O . LYS B 1 327 ? 8.016 60.25 -7.832 1 24.88 327 LYS B O 1
ATOM 5824 N N . ASP B 1 328 ? 8.391 59.781 -5.68 1 24.56 328 ASP B N 1
ATOM 5825 C CA . ASP B 1 328 ? 8.742 58.562 -6.371 1 24.56 328 ASP B CA 1
ATOM 5826 C C . ASP B 1 328 ? 7.551 58 -7.145 1 24.56 328 ASP B C 1
ATOM 5828 O O . ASP B 1 328 ? 6.438 57.938 -6.617 1 24.56 328 ASP B O 1
ATOM 5832 N N . THR B 1 329 ? 7.473 58.062 -8.484 1 25.34 329 THR B N 1
ATOM 5833 C CA . THR B 1 329 ? 6.641 57.688 -9.625 1 25.34 329 THR B CA 1
ATOM 5834 C C . THR B 1 329 ? 6.176 56.25 -9.492 1 25.34 329 THR B C 1
ATOM 5836 O O . THR B 1 329 ? 6.879 55.312 -9.906 1 25.34 329 THR B O 1
ATOM 5839 N N . ASN B 1 330 ? 5.762 55.812 -8.367 1 25.44 330 ASN B N 1
ATOM 5840 C CA . ASN B 1 330 ? 5.422 54.406 -8.352 1 25.44 330 ASN B CA 1
ATOM 5841 C C . ASN B 1 330 ? 4.277 54.094 -9.312 1 25.44 330 ASN B C 1
ATOM 5843 O O . ASN B 1 330 ? 3.16 54.562 -9.133 1 25.44 330 ASN B O 1
ATOM 5847 N N . LYS B 1 331 ? 4.531 53.812 -10.609 1 27.31 331 LYS B N 1
ATOM 5848 C CA . LYS B 1 331 ? 3.688 53.469 -11.742 1 27.31 331 LYS B CA 1
ATOM 5849 C C . LYS B 1 331 ? 2.646 52.406 -11.344 1 27.31 331 LYS B C 1
ATOM 5851 O O . LYS B 1 331 ? 2.994 51.312 -10.906 1 27.31 331 LYS B O 1
ATOM 5856 N N . ILE B 1 332 ? 1.488 52.812 -11.008 1 29 332 ILE B N 1
ATOM 5857 C CA . ILE B 1 332 ? 0.29 52.031 -10.789 1 29 332 ILE B CA 1
ATOM 5858 C C . ILE B 1 332 ? 0.033 51.125 -12.008 1 29 332 ILE B C 1
ATOM 5860 O O . ILE B 1 332 ? -0.167 51.625 -13.117 1 29 332 ILE B O 1
ATOM 5864 N N . ALA B 1 333 ? 0.579 50.062 -12.07 1 30.47 333 ALA B N 1
ATOM 5865 C CA . ALA B 1 333 ? 0.349 49.094 -13.141 1 30.47 333 ALA B CA 1
ATOM 5866 C C . ALA B 1 333 ? -1.137 48.969 -13.469 1 30.47 333 ALA B C 1
ATOM 5868 O O . ALA B 1 333 ? -1.975 48.875 -12.57 1 30.47 333 ALA B O 1
ATOM 5869 N N . ARG B 1 334 ? -1.63 49.531 -14.555 1 31.19 334 ARG B N 1
ATOM 5870 C CA . ARG B 1 334 ? -2.945 49.5 -15.188 1 31.19 334 ARG B CA 1
ATOM 5871 C C . ARG B 1 334 ? -3.543 48.094 -15.086 1 31.19 334 ARG B C 1
ATOM 5873 O O . ARG B 1 334 ? -2.867 47.094 -15.367 1 31.19 334 ARG B O 1
ATOM 5880 N N . PRO B 1 335 ? -4.711 48 -14.461 1 36.12 335 PRO B N 1
ATOM 5881 C CA . PRO B 1 335 ? -5.418 46.719 -14.367 1 36.12 335 PRO B CA 1
ATOM 5882 C C . PRO B 1 335 ? -5.656 46.062 -15.727 1 36.12 335 PRO B C 1
ATOM 5884 O O . PRO B 1 335 ? -6.105 46.75 -16.656 1 36.12 335 PRO B O 1
ATOM 5887 N N . ARG B 1 336 ? -4.922 45.25 -16.203 1 44.12 336 ARG B N 1
ATOM 5888 C CA . ARG B 1 336 ? -5.055 44.594 -17.5 1 44.12 336 ARG B CA 1
ATOM 5889 C C . ARG B 1 336 ? -6.492 44.125 -17.734 1 44.12 336 ARG B C 1
ATOM 5891 O O . ARG B 1 336 ? -7.191 43.75 -16.797 1 44.12 336 ARG B O 1
ATOM 5898 N N . PRO B 1 337 ? -7.078 44.344 -18.938 1 54.84 337 PRO B N 1
ATOM 5899 C CA . PRO B 1 337 ? -8.375 43.875 -19.406 1 54.84 337 PRO B CA 1
ATOM 5900 C C . PRO B 1 337 ? -8.578 42.375 -19.188 1 54.84 337 PRO B C 1
ATOM 5902 O O . PRO B 1 337 ? -7.695 41.562 -19.531 1 54.84 337 PRO B O 1
ATOM 5905 N N . GLY B 1 338 ? -9.555 41.938 -18.266 1 59.94 338 GLY B N 1
ATOM 5906 C CA . GLY B 1 338 ? -9.922 40.562 -17.953 1 59.94 338 GLY B CA 1
ATOM 5907 C C . GLY B 1 338 ? -9.68 40.219 -16.5 1 59.94 338 GLY B C 1
ATOM 5908 O O . GLY B 1 338 ? -9.93 39.094 -16.078 1 59.94 338 GLY B O 1
ATOM 5909 N N . CYS B 1 339 ? -9.188 41.219 -15.805 1 65.94 339 CYS B N 1
ATOM 5910 C CA . CYS B 1 339 ? -8.938 41 -14.383 1 65.94 339 CYS B CA 1
ATOM 5911 C C . CYS B 1 339 ? -9.961 41.719 -13.523 1 65.94 339 CYS B C 1
ATOM 5913 O O . CYS B 1 339 ? -10.18 42.938 -13.695 1 65.94 339 CYS B O 1
ATOM 5915 N N . PHE B 1 340 ? -10.781 41 -12.727 1 73.62 340 PHE B N 1
ATOM 5916 C CA . PHE B 1 340 ? -11.789 41.562 -11.828 1 73.62 340 PHE B CA 1
ATOM 5917 C C . PHE B 1 340 ? -11.336 41.438 -10.375 1 73.62 340 PHE B C 1
ATOM 5919 O O . PHE B 1 340 ? -10.562 40.531 -10.023 1 73.62 340 PHE B O 1
ATOM 5926 N N . GLU B 1 341 ? -11.688 42.281 -9.531 1 68 341 GLU B N 1
ATOM 5927 C CA . GLU B 1 341 ? -11.219 42.406 -8.156 1 68 341 GLU B CA 1
ATOM 5928 C C . GLU B 1 341 ? -11.719 41.281 -7.281 1 68 341 GLU B C 1
ATOM 5930 O O . GLU B 1 341 ? -11.078 40.906 -6.289 1 68 341 GLU B O 1
ATOM 5935 N N . SER B 1 342 ? -12.914 40.688 -7.613 1 72.56 342 SER B N 1
ATOM 5936 C CA . SER B 1 342 ? -13.508 39.594 -6.859 1 72.56 342 SER B CA 1
ATOM 5937 C C . SER B 1 342 ? -14.281 38.656 -7.773 1 72.56 342 SER B C 1
ATOM 5939 O O . SER B 1 342 ? -14.609 39 -8.906 1 72.56 342 SER B O 1
ATOM 5941 N N . ARG B 1 343 ? -14.523 37.438 -7.328 1 74 343 ARG B N 1
ATOM 5942 C CA . ARG B 1 343 ? -15.266 36.438 -8.07 1 74 343 ARG B CA 1
ATOM 5943 C C . ARG B 1 343 ? -16.656 36.938 -8.438 1 74 343 ARG B C 1
ATOM 5945 O O . ARG B 1 343 ? -17.125 36.688 -9.555 1 74 343 ARG B O 1
ATOM 5952 N N . ASP B 1 344 ? -17.312 37.625 -7.57 1 73.69 344 ASP B N 1
ATOM 5953 C CA . ASP B 1 344 ? -18.656 38.156 -7.832 1 73.69 344 ASP B CA 1
ATOM 5954 C C . ASP B 1 344 ? -18.641 39.219 -8.914 1 73.69 344 ASP B C 1
ATOM 5956 O O . ASP B 1 344 ? -19.516 39.25 -9.773 1 73.69 344 ASP B O 1
ATOM 5960 N N . VAL B 1 345 ? -17.672 39.969 -8.844 1 73.94 345 VAL B N 1
ATOM 5961 C CA . VAL B 1 345 ? -17.547 41 -9.859 1 73.94 345 VAL B CA 1
ATOM 5962 C C . VAL B 1 345 ? -17.234 40.375 -11.211 1 73.94 345 VAL B C 1
ATOM 5964 O O . VAL B 1 345 ? -17.781 40.75 -12.242 1 73.94 345 VAL B O 1
ATOM 5967 N N . CYS B 1 346 ? -16.469 39.375 -11.156 1 75 346 CYS B N 1
ATOM 5968 C CA . CYS B 1 346 ? -16.172 38.594 -12.359 1 75 346 CYS B CA 1
ATOM 5969 C C . CYS B 1 346 ? -17.438 37.938 -12.914 1 75 346 CYS B C 1
ATOM 5971 O O . CYS B 1 346 ? -17.734 38.094 -14.102 1 75 346 CYS B O 1
ATOM 5973 N N . GLY B 1 347 ? -18.141 37.344 -12.148 1 76 347 GLY B N 1
ATOM 5974 C CA . GLY B 1 347 ? -19.391 36.688 -12.562 1 76 347 GLY B CA 1
ATOM 5975 C C . GLY B 1 347 ? -20.422 37.688 -13.047 1 76 347 GLY B C 1
ATOM 5976 O O . GLY B 1 347 ? -21.047 37.469 -14.094 1 76 347 GLY B O 1
ATOM 5977 N N . ASN B 1 348 ? -20.641 38.719 -12.281 1 73.75 348 ASN B N 1
ATOM 5978 C CA . ASN B 1 348 ? -21.656 39.719 -12.641 1 73.75 348 ASN B CA 1
ATOM 5979 C C . ASN B 1 348 ? -21.281 40.5 -13.898 1 73.75 348 ASN B C 1
ATOM 5981 O O . ASN B 1 348 ? -22.141 40.812 -14.719 1 73.75 348 ASN B O 1
ATOM 5985 N N . SER B 1 349 ? -19.938 40.656 -13.969 1 72 349 SER B N 1
ATOM 5986 C CA . SER B 1 349 ? -19.453 41.469 -15.094 1 72 349 SER B CA 1
ATOM 5987 C C . SER B 1 349 ? -19.391 40.625 -16.375 1 72 349 SER B C 1
ATOM 5989 O O . SER B 1 349 ? -19.469 41.188 -17.484 1 72 349 SER B O 1
ATOM 5991 N N . THR B 1 350 ? -19.219 39.375 -16.172 1 74.5 350 THR B N 1
ATOM 5992 C CA . THR B 1 350 ? -19.078 38.5 -17.328 1 74.5 350 THR B CA 1
ATOM 5993 C C . THR B 1 350 ? -20.312 37.625 -17.516 1 74.5 350 THR B C 1
ATOM 5995 O O . THR B 1 350 ? -20.328 36.75 -18.359 1 74.5 350 THR B O 1
ATOM 5998 N N . ASN B 1 351 ? -21.391 37.875 -16.828 1 74.38 351 ASN B N 1
ATOM 5999 C CA . ASN B 1 351 ? -22.609 37.062 -16.875 1 74.38 351 ASN B CA 1
ATOM 6000 C C . ASN B 1 351 ? -22.312 35.594 -16.609 1 74.38 351 ASN B C 1
ATOM 6002 O O . ASN B 1 351 ? -22.75 34.719 -17.375 1 74.38 351 ASN B O 1
ATOM 6006 N N . SER B 1 352 ? -21.609 35.406 -15.594 1 74.44 352 SER B N 1
ATOM 6007 C CA . SER B 1 352 ? -21.172 34.062 -15.211 1 74.44 352 SER B CA 1
ATOM 6008 C C . SER B 1 352 ? -20.406 33.375 -16.344 1 74.44 352 SER B C 1
ATOM 6010 O O . SER B 1 352 ? -20.688 32.219 -16.672 1 74.44 352 SER B O 1
ATOM 6012 N N . CYS B 1 353 ? -19.5 34 -16.891 1 73.25 353 CYS B N 1
ATOM 6013 C CA . CYS B 1 353 ? -18.672 33.594 -18.016 1 73.25 353 CYS B CA 1
ATOM 6014 C C . CYS B 1 353 ? -19.531 33.094 -19.172 1 73.25 353 CYS B C 1
ATOM 6016 O O . CYS B 1 353 ? -19.203 32.094 -19.828 1 73.25 353 CYS B O 1
ATOM 6018 N N . ASN B 1 354 ? -20.719 33.688 -19.297 1 74.38 354 ASN B N 1
ATOM 6019 C CA . ASN B 1 354 ? -21.719 33.406 -20.312 1 74.38 354 ASN B CA 1
ATOM 6020 C C . ASN B 1 354 ? -22.172 31.969 -20.281 1 74.38 354 ASN B C 1
ATOM 6022 O O . ASN B 1 354 ? -22.594 31.406 -21.297 1 74.38 354 ASN B O 1
ATOM 6026 N N . GLY B 1 355 ? -22 31.312 -19.172 1 73.69 355 GLY B N 1
ATOM 6027 C CA . GLY B 1 355 ? -22.469 29.953 -19 1 73.69 355 GLY B CA 1
ATOM 6028 C C . GLY B 1 355 ? -21.5 28.922 -19.547 1 73.69 355 GLY B C 1
ATOM 6029 O O . GLY B 1 355 ? -21.844 27.734 -19.672 1 73.69 355 GLY B O 1
ATOM 6030 N N . ARG B 1 356 ? -20.391 29.312 -19.922 1 69.81 356 ARG B N 1
ATOM 6031 C CA . ARG B 1 356 ? -19.422 28.438 -20.562 1 69.81 356 ARG B CA 1
ATOM 6032 C C . ARG B 1 356 ? -18.078 28.453 -19.844 1 69.81 356 ARG B C 1
ATOM 6034 O O . ARG B 1 356 ? -17.047 28.125 -20.438 1 69.81 356 ARG B O 1
ATOM 6041 N N . GLY B 1 357 ? -18.078 28.938 -18.609 1 70.62 357 GLY B N 1
ATOM 6042 C CA . GLY B 1 357 ? -16.859 29.031 -17.828 1 70.62 357 GLY B CA 1
ATOM 6043 C C . GLY B 1 357 ? -17.125 29.359 -16.375 1 70.62 357 GLY B C 1
ATOM 6044 O O . GLY B 1 357 ? -18.266 29.375 -15.93 1 70.62 357 GLY B O 1
ATOM 6045 N N . SER B 1 358 ? -16.078 29.438 -15.609 1 75.81 358 SER B N 1
ATOM 6046 C CA . SER B 1 358 ? -16.156 29.812 -14.211 1 75.81 358 SER B CA 1
ATOM 6047 C C . SER B 1 358 ? -15.062 30.812 -13.844 1 75.81 358 SER B C 1
ATOM 6049 O O . SER B 1 358 ? -13.945 30.719 -14.359 1 75.81 358 SER B O 1
ATOM 6051 N N . CYS B 1 359 ? -15.484 31.812 -13.117 1 74.25 359 CYS B N 1
ATOM 6052 C CA . CYS B 1 359 ? -14.531 32.812 -12.672 1 74.25 359 CYS B CA 1
ATOM 6053 C C . CYS B 1 359 ? -13.484 32.188 -11.742 1 74.25 359 CYS B C 1
ATOM 6055 O O . CYS B 1 359 ? -13.836 31.531 -10.766 1 74.25 359 CYS B O 1
ATOM 6057 N N . MET B 1 360 ? -12.227 32.406 -12.328 1 74.56 360 MET B N 1
ATOM 6058 C CA . MET B 1 360 ? -11.117 31.875 -11.555 1 74.56 360 MET B CA 1
ATOM 6059 C C . MET B 1 360 ? -10.078 32.969 -11.281 1 74.56 360 MET B C 1
ATOM 6061 O O . MET B 1 360 ? -9.875 33.844 -12.102 1 74.56 360 MET B O 1
ATOM 6065 N N . LYS B 1 361 ? -9.508 32.906 -10.086 1 71.06 361 LYS B N 1
ATOM 6066 C CA . LYS B 1 361 ? -8.453 33.844 -9.75 1 71.06 361 LYS B CA 1
ATOM 6067 C C . LYS B 1 361 ? -7.176 33.531 -10.539 1 71.06 361 LYS B C 1
ATOM 6069 O O . LYS B 1 361 ? -6.758 32.406 -10.648 1 71.06 361 LYS B O 1
ATOM 6074 N N . SER B 1 362 ? -6.621 34.562 -11.133 1 62.69 362 SER B N 1
ATOM 6075 C CA . SER B 1 362 ? -5.426 34.469 -11.953 1 62.69 362 SER B CA 1
ATOM 6076 C C . SER B 1 362 ? -4.211 34.062 -11.117 1 62.69 362 SER B C 1
ATOM 6078 O O . SER B 1 362 ? -4 34.625 -10.031 1 62.69 362 SER B O 1
ATOM 6080 N N . SER B 1 363 ? -3.393 33.062 -11.586 1 57.69 363 SER B N 1
ATOM 6081 C CA . SER B 1 363 ? -2.182 32.625 -10.898 1 57.69 363 SER B CA 1
ATOM 6082 C C . SER B 1 363 ? -1.019 33.562 -11.164 1 57.69 363 SER B C 1
ATOM 6084 O O . SER B 1 363 ? -0.013 33.531 -10.453 1 57.69 363 SER B O 1
ATOM 6086 N N . THR B 1 364 ? -1.064 34.469 -12.023 1 55.03 364 THR B N 1
ATOM 6087 C CA . THR B 1 364 ? 0.06 35.281 -12.453 1 55.03 364 THR B CA 1
ATOM 6088 C C . THR B 1 364 ? -0.105 36.719 -11.969 1 55.03 364 THR B C 1
ATOM 6090 O O . THR B 1 364 ? 0.878 37.469 -11.836 1 55.03 364 THR B O 1
ATOM 6093 N N . GLN B 1 365 ? -1.376 37.125 -11.75 1 54.81 365 GLN B N 1
ATOM 6094 C CA . GLN B 1 365 ? -1.577 38.5 -11.352 1 54.81 365 GLN B CA 1
ATOM 6095 C C . GLN B 1 365 ? -2.35 38.594 -10.039 1 54.81 365 GLN B C 1
ATOM 6097 O O . GLN B 1 365 ? -3.377 37.938 -9.875 1 54.81 365 GLN B O 1
ATOM 6102 N N . SER B 1 366 ? -1.763 39.219 -9.062 1 60.19 366 SER B N 1
ATOM 6103 C CA . SER B 1 366 ? -2.367 39.469 -7.754 1 60.19 366 SER B CA 1
ATOM 6104 C C . SER B 1 366 ? -3.701 40.188 -7.887 1 60.19 366 SER B C 1
ATOM 6106 O O . SER B 1 366 ? -3.816 41.156 -8.648 1 60.19 366 SER B O 1
ATOM 6108 N N . ASN B 1 367 ? -4.816 39.688 -7.18 1 60.31 367 ASN B N 1
ATOM 6109 C CA . ASN B 1 367 ? -6.133 40.312 -7.055 1 60.31 367 ASN B CA 1
ATOM 6110 C C . ASN B 1 367 ? -6.859 40.344 -8.398 1 60.31 367 ASN B C 1
ATOM 6112 O O . ASN B 1 367 ? -7.523 41.344 -8.719 1 60.31 367 ASN B O 1
ATOM 6116 N N . CYS B 1 368 ? -6.582 39.344 -9.203 1 68.31 368 CYS B N 1
ATOM 6117 C CA . CYS B 1 368 ? -7.246 39.312 -10.5 1 68.31 368 CYS B CA 1
ATOM 6118 C C . CYS B 1 368 ? -8.07 38.062 -10.664 1 68.31 368 CYS B C 1
ATOM 6120 O O . CYS B 1 368 ? -7.543 36.938 -10.57 1 68.31 368 CYS B O 1
ATOM 6122 N N . TRP B 1 369 ? -9.352 38.188 -10.758 1 72.06 369 TRP B N 1
ATOM 6123 C CA . TRP B 1 369 ? -10.305 37.156 -11.133 1 72.06 369 TRP B CA 1
ATOM 6124 C C . TRP B 1 369 ? -10.617 37.219 -12.625 1 72.06 369 TRP B C 1
ATOM 6126 O O . TRP B 1 369 ? -10.883 38.281 -13.172 1 72.06 369 TRP B O 1
ATOM 6136 N N . SER B 1 370 ? -10.352 36.062 -13.25 1 76.81 370 SER B N 1
ATOM 6137 C CA . SER B 1 370 ? -10.672 36 -14.672 1 76.81 370 SER B CA 1
ATOM 6138 C C . SER B 1 370 ? -11.453 34.719 -15.016 1 76.81 370 SER B C 1
ATOM 6140 O O . SER B 1 370 ? -11.406 33.75 -14.266 1 76.81 370 SER B O 1
ATOM 6142 N N . CYS B 1 371 ? -12.172 34.656 -16.141 1 73.62 371 CYS B N 1
ATOM 6143 C CA . CYS B 1 371 ? -12.992 33.531 -16.609 1 73.62 371 CYS B CA 1
ATOM 6144 C C . CYS B 1 371 ? -12.117 32.406 -17.156 1 73.62 371 CYS B C 1
ATOM 6146 O O . CYS B 1 371 ? -11.258 32.656 -18 1 73.62 371 CYS B O 1
ATOM 6148 N N . ALA B 1 372 ? -12.141 31.312 -16.531 1 74.06 372 ALA B N 1
ATOM 6149 C CA . ALA B 1 372 ? -11.617 30.094 -17.156 1 74.06 372 ALA B CA 1
ATOM 6150 C C . ALA B 1 372 ? -12.688 29.422 -18 1 74.06 372 ALA B C 1
ATOM 6152 O O . ALA B 1 372 ? -13.648 28.859 -17.469 1 74.06 372 ALA B O 1
ATOM 6153 N N . CYS B 1 373 ? -12.484 29.328 -19.25 1 69.56 373 CYS B N 1
ATOM 6154 C CA . CYS B 1 373 ? -13.477 28.906 -20.234 1 69.56 373 CYS B CA 1
ATOM 6155 C C . CYS B 1 373 ? -13.461 27.391 -20.406 1 69.56 373 CYS B C 1
ATOM 6157 O O . CYS B 1 373 ? -12.391 26.766 -20.391 1 69.56 373 CYS B O 1
ATOM 6159 N N . ASN B 1 374 ? -14.617 26.719 -20.375 1 69.81 374 ASN B N 1
ATOM 6160 C CA . ASN B 1 374 ? -14.789 25.297 -20.656 1 69.81 374 ASN B CA 1
ATOM 6161 C C . ASN B 1 374 ? -15.234 25.047 -22.094 1 69.81 374 ASN B C 1
ATOM 6163 O O . ASN B 1 374 ? -15.922 25.875 -22.688 1 69.81 374 ASN B O 1
ATOM 6167 N N . ALA B 1 375 ? -14.789 23.812 -22.547 1 70.62 375 ALA B N 1
ATOM 6168 C CA . ALA B 1 375 ? -15.234 23.453 -23.891 1 70.62 375 ALA B CA 1
ATOM 6169 C C . ALA B 1 375 ? -16.672 22.938 -23.875 1 70.62 375 ALA B C 1
ATOM 6171 O O . ALA B 1 375 ? -17.094 22.281 -22.922 1 70.62 375 ALA B O 1
ATOM 6172 N N . THR B 1 376 ? -17.484 23.344 -24.859 1 69.31 376 THR B N 1
ATOM 6173 C CA . THR B 1 376 ? -18.828 22.828 -25.062 1 69.31 376 THR B CA 1
ATOM 6174 C C . THR B 1 376 ? -18.859 21.781 -26.156 1 69.31 376 THR B C 1
ATOM 6176 O O . THR B 1 376 ? -18.328 22 -27.25 1 69.31 376 THR B O 1
ATOM 6179 N N . ILE B 1 377 ? -19.297 20.594 -25.844 1 65.81 377 ILE B N 1
ATOM 6180 C CA . ILE B 1 377 ? -19.484 19.531 -26.828 1 65.81 377 ILE B CA 1
ATOM 6181 C C . ILE B 1 377 ? -20.938 19.453 -27.25 1 65.81 377 ILE B C 1
ATOM 6183 O O . ILE B 1 377 ? -21.812 19.188 -26.406 1 65.81 377 ILE B O 1
ATOM 6187 N N . ILE B 1 378 ? -21.281 19.828 -28.484 1 63.66 378 ILE B N 1
ATOM 6188 C CA . ILE B 1 378 ? -22.625 19.703 -29.047 1 63.66 378 ILE B CA 1
ATOM 6189 C C . ILE B 1 378 ? -22.625 18.641 -30.141 1 63.66 378 ILE B C 1
ATOM 6191 O O . ILE B 1 378 ? -21.734 18.641 -31 1 63.66 378 ILE B O 1
ATOM 6195 N N . LYS B 1 379 ? -23.531 17.75 -30.062 1 59.72 379 LYS B N 1
ATOM 6196 C CA . LYS B 1 379 ? -23.75 16.766 -31.125 1 59.72 379 LYS B CA 1
ATOM 6197 C C . LYS B 1 379 ? -24.484 17.375 -32.312 1 59.72 379 LYS B C 1
ATOM 6199 O O . LYS B 1 379 ? -25.641 17.781 -32.188 1 59.72 379 LYS B O 1
ATOM 6204 N N . VAL B 1 380 ? -23.797 17.656 -33.125 1 58.88 380 VAL B N 1
ATOM 6205 C CA . VAL B 1 380 ? -24.406 18.094 -34.406 1 58.88 380 VAL B CA 1
ATOM 6206 C C . VAL B 1 380 ? -24.281 16.984 -35.438 1 58.88 380 VAL B C 1
ATOM 6208 O O . VAL B 1 380 ? -23.172 16.562 -35.781 1 58.88 380 VAL B O 1
ATOM 6211 N N . HIS B 1 381 ? -25.391 16.516 -35.938 1 59.12 381 HIS B N 1
ATOM 6212 C CA . HIS B 1 381 ? -25.562 15.492 -36.969 1 59.12 381 HIS B CA 1
ATOM 6213 C C . HIS B 1 381 ? -24.797 14.219 -36.625 1 59.12 381 HIS B C 1
ATOM 6215 O O . HIS B 1 381 ? -24.156 13.617 -37.5 1 59.12 381 HIS B O 1
ATOM 6221 N N . GLY B 1 382 ? -24.75 13.812 -35.25 1 62.56 382 GLY B N 1
ATOM 6222 C CA . GLY B 1 382 ? -24.172 12.547 -34.812 1 62.56 382 GLY B CA 1
ATOM 6223 C C . GLY B 1 382 ? -22.703 12.656 -34.469 1 62.56 382 GLY B C 1
ATOM 6224 O O . GLY B 1 382 ? -22.094 11.68 -34.031 1 62.56 382 GLY B O 1
ATOM 6225 N N . GLN B 1 383 ? -21.969 13.734 -34.625 1 57.03 383 GLN B N 1
ATOM 6226 C CA . GLN B 1 383 ? -20.562 13.953 -34.312 1 57.03 383 GLN B CA 1
ATOM 6227 C C . GLN B 1 383 ? -20.422 15.008 -33.219 1 57.03 383 GLN B C 1
ATOM 6229 O O . GLN B 1 383 ? -21.172 15.984 -33.188 1 57.03 383 GLN B O 1
ATOM 6234 N N . ASN B 1 384 ? -19.641 14.727 -32.25 1 55.75 384 ASN B N 1
ATOM 6235 C CA . ASN B 1 384 ? -19.375 15.672 -31.156 1 55.75 384 ASN B CA 1
ATOM 6236 C C . ASN B 1 384 ? -18.516 16.828 -31.656 1 55.75 384 ASN B C 1
ATOM 6238 O O . ASN B 1 384 ? -17.391 16.625 -32.125 1 55.75 384 ASN B O 1
ATOM 6242 N N . LYS B 1 385 ? -19 17.859 -31.719 1 58.97 385 LYS B N 1
ATOM 6243 C CA . LYS B 1 385 ? -18.266 19.078 -32 1 58.97 385 LYS B CA 1
ATOM 6244 C C . LYS B 1 385 ? -17.875 19.812 -30.734 1 58.97 385 LYS B C 1
ATOM 6246 O O . LYS B 1 385 ? -18.734 20.219 -29.953 1 58.97 385 LYS B O 1
ATOM 6251 N N . THR B 1 386 ? -16.609 19.812 -30.469 1 65.75 386 THR B N 1
ATOM 6252 C CA . THR B 1 386 ? -16.094 20.516 -29.297 1 65.75 386 THR B CA 1
ATOM 6253 C C . THR B 1 386 ? -15.727 21.953 -29.656 1 65.75 386 THR B C 1
ATOM 6255 O O . THR B 1 386 ? -14.945 22.203 -30.578 1 65.75 386 THR B O 1
ATOM 6258 N N . THR B 1 387 ? -16.344 22.844 -28.953 1 67.75 387 THR B N 1
ATOM 6259 C CA . THR B 1 387 ? -16.062 24.266 -29.125 1 67.75 387 THR B CA 1
ATOM 6260 C C . THR B 1 387 ? -15.312 24.812 -27.906 1 67.75 387 THR B C 1
ATOM 6262 O O . THR B 1 387 ? -15.766 24.656 -26.781 1 67.75 387 THR B O 1
ATOM 6265 N N . TYR B 1 388 ? -14.188 25.312 -28.25 1 72.69 388 TYR B N 1
ATOM 6266 C CA . TYR B 1 388 ? -13.414 25.953 -27.203 1 72.69 388 TYR B CA 1
ATOM 6267 C C . TYR B 1 388 ? -13.742 27.438 -27.125 1 72.69 388 TYR B C 1
ATOM 6269 O O . TYR B 1 388 ? -13.891 28.109 -28.156 1 72.69 388 TYR B O 1
ATOM 6277 N N . TRP B 1 389 ? -13.953 27.844 -25.922 1 72.69 389 TRP B N 1
ATOM 6278 C CA . TRP B 1 389 ? -14.312 29.234 -25.672 1 72.69 389 TRP B CA 1
ATOM 6279 C C . TRP B 1 389 ? -13.141 30 -25.078 1 72.69 389 TRP B C 1
ATOM 6281 O O . TRP B 1 389 ? -12.32 29.422 -24.359 1 72.69 389 TRP B O 1
ATOM 6291 N N . GLY B 1 390 ? -12.984 31.234 -25.578 1 70.38 390 GLY B N 1
ATOM 6292 C CA . GLY B 1 390 ? -11.953 32.125 -25.094 1 70.38 390 GLY B CA 1
ATOM 6293 C C . GLY B 1 390 ? -12.453 33.531 -24.859 1 70.38 390 GLY B C 1
ATOM 6294 O O . GLY B 1 390 ? -13.641 33.844 -25.062 1 70.38 390 GLY B O 1
ATOM 6295 N N . GLY B 1 391 ? -11.586 34.469 -24.266 1 72.06 391 GLY B N 1
ATOM 6296 C CA . GLY B 1 391 ? -11.891 35.844 -23.906 1 72.06 391 GLY B CA 1
ATOM 6297 C C . GLY B 1 391 ? -11.969 36.031 -22.406 1 72.06 391 GLY B C 1
ATOM 6298 O O . GLY B 1 391 ? -11.922 35.094 -21.625 1 72.06 391 GLY B O 1
ATOM 6299 N N . ASN B 1 392 ? -12.227 37.25 -22.016 1 71.81 392 ASN B N 1
ATOM 6300 C CA . ASN B 1 392 ? -12.234 37.594 -20.594 1 71.81 392 ASN B CA 1
ATOM 6301 C C . ASN B 1 392 ? -13.492 37.094 -19.906 1 71.81 392 ASN B C 1
ATOM 6303 O O . ASN B 1 392 ? -13.508 36.938 -18.672 1 71.81 392 ASN B O 1
ATOM 6307 N N . ALA B 1 393 ? -14.547 36.75 -20.719 1 74.19 393 ALA B N 1
ATOM 6308 C CA . ALA B 1 393 ? -15.828 36.281 -20.203 1 74.19 393 ALA B CA 1
ATOM 6309 C C . ALA B 1 393 ? -16.297 35.062 -20.969 1 74.19 393 ALA B C 1
ATOM 6311 O O . ALA B 1 393 ? -17.5 34.75 -20.969 1 74.19 393 ALA B O 1
ATOM 6312 N N . CYS B 1 394 ? -15.422 34.375 -21.719 1 74.06 394 CYS B N 1
ATOM 6313 C CA . CYS B 1 394 ? -15.703 33.156 -22.5 1 74.06 394 CYS B CA 1
ATOM 6314 C C . CYS B 1 394 ? -16.75 33.438 -23.578 1 74.06 394 CYS B C 1
ATOM 6316 O O . CYS B 1 394 ? -17.641 32.625 -23.812 1 74.06 394 CYS B O 1
ATOM 6318 N N . GLN B 1 395 ? -16.688 34.594 -24.016 1 71.19 395 GLN B N 1
ATOM 6319 C CA . GLN B 1 395 ? -17.719 35.094 -24.938 1 71.19 395 GLN B CA 1
ATOM 6320 C C . GLN B 1 395 ? -17.312 34.812 -26.391 1 71.19 395 GLN B C 1
ATOM 6322 O O . GLN B 1 395 ? -18.141 34.938 -27.297 1 71.19 395 GLN B O 1
ATOM 6327 N N . LYS B 1 396 ? -16.047 34.469 -26.484 1 73.81 396 LYS B N 1
ATOM 6328 C CA . LYS B 1 396 ? -15.609 34.281 -27.859 1 73.81 396 LYS B CA 1
ATOM 6329 C C . LYS B 1 396 ? -15.18 32.844 -28.125 1 73.81 396 LYS B C 1
ATOM 6331 O O . LYS B 1 396 ? -14.617 32.188 -27.25 1 73.81 396 LYS B O 1
ATOM 6336 N N . GLU B 1 397 ? -15.617 32.25 -29.141 1 71.31 397 GLU B N 1
ATOM 6337 C CA . GLU B 1 397 ? -15.109 30.938 -29.562 1 71.31 397 GLU B CA 1
ATOM 6338 C C . GLU B 1 397 ? -13.609 31 -29.844 1 71.31 397 GLU B C 1
ATOM 6340 O O . GLU B 1 397 ? -13.148 31.875 -30.594 1 71.31 397 GLU B O 1
ATOM 6345 N N . ASP B 1 398 ? -12.836 30.234 -28.953 1 59.53 398 ASP B N 1
ATOM 6346 C CA . ASP B 1 398 ? -11.383 30.188 -29.125 1 59.53 398 ASP B CA 1
ATOM 6347 C C . ASP B 1 398 ? -11.016 29.453 -30.406 1 59.53 398 ASP B C 1
ATOM 6349 O O . ASP B 1 398 ? -11.055 28.219 -30.469 1 59.53 398 ASP B O 1
ATOM 6353 N N . VAL B 1 399 ? -10.898 30.047 -31.391 1 58.72 399 VAL B N 1
ATOM 6354 C CA . VAL B 1 399 ? -10.492 29.531 -32.688 1 58.72 399 VAL B CA 1
ATOM 6355 C C . VAL B 1 399 ? -8.977 29.656 -32.844 1 58.72 399 VAL B C 1
ATOM 6357 O O . VAL B 1 399 ? -8.453 29.719 -33.969 1 58.72 399 VAL B O 1
ATOM 6360 N N . SER B 1 400 ? -8.336 29.656 -31.609 1 54.47 400 SER B N 1
ATOM 6361 C CA . SER B 1 400 ? -6.902 29.953 -31.609 1 54.47 400 SER B CA 1
ATOM 6362 C C . SER B 1 400 ? -6.109 28.797 -32.219 1 54.47 400 SER B C 1
ATOM 6364 O O . SER B 1 400 ? -5.125 29.031 -32.938 1 54.47 400 SER B O 1
ATOM 6366 N N . VAL B 1 401 ? -6.562 27.609 -31.906 1 54.78 401 VAL B N 1
ATOM 6367 C CA . VAL B 1 401 ? -5.816 26.5 -32.469 1 54.78 401 VAL B CA 1
ATOM 6368 C C . VAL B 1 401 ? -6.012 26.453 -33.969 1 54.78 401 VAL B C 1
ATOM 6370 O O . VAL B 1 401 ? -5.043 26.391 -34.75 1 54.78 401 VAL B O 1
ATOM 6373 N N . PRO B 1 402 ? -7.195 26.453 -34.344 1 55.66 402 PRO B N 1
ATOM 6374 C CA . PRO B 1 402 ? -7.32 26.5 -35.781 1 55.66 402 PRO B CA 1
ATOM 6375 C C . PRO B 1 402 ? -6.715 27.75 -36.406 1 55.66 402 PRO B C 1
ATOM 6377 O O . PRO B 1 402 ? -6.121 27.688 -37.5 1 55.66 402 PRO B O 1
ATOM 6380 N N . PHE B 1 403 ? -6.703 28.75 -35.688 1 58.78 403 PHE B N 1
ATOM 6381 C CA . PHE B 1 403 ? -6.148 30 -36.156 1 58.78 403 PHE B CA 1
ATOM 6382 C C . PHE B 1 403 ? -4.625 29.938 -36.188 1 58.78 403 PHE B C 1
ATOM 6384 O O . PHE B 1 403 ? -4.012 30.359 -37.188 1 58.78 403 PHE B O 1
ATOM 6391 N N . LEU B 1 404 ? -4.148 29.438 -35.188 1 60.47 404 LEU B N 1
ATOM 6392 C CA . LEU B 1 404 ? -2.695 29.312 -35.156 1 60.47 404 LEU B CA 1
ATOM 6393 C C . LEU B 1 404 ? -2.221 28.359 -36.25 1 60.47 404 LEU B C 1
ATOM 6395 O O . LEU B 1 404 ? -1.203 28.594 -36.906 1 60.47 404 LEU B O 1
ATOM 6399 N N . LEU B 1 405 ? -2.92 27.375 -36.438 1 63.16 405 LEU B N 1
ATOM 6400 C CA . LEU B 1 405 ? -2.615 26.469 -37.531 1 63.16 405 LEU B CA 1
ATOM 6401 C C . LEU B 1 405 ? -2.746 27.156 -38.875 1 63.16 405 LEU B C 1
ATOM 6403 O O . LEU B 1 405 ? -1.899 26.984 -39.781 1 63.16 405 LEU B O 1
ATOM 6407 N N . PHE B 1 406 ? -3.711 28 -38.938 1 64.81 406 PHE B N 1
ATOM 6408 C CA . PHE B 1 406 ? -3.955 28.734 -40.156 1 64.81 406 PHE B CA 1
ATOM 6409 C C . PHE B 1 406 ? -2.891 29.797 -40.375 1 64.81 406 PHE B C 1
ATOM 6411 O O . PHE B 1 406 ? -2.402 29.984 -41.5 1 64.81 406 PHE B O 1
ATOM 6418 N N . VAL B 1 407 ? -2.475 30.375 -39.375 1 68.56 407 VAL B N 1
ATOM 6419 C CA . VAL B 1 407 ? -1.482 31.438 -39.469 1 68.56 407 VAL B CA 1
ATOM 6420 C C . VAL B 1 407 ? -0.1 30.844 -39.719 1 68.56 407 VAL B C 1
ATOM 6422 O O . VAL B 1 407 ? 0.653 31.328 -40.562 1 68.56 407 VAL B O 1
ATOM 6425 N N . THR B 1 408 ? 0.112 29.859 -39.062 1 67.81 408 THR B N 1
ATOM 6426 C CA . THR B 1 408 ? 1.402 29.203 -39.25 1 67.81 408 THR B CA 1
ATOM 6427 C C . THR B 1 408 ? 1.513 28.594 -40.625 1 67.81 408 THR B C 1
ATOM 6429 O O . THR B 1 408 ? 2.561 28.703 -41.281 1 67.81 408 THR B O 1
ATOM 6432 N N . PHE B 1 409 ? 0.431 28.031 -41 1 69.44 409 PHE B N 1
ATOM 6433 C CA . PHE B 1 409 ? 0.374 27.531 -42.375 1 69.44 409 PHE B CA 1
ATOM 6434 C C . PHE B 1 409 ? 0.523 28.656 -43.375 1 69.44 409 PHE B C 1
ATOM 6436 O O . PHE B 1 409 ? 1.232 28.516 -44.375 1 69.44 409 PHE B O 1
ATOM 6443 N N . GLY B 1 410 ? -0.022 29.75 -43.031 1 67.06 410 GLY B N 1
ATOM 6444 C CA . GLY B 1 410 ? 0.109 30.938 -43.844 1 67.06 410 GLY B CA 1
ATOM 6445 C C . GLY B 1 410 ? 1.525 31.469 -43.906 1 67.06 410 GLY B C 1
ATOM 6446 O O . GLY B 1 410 ? 2.029 31.812 -44.969 1 67.06 410 GLY B O 1
ATOM 6447 N N . ILE B 1 411 ? 2.133 31.453 -42.875 1 72 411 ILE B N 1
ATOM 6448 C CA . ILE B 1 411 ? 3.5 31.953 -42.781 1 72 411 ILE B CA 1
ATOM 6449 C C . ILE B 1 411 ? 4.445 31 -43.5 1 72 411 ILE B C 1
ATOM 6451 O O . ILE B 1 411 ? 5.289 31.438 -44.312 1 72 411 ILE B O 1
ATOM 6455 N N . ILE B 1 412 ? 4.219 29.766 -43.312 1 75 412 ILE B N 1
ATOM 6456 C CA . ILE B 1 412 ? 5.055 28.766 -43.969 1 75 412 ILE B CA 1
ATOM 6457 C C . ILE B 1 412 ? 4.848 28.844 -45.469 1 75 412 ILE B C 1
ATOM 6459 O O . ILE B 1 412 ? 5.809 28.781 -46.25 1 75 412 ILE B O 1
ATOM 6463 N N . MET B 1 413 ? 3.674 29.125 -45.781 1 73.81 413 MET B N 1
ATOM 6464 C CA . MET B 1 413 ? 3.348 29.25 -47.188 1 73.81 413 MET B CA 1
ATOM 6465 C C . MET B 1 413 ? 3.979 30.5 -47.781 1 73.81 413 MET B C 1
ATOM 6467 O O . MET B 1 413 ? 4.516 30.453 -48.906 1 73.81 413 MET B O 1
ATOM 6471 N N . THR B 1 414 ? 4.004 31.531 -47.156 1 73.62 414 THR B N 1
ATOM 6472 C CA . THR B 1 414 ? 4.586 32.781 -47.594 1 73.62 414 THR B CA 1
ATOM 6473 C C . THR B 1 414 ? 6.109 32.688 -47.656 1 73.62 414 THR B C 1
ATOM 6475 O O . THR B 1 414 ? 6.73 33.188 -48.594 1 73.62 414 THR B O 1
ATOM 6478 N N . LEU B 1 415 ? 6.617 32.031 -46.719 1 75.88 415 LEU B N 1
ATOM 6479 C CA . LEU B 1 415 ? 8.062 31.828 -46.719 1 75.88 415 LEU B CA 1
ATOM 6480 C C . LEU B 1 415 ? 8.469 30.859 -47.812 1 75.88 415 LEU B C 1
ATOM 6482 O O . LEU B 1 415 ? 9.508 31.047 -48.469 1 75.88 415 LEU B O 1
ATOM 6486 N N . GLY B 1 416 ? 7.559 29.938 -47.906 1 71.81 416 GLY B N 1
ATOM 6487 C CA . GLY B 1 416 ? 7.758 29.031 -49.031 1 71.81 416 GLY B CA 1
ATOM 6488 C C . GLY B 1 416 ? 7.711 29.734 -50.375 1 71.81 416 GLY B C 1
ATOM 6489 O O . GLY B 1 416 ? 8.555 29.484 -51.219 1 71.81 416 GLY B O 1
ATOM 6490 N N . VAL B 1 417 ? 6.82 30.609 -50.5 1 73.88 417 VAL B N 1
ATOM 6491 C CA . VAL B 1 417 ? 6.695 31.391 -51.719 1 73.88 417 VAL B CA 1
ATOM 6492 C C . VAL B 1 417 ? 7.902 32.312 -51.875 1 73.88 417 VAL B C 1
ATOM 6494 O O . VAL B 1 417 ? 8.484 32.438 -52.938 1 73.88 417 VAL B O 1
ATOM 6497 N N . ALA B 1 418 ? 8.367 32.938 -50.875 1 73.75 418 ALA B N 1
ATOM 6498 C CA . ALA B 1 418 ? 9.523 33.812 -50.906 1 73.75 418 ALA B CA 1
ATOM 6499 C C . ALA B 1 418 ? 10.805 33.062 -51.219 1 73.75 418 ALA B C 1
ATOM 6501 O O . ALA B 1 418 ? 11.656 33.531 -51.969 1 73.75 418 ALA B O 1
ATOM 6502 N N . TRP B 1 419 ? 10.75 31.891 -50.656 1 74.75 419 TRP B N 1
ATOM 6503 C CA . TRP B 1 419 ? 11.898 31.031 -50.906 1 74.75 419 TRP B CA 1
ATOM 6504 C C . TRP B 1 419 ? 11.93 30.578 -52.344 1 74.75 419 TRP B C 1
ATOM 6506 O O . TRP B 1 419 ? 12.984 30.594 -53 1 74.75 419 TRP B O 1
ATOM 6516 N N . THR B 1 420 ? 10.758 30.234 -52.844 1 68.62 420 THR B N 1
ATOM 6517 C CA . THR B 1 420 ? 10.633 29.875 -54.25 1 68.62 420 THR B CA 1
ATOM 6518 C C . THR B 1 420 ? 10.984 31.047 -55.156 1 68.62 420 THR B C 1
ATOM 6520 O O . THR B 1 420 ? 11.68 30.891 -56.156 1 68.62 420 THR B O 1
ATOM 6523 N N . ILE B 1 421 ? 10.602 32.188 -54.719 1 72.19 421 ILE B N 1
ATOM 6524 C CA . ILE B 1 421 ? 10.898 33.406 -55.469 1 72.19 421 ILE B CA 1
ATOM 6525 C C . ILE B 1 421 ? 12.398 33.688 -55.406 1 72.19 421 ILE B C 1
ATOM 6527 O O . ILE B 1 421 ? 13.016 34 -56.438 1 72.19 421 ILE B O 1
ATOM 6531 N N . ASN B 1 422 ? 12.992 33.625 -54.281 1 67.69 422 ASN B N 1
ATOM 6532 C CA . ASN B 1 422 ? 14.414 33.906 -54.125 1 67.69 422 ASN B CA 1
ATOM 6533 C C . ASN B 1 422 ? 15.266 32.875 -54.875 1 67.69 422 ASN B C 1
ATOM 6535 O O . ASN B 1 422 ? 16.266 33.25 -55.5 1 67.69 422 ASN B O 1
ATOM 6539 N N . LYS B 1 423 ? 14.773 31.656 -54.812 1 67.88 423 LYS B N 1
ATOM 6540 C CA . LYS B 1 423 ? 15.484 30.625 -55.594 1 67.88 423 LYS B CA 1
ATOM 6541 C C . LYS B 1 423 ? 15.289 30.828 -57.094 1 67.88 423 LYS B C 1
ATOM 6543 O O . LYS B 1 423 ? 16.219 30.625 -57.875 1 67.88 423 LYS B O 1
ATOM 6548 N N . MET B 1 424 ? 14.141 31.312 -57.375 1 59.81 424 MET B N 1
ATOM 6549 C CA . MET B 1 424 ? 13.867 31.641 -58.781 1 59.81 424 MET B CA 1
ATOM 6550 C C . MET B 1 424 ? 14.68 32.844 -59.219 1 59.81 424 MET B C 1
ATOM 6552 O O . MET B 1 424 ? 15.188 32.875 -60.344 1 59.81 424 MET B O 1
ATOM 6556 N N . LEU B 1 425 ? 14.969 33.781 -58.406 1 63.25 425 LEU B N 1
ATOM 6557 C CA . LEU B 1 425 ? 15.758 34.969 -58.75 1 63.25 425 LEU B CA 1
ATOM 6558 C C . LEU B 1 425 ? 17.25 34.625 -58.781 1 63.25 425 LEU B C 1
ATOM 6560 O O . LEU B 1 425 ? 17.984 35.156 -59.594 1 63.25 425 LEU B O 1
ATOM 6564 N N . SER B 1 426 ? 17.609 33.781 -57.875 1 53.78 426 SER B N 1
ATOM 6565 C CA . SER B 1 426 ? 19.016 33.375 -57.875 1 53.78 426 SER B CA 1
ATOM 6566 C C . SER B 1 426 ? 19.344 32.469 -59.062 1 53.78 426 SER B C 1
ATOM 6568 O O . SER B 1 426 ? 20.453 32.531 -59.594 1 53.78 426 SER B O 1
ATOM 6570 N N . MET B 1 427 ? 18.406 31.625 -59.375 1 50.75 427 MET B N 1
ATOM 6571 C CA . MET B 1 427 ? 18.641 30.812 -60.562 1 50.75 427 MET B CA 1
ATOM 6572 C C . MET B 1 427 ? 18.672 31.688 -61.812 1 50.75 427 MET B C 1
ATOM 6574 O O . MET B 1 427 ? 19.328 31.344 -62.812 1 50.75 427 MET B O 1
ATOM 6578 N N . GLY B 1 428 ? 17.859 32.781 -61.719 1 47.66 428 GLY B N 1
ATOM 6579 C CA . GLY B 1 428 ? 17.875 33.688 -62.875 1 47.66 428 GLY B CA 1
ATOM 6580 C C . GLY B 1 428 ? 19.234 34.312 -63.125 1 47.66 428 GLY B C 1
ATOM 6581 O O . GLY B 1 428 ? 19.453 34.906 -64.188 1 47.66 428 GLY B O 1
ATOM 6582 N N . GLU B 1 429 ? 19.938 34.625 -62.031 1 46.22 429 GLU B N 1
ATOM 6583 C CA . GLU B 1 429 ? 21.188 35.344 -62.281 1 46.22 429 GLU B CA 1
ATOM 6584 C C . GLU B 1 429 ? 22.234 34.406 -62.875 1 46.22 429 GLU B C 1
ATOM 6586 O O . GLU B 1 429 ? 23.375 34.812 -63.125 1 46.22 429 GLU B O 1
ATOM 6591 N N . GLU B 1 430 ? 21.953 33.094 -62.781 1 40.81 430 GLU B N 1
ATOM 6592 C CA . GLU B 1 430 ? 23 32.312 -63.438 1 40.81 430 GLU B CA 1
ATOM 6593 C C . GLU B 1 430 ? 22.891 32.406 -64.938 1 40.81 430 GLU B C 1
ATOM 6595 O O . GLU B 1 430 ? 21.797 32.281 -65.5 1 40.81 430 GLU B O 1
ATOM 6600 N N . GLU B 1 431 ? 23.812 33.031 -65.562 1 38.09 431 GLU B N 1
ATOM 6601 C CA . GLU B 1 431 ? 24.062 33.188 -67 1 38.09 431 GLU B CA 1
ATOM 6602 C C . GLU B 1 431 ? 23.75 31.906 -67.75 1 38.09 431 GLU B C 1
ATOM 6604 O O . GLU B 1 431 ? 24.219 30.828 -67.375 1 38.09 431 GLU B O 1
ATOM 6609 N N . LEU B 1 432 ? 22.578 31.797 -68.25 1 36.75 432 LEU B N 1
ATOM 6610 C CA . LEU B 1 432 ? 22.281 30.703 -69.188 1 36.75 432 LEU B CA 1
ATOM 6611 C C . LEU B 1 432 ? 23.453 30.453 -70.125 1 36.75 432 LEU B C 1
ATOM 6613 O O . LEU B 1 432 ? 24.078 31.391 -70.625 1 36.75 432 LEU B O 1
ATOM 6617 N N . PRO B 1 433 ? 24.203 29.422 -70.125 1 37.91 433 PRO B N 1
ATOM 6618 C CA . PRO B 1 433 ? 25.266 29.203 -71.062 1 37.91 433 PRO B CA 1
ATOM 6619 C C . PRO B 1 433 ? 24.828 29.5 -72.5 1 37.91 433 PRO B C 1
ATOM 6621 O O . PRO B 1 433 ? 23.641 29.359 -72.812 1 37.91 433 PRO B O 1
ATOM 6624 N N . GLY B 1 434 ? 25.359 30.5 -73.25 1 37 434 GLY B N 1
ATOM 6625 C CA . GLY B 1 434 ? 25.297 31.031 -74.562 1 37 434 GLY B CA 1
ATOM 6626 C C . GLY B 1 434 ? 25.172 29.969 -75.625 1 37 434 GLY B C 1
ATOM 6627 O O . GLY B 1 434 ? 25.438 30.219 -76.812 1 37 434 GLY B O 1
ATOM 6628 N N . GLU B 1 435 ? 24.891 28.766 -75.312 1 35.31 435 GLU B N 1
ATOM 6629 C CA . GLU B 1 435 ? 25.109 27.797 -76.375 1 35.31 435 GLU B CA 1
ATOM 6630 C C . GLU B 1 435 ? 24.203 28.078 -77.562 1 35.31 435 GLU B C 1
ATOM 6632 O O . GLU B 1 435 ? 24.312 27.422 -78.625 1 35.31 435 GLU B O 1
ATOM 6637 N N . LEU B 1 436 ? 23.125 28.844 -77.375 1 32.16 436 LEU B N 1
ATOM 6638 C CA . LEU B 1 436 ? 22.234 28.703 -78.5 1 32.16 436 LEU B CA 1
ATOM 6639 C C . LEU B 1 436 ? 22.797 29.438 -79.688 1 32.16 436 LEU B C 1
ATOM 6641 O O . LEU B 1 436 ? 22.141 29.547 -80.75 1 32.16 436 LEU B O 1
ATOM 6645 N N . SER B 1 437 ? 23.812 30.328 -79.438 1 31.48 437 SER B N 1
ATOM 6646 C CA . SER B 1 437 ? 24.109 31.203 -80.562 1 31.48 437 SER B CA 1
ATOM 6647 C C . SER B 1 437 ? 24.641 30.422 -81.75 1 31.48 437 SER B C 1
ATOM 6649 O O . SER B 1 437 ? 25.141 31 -82.688 1 31.48 437 SER B O 1
ATOM 6651 N N . ALA B 1 438 ? 25.016 29.172 -81.625 1 33.53 438 ALA B N 1
ATOM 6652 C CA . ALA B 1 438 ? 25.844 28.672 -82.688 1 33.53 438 ALA B CA 1
ATOM 6653 C C . ALA B 1 438 ? 25.094 28.672 -84 1 33.53 438 ALA B C 1
ATOM 6655 O O . ALA B 1 438 ? 25.656 28.375 -85.062 1 33.53 438 ALA B O 1
ATOM 6656 N N . GLY B 1 439 ? 23.75 28.516 -83.938 1 31.67 439 GLY B N 1
ATOM 6657 C CA . GLY B 1 439 ? 23.281 28.016 -85.25 1 31.67 439 GLY B CA 1
ATOM 6658 C C . GLY B 1 439 ? 23.422 29.031 -86.312 1 31.67 439 GLY B C 1
ATOM 6659 O O . GLY B 1 439 ? 23.578 28.672 -87.5 1 31.67 439 GLY B O 1
ATOM 6660 N N . VAL B 1 440 ? 22.828 30.25 -86.188 1 32.84 440 VAL B N 1
ATOM 6661 C CA . VAL B 1 440 ? 22.406 30.781 -87.438 1 32.84 440 VAL B CA 1
ATOM 6662 C C . VAL B 1 440 ? 23.578 31.438 -88.125 1 32.84 440 VAL B C 1
ATOM 6664 O O . VAL B 1 440 ? 24.141 32.438 -87.625 1 32.84 440 VAL B O 1
ATOM 6667 N N . ALA B 1 441 ? 24.578 30.672 -88.688 1 34.22 441 ALA B N 1
ATOM 6668 C CA . ALA B 1 441 ? 25.594 31.141 -89.625 1 34.22 441 ALA B CA 1
ATOM 6669 C C . ALA B 1 441 ? 24.984 32 -90.75 1 34.22 441 ALA B C 1
ATOM 6671 O O . ALA B 1 441 ? 24.141 31.531 -91.5 1 34.22 441 ALA B O 1
ATOM 6672 N N . ILE B 1 442 ? 24.578 33.219 -90.438 1 27.83 442 ILE B N 1
ATOM 6673 C CA . ILE B 1 442 ? 24.188 34.062 -91.562 1 27.83 442 ILE B CA 1
ATOM 6674 C C . ILE B 1 442 ? 25.312 34.094 -92.625 1 27.83 442 ILE B C 1
ATOM 6676 O O . ILE B 1 442 ? 26.438 34.531 -92.312 1 27.83 442 ILE B O 1
ATOM 6680 N N . VAL B 1 443 ? 25.312 33.125 -93.562 1 30.33 443 VAL B N 1
ATOM 6681 C CA . VAL B 1 443 ? 26.078 33.188 -94.812 1 30.33 443 VAL B CA 1
ATOM 6682 C C . VAL B 1 443 ? 25.875 34.562 -95.438 1 30.33 443 VAL B C 1
ATOM 6684 O O . VAL B 1 443 ? 24.75 34.969 -95.75 1 30.33 443 VAL B O 1
ATOM 6687 N N . LYS B 1 444 ? 26.469 35.562 -94.812 1 24.89 444 LYS B N 1
ATOM 6688 C CA . LYS B 1 444 ? 26.562 36.781 -95.625 1 24.89 444 LYS B CA 1
ATOM 6689 C C . LYS B 1 444 ? 27.062 36.5 -97.062 1 24.89 444 LYS B C 1
ATOM 6691 O O . LYS B 1 444 ? 28.141 35.938 -97.188 1 24.89 444 LYS B O 1
ATOM 6696 N N . LYS B 1 445 ? 26.094 36.5 -98 1 24.23 445 LYS B N 1
ATOM 6697 C CA . LYS B 1 445 ? 26.453 36.938 -99.375 1 24.23 445 LYS B CA 1
ATOM 6698 C C . LYS B 1 445 ? 27.031 38.344 -99.375 1 24.23 445 LYS B C 1
ATOM 6700 O O . LYS B 1 445 ? 26.516 39.219 -98.688 1 24.23 445 LYS B O 1
#

Foldseek 3Di:
DPPPPPPPPPPPPPPPPPFFDWKFKAWPDADPPPPPPPAAAEAELLLVLLLVCQQQLLLQQDDDDDPDDLVNSCNLHHPVRRHSNDSDDRQAEEEEEAEAAADCCLQDVDGGNHTYHDFADLLVVLLLLVVSQVSLCVVLVHDKDWADDDPVRWGKIKDFNDNDQPQYFDFPLPDLVVLCVVLHVVLSVLADPPDPLRSLLSNLLRRLLRCLVPRLVSCNVRSMYMYGRRYSLLVCCVVQNCPDPNSVSSNNSSSVSSVSSVVSCPPPIYMYIYTHHDDPPDDNPPGCNNPDDDRDRPPPDDPDPPPPPPPDPDDDPPPPDDPDDDPPCPPPPPDPPLFDQDQVCLCVVLVQLVPFFGWDADPPDPRGIFTDGHWDWDDDPNDTDTWTFDDRSSPHTCCPVVVVVVVVVVVVVVVVVVVVVVVVVVVVPPDPPPVVPPPPPPPDD/DPPPPPPPPPPVPPPVPPFFDWKFKAWPPADPPPPPPPAAAEDELLLVLLLVCQQQLLLQQDDDDDPDDLVNSCNSHHPVRRHSNDSDDRQAEEEEEAEAAADCCLQDVDGGNHTYHPFADLLVVLLLLVVSQVSLCVVLVHDKDWADDDPVRWGKIKDFNDNDQPQYFDFPLPDLVVLCVVLHVVLSVLADPPDPLRSLLSNLLRRLLRCLVPRLVSCNVRSMYMYGRRYSLLVCCVVQNCPDPNSVSSNNSSSVSSVSSVVSCPPPIYMYIYTHHDDPPDPNPPGCNNPDDDRDRPPPPDPDPPPPPPPDPDDDPDPPDDPDDDPPCPPPPPDPFLFDQDQVCLCVVLVQLVPFFGWDADPPDPSGIFTDGHWDWDDDPNDTDTWTFDDRSSPHTCCVVVVVVVVVVVVVVVVVVVVVVVVVVVVVPPPPPPVVPPPDPPPDD

Radius of gyration: 37.31 Å; Cα contacts (8 Å, |Δi|>4): 1395; chains: 2; bounding box: 63×119×164 Å

Sequence (890 aa):
MKATLLSTLAVLASLRPASAANAAFYTWPNSVSTDRSEKPEVLSHLEGRLALASRLGLSQFHQLGTGSDVNKLQNVASPRMRLWTDKSDVDGTVVITVGGVSKADVFMDRKPIFEIDDTPAVSEVGRLMKRLETEAEKVMATNAKFLYSNSNGGFVDTVSPAHASGIDLVADMNRWTAFEAAVGQSDASLFKSDAAADVDFLEEYMVLKAIAEKSVEQVKAEKATIFVHIVSLDSISRKDGVNSQKHKVASKLMAAVLKQVASAAEGYPSIIGLVPPTSKNAKRIDNDLVGTFELKKRKEAPLAPSQTPKFTAAEAVIPLKNKNKGKDTNKIARPRPGCFESRDVCGNSTNSCNGRGSCMKSSTQSNCWSCACNATIIKVHGQNKTTYWGGNACQKEDVSVPFLLFVTFGIIMTLGVAWTINKMLSMGEEELPGELSAGVAIVKKMKATLLSTLAVLASLRPASAANAAFYTWPNSVSTDRSEKPEVLSHLEGRLALASRLGLSQFHQLGTGSDVNKLQNVASPRMRLWTDKSDVDGTVVITVGGVSKADVFMDRKPIFEIDDTPAVSEVGRLMKRLETEAEKVMATNAKFLYSNSNGGFVDTVSPAHASGIDLVADMNRWTAFEAAVGQSDASLFKSDAAADVDFLEEYMVLKAIAEKSVEQVKAEKATIFVHIVSLDSISRKDGVNSQKHKVASKLMAAVLKQVASAAEGYPSIIGLVPPTSKNAKRIDNDLVGTFELKKRKEAPLAPSQTPKFTAAEAVIPLKNKNKGKDTNKIARPRPGCFESRDVCGNSTNSCNGRGSCMKSSTQSNCWSCACNATIIKVHGQNKTTYWGGNACQKEDVSVPFLLFVTFGIIMTLGVAWTINKMLSMGEEELPGELSAGVAIVKK

Secondary structure (DSSP, 8-state):
-GGGGGGGGGG---------PPEEEEEES----TT--SSPEEE-HHHHHHHHHHHTT-GGG----TT--HHHHHHHS-TT--STT--------EEEEEE--S-HHHH-SS--SEEESS---HHHHHHHHHHHHHHHHHHHTSPPEEEEE-TTS-EEEEE-SSSS--------TT-HHHHHHHH-HHHHTTS-TT-HHHHHHHHHHHHHHHIIIIIHHHHHHHT-EEEEEE-HHHHHHHHH-TTSHHHHHHHHHHHHHHHHHHHHTTTS-EEEEEEPPPPTT------SSS--S-------------------------------------------TT-BSSHHHHHHHHTGGGGTEEEEE-SSSTT-EEEEEPPEEEEETTEEEEE-EESTTS-EE--HHHHHHHHHHHHHHHHHHHHHHHHHHHHHTS----GGGGS------/-GGGGGGGGGG---------PPEEEEEES----TT--SSPEEE-HHHHHHHHHHHTT-GGG----TT--HHHHHHHS-TT--STT--------EEEEEE--S-HHHH-SS--SEEESS---HHHHHHHHHHHHHHHHHHHTSPPEEEEE-TTS-EEEEE-SSSS--------TT-HHHHHHHH-HHHHTTS-TT-HHHHHHHHHHHHHHHIIIIIHHHHHHHT-EEEEEE-HHHHHHHHH-TTSHHHHHHHHHHHHHHHHHHHHTTTS-EEEEEEPPPPTT------SSS--S-------------------------------------------TT-BSSHHHHHHHHTGGGGTEEEEE-SSSTT-EEEEEPPEEEEETTEEEEE-EESTTS-EE--HHHHHHHHHHHHHHHHHHHHHHHHHHHHHTS---SGGGGS------

InterPro domains:
  IPR024382 Vacuolar sorting protein Vps3844, C-terminal domain [PF12955] (339-438)
  IPR049205 Vacuolar sorting protein Vps3844, N-terminal domain [PF21656] (41-134)
  IPR053065 Archenteron Induction-Related [PTHR36853] (1-445)